Protein AF-A0A819QN48-F1 (afdb_monomer_lite)

Secondary structure (DSSP, 8-state):
--S-HHHHHHHHHHHHHGGGG---S-PPPB-SGGGSPP--HHHHTGGGTTT-TTHHHHHHHHHHTS-SSPGGG--HHHHHHHHHHH---SSGGGSHHHHHHHHHT-S-SGGGGGGHHHHHHHHHHHHHSPB--EEEEEEESS--GGGS-TT-EEEE-S-EEEES-HHHHTSTTTT-SSSSEEEEEEEESS-EE-TTTSS-TTS-EEEEPTTEEEEEEEEEE-STTEEEEEEEE---SS-SBPPP--------PPPPP---------------------S--------EEEEES---TT---HHHHHHHHHHIIIIIS----SEEEEETTTTEEEEEESSHHHHHHIIIII-EEEEEGGGTEEEE-BS---EEEEEEEE-S-SSSPPPHHHHHHHHHHHHT-SSPPEEEEEETTEEEEEEEEES-HHHHHHHTT-SEEEETTEEEEEETT-EEEEE-S--TT--HHHHHHHHHHHH-GGG--TTTEEEEEETTTTEEEEEE-GGGGGGGG--EEEETTEEEEPBSS--EEEEEE---TTS-HHHHHT-TTTTT-EEEEEE-SS-EEEEES-HHHHHHHHHH-EEEETTEEEEEEE--TTS--S--S--TTTHHHHHGGGS-S-SHHHHT-TT-GGGGSPP-HHHHHHHHHHTT--S----SHHHHHHHHHHHHHHHHHHHHHHHHHHHHHHHTEEEETTEEEEPP----EEEEE-TT-EEE--EEEETTTS---SSS-EEEEEESS-HHHHHHHHHHTT--EEEEE---TTSTTTTGGGT--SHHHHHHHHBSTHHHH-TTS-TT---EEEEE-TTS-EEEPPTT----SPPSS-EEEEEEEEEEE--GGGTTPEEEEEEEEEEEEE-PPPSSPPEETTEE-HHHHHHHHHHHHHHHHHHHHTT-SEEEE--TT-STT---HHHHHHHHHHHHTTTTTT-SEEEEE----TTS-TTT-TT-SHHHHHHHHTT-EEPPPS-PPTT---SSS-EE--SSSSEEEEPPEE---SEEPTTGGG-TTTT-HHHHHHEE-PPBPTT--SSS--S---HHHHTTSB---EEPTTGGG-GGGGT-TTHHHHEE-PPBPTTGGG-----HHHHHHSB-PPBPTTGGG-HHHHTT-HHHHHH-B-

Radius of gyration: 39.87 Å; chains: 1; bounding box: 89×96×137 Å

Foldseek 3Di:
DDDDPPPVLVLLLCQQAVLVLQPQDDAAFQDDLLPDDADALLVLCVLVCVVQVCLNVLLVVLLVPADVVHPLPDHSRQLSLLQQLQDADPPRCNRPVNLQLVQLRDSDVVSCVSNSNSCNSNVVSQVSFDFDFDKWKGKHQADCLVSADAQDKGWRQGKHKTAPDPVLCCDPSTHHDAHAMEMEIERDGGWGQSLRSYPNNPNSIIIDDGGWMWGFHDWDDPDRNYIYTYIYTDDDPDRSYDDNDDPDDPDPDDDDDDDDDDDDDDDDDDDDDDDDDDDDDDDDQDWAKKKWQAAPLPDPDQVVVQVLVCCCCCPVVVFDWPGWTADNQLRMIMTTHRDVVSLCCQVPPVQWDQSDVVVSDIIGIDRDDWFKKKKAWDDPDPPPADAQVQVQVVQCVVLVDPDGWGWHQQDPLRRRMIITTDDDPVSLVSSPVDQWDDDPNIIIGMAGNWQKKKFALADLPDDQVQVVVQLCVQLPPVQPDPSAKDKDARNFQRMIMIIGGGSSNSSVVDQFTDDPNDTTGIGSGDWLKKKWFQDDPVDDPVLVCPPPLQVNQFPDWDDDNGIIITTGNDPVSSVVLQVVQWDDDPPDIIGIHRDGSVPDPDDPPPDLQAPQQVVLPVDAQFCVVVVVPVPPCLLVDAADLPSLLVQLVVLVDPPDPDDDDVNVVSVVVSVQSLQSSLLSLLSNVLSQVVVQWHDDNHDIDGHDLWAKEKEKAAQLFFLDAKDKDFLVPPDQQLFQWEWEAEDQAQLVVVVVVQVVVVFQEAEEDQDDLADQLPSLRRRDDDNSSQCSSQWVCCCHAPPVSVPPPSYFYFYRHNVRDTHGDDPPDHPPNGHLLMKMKMWFIKGFFDGPNSRRDGDPDIDTGHIYIYFHQAAPADDDPLAGPLQNLVSLLLNLLVVLSVCLSVVGQEYAAEQNCVFRRPHRLLRSLLSNVLSSQVCISSHHYYYYHYHQDPSPPCVSPVPTNRVSNCVRRRRDIHGHDPDDDAAAQATQQGFHNDDPDGMIIGHTRGRHDAAADPCALVDLCRVPNVCCVRHPHHAAAPQCPVPLARPDPDVVSCSRHHDAADAPPQAQNDPCCVPPPSNVRRHDHAEADPCAQNDPDPDSVVSNRHHHAEADPCHPNDPCVVVPVPVCSRRHHD

Sequence (1134 aa):
MTETGHGDSAQRILRISDITKEPNEMLMPISGYEEMPIVPLEIAVEPLVSLLPAVQSYAYAAKERCKNPPPDGLTIDESASIMLYTMGWKPLDKCLYVALNANLRSQDRNKLEPWFLYLKLFLTALSQLPSQHQFLFRGVKSDLHRSYPEGRTIVWWGFSSCTVSVKVLQSELFLGTKGTRTMFTIECDSGKNIQKHSYYPKEDEMLLLAATQFTVVGCLDQGNDLHTIQLKETKPKYPLLQPISILSQWTATSPRKRQKTHQFTQISQKHYFSGRPSSRNSNGGGRFVVYIPYLPANIDSNQLLENIIRQRLELQLKLIVLDIKCDAELGIGIVYLPNDEDKNYLINIVECIVIEASKNITVSFVDELELISYIVVDGEDMENLPSGDEICRRWVHLCKMQSQPQCKPLSFQFPNIFRIVMHSLRELLTATSIKEFSINGHIATVYFRADCSFFEDLPRTTNLDRLKVAIRRLISDEHMSKESIHIQYNKECANAVVIASGRARIWALHSSIQLDGRVIMKKDSLAYRLLIRPVPKSVSISHIQHHKIFADTIIKILHTDEHVILELSDKNVYEKCINQGALRIGDHVLGIEVYTFASNPENSEIDAENWYETEMCDHKPDIMPFISNPQHHIFRSKWNAKAFLEQFRRWTSNDRKIDGKDGDKYEKLCNLKRHLLRMTVMLNTIGVVKRGSYRIGEKEVKLKPNRIKTILYDHNSKLQHGKTTSLSHATEFPYPSTSVSVIKEDCLIAYEHLVLKGSRPVLLNMAHANSPGGGYKRGDGTQEETLFRRSNYFQSLDLELDDEKPTARFYCNSNSELEPLSDHDVLYPMDEFGAIYTSGLTAFRQSEDIGYAFMEIPMYDVCAIAMAPYRDPKIENDLLSSKYSIGTRKKIENIFAIAHHQNHDTLVLSAFGCGTFRNPPKHVAAIFKSVIEQYAGYFKCIYFAIADDHNTDQTLNPIENFRPFVELLDCLVQKPERNKLVGMMIGSWQILNYTTINEITLSDIRIYRSNACRYGGKCYDLKNIQHCREYLHPPLCPYANNTVSCSQKNDDHHRIWFRHRQICSYGGECELIEYDLIHLNEFEHPEFCRDRGRCENMSKKHLKAYRHVPLCKYRRQCNDYNRELNDHCLNFRH

Structure (mmCIF, N/CA/C/O backbone):
data_AF-A0A819QN48-F1
#
_entry.id   AF-A0A819QN48-F1
#
loop_
_atom_site.group_PDB
_atom_site.id
_atom_site.type_symbol
_atom_site.label_atom_id
_atom_site.label_alt_id
_atom_site.label_comp_id
_atom_site.label_asym_id
_atom_site.label_entity_id
_atom_site.label_seq_id
_atom_site.pdbx_PDB_ins_code
_atom_site.Cartn_x
_atom_site.Cartn_y
_atom_site.Cartn_z
_atom_site.occupancy
_atom_site.B_iso_or_equiv
_atom_site.auth_seq_id
_atom_site.auth_comp_id
_atom_site.auth_asym_id
_atom_site.auth_atom_id
_atom_site.pdbx_PDB_model_num
ATOM 1 N N . MET A 1 1 ? -29.677 -35.142 6.002 1.00 32.53 1 MET A N 1
ATOM 2 C CA . MET A 1 1 ? -30.786 -35.998 5.520 1.00 32.53 1 MET A CA 1
ATOM 3 C C . MET A 1 1 ? -32.003 -35.088 5.452 1.00 32.53 1 MET A C 1
ATOM 5 O O . MET A 1 1 ? -32.230 -34.432 6.452 1.00 32.53 1 MET A O 1
ATOM 9 N N . THR A 1 2 ? -32.722 -34.893 4.346 1.00 35.59 2 THR A N 1
ATOM 10 C CA . THR A 1 2 ? -32.689 -35.485 2.987 1.00 35.59 2 THR A CA 1
ATOM 11 C C . THR A 1 2 ? -33.384 -34.505 2.030 1.00 35.59 2 THR A C 1
ATOM 13 O O . THR A 1 2 ? -34.537 -34.226 2.308 1.00 35.59 2 THR A O 1
ATOM 16 N N . GLU A 1 3 ? -32.719 -34.021 0.961 1.00 27.09 3 GLU A N 1
ATOM 17 C CA . GLU A 1 3 ? -33.303 -33.461 -0.297 1.00 27.09 3 GLU A CA 1
ATOM 18 C C . GLU A 1 3 ? -32.246 -32.678 -1.127 1.00 27.09 3 GLU A C 1
ATOM 20 O O . GLU A 1 3 ? -32.190 -31.454 -1.103 1.00 27.09 3 GLU A O 1
ATOM 25 N N . THR A 1 4 ? -31.359 -33.359 -1.872 1.00 28.64 4 THR A N 1
ATOM 26 C CA . THR A 1 4 ? -30.393 -32.682 -2.791 1.00 28.64 4 THR A CA 1
ATOM 27 C C . THR A 1 4 ? -30.043 -33.458 -4.077 1.00 28.64 4 THR A C 1
ATOM 29 O O . THR A 1 4 ? -29.253 -32.986 -4.898 1.00 28.64 4 THR A O 1
ATOM 32 N N . GLY A 1 5 ? -30.620 -34.646 -4.296 1.00 28.56 5 GLY A N 1
ATOM 33 C CA . GLY A 1 5 ? -30.037 -35.682 -5.168 1.00 28.56 5 GLY A CA 1
ATOM 34 C C . GLY A 1 5 ? -29.870 -35.366 -6.665 1.00 28.56 5 GLY A C 1
ATOM 35 O O . GLY A 1 5 ? -29.033 -35.987 -7.309 1.00 28.56 5 GLY A O 1
ATOM 36 N N . HIS A 1 6 ? -30.625 -34.421 -7.235 1.00 35.94 6 HIS A N 1
ATOM 37 C CA . HIS A 1 6 ? -30.510 -34.061 -8.662 1.00 35.94 6 HIS A CA 1
ATOM 38 C C . HIS A 1 6 ? -29.479 -32.953 -8.947 1.00 35.94 6 HIS A C 1
ATOM 40 O O . HIS A 1 6 ? -29.101 -32.750 -10.097 1.00 35.94 6 HIS A O 1
ATOM 46 N N . GLY A 1 7 ? -29.026 -32.212 -7.927 1.00 41.31 7 GLY A N 1
ATOM 47 C CA . GLY A 1 7 ? -28.072 -31.113 -8.112 1.00 41.31 7 GLY A CA 1
ATOM 48 C C . GLY A 1 7 ? -26.629 -31.586 -8.292 1.00 41.31 7 GLY A C 1
ATOM 49 O O . GLY A 1 7 ? -25.959 -31.152 -9.223 1.00 41.31 7 GLY A O 1
ATOM 50 N N . ASP A 1 8 ? -26.186 -32.485 -7.410 1.00 53.25 8 ASP A N 1
ATOM 51 C CA . ASP A 1 8 ? -24.799 -32.967 -7.282 1.00 53.25 8 ASP A CA 1
ATOM 52 C C . ASP A 1 8 ? -24.358 -33.836 -8.482 1.00 53.25 8 ASP A C 1
ATOM 54 O O . ASP A 1 8 ? -23.225 -33.743 -8.953 1.00 53.25 8 ASP A O 1
ATOM 58 N N . SER A 1 9 ? -25.274 -34.620 -9.066 1.00 56.19 9 SER A N 1
ATOM 59 C CA . SER A 1 9 ? -24.972 -35.496 -10.211 1.00 56.19 9 SER A CA 1
ATOM 60 C C . SER A 1 9 ? -24.483 -34.723 -11.443 1.00 56.19 9 SER A C 1
ATOM 62 O O . SER A 1 9 ? -23.469 -35.090 -12.036 1.00 56.19 9 SER A O 1
ATOM 64 N N . ALA A 1 10 ? -25.144 -33.618 -11.800 1.00 56.34 10 ALA A N 1
ATOM 65 C CA . ALA A 1 10 ? -24.775 -32.798 -12.956 1.00 56.34 10 ALA A CA 1
ATOM 66 C C . ALA A 1 10 ? -23.390 -32.138 -12.809 1.00 56.34 10 ALA A C 1
ATOM 68 O O . ALA A 1 10 ? -22.675 -31.977 -13.798 1.00 56.34 10 ALA A O 1
ATOM 69 N N . GLN A 1 11 ? -22.993 -31.784 -11.581 1.00 61.56 11 GLN A N 1
ATOM 70 C CA . GLN A 1 11 ? -21.693 -31.154 -11.315 1.00 61.56 11 GLN A CA 1
ATOM 71 C C . GLN A 1 11 ? -20.559 -32.169 -11.475 1.00 61.56 11 GLN A C 1
ATOM 73 O O . GLN A 1 11 ? -19.542 -31.863 -12.095 1.00 61.56 11 GLN A O 1
ATOM 78 N N . ARG A 1 12 ? -20.766 -33.402 -10.993 1.00 65.94 12 ARG A N 1
ATOM 79 C CA . ARG A 1 12 ? -19.809 -34.505 -11.151 1.00 65.94 12 ARG A CA 1
ATOM 80 C C . ARG A 1 12 ? -19.631 -34.917 -12.612 1.00 65.94 12 ARG A C 1
ATOM 82 O O . ARG A 1 12 ? -18.492 -35.039 -13.050 1.00 65.94 12 ARG A O 1
ATOM 89 N N . ILE A 1 13 ? -20.724 -35.057 -13.375 1.00 61.03 13 ILE A N 1
ATOM 90 C CA . ILE A 1 13 ? -20.686 -35.462 -14.796 1.00 61.03 13 ILE A CA 1
ATOM 91 C C . ILE A 1 13 ? -19.760 -34.548 -15.614 1.00 61.03 13 ILE A C 1
ATOM 93 O O . ILE A 1 13 ? -18.924 -35.047 -16.366 1.00 61.03 13 ILE A O 1
ATOM 97 N N . LEU A 1 14 ? -19.835 -33.225 -15.418 1.00 61.06 14 LEU A N 1
ATOM 98 C CA . LEU A 1 14 ? -18.989 -32.274 -16.149 1.00 61.06 14 LEU A CA 1
ATOM 99 C C . LEU A 1 14 ? -17.490 -32.409 -15.836 1.00 61.06 14 LEU A C 1
ATOM 101 O O . LEU A 1 14 ? -16.688 -32.180 -16.738 1.00 61.06 14 LEU A O 1
ATOM 105 N N . ARG A 1 15 ? -17.097 -32.828 -14.619 1.00 68.44 15 ARG A N 1
ATOM 106 C CA . ARG A 1 15 ? -15.680 -33.106 -14.283 1.00 68.44 15 ARG A CA 1
ATOM 107 C C . ARG A 1 15 ? -15.123 -34.331 -15.013 1.00 68.44 15 ARG A C 1
ATOM 109 O O . ARG A 1 15 ? -13.915 -34.492 -15.141 1.00 68.44 15 ARG A O 1
ATOM 116 N N . ILE A 1 16 ? -16.002 -35.222 -15.463 1.00 65.25 16 ILE A N 1
ATOM 117 C CA . ILE A 1 16 ? -15.634 -36.507 -16.059 1.00 65.25 16 ILE A CA 1
ATOM 118 C C . ILE A 1 16 ? -15.668 -36.403 -17.592 1.00 65.25 16 ILE A C 1
ATOM 120 O O . ILE A 1 16 ? -14.752 -36.889 -18.258 1.00 65.25 16 ILE A O 1
ATOM 124 N N . SER A 1 17 ? -16.652 -35.694 -18.159 1.00 64.50 17 SER A N 1
ATOM 125 C CA . SER A 1 17 ? -16.897 -35.600 -19.609 1.00 64.50 17 SER A CA 1
ATOM 126 C C . SER A 1 17 ? -16.122 -34.505 -20.364 1.00 64.50 17 SER A C 1
ATOM 128 O O . SER A 1 17 ? -16.242 -34.410 -21.588 1.00 64.50 17 SER A O 1
ATOM 130 N N . ASP A 1 18 ? -15.357 -33.647 -19.681 1.00 73.88 18 ASP A N 1
ATOM 131 C CA . ASP A 1 18 ? -14.735 -32.459 -20.297 1.00 73.88 18 ASP A CA 1
ATOM 132 C C . ASP A 1 18 ? -13.609 -32.744 -21.311 1.00 73.88 18 ASP A C 1
ATOM 134 O O . ASP A 1 18 ? -13.293 -31.870 -22.116 1.00 73.88 18 ASP A O 1
ATOM 138 N N . ILE A 1 19 ? -13.058 -33.964 -21.331 1.00 80.94 19 ILE A N 1
ATOM 139 C CA . ILE A 1 19 ? -11.981 -34.383 -22.248 1.00 80.94 19 ILE A CA 1
ATOM 140 C C . ILE A 1 19 ? -12.391 -34.325 -23.730 1.00 80.94 19 ILE A C 1
ATOM 142 O O . ILE A 1 19 ? -11.552 -34.199 -24.617 1.00 80.94 19 ILE A O 1
ATOM 146 N N . THR A 1 20 ? -13.699 -34.325 -24.001 1.00 80.25 20 THR A N 1
ATOM 147 C CA . THR A 1 20 ? -14.287 -34.045 -25.324 1.00 80.25 20 THR A CA 1
ATOM 148 C C . THR A 1 20 ? -13.895 -32.675 -25.894 1.00 80.25 20 THR A C 1
ATOM 150 O O . THR A 1 20 ? -14.041 -32.456 -27.093 1.00 80.25 20 THR A O 1
ATOM 153 N N . LYS A 1 21 ? -13.396 -31.760 -25.051 1.00 83.62 21 LYS A N 1
ATOM 154 C CA . LYS A 1 21 ? -12.971 -30.399 -25.406 1.00 83.62 21 LYS A CA 1
ATOM 155 C C . LYS A 1 21 ? -11.453 -30.238 -25.549 1.00 83.62 21 LYS A C 1
ATOM 157 O O . LYS A 1 21 ? -11.003 -29.113 -25.753 1.00 83.62 21 LYS A O 1
ATOM 162 N N . GLU A 1 22 ? -10.656 -31.300 -25.401 1.00 87.56 22 GLU A N 1
ATOM 163 C CA . GLU A 1 22 ? -9.215 -31.213 -25.677 1.00 87.56 22 GLU A CA 1
ATOM 164 C C . GLU A 1 22 ? -8.985 -30.852 -27.157 1.00 87.56 22 GLU A C 1
ATOM 166 O O . GLU A 1 22 ? -9.595 -31.472 -28.032 1.00 87.56 22 GLU A O 1
ATOM 171 N N . PRO A 1 23 ? -8.102 -29.885 -27.472 1.00 84.19 23 PRO A N 1
ATOM 172 C CA . PRO A 1 23 ? -7.919 -29.409 -28.845 1.00 84.19 23 PRO A CA 1
ATOM 173 C C . PRO A 1 23 ? -7.242 -30.443 -29.759 1.00 84.19 23 PRO A C 1
ATOM 175 O O . PRO A 1 23 ? -7.284 -30.299 -30.974 1.00 84.19 23 PRO A O 1
ATOM 178 N N . ASN A 1 24 ? -6.608 -31.483 -29.197 1.00 76.00 24 ASN A N 1
ATOM 179 C CA . ASN A 1 24 ? -5.802 -32.487 -29.916 1.00 76.00 24 ASN A CA 1
ATOM 180 C C . ASN A 1 24 ? -4.654 -31.888 -30.766 1.00 76.00 24 ASN A C 1
ATOM 182 O O . ASN A 1 24 ? -4.104 -32.544 -31.659 1.00 76.00 24 ASN A O 1
ATOM 186 N N . GLU A 1 25 ? -4.260 -30.658 -30.433 1.00 79.56 25 GLU A N 1
ATOM 187 C CA . GLU A 1 25 ? -3.197 -29.862 -31.045 1.00 79.56 25 GLU A CA 1
ATOM 188 C C . GLU A 1 25 ? -2.116 -29.497 -30.016 1.00 79.56 25 GLU A C 1
ATOM 190 O O . GLU A 1 25 ? -2.329 -29.527 -28.798 1.00 79.56 25 GLU A O 1
ATOM 195 N N . MET A 1 26 ? -0.936 -29.135 -30.520 1.00 86.38 26 MET A N 1
ATOM 196 C CA . MET A 1 26 ? 0.185 -28.677 -29.706 1.00 86.38 26 MET A CA 1
ATOM 197 C C . MET A 1 26 ? 0.063 -27.171 -29.447 1.00 86.38 26 MET A C 1
ATOM 199 O O . MET A 1 26 ? 0.298 -26.364 -30.343 1.00 86.38 26 MET A O 1
ATOM 203 N N . LEU A 1 27 ? -0.294 -26.794 -28.220 1.00 91.00 27 LEU A N 1
ATOM 204 C CA . LEU A 1 27 ? -0.311 -25.403 -27.767 1.00 91.00 27 LEU A CA 1
ATOM 205 C C . LEU A 1 27 ? 1.070 -24.958 -27.252 1.00 91.00 27 LEU A C 1
ATOM 207 O O . LEU A 1 27 ? 1.956 -25.775 -26.993 1.00 91.00 27 LEU A O 1
ATOM 211 N N . MET A 1 28 ? 1.232 -23.648 -27.047 1.00 88.06 28 MET A N 1
ATOM 212 C CA . MET A 1 28 ? 2.389 -23.091 -26.336 1.00 88.06 28 MET A CA 1
ATOM 213 C C . MET A 1 28 ? 2.463 -23.630 -24.894 1.00 88.06 28 MET A C 1
ATOM 215 O O . MET A 1 28 ? 1.405 -23.794 -24.272 1.00 88.06 28 MET A O 1
ATOM 219 N N . PRO A 1 29 ? 3.665 -23.869 -24.331 1.00 90.06 29 PRO A N 1
ATOM 220 C CA . PRO A 1 29 ? 3.827 -24.244 -22.927 1.00 90.06 29 PRO A CA 1
ATOM 221 C C . PRO A 1 29 ? 3.128 -23.282 -21.960 1.00 90.06 29 PRO A C 1
ATOM 223 O O . PRO A 1 29 ? 2.925 -22.107 -22.268 1.00 90.06 29 PRO A O 1
ATOM 226 N N . ILE A 1 30 ? 2.764 -23.790 -20.786 1.00 93.38 30 ILE A N 1
ATOM 227 C CA . ILE A 1 30 ? 2.188 -23.003 -19.696 1.00 93.38 30 ILE A CA 1
ATOM 228 C C . ILE A 1 30 ? 3.327 -22.620 -18.743 1.00 93.38 30 ILE A C 1
ATOM 230 O O . ILE A 1 30 ? 3.967 -23.495 -18.155 1.00 93.38 30 ILE A O 1
ATOM 234 N N . SER A 1 31 ? 3.566 -21.316 -18.620 1.00 89.44 31 SER A N 1
ATOM 235 C CA . SER A 1 31 ? 4.644 -20.684 -17.849 1.00 89.44 31 SER A CA 1
ATOM 236 C C . SER A 1 31 ? 4.172 -19.366 -17.225 1.00 89.44 31 SER A C 1
ATOM 238 O O . SER A 1 31 ? 3.138 -18.835 -17.631 1.00 89.44 31 SER A O 1
ATOM 240 N N . GLY A 1 32 ? 4.938 -18.826 -16.279 1.00 86.31 32 GLY A N 1
ATOM 241 C CA . GLY A 1 32 ? 4.671 -17.583 -15.542 1.00 86.31 32 GLY A CA 1
ATOM 242 C C . GLY A 1 32 ? 4.050 -17.788 -14.153 1.00 86.31 32 GLY A C 1
ATOM 243 O O . GLY A 1 32 ? 4.312 -17.005 -13.242 1.00 86.31 32 GLY A O 1
ATOM 244 N N . TYR A 1 33 ? 3.303 -18.874 -13.921 1.00 91.88 33 TYR A N 1
ATOM 245 C CA . TYR A 1 33 ? 2.781 -19.174 -12.578 1.00 91.88 33 TYR A CA 1
ATOM 246 C C . TYR A 1 33 ? 3.886 -19.651 -11.626 1.00 91.88 33 TYR A C 1
ATOM 248 O O . TYR A 1 33 ? 3.796 -19.447 -10.421 1.00 91.88 33 TYR A O 1
ATOM 256 N N . GLU A 1 34 ? 4.943 -20.281 -12.139 1.00 90.00 34 GLU A N 1
ATOM 257 C CA . GLU A 1 34 ? 6.075 -20.785 -11.363 1.00 90.00 34 GLU A CA 1
ATOM 258 C C . GLU A 1 34 ? 6.882 -19.665 -10.693 1.00 90.00 34 GLU A C 1
ATOM 260 O O . GLU A 1 34 ? 7.490 -19.905 -9.647 1.00 90.00 34 GLU A O 1
ATOM 265 N N . GLU A 1 35 ? 6.826 -18.448 -11.237 1.00 85.44 35 GLU A N 1
ATOM 266 C CA . GLU A 1 35 ? 7.474 -17.245 -10.702 1.00 85.44 35 GLU A CA 1
ATOM 267 C C . GLU A 1 35 ? 6.652 -16.577 -9.586 1.00 85.44 35 GLU A C 1
ATOM 269 O O . GLU A 1 35 ? 7.198 -15.823 -8.779 1.00 85.44 35 GLU A O 1
ATOM 274 N N . MET A 1 36 ? 5.359 -16.903 -9.473 1.00 86.94 36 MET A N 1
ATOM 275 C CA . MET A 1 36 ? 4.492 -16.353 -8.431 1.00 86.94 36 MET A CA 1
ATOM 276 C C . MET A 1 36 ? 4.903 -16.805 -7.018 1.00 86.94 36 MET A C 1
ATOM 278 O O . MET A 1 36 ? 5.404 -17.928 -6.835 1.00 86.94 36 MET A O 1
ATOM 282 N N . PRO A 1 37 ? 4.641 -15.979 -5.987 1.00 83.69 37 PRO A N 1
ATOM 283 C CA . PRO A 1 37 ? 4.763 -16.394 -4.595 1.00 83.69 37 PRO A CA 1
ATOM 284 C C . PRO A 1 37 ? 3.706 -17.448 -4.237 1.00 83.69 37 PRO A C 1
ATOM 286 O O . PRO A 1 37 ? 2.587 -17.434 -4.746 1.00 83.69 37 PRO A O 1
ATOM 289 N N . ILE A 1 38 ? 4.047 -18.345 -3.309 1.00 85.94 38 ILE A N 1
ATOM 290 C CA . ILE A 1 38 ? 3.046 -19.181 -2.633 1.00 85.94 38 ILE A CA 1
ATOM 291 C C . ILE A 1 38 ? 2.328 -18.282 -1.621 1.00 85.94 38 ILE A C 1
ATOM 293 O O . ILE A 1 38 ? 2.977 -17.659 -0.780 1.00 85.94 38 ILE A O 1
ATOM 297 N N . VAL A 1 39 ? 1.004 -18.208 -1.718 1.00 88.75 39 VAL A N 1
ATOM 298 C CA . VAL A 1 39 ? 0.133 -17.376 -0.873 1.00 88.75 39 VAL A CA 1
ATOM 299 C C . VAL A 1 39 ? -1.018 -18.222 -0.309 1.00 88.75 39 VAL A C 1
ATOM 301 O O . VAL A 1 39 ? -1.313 -19.274 -0.882 1.00 88.75 39 VAL A O 1
ATOM 304 N N . PRO A 1 40 ? -1.682 -17.799 0.786 1.00 95.19 40 PRO A N 1
ATOM 305 C CA . PRO A 1 40 ? -2.905 -18.439 1.271 1.00 95.19 40 PRO A CA 1
ATOM 306 C C . PRO A 1 40 ? -3.987 -18.522 0.189 1.00 95.19 40 PRO A C 1
ATOM 308 O O . PRO A 1 40 ? -4.045 -17.672 -0.704 1.00 95.19 40 PRO A O 1
ATOM 311 N N . LEU A 1 41 ? -4.864 -19.522 0.280 1.00 95.06 41 LEU A N 1
ATOM 312 C CA . LEU A 1 41 ? -5.872 -19.813 -0.740 1.00 95.06 41 LEU A CA 1
ATOM 313 C C . LEU A 1 41 ? -6.808 -18.623 -1.001 1.00 95.06 41 LEU A C 1
ATOM 315 O O . LEU A 1 41 ? -7.213 -18.420 -2.140 1.00 95.06 41 LEU A O 1
ATOM 319 N N . GLU A 1 42 ? -7.123 -17.825 0.020 1.00 92.12 42 GLU A N 1
ATOM 320 C CA . GLU A 1 42 ? -7.965 -16.631 -0.090 1.00 92.12 42 GLU A CA 1
ATOM 321 C C . GLU A 1 42 ? -7.362 -15.585 -1.038 1.00 92.12 42 GLU A C 1
ATOM 323 O O . GLU A 1 42 ? -8.069 -15.065 -1.899 1.00 92.12 42 GLU A O 1
ATOM 328 N N . ILE A 1 43 ? -6.049 -15.345 -0.931 1.00 86.88 43 ILE A N 1
ATOM 329 C CA . ILE A 1 43 ? -5.295 -14.460 -1.832 1.00 86.88 43 ILE A CA 1
ATOM 330 C C . ILE A 1 43 ? -5.119 -15.141 -3.196 1.00 86.88 43 ILE A C 1
ATOM 332 O O . ILE A 1 43 ? -5.231 -14.507 -4.242 1.00 86.88 43 ILE A O 1
ATOM 336 N N . ALA A 1 44 ? -4.898 -16.460 -3.209 1.00 93.31 44 ALA A N 1
ATOM 337 C CA . ALA A 1 44 ? -4.702 -17.217 -4.441 1.00 93.31 44 ALA A CA 1
ATOM 338 C C . ALA A 1 44 ? -5.919 -17.172 -5.385 1.00 93.31 44 ALA A C 1
ATOM 340 O O . ALA A 1 44 ? -5.746 -17.274 -6.600 1.00 93.31 44 ALA A O 1
ATOM 341 N N . VAL A 1 45 ? -7.133 -17.012 -4.843 1.00 95.69 45 VAL A N 1
ATOM 342 C CA . VAL A 1 45 ? -8.380 -16.891 -5.619 1.00 95.69 45 VAL A CA 1
ATOM 343 C C . VAL A 1 45 ? -8.875 -15.454 -5.800 1.00 95.69 45 VAL A C 1
ATOM 345 O O . VAL A 1 45 ? -9.868 -15.251 -6.495 1.00 95.69 45 VAL A O 1
ATOM 348 N N . GLU A 1 46 ? -8.218 -14.453 -5.216 1.00 92.06 46 GLU A N 1
ATOM 349 C CA . GLU A 1 46 ? -8.653 -13.054 -5.289 1.00 92.06 46 GLU A CA 1
ATOM 350 C C . GLU A 1 46 ? -8.727 -12.509 -6.735 1.00 92.06 46 GLU A C 1
ATOM 352 O O . GLU A 1 46 ? -9.783 -11.982 -7.103 1.00 92.06 46 GLU A O 1
ATOM 357 N N . PRO A 1 47 ? -7.738 -12.737 -7.630 1.00 95.00 47 PRO A N 1
ATOM 358 C CA . PRO A 1 47 ? -7.855 -12.314 -9.032 1.00 95.00 47 PRO A CA 1
ATOM 359 C C . PRO A 1 47 ? -8.961 -13.053 -9.803 1.00 95.00 47 PRO A C 1
ATOM 361 O O . PRO A 1 47 ? -9.395 -12.604 -10.864 1.00 95.00 47 PRO A O 1
ATOM 364 N N . LEU A 1 48 ? -9.439 -14.188 -9.279 1.00 95.00 48 LEU A N 1
ATOM 365 C CA . LEU A 1 48 ? -10.493 -14.995 -9.890 1.00 95.00 48 LEU A CA 1
ATOM 366 C C . LEU A 1 48 ? -11.901 -14.508 -9.533 1.00 95.00 48 LEU A C 1
ATOM 368 O O . LEU A 1 48 ? -12.850 -14.970 -10.162 1.00 95.00 48 LEU A O 1
ATOM 372 N N . VAL A 1 49 ? -12.074 -13.585 -8.580 1.00 92.56 49 VAL A N 1
ATOM 373 C CA . VAL A 1 49 ? -13.400 -13.125 -8.113 1.00 92.56 49 VAL A CA 1
ATOM 374 C C . VAL A 1 49 ? -14.231 -12.505 -9.240 1.00 92.56 49 VAL A C 1
ATOM 376 O O . VAL A 1 49 ? -15.428 -12.767 -9.343 1.00 92.56 49 VAL A O 1
ATOM 379 N N . SER A 1 50 ? -13.607 -11.744 -10.142 1.00 88.25 50 SER A N 1
ATOM 380 C CA . SER A 1 50 ? -14.283 -11.149 -11.307 1.00 88.25 50 SER A CA 1
ATOM 381 C C . SER A 1 50 ? -14.769 -12.200 -12.319 1.00 88.25 50 SER A C 1
ATOM 383 O O . SER A 1 50 ? -15.813 -12.034 -12.952 1.00 88.25 50 SER A O 1
ATOM 385 N N . LEU A 1 51 ? -14.037 -13.310 -12.453 1.00 88.75 51 LEU A N 1
ATOM 386 C CA . LEU A 1 51 ? -14.366 -14.425 -13.344 1.00 88.75 51 LEU A CA 1
ATOM 387 C C . LEU A 1 51 ? -15.394 -15.374 -12.711 1.00 88.75 51 LEU A C 1
ATOM 389 O O . LEU A 1 51 ? -16.292 -15.871 -13.406 1.00 88.75 51 LEU A O 1
ATOM 393 N N . LEU A 1 52 ? -15.242 -15.606 -11.403 1.00 92.50 52 LEU A N 1
ATOM 394 C CA . LEU A 1 52 ? -15.919 -16.580 -10.553 1.00 92.50 52 LEU A CA 1
ATOM 395 C C . LEU A 1 52 ? -16.414 -15.912 -9.243 1.00 92.50 52 LEU A C 1
ATOM 397 O O . LEU A 1 52 ? -15.809 -16.113 -8.189 1.00 92.50 52 LEU A O 1
ATOM 401 N N . PRO A 1 53 ? -17.543 -15.177 -9.239 1.00 86.75 53 PRO A N 1
ATOM 402 C CA . PRO A 1 53 ? -17.965 -14.374 -8.078 1.00 86.75 53 PRO A CA 1
ATOM 403 C C . PRO A 1 53 ? -18.155 -15.132 -6.754 1.00 86.75 53 PRO A C 1
ATOM 405 O O . PRO A 1 53 ? -18.110 -14.534 -5.686 1.00 86.75 53 PRO A O 1
ATOM 408 N N . ALA A 1 54 ? -18.359 -16.452 -6.801 1.00 88.38 54 ALA A N 1
ATOM 409 C CA . ALA A 1 54 ? -18.494 -17.294 -5.613 1.00 88.38 54 ALA A CA 1
ATOM 410 C C . ALA A 1 54 ? -17.155 -17.850 -5.076 1.00 88.38 54 ALA A C 1
ATOM 412 O O . ALA A 1 54 ? -17.144 -18.480 -4.024 1.00 88.38 54 ALA A O 1
ATOM 413 N N . VAL A 1 55 ? -16.025 -17.673 -5.770 1.00 94.12 55 VAL A N 1
ATOM 414 C CA . VAL A 1 55 ? -14.798 -18.445 -5.490 1.00 94.12 55 VAL A CA 1
ATOM 415 C C . VAL A 1 55 ? -14.257 -18.251 -4.070 1.00 94.12 55 VAL A C 1
ATOM 417 O O . VAL A 1 55 ? -13.824 -19.225 -3.464 1.00 94.12 55 VAL A O 1
ATOM 420 N N . GLN A 1 56 ? -14.362 -17.048 -3.495 1.00 92.38 56 GLN A N 1
ATOM 421 C CA . GLN A 1 56 ? -13.944 -16.772 -2.114 1.00 92.38 56 GLN A CA 1
ATOM 422 C C . GLN A 1 56 ? -14.765 -17.555 -1.076 1.00 92.38 56 GLN A C 1
ATOM 424 O O . GLN A 1 56 ? -14.193 -18.133 -0.152 1.00 92.38 56 GLN A O 1
ATOM 429 N N . SER A 1 57 ? -16.092 -17.648 -1.235 1.00 90.88 57 SER A N 1
ATOM 430 C CA . SER A 1 57 ? -16.935 -18.398 -0.290 1.00 90.88 57 SER A CA 1
ATOM 431 C C . SER A 1 57 ? -16.711 -19.910 -0.389 1.00 90.88 57 SER A C 1
ATOM 433 O O . SER A 1 57 ? -16.758 -20.612 0.622 1.00 90.88 57 SER A O 1
ATOM 435 N N . TYR A 1 58 ? -16.383 -20.412 -1.583 1.00 93.19 58 TYR A N 1
ATOM 436 C CA . TYR A 1 58 ? -16.003 -21.810 -1.782 1.00 93.19 58 TYR A CA 1
ATOM 437 C C . TYR A 1 58 ? -14.574 -22.107 -1.308 1.00 93.19 58 TYR A C 1
ATOM 439 O O . TYR A 1 58 ? -14.349 -23.176 -0.747 1.00 93.19 58 TYR A O 1
ATOM 447 N N . ALA A 1 59 ? -13.630 -21.170 -1.441 1.00 94.44 59 ALA A N 1
ATOM 448 C CA . ALA A 1 59 ? -12.286 -21.276 -0.868 1.00 94.44 59 ALA A CA 1
ATOM 449 C C . ALA A 1 59 ? -12.330 -21.355 0.666 1.00 94.44 59 ALA A C 1
ATOM 451 O O . ALA A 1 59 ? -11.702 -22.236 1.254 1.00 94.44 59 ALA A O 1
ATOM 452 N N . TYR A 1 60 ? -13.146 -20.510 1.305 1.00 90.31 60 TYR A N 1
ATOM 453 C CA . TYR A 1 60 ? -13.421 -20.595 2.739 1.00 90.31 60 TYR A CA 1
ATOM 454 C C . TYR A 1 60 ? -14.000 -21.970 3.120 1.00 90.31 60 TYR A C 1
ATOM 456 O O . TYR A 1 60 ? -13.437 -22.681 3.954 1.00 90.31 60 TYR A O 1
ATOM 464 N N . ALA A 1 61 ? -15.058 -22.416 2.430 1.00 90.62 61 ALA A N 1
ATOM 465 C CA . ALA A 1 61 ? -15.670 -23.724 2.671 1.00 90.62 61 ALA A CA 1
ATOM 466 C C . ALA A 1 61 ? -14.724 -24.917 2.413 1.00 90.62 61 ALA A C 1
ATOM 468 O O . ALA A 1 61 ? -14.899 -25.972 3.024 1.00 90.62 61 ALA A O 1
ATOM 469 N N . ALA A 1 62 ? -13.731 -24.773 1.529 1.00 92.44 62 ALA A N 1
ATOM 470 C CA . ALA A 1 62 ? -12.694 -25.772 1.285 1.00 92.44 62 ALA A CA 1
ATOM 471 C C . ALA A 1 62 ? -11.682 -25.854 2.444 1.00 92.44 62 ALA A C 1
ATOM 473 O O . ALA A 1 62 ? -11.293 -26.958 2.831 1.00 92.44 62 ALA A O 1
ATOM 474 N N . LYS A 1 63 ? -11.291 -24.715 3.039 1.00 92.00 63 LYS A N 1
ATOM 475 C CA . LYS A 1 63 ? -10.393 -24.678 4.210 1.00 92.00 63 LYS A CA 1
ATOM 476 C C . LYS A 1 63 ? -11.060 -25.257 5.455 1.00 92.00 63 LYS A C 1
ATOM 478 O O . LYS A 1 63 ? -10.487 -26.152 6.068 1.00 92.00 63 LYS A O 1
ATOM 483 N N . GLU A 1 64 ? -12.293 -24.851 5.758 1.00 90.88 64 GLU A N 1
ATOM 484 C CA . GLU A 1 64 ? -13.073 -25.368 6.900 1.00 90.88 64 GLU A CA 1
ATOM 485 C C . GLU A 1 64 ? -13.346 -26.8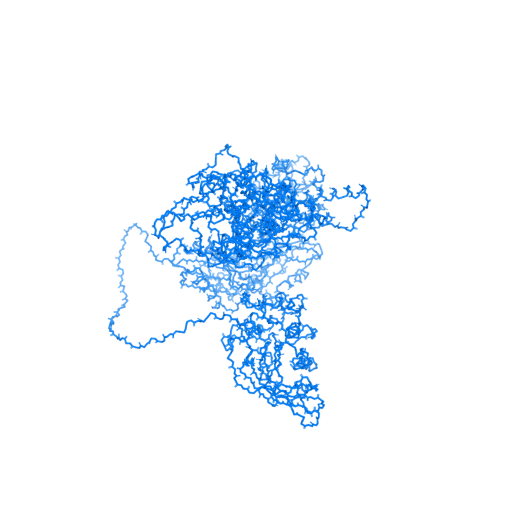84 6.822 1.00 90.88 64 GLU A C 1
ATOM 487 O O . GLU A 1 64 ? -13.548 -27.551 7.835 1.00 90.88 64 GLU A O 1
ATOM 492 N N . ARG A 1 65 ? -13.351 -27.462 5.613 1.00 86.06 65 ARG A N 1
ATOM 493 C CA . ARG A 1 65 ? -13.536 -28.908 5.395 1.00 86.06 65 ARG A CA 1
ATOM 494 C C . ARG A 1 65 ? -12.235 -29.709 5.369 1.00 86.06 65 ARG A C 1
ATOM 496 O O . ARG A 1 65 ? -12.293 -30.942 5.353 1.00 86.06 65 ARG A O 1
ATOM 503 N N . CYS A 1 66 ? -11.074 -29.057 5.360 1.00 87.19 66 CYS A N 1
ATOM 504 C CA . CYS A 1 66 ? -9.799 -29.754 5.460 1.00 87.19 66 CYS A CA 1
ATOM 505 C C . CYS A 1 66 ? -9.578 -30.291 6.877 1.00 87.19 66 CYS A C 1
ATOM 507 O O . CYS A 1 66 ? -9.962 -29.689 7.876 1.00 87.19 66 CYS A O 1
ATOM 509 N N . LYS A 1 67 ? -8.922 -31.450 6.969 1.00 78.38 67 LYS A N 1
ATOM 510 C CA . LYS A 1 67 ? -8.481 -31.990 8.260 1.00 78.38 67 LYS A CA 1
ATOM 511 C C . LYS A 1 67 ? -7.325 -31.143 8.790 1.00 78.38 67 LYS A C 1
ATOM 513 O O . LYS A 1 67 ? -6.523 -30.656 7.998 1.00 78.38 67 LYS A O 1
ATOM 518 N N . ASN A 1 68 ? -7.212 -31.021 10.110 1.00 74.56 68 ASN A N 1
ATOM 519 C CA . ASN A 1 68 ? -6.099 -30.335 10.761 1.00 74.56 68 ASN A CA 1
ATOM 520 C C . ASN A 1 68 ? -5.373 -31.295 11.734 1.00 74.56 68 ASN A C 1
ATOM 522 O O . ASN A 1 68 ? -6.008 -31.749 12.689 1.00 74.56 68 ASN A O 1
ATOM 526 N N . PRO A 1 69 ? -4.085 -31.628 11.512 1.00 77.25 69 PRO A N 1
ATOM 527 C CA . PRO A 1 69 ? -3.297 -31.306 10.319 1.00 77.25 69 PRO A CA 1
ATOM 528 C C . PRO A 1 69 ? -3.816 -32.047 9.066 1.00 77.25 69 PRO A C 1
ATOM 530 O O . PRO A 1 69 ? -4.416 -33.124 9.195 1.00 77.25 69 PRO A O 1
ATOM 533 N N . PRO A 1 70 ? -3.598 -31.512 7.851 1.00 87.44 70 PRO A N 1
ATOM 534 C CA . PRO A 1 70 ? -3.948 -32.219 6.625 1.00 87.44 70 PRO A CA 1
ATOM 535 C C . PRO A 1 70 ? -3.115 -33.498 6.425 1.00 87.44 70 PRO A C 1
ATOM 537 O O . PRO A 1 70 ? -2.002 -33.613 6.944 1.00 87.44 70 PRO A O 1
ATOM 540 N N . PRO A 1 71 ? -3.628 -34.478 5.659 1.00 84.12 71 PRO A N 1
ATOM 541 C CA . PRO A 1 71 ? -2.857 -35.652 5.262 1.00 84.12 71 PRO A CA 1
ATOM 542 C C . PRO A 1 71 ? -1.626 -35.310 4.409 1.00 84.12 71 PRO A C 1
ATOM 544 O O . PRO A 1 71 ? -1.503 -34.216 3.865 1.00 84.12 71 PRO A O 1
ATOM 547 N N . ASP A 1 72 ? -0.732 -36.291 4.271 1.00 87.31 72 ASP A N 1
ATOM 548 C CA . ASP A 1 72 ? 0.375 -36.302 3.301 1.00 87.31 72 ASP A CA 1
ATOM 549 C C . ASP A 1 72 ? 1.363 -35.117 3.385 1.00 87.31 72 ASP A C 1
ATOM 551 O O . ASP A 1 72 ? 2.144 -34.889 2.468 1.00 87.31 72 ASP A O 1
ATOM 555 N N . GLY A 1 73 ? 1.386 -34.415 4.526 1.00 84.56 73 GLY A N 1
ATOM 556 C CA . GLY A 1 73 ? 2.344 -33.348 4.835 1.00 84.56 73 GLY A CA 1
ATOM 557 C C . GLY A 1 73 ? 1.968 -31.962 4.305 1.00 84.56 73 GLY A C 1
ATOM 558 O O . GLY A 1 73 ? 2.705 -31.013 4.559 1.00 84.56 73 GLY A O 1
ATOM 559 N N . LEU A 1 74 ? 0.830 -31.833 3.615 1.00 90.44 74 LEU A N 1
ATOM 560 C CA . LEU A 1 74 ? 0.380 -30.565 3.039 1.00 90.44 74 LEU A CA 1
ATOM 561 C C . LEU A 1 74 ? -0.036 -29.549 4.110 1.00 90.44 74 LEU A C 1
ATOM 563 O O . LEU A 1 74 ? -0.605 -29.897 5.148 1.00 90.44 74 LEU A O 1
ATOM 567 N N . THR A 1 75 ? 0.158 -28.265 3.812 1.00 93.25 75 THR A N 1
ATOM 568 C CA . THR A 1 75 ? -0.485 -27.177 4.563 1.00 93.25 75 THR A CA 1
ATOM 569 C C . THR A 1 75 ? -2.002 -27.158 4.332 1.00 93.25 75 THR A C 1
ATOM 571 O O . THR A 1 75 ? -2.523 -27.767 3.391 1.00 93.25 75 THR A O 1
ATOM 574 N N . ILE A 1 76 ? -2.745 -26.453 5.198 1.00 93.31 76 ILE A N 1
ATOM 575 C CA . ILE A 1 76 ? -4.209 -26.330 5.066 1.00 93.31 76 ILE A CA 1
ATOM 576 C C . ILE A 1 76 ? -4.567 -25.665 3.733 1.00 93.31 76 ILE A C 1
ATOM 578 O O . ILE A 1 76 ? -5.454 -26.156 3.045 1.00 93.31 76 ILE A O 1
ATOM 582 N N . ASP A 1 77 ? -3.850 -24.616 3.332 1.00 95.19 77 ASP A N 1
ATOM 583 C CA . ASP A 1 77 ? -4.043 -23.920 2.056 1.00 95.19 77 ASP A CA 1
ATOM 584 C C . ASP A 1 77 ? -3.773 -24.810 0.837 1.00 95.19 77 ASP A C 1
ATOM 586 O O . ASP A 1 77 ? -4.561 -24.823 -0.108 1.00 95.19 77 ASP A O 1
ATOM 590 N N . GLU A 1 78 ? -2.713 -25.618 0.872 1.00 95.56 78 GLU A N 1
ATOM 591 C CA . GLU A 1 78 ? -2.394 -26.577 -0.191 1.00 95.56 78 GLU A CA 1
ATOM 592 C C . GLU A 1 78 ? -3.467 -27.667 -0.309 1.00 95.56 78 GLU A C 1
ATOM 594 O O . GLU A 1 78 ? -3.999 -27.897 -1.397 1.00 95.56 78 GLU A O 1
ATOM 599 N N . SER A 1 79 ? -3.860 -28.281 0.810 1.00 95.69 79 SER A N 1
ATOM 600 C CA . SER A 1 79 ? -4.952 -29.262 0.854 1.00 95.69 79 SER A CA 1
ATOM 601 C C . SER A 1 79 ? -6.287 -28.658 0.397 1.00 95.69 79 SER A C 1
ATOM 603 O O . SER A 1 79 ? -7.028 -29.284 -0.363 1.00 95.69 79 SER A O 1
ATOM 605 N N . ALA A 1 80 ? -6.593 -27.431 0.822 1.00 95.94 80 ALA A N 1
ATOM 606 C CA . ALA A 1 80 ? -7.821 -26.732 0.466 1.00 95.94 80 ALA A CA 1
ATOM 607 C C . ALA A 1 80 ? -7.834 -26.284 -0.999 1.00 95.94 80 ALA A C 1
ATOM 609 O O . ALA A 1 80 ? -8.900 -26.277 -1.608 1.00 95.94 80 ALA A O 1
ATOM 610 N N . SER A 1 81 ? -6.677 -25.983 -1.600 1.00 97.25 81 SER A N 1
ATOM 611 C CA . SER A 1 81 ? -6.583 -25.702 -3.037 1.00 97.25 81 SER A CA 1
ATOM 612 C C . SER A 1 81 ? -7.032 -26.908 -3.870 1.00 97.25 81 SER A C 1
ATOM 614 O O . SER A 1 81 ? -7.817 -26.743 -4.806 1.00 97.25 81 SER A O 1
ATOM 616 N N . ILE A 1 82 ? -6.633 -28.124 -3.466 1.00 95.69 82 ILE A N 1
ATOM 617 C CA . ILE A 1 82 ? -7.062 -29.384 -4.087 1.00 95.69 82 ILE A CA 1
ATOM 618 C C . ILE A 1 82 ? -8.548 -29.637 -3.822 1.00 95.69 82 ILE A C 1
ATOM 620 O O . ILE A 1 82 ? -9.287 -29.984 -4.745 1.00 95.69 82 ILE A O 1
ATOM 624 N N . MET A 1 83 ? -9.020 -29.408 -2.594 1.00 94.56 83 MET A N 1
ATOM 625 C CA . MET A 1 83 ? -10.439 -29.564 -2.282 1.00 94.56 83 MET A CA 1
ATOM 626 C C . MET A 1 83 ? -11.305 -28.625 -3.131 1.00 94.56 83 MET A C 1
ATOM 628 O O . MET A 1 83 ? -12.250 -29.089 -3.770 1.00 94.56 83 MET A O 1
ATOM 632 N N . LEU A 1 84 ? -10.936 -27.345 -3.230 1.00 95.12 84 LEU A N 1
ATOM 633 C CA . LEU A 1 84 ? -11.615 -26.344 -4.052 1.00 95.12 84 LEU A CA 1
ATOM 634 C C . LEU A 1 84 ? -11.639 -26.728 -5.538 1.00 95.12 84 LEU A C 1
ATOM 636 O O . LEU A 1 84 ? -12.672 -26.563 -6.184 1.00 95.12 84 LEU A O 1
ATOM 640 N N . TYR A 1 85 ? -10.547 -27.298 -6.065 1.00 94.19 85 TYR A N 1
ATOM 641 C CA . TYR A 1 85 ? -10.503 -27.822 -7.435 1.00 94.19 85 TYR A CA 1
ATOM 642 C C . TYR A 1 85 ? -11.566 -28.899 -7.686 1.00 94.19 85 TYR A C 1
ATOM 644 O O . TYR A 1 85 ? -12.144 -28.982 -8.767 1.00 94.19 85 TYR A O 1
ATOM 652 N N . THR A 1 86 ? -11.849 -29.727 -6.682 1.00 90.81 86 THR A N 1
ATOM 653 C CA . THR A 1 86 ? -12.821 -30.825 -6.799 1.00 90.81 86 THR A CA 1
ATOM 654 C C . THR A 1 86 ? -14.272 -30.427 -6.507 1.00 90.81 86 THR A C 1
ATOM 656 O O . THR A 1 86 ? -15.176 -31.204 -6.814 1.00 90.81 86 THR A O 1
ATOM 659 N N . MET A 1 87 ? -14.523 -29.234 -5.955 1.00 89.62 87 MET A N 1
ATOM 660 C CA . MET A 1 87 ? -15.868 -28.756 -5.609 1.00 89.62 87 MET A CA 1
ATOM 661 C C . MET A 1 87 ? -16.692 -28.339 -6.837 1.00 89.62 87 MET A C 1
ATOM 663 O O . MET A 1 87 ? -16.195 -27.719 -7.776 1.00 89.62 87 MET A O 1
ATOM 667 N N . GLY A 1 88 ? -17.995 -28.632 -6.796 1.00 83.81 88 GLY A N 1
ATOM 668 C CA . GLY A 1 88 ? -18.981 -28.149 -7.763 1.00 83.81 88 GLY A CA 1
ATOM 669 C C . GLY A 1 88 ? -19.947 -27.137 -7.147 1.00 83.81 88 GLY A C 1
ATOM 670 O O . GLY A 1 88 ? -20.411 -27.312 -6.023 1.00 83.81 88 GLY A O 1
ATOM 671 N N . TRP A 1 89 ? -20.310 -26.100 -7.904 1.00 88.00 89 TRP A N 1
ATOM 672 C CA . TRP A 1 89 ? -21.360 -25.139 -7.546 1.00 88.00 89 TRP A CA 1
ATOM 673 C C . TRP A 1 89 ? -22.233 -24.757 -8.746 1.00 88.00 89 TRP A C 1
ATOM 675 O O . TRP A 1 89 ? -22.220 -25.437 -9.772 1.00 88.00 89 TRP A O 1
ATOM 685 N N . LYS A 1 90 ? -23.085 -23.739 -8.598 1.00 80.00 90 LYS A N 1
ATOM 686 C CA . LYS A 1 90 ? -23.913 -23.201 -9.683 1.00 80.00 90 LYS A CA 1
ATOM 687 C C . LYS A 1 90 ? -23.657 -21.694 -9.840 1.00 80.00 90 LYS A C 1
ATOM 689 O O . LYS A 1 90 ? -23.479 -21.031 -8.820 1.00 80.00 90 LYS A O 1
ATOM 694 N N . PRO A 1 91 ? -23.685 -21.151 -11.072 1.00 83.38 91 PRO A N 1
ATOM 695 C CA . PRO A 1 91 ? -23.820 -21.869 -12.345 1.00 83.38 91 PRO A CA 1
ATOM 696 C C . PRO A 1 91 ? -22.542 -22.666 -12.697 1.00 83.38 91 PRO A C 1
ATOM 698 O O . PRO A 1 91 ? -21.454 -22.368 -12.213 1.00 83.38 91 PRO A O 1
ATOM 701 N N . LEU A 1 92 ? -22.695 -23.749 -13.467 1.00 75.00 92 LEU A N 1
ATOM 702 C CA . LEU A 1 92 ? -21.675 -24.807 -13.596 1.00 75.00 92 LEU A CA 1
ATOM 703 C C . LEU A 1 92 ? -20.463 -24.411 -14.451 1.00 75.00 92 LEU A C 1
ATOM 705 O O . LEU A 1 92 ? -19.354 -24.878 -14.213 1.00 75.00 92 LEU A O 1
ATOM 709 N N . ASP A 1 93 ? -20.665 -23.527 -15.423 1.00 78.19 93 ASP A N 1
ATOM 710 C CA . ASP A 1 93 ? -19.617 -22.874 -16.214 1.00 78.19 93 ASP A CA 1
ATOM 711 C C . ASP A 1 93 ? -18.740 -21.929 -15.371 1.00 78.19 93 ASP A C 1
ATOM 713 O O . ASP A 1 93 ? -17.635 -21.581 -15.782 1.00 78.19 93 ASP A O 1
ATOM 717 N N . LYS A 1 94 ? -19.212 -21.558 -14.172 1.00 82.94 94 LYS A N 1
ATOM 718 C CA . LYS A 1 94 ? -18.495 -20.754 -13.176 1.00 82.94 94 LYS A CA 1
ATOM 719 C C . LYS A 1 94 ? -17.919 -21.583 -12.025 1.00 82.94 94 LYS A C 1
ATOM 721 O O . LYS A 1 94 ? -17.485 -21.006 -11.032 1.00 82.94 94 LYS A O 1
ATOM 726 N N . CYS A 1 95 ? -17.881 -22.911 -12.142 1.00 87.62 95 CYS A N 1
ATOM 727 C CA . CYS A 1 95 ? -17.071 -23.758 -11.263 1.00 87.62 95 CYS A CA 1
ATOM 728 C C . CYS A 1 95 ? -15.580 -23.556 -11.554 1.00 87.62 95 CYS A C 1
ATOM 730 O O . CYS A 1 95 ? -15.182 -23.513 -12.721 1.00 87.62 95 CYS A O 1
ATOM 732 N N . LEU A 1 96 ? -14.746 -23.537 -10.510 1.00 92.94 96 LEU A N 1
ATOM 733 C CA . LEU A 1 96 ? -13.297 -23.364 -10.654 1.00 92.94 96 LEU A CA 1
ATOM 734 C C . LEU A 1 96 ? -12.663 -24.438 -11.553 1.00 92.94 96 LEU A C 1
ATOM 736 O O . LEU A 1 96 ? -11.932 -24.083 -12.472 1.00 92.94 96 LEU A O 1
ATOM 740 N N . TYR A 1 97 ? -13.028 -25.715 -11.374 1.00 89.88 97 TYR A N 1
ATOM 741 C CA . TYR A 1 97 ? -12.631 -26.815 -12.266 1.00 89.88 97 TYR A CA 1
ATOM 742 C C . TYR A 1 97 ? -12.878 -26.484 -13.748 1.00 89.88 97 TYR A C 1
ATOM 744 O O . TYR A 1 97 ? -11.984 -26.583 -14.587 1.00 89.88 97 TYR A O 1
ATOM 752 N N . VAL A 1 98 ? -14.117 -26.091 -14.068 1.00 88.94 98 VAL A N 1
ATOM 753 C CA . VAL A 1 98 ? -14.607 -25.967 -15.449 1.00 88.94 98 VAL A CA 1
ATOM 754 C C . VAL A 1 98 ? -13.950 -24.780 -16.140 1.00 88.94 98 VAL A C 1
ATOM 756 O O . VAL A 1 98 ? -13.497 -24.903 -17.278 1.00 88.94 98 VAL A O 1
ATOM 759 N N . ALA A 1 99 ? -13.863 -23.648 -15.442 1.00 92.25 99 ALA A N 1
ATOM 760 C CA . ALA A 1 99 ? -13.248 -22.439 -15.963 1.00 92.25 99 ALA A CA 1
ATOM 761 C C . ALA A 1 99 ? -11.717 -22.565 -16.077 1.00 92.25 99 ALA A C 1
ATOM 763 O O . ALA A 1 99 ? -11.160 -22.146 -17.092 1.00 92.25 99 ALA A O 1
ATOM 764 N N . LEU A 1 100 ? -11.036 -23.203 -15.113 1.00 94.88 100 LEU A N 1
ATOM 765 C CA . LEU A 1 100 ? -9.592 -23.441 -15.196 1.00 94.88 100 LEU A CA 1
ATOM 766 C C . LEU A 1 100 ? -9.252 -24.351 -16.382 1.00 94.88 100 LEU A C 1
ATOM 768 O O . LEU A 1 100 ? -8.463 -23.968 -17.243 1.00 94.88 100 LEU A O 1
ATOM 772 N N . ASN A 1 101 ? -9.900 -25.514 -16.494 1.00 94.00 101 ASN A N 1
ATOM 773 C CA . ASN A 1 101 ? -9.662 -26.437 -17.606 1.00 94.00 101 ASN A CA 1
ATOM 774 C C . ASN A 1 101 ? -10.044 -25.847 -18.975 1.00 94.00 101 ASN A C 1
ATOM 776 O O . ASN A 1 101 ? -9.416 -26.186 -19.979 1.00 94.00 101 ASN A O 1
ATOM 780 N N . ALA A 1 102 ? -11.031 -24.948 -19.046 1.00 91.94 102 ALA A N 1
ATOM 781 C CA . ALA A 1 102 ? -11.332 -24.209 -20.273 1.00 91.94 102 ALA A CA 1
ATOM 782 C C . ALA A 1 102 ? -10.204 -23.233 -20.661 1.00 91.94 102 ALA A C 1
ATOM 784 O O . ALA A 1 102 ? -9.819 -23.184 -21.829 1.00 91.94 102 ALA A O 1
ATOM 785 N N . ASN A 1 103 ? -9.633 -22.504 -19.697 1.00 93.75 103 ASN A N 1
ATOM 786 C CA . ASN A 1 103 ? -8.523 -21.581 -19.956 1.00 93.75 103 ASN A CA 1
ATOM 787 C C . ASN A 1 103 ? -7.207 -22.316 -20.266 1.00 93.75 103 ASN A C 1
ATOM 789 O O . ASN A 1 103 ? -6.467 -21.884 -21.144 1.00 93.75 103 ASN A O 1
ATOM 793 N N . LEU A 1 104 ? -6.944 -23.474 -19.651 1.00 94.25 104 LEU A N 1
ATOM 794 C CA . LEU A 1 104 ? -5.767 -24.304 -19.960 1.00 94.25 104 LEU A CA 1
ATOM 795 C C . LEU A 1 104 ? -5.771 -24.822 -21.412 1.00 94.25 104 LEU A C 1
ATOM 797 O O . LEU A 1 104 ? -4.718 -24.925 -22.045 1.00 94.25 104 LEU A O 1
ATOM 801 N N . ARG A 1 105 ? -6.960 -25.090 -21.967 1.00 93.75 105 ARG A N 1
ATOM 802 C CA . ARG A 1 105 ? -7.172 -25.510 -23.366 1.00 93.75 105 ARG A CA 1
ATOM 803 C C . ARG A 1 105 ? -7.227 -24.348 -24.368 1.00 93.75 105 ARG A C 1
ATOM 805 O O . ARG A 1 105 ? -7.275 -24.592 -25.570 1.00 93.75 105 ARG A O 1
ATOM 812 N N . SER A 1 106 ? -7.224 -23.096 -23.906 1.00 92.38 106 SER A N 1
ATOM 813 C CA . SER A 1 106 ? -7.234 -21.909 -24.770 1.00 92.38 106 SER A CA 1
ATOM 814 C C . SER A 1 106 ? -5.878 -21.715 -25.456 1.00 92.38 106 SER A C 1
ATOM 816 O O . SER A 1 106 ? -4.845 -21.695 -24.787 1.00 92.38 106 SER A O 1
ATOM 818 N N . GLN A 1 107 ? -5.879 -21.503 -26.779 1.00 89.12 107 GLN A N 1
ATOM 819 C CA . GLN A 1 107 ? -4.687 -21.060 -27.525 1.00 89.12 107 GLN A CA 1
ATOM 820 C C . GLN A 1 107 ? -4.157 -19.712 -26.997 1.00 89.12 107 GLN A C 1
ATOM 822 O O . GLN A 1 107 ? -2.948 -19.510 -26.916 1.00 89.12 107 GLN A O 1
ATOM 827 N N . ASP A 1 108 ? -5.059 -18.816 -26.588 1.00 90.50 108 ASP A N 1
ATOM 828 C CA . ASP A 1 108 ? -4.722 -17.579 -25.883 1.00 90.50 108 ASP A CA 1
ATOM 829 C C . ASP A 1 108 ? -4.338 -17.893 -24.429 1.00 90.50 108 ASP A C 1
ATOM 831 O O . ASP A 1 108 ? -5.188 -18.325 -23.640 1.00 90.50 108 ASP A O 1
ATOM 835 N N . ARG A 1 109 ? -3.053 -17.685 -24.112 1.00 90.81 109 ARG A N 1
ATOM 836 C CA . ARG A 1 109 ? -2.435 -17.944 -22.805 1.00 90.81 109 ARG A CA 1
ATOM 837 C C . ARG A 1 109 ? -2.623 -16.815 -21.795 1.00 90.81 109 ARG A C 1
ATOM 839 O O . ARG A 1 109 ? -2.543 -17.094 -20.602 1.00 90.81 109 ARG A O 1
ATOM 846 N N . ASN A 1 110 ? -2.968 -15.600 -22.223 1.00 88.44 110 ASN A N 1
ATOM 847 C CA . ASN A 1 110 ? -3.170 -14.466 -21.311 1.00 88.44 110 ASN A CA 1
ATOM 848 C C . ASN A 1 110 ? -4.367 -14.717 -20.375 1.00 88.44 110 ASN A C 1
ATOM 850 O O . ASN A 1 110 ? -4.386 -14.291 -19.227 1.00 88.44 110 ASN A O 1
ATOM 854 N N . LYS A 1 111 ? -5.336 -15.537 -20.808 1.00 91.62 111 LYS A N 1
ATOM 855 C CA . LYS A 1 111 ? -6.458 -16.001 -19.970 1.00 91.62 111 LYS A CA 1
ATOM 856 C C . LYS A 1 111 ? -6.051 -16.827 -18.746 1.00 91.62 111 LYS A C 1
ATOM 858 O O . LYS A 1 111 ? -6.900 -17.053 -17.884 1.00 91.62 111 LYS A O 1
ATOM 863 N N . LEU A 1 112 ? -4.807 -17.307 -18.670 1.00 93.69 112 LEU A N 1
ATOM 864 C CA . LEU A 1 112 ? -4.272 -18.010 -17.501 1.00 93.69 112 LEU A CA 1
ATOM 865 C C . LEU A 1 112 ? -3.635 -17.069 -16.472 1.00 93.69 112 LEU A C 1
ATOM 867 O O . LEU A 1 112 ? -3.472 -17.487 -15.333 1.00 93.69 112 LEU A O 1
ATOM 871 N N . GLU A 1 113 ? -3.344 -15.815 -16.817 1.00 92.94 113 GLU A N 1
ATOM 872 C CA . GLU A 1 113 ? -2.675 -14.858 -15.925 1.00 92.94 113 GLU A CA 1
ATOM 873 C C . GLU A 1 113 ? -3.429 -14.636 -14.592 1.00 92.94 113 GLU A C 1
ATOM 875 O O . GLU A 1 113 ? -2.807 -14.804 -13.539 1.00 92.94 113 GLU A O 1
ATOM 880 N N . PRO A 1 114 ? -4.772 -14.444 -14.555 1.00 95.69 114 PRO A N 1
ATOM 881 C CA . PRO A 1 114 ? -5.517 -14.363 -13.288 1.00 95.69 114 PRO A CA 1
ATOM 882 C C . PRO A 1 114 ? -5.457 -15.647 -12.444 1.00 95.69 114 PRO A C 1
ATOM 884 O O . PRO A 1 114 ? -5.770 -15.638 -11.257 1.00 95.69 114 PRO A O 1
ATOM 887 N N . TRP A 1 115 ? -5.075 -16.773 -13.049 1.00 96.69 115 TRP A N 1
ATOM 888 C CA . TRP A 1 115 ? -4.990 -18.075 -12.396 1.00 96.69 115 TRP A CA 1
ATOM 889 C C . TRP A 1 115 ? -3.605 -18.373 -11.840 1.00 96.69 115 TRP A C 1
ATOM 891 O O . TRP A 1 115 ? -3.455 -19.390 -11.173 1.00 96.69 115 TRP A O 1
ATOM 901 N N . PHE A 1 116 ? -2.593 -17.539 -12.091 1.00 96.88 116 PHE A N 1
ATOM 902 C CA . PHE A 1 116 ? -1.208 -17.864 -11.755 1.00 96.88 116 PHE A CA 1
ATOM 903 C C . PHE A 1 116 ? -0.968 -18.051 -10.247 1.00 96.88 116 PHE A C 1
ATOM 905 O O . PHE A 1 116 ? -0.293 -19.009 -9.872 1.00 96.88 116 PHE A O 1
ATOM 912 N N . LEU A 1 117 ? -1.574 -17.240 -9.371 1.00 93.81 117 LEU A N 1
ATOM 913 C CA . LEU A 1 117 ? -1.478 -17.441 -7.914 1.00 93.81 117 LEU A CA 1
ATOM 914 C C . LEU A 1 117 ? -2.138 -18.761 -7.466 1.00 93.81 117 LEU A C 1
ATOM 916 O O . LEU A 1 117 ? -1.550 -19.525 -6.697 1.00 93.81 117 LEU A O 1
ATOM 920 N N . TYR A 1 118 ? -3.326 -19.074 -7.994 1.00 97.62 118 TYR A N 1
ATOM 921 C CA . TYR A 1 118 ? -4.011 -20.339 -7.717 1.00 97.62 118 TYR A CA 1
ATOM 922 C C . TYR A 1 118 ? -3.239 -21.552 -8.261 1.00 97.62 118 TYR A C 1
ATOM 924 O O . TYR A 1 118 ? -3.034 -22.526 -7.539 1.00 97.62 118 TYR A O 1
ATOM 932 N N . LEU A 1 119 ? -2.755 -21.482 -9.505 1.00 96.50 119 LEU A N 1
ATOM 933 C CA . LEU A 1 119 ? -1.938 -22.516 -10.142 1.00 96.50 119 LEU A CA 1
ATOM 934 C C . LEU A 1 119 ? -0.639 -22.755 -9.376 1.00 96.50 119 LEU A C 1
ATOM 936 O O . LEU A 1 119 ? -0.271 -23.910 -9.184 1.00 96.50 119 LEU A O 1
ATOM 940 N N . LYS A 1 120 ? 0.024 -21.700 -8.886 1.00 95.81 120 LYS A N 1
ATOM 941 C CA . LYS A 1 120 ? 1.217 -21.816 -8.043 1.00 95.81 120 LYS A CA 1
ATOM 942 C C . LYS A 1 120 ? 0.937 -22.622 -6.777 1.00 95.81 120 LYS A C 1
ATOM 944 O O . LYS A 1 120 ? 1.661 -23.580 -6.510 1.00 95.81 120 LYS A O 1
ATOM 949 N N . LEU A 1 121 ? -0.102 -22.266 -6.019 1.00 95.75 121 LEU A N 1
ATOM 950 C CA . LEU A 1 121 ? -0.482 -22.970 -4.789 1.00 95.75 121 LEU A CA 1
ATOM 951 C C . LEU A 1 121 ? -0.890 -24.426 -5.077 1.00 95.75 121 LEU A C 1
ATOM 953 O O . LEU A 1 121 ? -0.360 -25.355 -4.468 1.00 95.75 121 LEU A O 1
ATOM 957 N N . PHE A 1 122 ? -1.769 -24.630 -6.058 1.00 96.81 122 PHE A N 1
ATOM 958 C CA . PHE A 1 122 ? -2.313 -25.937 -6.425 1.00 96.81 122 PHE A CA 1
ATOM 959 C C . PHE A 1 122 ? -1.247 -26.897 -6.973 1.00 96.81 122 PHE A C 1
ATOM 961 O O . PHE A 1 122 ? -1.167 -28.049 -6.547 1.00 96.81 122 PHE A O 1
ATOM 968 N N . LEU A 1 123 ? -0.367 -26.436 -7.866 1.00 95.25 123 LEU A N 1
ATOM 969 C CA . LEU A 1 123 ? 0.733 -27.259 -8.377 1.00 95.25 123 LEU A CA 1
ATOM 970 C C . LEU A 1 123 ? 1.829 -27.478 -7.328 1.00 95.25 123 LEU A C 1
ATOM 972 O O . LEU A 1 123 ? 2.442 -28.544 -7.339 1.00 95.25 123 LEU A O 1
ATOM 976 N N . THR A 1 124 ? 2.040 -26.551 -6.383 1.00 94.00 124 THR A N 1
ATOM 977 C CA . THR A 1 124 ? 2.922 -26.807 -5.230 1.00 94.00 124 THR A CA 1
ATOM 978 C C . THR A 1 124 ? 2.354 -27.937 -4.368 1.00 94.00 124 THR A C 1
ATOM 980 O O . THR A 1 124 ? 3.078 -28.895 -4.089 1.00 94.00 124 THR A O 1
ATOM 983 N N . ALA A 1 125 ? 1.055 -27.911 -4.052 1.00 94.38 125 ALA A N 1
ATOM 984 C CA . ALA A 1 125 ? 0.377 -28.987 -3.329 1.00 94.38 125 ALA A CA 1
ATOM 985 C C . ALA A 1 125 ? 0.515 -30.346 -4.048 1.00 94.38 125 ALA A C 1
ATOM 987 O O . ALA A 1 125 ? 0.946 -31.337 -3.460 1.00 94.38 125 ALA A O 1
ATOM 988 N N . LEU A 1 126 ? 0.227 -30.390 -5.355 1.00 93.88 126 LEU A N 1
ATOM 989 C CA . LEU A 1 126 ? 0.352 -31.610 -6.163 1.00 93.88 126 LEU A CA 1
ATOM 990 C C . LEU A 1 126 ? 1.803 -32.098 -6.323 1.00 93.88 126 LEU A C 1
ATOM 992 O O . LEU A 1 126 ? 2.022 -33.297 -6.508 1.00 93.88 126 LEU A O 1
ATOM 996 N N . SER A 1 127 ? 2.797 -31.207 -6.254 1.00 91.81 127 SER A N 1
ATOM 997 C CA . SER A 1 127 ? 4.219 -31.569 -6.356 1.00 91.81 127 SER A CA 1
ATOM 998 C C . SER A 1 127 ? 4.733 -32.347 -5.141 1.00 91.81 127 SER A C 1
ATOM 1000 O O . SER A 1 127 ? 5.588 -33.217 -5.306 1.00 91.81 127 SER A O 1
ATOM 1002 N N . GLN A 1 128 ? 4.169 -32.091 -3.955 1.00 90.44 128 GLN A N 1
ATOM 1003 C CA . GLN A 1 128 ? 4.508 -32.794 -2.713 1.00 90.44 128 GLN A CA 1
ATOM 1004 C C . GLN A 1 128 ? 3.888 -34.198 -2.632 1.00 90.44 128 GLN A C 1
ATOM 1006 O O . GLN A 1 128 ? 4.451 -35.086 -1.992 1.00 90.44 128 GLN A O 1
ATOM 1011 N N . LEU A 1 129 ? 2.760 -34.434 -3.312 1.00 91.75 129 LEU A N 1
ATOM 1012 C CA . LEU A 1 129 ? 2.150 -35.762 -3.382 1.00 91.75 129 LEU A CA 1
ATOM 1013 C C . LEU A 1 129 ? 3.017 -36.716 -4.230 1.00 91.75 129 LEU A C 1
ATOM 1015 O O . LEU A 1 129 ? 3.490 -36.323 -5.304 1.00 91.75 129 LEU A O 1
ATOM 1019 N N . PRO A 1 130 ? 3.214 -37.984 -3.820 1.00 89.50 130 PRO A N 1
ATOM 1020 C CA . PRO A 1 130 ? 4.033 -38.929 -4.572 1.00 89.50 130 PRO A CA 1
ATOM 1021 C C . PRO A 1 130 ? 3.408 -39.236 -5.939 1.00 89.50 130 PRO A C 1
ATOM 1023 O O . PRO A 1 130 ? 2.216 -39.531 -6.031 1.00 89.50 130 PRO A O 1
ATOM 1026 N N . SER A 1 131 ? 4.220 -39.195 -6.999 1.00 89.38 131 SER A N 1
ATOM 1027 C CA . SER A 1 131 ? 3.828 -39.723 -8.313 1.00 89.38 131 SER A CA 1
ATOM 1028 C C . SER A 1 131 ? 3.770 -41.250 -8.261 1.00 89.38 131 SER A C 1
ATOM 1030 O O . SER A 1 131 ? 4.671 -41.876 -7.698 1.00 89.38 131 SER A O 1
ATOM 1032 N N . GLN A 1 132 ? 2.730 -41.850 -8.839 1.00 83.81 132 GLN A N 1
ATOM 1033 C CA . GLN A 1 132 ? 2.514 -43.299 -8.814 1.00 83.81 132 GLN A CA 1
ATOM 1034 C C . GLN A 1 132 ? 2.436 -43.855 -10.237 1.00 83.81 132 GLN A C 1
ATOM 1036 O O . GLN A 1 132 ? 1.533 -43.485 -10.985 1.00 83.81 132 GLN A O 1
ATOM 1041 N N . HIS A 1 133 ? 3.346 -44.774 -10.580 1.00 88.69 133 HIS A N 1
ATOM 1042 C CA . HIS A 1 133 ? 3.260 -45.525 -11.831 1.00 88.69 133 HIS A CA 1
ATOM 1043 C C . HIS A 1 133 ? 2.175 -46.603 -11.721 1.00 88.69 133 HIS A C 1
ATOM 1045 O O . HIS A 1 133 ? 2.323 -47.542 -10.934 1.00 88.69 133 HIS A O 1
ATOM 1051 N N . GLN A 1 134 ? 1.087 -46.462 -12.480 1.00 89.12 134 GLN A N 1
ATOM 1052 C CA . GLN A 1 134 ? -0.026 -47.416 -12.509 1.00 89.12 134 GLN A CA 1
ATOM 1053 C C . GLN A 1 134 ? -0.954 -47.186 -13.710 1.00 89.12 134 GLN A C 1
ATOM 1055 O O . GLN A 1 134 ? -0.920 -46.140 -14.360 1.00 89.12 134 GLN A O 1
ATOM 1060 N N . PHE A 1 135 ? -1.836 -48.155 -13.970 1.00 89.62 135 PHE A N 1
ATOM 1061 C CA . PHE A 1 135 ? -2.924 -47.988 -14.929 1.00 89.62 135 PHE A CA 1
ATOM 1062 C C . PHE A 1 135 ? -4.067 -47.167 -14.323 1.00 89.62 135 PHE A C 1
ATOM 1064 O O . PHE A 1 135 ? -4.607 -47.511 -13.271 1.00 89.62 135 PHE A O 1
ATOM 1071 N N . LEU A 1 136 ? -4.447 -46.095 -15.016 1.00 91.69 136 LEU A N 1
ATOM 1072 C CA . LEU A 1 136 ? -5.595 -45.252 -14.697 1.00 91.69 136 LEU A CA 1
ATOM 1073 C C . LEU A 1 136 ? -6.702 -45.450 -15.731 1.00 91.69 136 LEU A C 1
ATOM 1075 O O . LEU A 1 136 ? -6.435 -45.664 -16.914 1.00 91.69 136 LEU A O 1
ATOM 1079 N N . PHE A 1 137 ? -7.949 -45.320 -15.292 1.00 89.25 137 PHE A N 1
ATOM 1080 C CA . PHE A 1 137 ? -9.122 -45.445 -16.146 1.00 89.25 137 PHE A CA 1
ATOM 1081 C C . PHE A 1 137 ? -9.952 -44.157 -16.136 1.00 89.25 137 PHE A C 1
ATOM 1083 O O . PHE A 1 137 ? -10.149 -43.535 -15.088 1.00 89.25 137 PHE A O 1
ATOM 1090 N N . ARG A 1 138 ? -10.482 -43.769 -17.302 1.00 88.94 138 ARG A N 1
ATOM 1091 C CA . ARG A 1 138 ? -11.409 -42.634 -17.445 1.00 88.94 138 ARG A CA 1
ATOM 1092 C C . ARG A 1 138 ? -12.506 -42.959 -18.458 1.00 88.94 138 ARG A C 1
ATOM 1094 O O . ARG A 1 138 ? -12.211 -43.343 -19.583 1.00 88.94 138 ARG A O 1
ATOM 1101 N N . GLY A 1 139 ? -13.769 -42.802 -18.066 1.00 86.25 139 GLY A N 1
ATOM 1102 C CA . GLY A 1 139 ? -14.928 -43.043 -18.932 1.00 86.25 139 GLY A CA 1
ATOM 1103 C C . GLY A 1 139 ? -15.560 -41.754 -19.451 1.00 86.25 139 GLY A C 1
ATOM 1104 O O . GLY A 1 139 ? -15.570 -40.749 -18.746 1.00 86.25 139 GLY A O 1
ATOM 1105 N N . VAL A 1 140 ? -16.101 -41.787 -20.669 1.00 86.38 140 VAL A N 1
ATOM 1106 C CA . VAL A 1 140 ? -16.774 -40.654 -21.325 1.00 86.38 140 VAL A CA 1
ATOM 1107 C C . VAL A 1 140 ? -17.994 -41.160 -22.090 1.00 86.38 140 VAL A C 1
ATOM 1109 O O . VAL A 1 140 ? -17.889 -42.139 -22.821 1.00 86.38 140 VAL A O 1
ATOM 1112 N N . LYS A 1 141 ? -19.142 -40.483 -21.989 1.00 85.38 141 LYS A N 1
ATOM 1113 C CA . LYS A 1 141 ? -20.373 -40.826 -22.731 1.00 85.38 141 LYS A CA 1
ATOM 1114 C C . LYS A 1 141 ? -20.417 -40.197 -24.136 1.00 85.38 141 LYS A C 1
ATOM 1116 O O . LYS A 1 141 ? -21.330 -39.444 -24.465 1.00 85.38 141 LYS A O 1
ATOM 1121 N N . SER A 1 142 ? -19.385 -40.467 -24.936 1.00 85.44 142 SER A N 1
ATOM 1122 C CA . SER A 1 142 ? -19.294 -40.127 -26.364 1.00 85.44 142 SER A CA 1
ATOM 1123 C C . SER A 1 142 ? -18.326 -41.071 -27.086 1.00 85.44 142 SER A C 1
ATOM 1125 O O . SER A 1 142 ? -17.444 -41.644 -26.445 1.00 85.44 142 SER A O 1
ATOM 1127 N N . ASP A 1 143 ? -18.430 -41.192 -28.412 1.00 86.44 143 ASP A N 1
ATOM 1128 C CA . ASP A 1 143 ? -17.368 -41.775 -29.249 1.00 86.44 143 ASP A CA 1
ATOM 1129 C C . ASP A 1 143 ? -16.241 -40.745 -29.442 1.00 86.44 143 ASP A C 1
ATOM 1131 O O . ASP A 1 143 ? -16.493 -39.610 -29.851 1.00 86.44 143 ASP A O 1
ATOM 1135 N N . LEU A 1 144 ? -15.007 -41.133 -29.117 1.00 88.25 144 LEU A N 1
ATOM 1136 C CA . LEU A 1 144 ? -13.789 -40.361 -29.376 1.00 88.25 144 LEU A CA 1
ATOM 1137 C C . LEU A 1 144 ? -12.762 -41.134 -30.219 1.00 88.25 144 LEU A C 1
ATOM 1139 O O . LEU A 1 144 ? -11.687 -40.601 -30.481 1.00 88.25 144 LEU A O 1
ATOM 1143 N N . HIS A 1 145 ? -13.074 -42.346 -30.691 1.00 84.31 145 HIS A N 1
ATOM 1144 C CA . HIS A 1 145 ? -12.151 -43.231 -31.412 1.00 84.31 145 HIS A CA 1
ATOM 1145 C C . HIS A 1 145 ? -11.445 -42.518 -32.578 1.00 84.31 145 HIS A C 1
ATOM 1147 O O . HIS A 1 145 ? -10.231 -42.608 -32.746 1.00 84.31 145 HIS A O 1
ATOM 1153 N N . ARG A 1 146 ? -12.196 -41.737 -33.367 1.00 83.81 146 ARG A N 1
ATOM 1154 C CA . ARG A 1 146 ? -11.667 -41.001 -34.533 1.00 83.81 146 ARG A CA 1
ATOM 1155 C C . ARG A 1 146 ? -10.706 -39.861 -34.177 1.00 83.81 146 ARG A C 1
ATOM 1157 O O . ARG A 1 146 ? -9.891 -39.487 -35.016 1.00 83.81 146 ARG A O 1
ATOM 1164 N N . SER A 1 147 ? -10.789 -39.313 -32.966 1.00 84.12 147 SER A N 1
ATOM 1165 C CA . SER A 1 147 ? -9.933 -38.204 -32.515 1.00 84.12 147 SER A CA 1
ATOM 1166 C C . SER A 1 147 ? -8.571 -38.679 -31.992 1.00 84.12 147 SER A C 1
ATOM 1168 O O . SER A 1 147 ? -7.644 -37.878 -31.885 1.00 84.12 147 SER A O 1
ATOM 1170 N N . TYR A 1 148 ? -8.436 -39.979 -31.709 1.00 89.88 148 TYR A N 1
ATOM 1171 C CA . TYR A 1 148 ? -7.260 -40.611 -31.110 1.00 89.88 148 TYR A CA 1
ATOM 1172 C C . TYR A 1 148 ? -6.737 -41.741 -32.023 1.00 89.88 148 TYR A C 1
ATOM 1174 O O . TYR A 1 148 ? -6.883 -42.916 -31.691 1.00 89.88 148 TYR A O 1
ATOM 1182 N N . PRO A 1 149 ? -6.158 -41.430 -33.198 1.00 85.88 149 PRO A N 1
ATOM 1183 C CA . PRO A 1 149 ? -5.575 -42.449 -34.067 1.00 85.88 149 PRO A CA 1
ATOM 1184 C C . PRO A 1 149 ? -4.327 -43.082 -33.434 1.00 85.88 149 PRO A C 1
ATOM 1186 O O . PRO A 1 149 ? -3.510 -42.391 -32.823 1.00 85.88 149 PRO A O 1
ATOM 1189 N N . GLU A 1 150 ? -4.172 -44.393 -33.615 1.00 89.88 150 GLU A N 1
ATOM 1190 C CA . GLU A 1 150 ? -3.051 -45.181 -33.093 1.00 89.88 150 GLU A CA 1
ATOM 1191 C C . GLU A 1 150 ? -1.685 -44.647 -33.566 1.00 89.88 150 GLU A C 1
ATOM 1193 O O . GLU A 1 150 ? -1.538 -44.153 -34.686 1.00 89.88 150 GLU A O 1
ATOM 1198 N N . GLY A 1 151 ? -0.685 -44.689 -32.683 1.00 86.00 151 GLY A N 1
ATOM 1199 C CA . GLY A 1 151 ? 0.661 -44.162 -32.920 1.00 86.00 151 GLY A CA 1
ATOM 1200 C C . GLY A 1 151 ? 0.798 -42.636 -32.821 1.00 86.00 151 GLY A C 1
ATOM 1201 O O . GLY A 1 151 ? 1.923 -42.132 -32.803 1.00 86.00 151 GLY A O 1
ATOM 1202 N N . ARG A 1 152 ? -0.299 -41.869 -32.724 1.00 90.00 152 ARG A N 1
ATOM 1203 C CA . ARG A 1 152 ? -0.237 -40.402 -32.600 1.00 90.00 152 ARG A CA 1
ATOM 1204 C C . ARG A 1 152 ? 0.166 -39.972 -31.188 1.00 90.00 152 ARG A C 1
ATOM 1206 O O . ARG A 1 152 ? -0.370 -40.462 -30.195 1.00 90.00 152 ARG A O 1
ATOM 1213 N N . THR A 1 153 ? 1.054 -38.983 -31.105 1.00 90.44 153 THR A N 1
ATOM 1214 C CA . THR A 1 153 ? 1.310 -38.232 -29.868 1.00 90.44 153 THR A CA 1
ATOM 1215 C C . THR A 1 153 ? 0.267 -37.128 -29.696 1.00 90.44 153 THR A C 1
ATOM 1217 O O . THR A 1 153 ? -0.010 -36.370 -30.628 1.00 90.44 153 THR A O 1
ATOM 1220 N N . ILE A 1 154 ? -0.295 -37.028 -28.497 1.00 92.19 154 ILE A N 1
ATOM 1221 C CA . ILE A 1 154 ? -1.316 -36.061 -28.088 1.00 92.19 154 ILE A CA 1
ATOM 1222 C C . ILE A 1 154 ? -0.913 -35.398 -26.765 1.00 92.19 154 ILE A C 1
ATOM 1224 O O . ILE A 1 154 ? -0.052 -35.903 -26.045 1.00 92.19 154 ILE A O 1
ATOM 1228 N N . VAL A 1 155 ? -1.551 -34.280 -26.427 1.00 93.06 155 VAL A N 1
ATOM 1229 C CA . VAL A 1 155 ? -1.375 -33.599 -25.137 1.00 93.06 155 VAL A CA 1
ATOM 1230 C C . VAL A 1 155 ? -2.750 -33.299 -24.556 1.00 93.06 155 VAL A C 1
ATOM 1232 O O . VAL A 1 155 ? -3.611 -32.770 -25.259 1.00 93.06 155 VAL A O 1
ATOM 1235 N N . TRP A 1 156 ? -2.956 -33.640 -23.286 1.00 93.75 156 TRP A N 1
ATOM 1236 C CA . TRP A 1 156 ? -4.127 -33.224 -22.518 1.00 93.75 156 TRP A CA 1
ATOM 1237 C C . TRP A 1 156 ? -3.775 -31.947 -21.767 1.00 93.75 156 TRP A C 1
ATOM 1239 O O . TRP A 1 156 ? -2.968 -31.963 -20.839 1.00 93.75 156 TRP A O 1
ATOM 1249 N N . TRP A 1 157 ? -4.331 -30.823 -22.212 1.00 94.44 157 TRP A N 1
ATOM 1250 C CA . TRP A 1 157 ? -3.988 -29.506 -21.687 1.00 94.44 157 TRP A CA 1
ATOM 1251 C C . TRP A 1 157 ? -4.716 -29.201 -20.377 1.00 94.44 157 TRP A C 1
ATOM 1253 O O . TRP A 1 157 ? -4.138 -28.533 -19.524 1.00 94.44 157 TRP A O 1
ATOM 1263 N N . GLY A 1 158 ? -5.928 -29.727 -20.173 1.00 92.25 158 GLY A N 1
ATOM 1264 C CA . GLY A 1 158 ? -6.628 -29.650 -18.888 1.00 92.25 158 GLY A CA 1
ATOM 1265 C C . GLY A 1 158 ? -6.148 -30.696 -17.873 1.00 92.25 158 GLY A C 1
ATOM 1266 O O . GLY A 1 158 ? -5.769 -31.812 -18.236 1.00 92.25 158 GLY A O 1
ATOM 1267 N N . PHE A 1 159 ? -6.235 -30.368 -16.582 1.00 93.25 159 PHE A N 1
ATOM 1268 C CA . PHE A 1 159 ? -6.058 -31.342 -15.501 1.00 93.25 159 PHE A CA 1
ATOM 1269 C C . PHE A 1 159 ? -7.136 -32.429 -15.598 1.00 93.25 159 PHE A C 1
ATOM 1271 O O . PHE A 1 159 ? -8.330 -32.135 -15.707 1.00 93.25 159 PHE A O 1
ATOM 1278 N N . SER A 1 160 ? -6.734 -33.696 -15.526 1.00 90.19 160 SER A N 1
ATOM 1279 C CA . SER A 1 160 ? -7.608 -34.817 -15.885 1.00 90.19 160 SER A CA 1
ATOM 1280 C C . SER A 1 160 ? -7.851 -35.767 -14.714 1.00 90.19 160 SER A C 1
ATOM 1282 O O . SER A 1 160 ? -6.952 -36.483 -14.279 1.00 90.19 160 SER A O 1
ATOM 1284 N N . SER A 1 161 ? -9.091 -35.770 -14.212 1.00 88.19 161 SER A N 1
ATOM 1285 C CA . SER A 1 161 ? -9.549 -36.672 -13.149 1.00 88.19 161 SER A CA 1
ATOM 1286 C C . SER A 1 161 ? -9.788 -38.079 -13.708 1.00 88.19 161 SER A C 1
ATOM 1288 O O . SER A 1 161 ? -10.471 -38.251 -14.722 1.00 88.19 161 SER A O 1
ATOM 1290 N N . CYS A 1 162 ? -9.179 -39.071 -13.063 1.00 88.31 162 CYS A N 1
ATOM 1291 C CA . CYS A 1 162 ? -9.204 -40.489 -13.416 1.00 88.31 162 CYS A CA 1
ATOM 1292 C C . CYS A 1 162 ? -9.412 -41.338 -12.150 1.00 88.31 162 CYS A C 1
ATOM 1294 O O . CYS A 1 162 ? -9.316 -40.843 -11.028 1.00 88.31 162 CYS A O 1
ATOM 1296 N N . THR A 1 163 ? -9.651 -42.639 -12.313 1.00 84.00 163 THR A N 1
ATOM 1297 C CA . THR A 1 163 ? -9.776 -43.586 -11.193 1.00 84.00 163 THR A CA 1
ATOM 1298 C C . THR A 1 163 ? -8.913 -44.826 -11.419 1.00 84.00 163 THR A C 1
ATOM 1300 O O . THR A 1 163 ? -8.720 -45.260 -12.553 1.00 84.00 163 THR A O 1
ATOM 1303 N N . VAL A 1 164 ? -8.414 -45.428 -10.338 1.00 83.88 164 VAL A N 1
ATOM 1304 C CA . VAL A 1 164 ? -7.807 -46.777 -10.366 1.00 83.88 164 VAL A CA 1
ATOM 1305 C C . VAL A 1 164 ? -8.861 -47.890 -10.382 1.00 83.88 164 VAL A C 1
ATOM 1307 O O . VAL A 1 164 ? -8.558 -49.049 -10.661 1.00 83.88 164 VAL A O 1
ATOM 1310 N N . SER A 1 165 ? -10.114 -47.560 -10.063 1.00 82.19 165 SER A N 1
ATOM 1311 C CA . SER A 1 165 ? -11.161 -48.532 -9.771 1.00 82.19 165 SER A CA 1
ATOM 1312 C C . SER A 1 165 ? -12.109 -48.709 -10.956 1.00 82.19 165 SER A C 1
ATOM 1314 O O . SER A 1 165 ? -13.032 -47.925 -11.167 1.00 82.19 165 SER A O 1
ATOM 1316 N N . VAL A 1 166 ? -11.955 -49.809 -11.701 1.00 78.25 166 VAL A N 1
ATOM 1317 C CA . VAL A 1 166 ? -12.877 -50.182 -12.799 1.00 78.25 166 VAL A CA 1
ATOM 1318 C C . VAL A 1 166 ? -14.336 -50.287 -12.311 1.00 78.25 166 VAL A C 1
ATOM 1320 O O . VAL A 1 166 ? -15.268 -50.019 -13.068 1.00 78.25 166 VAL A O 1
ATOM 1323 N N . LYS A 1 167 ? -14.560 -50.587 -11.022 1.00 78.38 167 LYS A N 1
ATOM 1324 C CA . LYS A 1 167 ? -15.897 -50.587 -10.400 1.00 78.38 167 LYS A CA 1
ATOM 1325 C C . LYS A 1 167 ? -16.556 -49.202 -10.390 1.00 78.38 167 LYS A C 1
ATOM 1327 O O . LYS A 1 167 ? -17.773 -49.124 -10.514 1.00 78.38 167 LYS A O 1
ATOM 1332 N N . VAL A 1 168 ? -15.784 -48.117 -10.277 1.00 77.38 168 VAL A N 1
ATOM 1333 C CA . VAL A 1 168 ? -16.317 -46.742 -10.327 1.00 77.38 168 VAL A CA 1
ATOM 1334 C C . VAL A 1 168 ? -16.866 -46.430 -11.724 1.00 77.38 168 VAL A C 1
ATOM 1336 O O . VAL A 1 168 ? -17.933 -45.828 -11.836 1.00 77.38 168 VAL A O 1
ATOM 1339 N N . LEU A 1 169 ? -16.225 -46.928 -12.790 1.00 78.06 169 LEU A N 1
ATOM 1340 C CA . LEU A 1 169 ? -16.714 -46.748 -14.163 1.00 78.06 169 LEU A CA 1
ATOM 1341 C C . LEU A 1 169 ? -18.068 -47.423 -14.429 1.00 78.06 169 LEU A C 1
ATOM 1343 O O . LEU A 1 169 ? -18.854 -46.896 -15.214 1.00 78.06 169 LEU A O 1
ATOM 1347 N N . GLN A 1 170 ? -18.376 -48.539 -13.757 1.00 77.88 170 GLN A N 1
ATOM 1348 C CA . GLN A 1 170 ? -19.657 -49.248 -13.912 1.00 77.88 170 GLN A CA 1
ATOM 1349 C C . GLN A 1 170 ? -20.873 -48.413 -13.468 1.00 77.88 170 GLN A C 1
ATOM 1351 O O . GLN A 1 170 ? -22.001 -48.721 -13.849 1.00 77.88 170 GLN A O 1
ATOM 1356 N N . SER A 1 171 ? -20.661 -47.347 -12.689 1.00 78.88 171 SER A N 1
ATOM 1357 C CA . SER A 1 171 ? -21.706 -46.383 -12.349 1.00 78.88 171 SER A CA 1
ATOM 1358 C C . SER A 1 171 ? -22.178 -45.612 -13.585 1.00 78.88 171 SER A C 1
ATOM 1360 O O . SER A 1 171 ? -21.373 -45.056 -14.333 1.00 78.88 171 SER A O 1
ATOM 1362 N N . GLU A 1 172 ? -23.498 -45.477 -13.744 1.00 75.19 172 GLU A N 1
ATOM 1363 C CA . GLU A 1 172 ? -24.122 -44.664 -14.801 1.00 75.19 172 GLU A CA 1
ATOM 1364 C C . GLU A 1 172 ? -23.770 -43.164 -14.738 1.00 75.19 172 GLU A C 1
ATOM 1366 O O . GLU A 1 172 ? -24.056 -42.429 -15.684 1.00 75.19 172 GLU A O 1
ATOM 1371 N N . LEU A 1 173 ? -23.122 -42.701 -13.664 1.00 71.81 173 LEU A N 1
ATOM 1372 C CA . LEU A 1 173 ? -22.567 -41.348 -13.568 1.00 71.81 173 LEU A CA 1
ATOM 1373 C C . LEU A 1 173 ? -21.256 -41.175 -14.365 1.00 71.81 173 LEU A C 1
ATOM 1375 O O . LEU A 1 173 ? -20.961 -40.067 -14.803 1.00 71.81 173 LEU A O 1
ATOM 1379 N N . PHE A 1 174 ? -20.480 -42.253 -14.541 1.00 74.31 174 PHE A N 1
ATOM 1380 C CA . PHE A 1 174 ? -19.150 -42.239 -15.163 1.00 74.31 174 PHE A CA 1
ATOM 1381 C C . PHE A 1 174 ? -19.210 -42.798 -16.595 1.00 74.31 174 PHE A C 1
ATOM 1383 O O . PHE A 1 174 ? -19.496 -42.053 -17.531 1.00 74.31 174 PHE A O 1
ATOM 1390 N N . LEU A 1 175 ? -18.967 -44.102 -16.781 1.00 81.12 175 LEU A N 1
ATOM 1391 C CA . LEU A 1 175 ? -19.057 -44.761 -18.089 1.00 81.12 175 LEU A CA 1
ATOM 1392 C C . LEU A 1 175 ? -20.449 -45.377 -18.290 1.00 81.12 175 LEU A C 1
ATOM 1394 O O . LEU A 1 175 ? -21.073 -45.167 -19.329 1.00 81.12 175 LEU A O 1
ATOM 1398 N N . GLY A 1 176 ? -20.954 -46.090 -17.280 1.00 82.69 176 GLY A N 1
ATOM 1399 C CA . GLY A 1 176 ? -22.217 -46.820 -17.361 1.00 82.69 176 GLY A CA 1
ATOM 1400 C C . GLY A 1 176 ? -22.175 -48.015 -18.320 1.00 82.69 176 GLY A C 1
ATOM 1401 O O . GLY A 1 176 ? -21.123 -48.447 -18.796 1.00 82.69 176 GLY A O 1
ATOM 1402 N N . THR A 1 177 ? -23.352 -48.569 -18.596 1.00 80.75 177 THR A N 1
ATOM 1403 C CA . THR A 1 177 ? -23.525 -49.843 -19.316 1.00 80.75 177 THR A CA 1
ATOM 1404 C C . THR A 1 177 ? -24.198 -49.708 -20.682 1.00 80.75 177 THR A C 1
ATOM 1406 O O . THR A 1 177 ? -24.234 -50.682 -21.432 1.00 80.75 177 THR A O 1
ATOM 1409 N N . LYS A 1 178 ? -24.731 -48.527 -21.023 1.00 78.56 178 LYS A N 1
ATOM 1410 C CA . LYS A 1 178 ? -25.552 -48.292 -22.223 1.00 78.56 178 LYS A CA 1
ATOM 1411 C C . LYS A 1 178 ? -25.201 -46.975 -22.920 1.00 78.56 178 LYS A C 1
ATOM 1413 O O . LYS A 1 178 ? -24.810 -46.013 -22.263 1.00 78.56 178 LYS A O 1
ATOM 1418 N N . GLY A 1 179 ? -25.436 -46.929 -24.233 1.00 82.50 179 GLY A N 1
ATOM 1419 C CA . GLY A 1 179 ? -25.221 -45.753 -25.081 1.00 82.50 179 GLY A CA 1
ATOM 1420 C C . GLY A 1 179 ? -23.755 -45.522 -25.454 1.00 82.50 179 GLY A C 1
ATOM 1421 O O . GLY A 1 179 ? -22.848 -46.095 -24.847 1.00 82.50 179 GLY A O 1
ATOM 1422 N N . THR A 1 180 ? -23.526 -44.686 -26.465 1.00 86.12 180 THR A N 1
ATOM 1423 C CA . THR A 1 180 ? -22.198 -44.456 -27.047 1.00 86.12 180 THR A CA 1
ATOM 1424 C C . THR A 1 180 ? -21.213 -43.877 -26.043 1.00 86.12 180 THR A C 1
ATOM 1426 O O . THR A 1 180 ? -21.450 -42.822 -25.453 1.00 86.12 180 THR A O 1
ATOM 1429 N N . ARG A 1 181 ? -20.102 -44.588 -25.835 1.00 90.75 181 ARG A N 1
ATOM 1430 C CA . ARG A 1 181 ? -19.150 -44.303 -24.763 1.00 90.75 181 ARG A CA 1
ATOM 1431 C C . ARG A 1 181 ? -17.731 -44.759 -25.098 1.00 90.75 181 ARG A C 1
ATOM 1433 O O . ARG A 1 181 ? -17.524 -45.728 -25.824 1.00 90.75 181 ARG A O 1
ATOM 1440 N N . THR A 1 182 ? -16.758 -44.061 -24.526 1.00 90.12 182 THR A N 1
ATOM 1441 C CA . THR A 1 182 ? -15.325 -44.318 -24.675 1.00 90.12 182 THR A CA 1
ATOM 1442 C C . THR A 1 182 ? -14.695 -44.527 -23.303 1.00 90.12 182 THR A C 1
ATOM 1444 O O . THR A 1 182 ? -14.908 -43.728 -22.389 1.00 90.12 182 THR A O 1
ATOM 1447 N N . MET A 1 183 ? -13.895 -45.581 -23.160 1.00 90.75 183 MET A N 1
ATOM 1448 C CA . MET A 1 183 ? -13.066 -45.854 -21.991 1.00 90.75 183 MET A CA 1
ATOM 1449 C C . MET A 1 183 ? -11.591 -45.647 -22.342 1.00 90.75 183 MET A C 1
ATOM 1451 O O . MET A 1 183 ? -11.042 -46.340 -23.194 1.00 90.75 183 MET A O 1
ATOM 1455 N N . PHE A 1 184 ? -10.936 -44.715 -21.661 1.00 92.12 184 PHE A N 1
ATOM 1456 C CA . PHE A 1 184 ? -9.486 -44.578 -21.693 1.00 92.12 184 PHE A CA 1
ATOM 1457 C C . PHE A 1 184 ? -8.853 -45.513 -20.664 1.00 92.12 184 PHE A C 1
ATOM 1459 O O . PHE A 1 184 ? -9.243 -45.496 -19.493 1.00 92.12 184 PHE A O 1
ATOM 1466 N N . THR A 1 185 ? -7.848 -46.267 -21.102 1.00 93.19 185 THR A N 1
ATOM 1467 C CA . THR A 1 185 ? -6.916 -47.016 -20.252 1.00 93.19 185 THR A CA 1
ATOM 1468 C C . THR A 1 185 ? -5.545 -46.372 -20.412 1.00 93.19 185 THR A C 1
ATOM 1470 O O . THR A 1 185 ? -5.010 -46.334 -21.517 1.00 93.19 185 THR A O 1
ATOM 1473 N N . ILE A 1 186 ? -4.995 -45.826 -19.332 1.00 94.12 186 ILE A N 1
ATOM 1474 C CA . ILE A 1 186 ? -3.835 -44.934 -19.368 1.00 94.12 186 ILE A CA 1
ATOM 1475 C C . ILE A 1 186 ? -2.709 -45.558 -18.547 1.00 94.12 186 ILE A C 1
ATOM 1477 O O . ILE A 1 186 ? -2.821 -45.655 -17.328 1.00 94.12 186 ILE A O 1
ATOM 1481 N N . GLU A 1 187 ? -1.622 -45.964 -19.196 1.00 93.75 187 GLU A N 1
ATOM 1482 C CA . GLU A 1 187 ? -0.356 -46.256 -18.521 1.00 93.75 187 GLU A CA 1
ATOM 1483 C C . GLU A 1 187 ? 0.285 -44.917 -18.129 1.00 93.75 187 GLU A C 1
ATOM 1485 O O . GLU A 1 187 ? 0.679 -44.135 -18.998 1.00 93.75 187 GLU A O 1
ATOM 1490 N N . CYS A 1 188 ? 0.319 -44.624 -16.830 1.00 91.31 188 CYS A N 1
ATOM 1491 C CA . CYS A 1 188 ? 0.706 -43.327 -16.282 1.00 91.31 188 CYS A CA 1
ATOM 1492 C C . CYS A 1 188 ? 1.918 -43.459 -15.353 1.00 91.31 188 CYS A C 1
ATOM 1494 O O . CYS A 1 188 ? 1.978 -44.400 -14.566 1.00 91.31 188 CYS A O 1
ATOM 1496 N N . ASP A 1 189 ? 2.833 -42.489 -15.420 1.00 87.56 189 ASP A N 1
ATOM 1497 C CA . ASP A 1 189 ? 4.016 -42.333 -14.562 1.00 87.56 189 ASP A CA 1
ATOM 1498 C C . ASP A 1 189 ? 3.839 -41.231 -13.497 1.00 87.56 189 ASP A C 1
ATOM 1500 O O . ASP A 1 189 ? 4.443 -41.299 -12.422 1.00 87.56 189 ASP A O 1
ATOM 1504 N N . SER A 1 190 ? 3.073 -40.172 -13.799 1.00 88.50 190 SER A N 1
ATOM 1505 C CA . SER A 1 190 ? 3.056 -38.926 -13.007 1.00 88.50 190 SER A CA 1
ATOM 1506 C C . SER A 1 190 ? 1.821 -38.704 -12.125 1.00 88.50 190 SER A C 1
ATOM 1508 O O . SER A 1 190 ? 1.773 -37.716 -11.383 1.00 88.50 190 SER A O 1
ATOM 1510 N N . GLY A 1 191 ? 0.843 -39.612 -12.165 1.00 89.31 191 GLY A N 1
ATOM 1511 C CA . GLY A 1 191 ? -0.464 -39.456 -11.526 1.00 89.31 191 GLY A CA 1
ATOM 1512 C C . GLY A 1 191 ? -0.388 -39.208 -10.016 1.00 89.31 191 GLY A C 1
ATOM 1513 O O . GLY A 1 191 ? 0.361 -39.874 -9.297 1.00 89.31 191 GLY A O 1
ATOM 1514 N N . LYS A 1 192 ? -1.202 -38.262 -9.529 1.00 93.50 192 LYS A N 1
ATOM 1515 C CA . LYS A 1 192 ? -1.264 -37.846 -8.119 1.00 93.50 192 LYS A CA 1
ATOM 1516 C C . LYS A 1 192 ? -2.528 -38.372 -7.447 1.00 93.50 192 LYS A C 1
ATOM 1518 O O . LYS A 1 192 ? -3.630 -38.099 -7.915 1.00 93.50 192 LYS A O 1
ATOM 1523 N N . ASN A 1 193 ? -2.390 -39.098 -6.338 1.00 91.75 193 ASN A N 1
ATOM 1524 C CA . ASN A 1 193 ? -3.546 -39.533 -5.550 1.00 91.75 193 ASN A CA 1
ATOM 1525 C C . ASN A 1 193 ? -4.073 -38.359 -4.717 1.00 91.75 193 ASN A C 1
ATOM 1527 O O . ASN A 1 193 ? -3.410 -37.933 -3.774 1.00 91.75 193 ASN A O 1
ATOM 1531 N N . ILE A 1 194 ? -5.260 -37.850 -5.058 1.00 92.19 194 ILE A N 1
ATOM 1532 C CA . ILE A 1 194 ? -5.889 -36.724 -4.353 1.00 92.19 194 ILE A CA 1
ATOM 1533 C C . ILE A 1 194 ? -7.062 -37.155 -3.464 1.00 92.19 194 ILE A C 1
ATOM 1535 O O . ILE A 1 194 ? -7.731 -36.304 -2.883 1.00 92.19 194 ILE A O 1
ATOM 1539 N N . GLN A 1 195 ? -7.309 -38.459 -3.297 1.00 89.56 195 GLN A N 1
ATOM 1540 C CA . GLN A 1 195 ? -8.473 -38.997 -2.582 1.00 89.56 195 GLN A CA 1
ATOM 1541 C C . GLN A 1 195 ? -8.663 -38.406 -1.176 1.00 89.56 195 GLN A C 1
ATOM 1543 O O . GLN A 1 195 ? -9.792 -38.169 -0.750 1.00 89.56 195 GLN A O 1
ATOM 1548 N N . LYS A 1 196 ? -7.567 -38.163 -0.446 1.00 89.94 196 LYS A N 1
ATOM 1549 C CA . LYS A 1 196 ? -7.606 -37.635 0.929 1.00 89.94 196 LYS A CA 1
ATOM 1550 C C . LYS A 1 196 ? -7.894 -36.129 1.015 1.00 89.94 196 LYS A C 1
ATOM 1552 O O . LYS A 1 196 ? -8.200 -35.651 2.107 1.00 89.94 196 LYS A O 1
ATOM 1557 N N . HIS A 1 197 ? -7.791 -35.421 -0.110 1.00 92.25 197 HIS A N 1
ATOM 1558 C CA . HIS A 1 197 ? -7.914 -33.965 -0.241 1.00 92.25 197 HIS A CA 1
ATOM 1559 C C . HIS A 1 197 ? -9.098 -33.549 -1.137 1.00 92.25 197 HIS A C 1
ATOM 1561 O O . HIS A 1 197 ? -9.531 -32.403 -1.088 1.00 92.25 197 HIS A O 1
ATOM 1567 N N . SER A 1 198 ? -9.652 -34.476 -1.926 1.00 88.56 198 SER A N 1
ATOM 1568 C CA . SER A 1 198 ? -10.852 -34.276 -2.743 1.00 88.56 198 SER A CA 1
ATOM 1569 C C . SER A 1 198 ? -12.115 -34.130 -1.886 1.00 88.56 198 SER A C 1
ATOM 1571 O O . SER A 1 198 ? -12.298 -34.805 -0.871 1.00 88.56 198 SER A O 1
ATOM 1573 N N . TYR A 1 199 ? -13.038 -33.294 -2.357 1.00 87.62 199 TYR A N 1
ATOM 1574 C CA . TYR A 1 199 ? -14.402 -33.152 -1.849 1.00 87.62 199 TYR A CA 1
ATOM 1575 C C . TYR A 1 199 ? -15.226 -34.447 -2.007 1.00 87.62 199 TYR A C 1
ATOM 1577 O O . TYR A 1 199 ? -16.194 -34.667 -1.274 1.00 87.62 199 TYR A O 1
ATOM 1585 N N . TYR A 1 200 ? -14.826 -35.334 -2.927 1.00 82.25 200 TYR A N 1
ATOM 1586 C CA . TYR A 1 200 ? -15.483 -36.609 -3.215 1.00 82.25 200 TYR A CA 1
ATOM 1587 C C . TYR A 1 200 ? -14.564 -37.817 -2.907 1.00 82.25 200 TYR A C 1
ATOM 1589 O O . TYR A 1 200 ? -14.218 -38.590 -3.802 1.00 82.25 200 TYR A O 1
ATOM 1597 N N . PRO A 1 201 ? -14.210 -38.078 -1.630 1.00 72.31 201 PRO A N 1
ATOM 1598 C CA . PRO A 1 201 ? -13.195 -39.075 -1.241 1.00 72.31 201 PRO A CA 1
ATOM 1599 C C . PRO A 1 201 ? -13.559 -40.545 -1.543 1.00 72.31 201 PRO A C 1
ATOM 1601 O O . PRO A 1 201 ? -12.762 -41.446 -1.292 1.00 72.31 201 PRO A O 1
ATOM 1604 N N . LYS A 1 202 ? -14.764 -40.813 -2.065 1.00 74.38 202 LYS A N 1
ATOM 1605 C CA . LYS A 1 202 ? -15.242 -42.153 -2.454 1.00 74.38 202 LYS A CA 1
ATOM 1606 C C . LYS A 1 202 ? -14.992 -42.500 -3.930 1.00 74.38 202 LYS A C 1
ATOM 1608 O O . LYS A 1 202 ? -15.417 -43.565 -4.360 1.00 74.38 202 LYS A O 1
ATOM 1613 N N . GLU A 1 203 ? -14.376 -41.609 -4.707 1.00 71.56 203 GLU A N 1
ATOM 1614 C CA . GLU A 1 203 ? -14.197 -41.783 -6.162 1.00 71.56 203 GLU A CA 1
ATOM 1615 C C . GLU A 1 203 ? -12.819 -42.378 -6.543 1.00 71.56 203 GLU A C 1
ATOM 1617 O O . GLU A 1 203 ? -12.536 -42.568 -7.725 1.00 71.56 203 GLU A O 1
ATOM 1622 N N . ASP A 1 204 ? -11.981 -42.714 -5.546 1.00 75.56 204 ASP A N 1
ATOM 1623 C CA . ASP A 1 204 ? -10.592 -43.193 -5.706 1.00 75.56 204 ASP A CA 1
ATOM 1624 C C . ASP A 1 204 ? -9.792 -42.307 -6.690 1.00 75.56 204 ASP A C 1
ATOM 1626 O O . ASP A 1 204 ? -9.149 -42.783 -7.629 1.00 75.56 204 ASP A O 1
ATOM 1630 N N . GLU A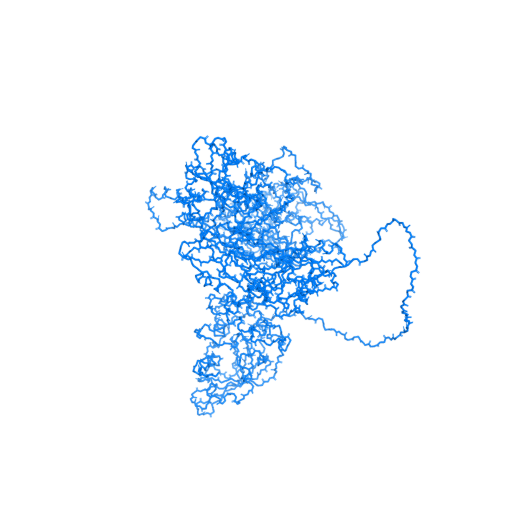 1 205 ? -9.925 -40.987 -6.499 1.00 83.75 205 GLU A N 1
ATOM 1631 C CA . GLU A 1 205 ? -9.583 -39.963 -7.489 1.00 83.75 205 GLU A CA 1
ATOM 1632 C C . GLU A 1 205 ? -8.062 -39.781 -7.652 1.00 83.75 205 GLU A C 1
ATOM 1634 O O . GLU A 1 205 ? -7.348 -39.347 -6.740 1.00 83.75 205 GLU A O 1
ATOM 1639 N N . MET A 1 206 ? -7.587 -40.086 -8.860 1.00 88.44 206 MET A N 1
ATOM 1640 C CA . MET A 1 206 ? -6.227 -39.851 -9.337 1.00 88.44 206 MET A CA 1
ATOM 1641 C C . MET A 1 206 ? -6.236 -38.684 -10.321 1.00 88.44 206 MET A C 1
ATOM 1643 O O . MET A 1 206 ? -6.945 -38.721 -11.327 1.00 88.44 206 MET A O 1
ATOM 1647 N N . LEU A 1 207 ? -5.426 -37.661 -10.061 1.00 92.50 207 LEU A N 1
ATOM 1648 C CA . LEU A 1 207 ? -5.322 -36.486 -10.916 1.00 92.50 207 LEU A CA 1
ATOM 1649 C C . LEU A 1 207 ? -4.069 -36.555 -11.797 1.00 92.50 207 LEU A C 1
ATOM 1651 O O . LEU A 1 207 ? -2.950 -36.700 -11.301 1.00 92.50 207 LEU A O 1
ATOM 1655 N N . LEU A 1 208 ? -4.272 -36.408 -13.104 1.00 92.56 208 LEU A N 1
ATOM 1656 C CA . LEU A 1 208 ? -3.226 -36.128 -14.087 1.00 92.56 208 LEU A CA 1
ATOM 1657 C C . LEU A 1 208 ? -3.016 -34.614 -14.195 1.00 92.56 208 LEU A C 1
ATOM 1659 O O . LEU A 1 208 ? -3.986 -33.847 -14.196 1.00 92.56 208 LEU A O 1
ATOM 1663 N N . LEU A 1 209 ? -1.757 -34.189 -14.310 1.00 93.81 209 LEU A N 1
ATOM 1664 C CA . LEU A 1 209 ? -1.401 -32.774 -14.426 1.00 93.81 209 LEU A CA 1
ATOM 1665 C C . LEU A 1 209 ? -1.827 -32.186 -15.782 1.00 93.81 209 LEU A C 1
ATOM 1667 O O . LEU A 1 209 ? -1.984 -32.900 -16.776 1.00 93.81 209 LEU A O 1
ATOM 1671 N N . ALA A 1 210 ? -1.989 -30.865 -15.825 1.00 93.44 210 ALA A N 1
ATOM 1672 C CA . ALA A 1 210 ? -2.164 -30.121 -17.068 1.00 93.44 210 ALA A CA 1
ATOM 1673 C C . ALA A 1 210 ? -0.967 -30.312 -18.025 1.00 93.44 210 ALA A C 1
ATOM 1675 O O . ALA A 1 210 ? 0.167 -30.513 -17.593 1.00 93.44 210 ALA A O 1
ATOM 1676 N N . ALA A 1 211 ? -1.225 -30.226 -19.330 1.00 93.44 211 ALA A N 1
ATOM 1677 C CA . ALA A 1 211 ? -0.248 -30.423 -20.407 1.00 93.44 211 ALA A CA 1
ATOM 1678 C C . ALA A 1 211 ? 0.512 -31.774 -20.381 1.00 93.44 211 ALA A C 1
ATOM 1680 O O . ALA A 1 211 ? 1.654 -31.857 -20.842 1.00 93.44 211 ALA A O 1
ATOM 1681 N N . THR A 1 212 ? -0.115 -32.846 -19.879 1.00 93.31 212 THR A N 1
ATOM 1682 C CA . THR A 1 212 ? 0.482 -34.195 -19.899 1.00 93.31 212 THR A CA 1
ATOM 1683 C C . THR A 1 212 ? 0.456 -34.768 -21.321 1.00 93.31 212 THR A C 1
ATOM 1685 O O . THR A 1 212 ? -0.572 -34.718 -22.002 1.00 93.31 212 THR A O 1
ATOM 1688 N N . GLN A 1 213 ? 1.591 -35.300 -21.782 1.00 94.06 213 GLN A N 1
ATOM 1689 C CA . GLN A 1 213 ? 1.755 -35.859 -23.126 1.00 94.06 213 GLN A CA 1
ATOM 1690 C C . GLN A 1 213 ? 1.569 -37.383 -23.121 1.00 94.06 213 GLN A C 1
ATOM 1692 O O . GLN A 1 213 ? 2.081 -38.083 -22.248 1.00 94.06 213 GLN A O 1
ATOM 1697 N N . PHE A 1 214 ? 0.853 -37.894 -24.123 1.00 94.38 214 PHE A N 1
ATOM 1698 C CA . PHE A 1 214 ? 0.594 -39.321 -24.308 1.00 94.38 214 PHE A CA 1
ATOM 1699 C C . PHE A 1 214 ? 0.858 -39.748 -25.749 1.00 94.38 214 PHE A C 1
ATOM 1701 O O . PHE A 1 214 ? 0.696 -38.963 -26.682 1.00 94.38 214 PHE A O 1
ATOM 1708 N N . THR A 1 215 ? 1.175 -41.023 -25.945 1.00 94.00 215 THR A N 1
ATOM 1709 C CA . THR A 1 215 ? 1.089 -41.698 -27.244 1.00 94.00 215 THR A CA 1
ATOM 1710 C C . THR A 1 215 ? -0.096 -42.659 -27.226 1.00 94.00 215 THR A C 1
ATOM 1712 O O . THR A 1 215 ? -0.276 -43.401 -26.258 1.00 94.00 215 THR A O 1
ATOM 1715 N N . VAL A 1 216 ? -0.913 -42.647 -28.283 1.00 94.19 216 VAL A N 1
ATOM 1716 C CA . VAL A 1 216 ? -2.004 -43.616 -28.458 1.00 94.19 216 VAL A CA 1
ATOM 1717 C C . VAL A 1 216 ? -1.401 -44.973 -28.821 1.00 94.19 216 VAL A C 1
ATOM 1719 O O . VAL A 1 216 ? -0.773 -45.110 -29.869 1.00 94.19 216 VAL A O 1
ATOM 1722 N N . VAL A 1 217 ? -1.570 -45.962 -27.945 1.00 92.31 217 VAL A N 1
ATOM 1723 C CA . VAL A 1 217 ? -0.996 -47.313 -28.082 1.00 92.31 217 VAL A CA 1
ATOM 1724 C C . VAL A 1 217 ? -1.901 -48.235 -28.893 1.00 92.31 217 VAL A C 1
ATOM 1726 O O . VAL A 1 217 ? -1.399 -49.097 -29.602 1.00 92.31 217 VAL A O 1
ATOM 1729 N N . GLY A 1 218 ? -3.218 -48.053 -28.798 1.00 86.75 218 GLY A N 1
ATOM 1730 C CA . GLY A 1 218 ? -4.181 -48.867 -29.531 1.00 86.75 218 GLY A CA 1
ATOM 1731 C C . GLY A 1 218 ? -5.619 -48.430 -29.298 1.00 86.75 218 GLY A C 1
ATOM 1732 O O . GLY A 1 218 ? -5.949 -47.892 -28.238 1.00 86.75 218 GLY A O 1
ATOM 1733 N N . CYS A 1 219 ? -6.475 -48.687 -30.282 1.00 88.38 219 CYS A N 1
ATOM 1734 C CA . CYS A 1 219 ? -7.908 -48.411 -30.215 1.00 88.38 219 CYS A CA 1
ATOM 1735 C C . CYS A 1 219 ? -8.709 -49.676 -30.550 1.00 88.38 219 CYS A C 1
ATOM 1737 O O . CYS A 1 219 ? -8.391 -50.390 -31.497 1.00 88.38 219 CYS A O 1
ATOM 1739 N N . LEU A 1 220 ? -9.744 -49.964 -29.758 1.00 87.75 220 LEU A N 1
ATOM 1740 C CA . LEU A 1 220 ? -10.553 -51.178 -29.868 1.00 87.75 220 LEU A CA 1
ATOM 1741 C C . LEU A 1 220 ? -12.041 -50.847 -29.730 1.00 87.75 220 LEU A C 1
ATOM 1743 O O . LEU A 1 220 ? -12.476 -50.384 -28.676 1.00 87.75 220 LEU A O 1
ATOM 1747 N N . ASP A 1 221 ? -12.830 -51.143 -30.759 1.00 86.62 221 ASP A N 1
ATOM 1748 C CA . ASP A 1 221 ? -14.286 -51.265 -30.633 1.00 86.62 221 ASP A CA 1
ATOM 1749 C C . ASP A 1 221 ? -14.612 -52.591 -29.919 1.00 86.62 221 ASP A C 1
ATOM 1751 O O . ASP A 1 221 ? -14.170 -53.662 -30.340 1.00 86.62 221 ASP A O 1
ATOM 1755 N N . GLN A 1 222 ? -15.339 -52.518 -28.802 1.00 84.44 222 GLN A N 1
ATOM 1756 C CA . GLN A 1 222 ? -15.776 -53.679 -28.017 1.00 84.44 222 GLN A CA 1
ATOM 1757 C C . GLN A 1 222 ? -17.241 -54.066 -28.293 1.00 84.44 222 GLN A C 1
ATOM 1759 O O . GLN A 1 222 ? -17.773 -54.977 -27.653 1.00 84.44 222 GLN A O 1
ATOM 1764 N N . GLY A 1 223 ? -17.902 -53.390 -29.236 1.00 73.31 223 GLY A N 1
ATOM 1765 C CA . GLY A 1 223 ? -19.326 -53.528 -29.512 1.00 73.31 223 GLY A CA 1
ATOM 1766 C C . GLY A 1 223 ? -20.210 -52.896 -28.431 1.00 73.31 223 GLY A C 1
ATOM 1767 O O . GLY A 1 223 ? -19.743 -52.376 -27.416 1.00 73.31 223 GLY A O 1
ATOM 1768 N N . ASN A 1 224 ? -21.530 -52.936 -28.645 1.00 82.00 224 ASN A N 1
ATOM 1769 C CA . ASN A 1 224 ? -22.528 -52.300 -27.766 1.00 82.00 224 ASN A CA 1
ATOM 1770 C C . ASN A 1 224 ? -22.212 -50.816 -27.475 1.00 82.00 224 ASN A C 1
ATOM 1772 O O . ASN A 1 224 ? -22.320 -50.363 -26.331 1.00 82.00 224 ASN A O 1
ATOM 1776 N N . ASP A 1 225 ? -21.774 -50.094 -28.510 1.00 85.75 225 ASP A N 1
ATOM 1777 C CA . ASP A 1 225 ? -21.355 -48.688 -28.508 1.00 85.75 225 ASP A CA 1
ATOM 1778 C C . ASP A 1 225 ? -20.207 -48.324 -27.535 1.00 85.75 225 ASP A C 1
ATOM 1780 O O . ASP A 1 225 ? -20.082 -47.161 -27.141 1.00 85.75 225 ASP A O 1
ATOM 1784 N N . LEU A 1 226 ? -19.373 -49.292 -27.125 1.00 89.25 226 LEU A N 1
ATOM 1785 C CA . LEU A 1 226 ? -18.207 -49.077 -26.259 1.00 89.25 226 LEU A CA 1
ATOM 1786 C C . LEU A 1 226 ? -16.892 -49.138 -27.047 1.00 89.25 226 LEU A C 1
ATOM 1788 O O . LEU A 1 226 ? -16.485 -50.199 -27.512 1.00 89.25 226 LEU A O 1
ATOM 1792 N N . HIS A 1 227 ? -16.169 -48.021 -27.078 1.00 90.31 227 HIS A N 1
ATOM 1793 C CA . HIS A 1 227 ? -14.798 -47.953 -27.585 1.00 90.31 227 HIS A CA 1
ATOM 1794 C C . HIS A 1 227 ? -13.796 -47.913 -26.425 1.00 90.31 227 HIS A C 1
ATOM 1796 O O . HIS A 1 227 ? -14.035 -47.260 -25.411 1.00 90.31 227 HIS A O 1
ATOM 1802 N N . THR A 1 228 ? -12.652 -48.577 -26.570 1.00 90.75 228 THR A N 1
ATOM 1803 C CA . THR A 1 228 ? -11.520 -48.498 -25.638 1.00 90.75 228 THR A CA 1
ATOM 1804 C C . THR A 1 228 ? -10.319 -47.867 -26.333 1.00 90.75 228 THR A C 1
ATOM 1806 O O . THR A 1 228 ? -9.938 -48.304 -27.416 1.00 90.75 228 THR A O 1
ATOM 1809 N N . ILE A 1 229 ? -9.711 -46.863 -25.703 1.00 93.06 229 ILE A N 1
ATOM 1810 C CA . ILE A 1 229 ? -8.507 -46.175 -26.187 1.00 93.06 229 ILE A CA 1
ATOM 1811 C C . ILE A 1 229 ? -7.395 -46.393 -25.163 1.00 93.06 229 ILE A C 1
ATOM 1813 O O . ILE A 1 229 ? -7.552 -46.064 -23.986 1.00 93.06 229 ILE A O 1
ATOM 1817 N N . GLN A 1 230 ? -6.268 -46.943 -25.603 1.00 94.25 230 GLN A N 1
ATOM 1818 C CA . GLN A 1 230 ? -5.086 -47.142 -24.772 1.00 94.25 230 GLN A CA 1
ATOM 1819 C C . GLN A 1 230 ? -4.097 -45.996 -24.978 1.00 94.25 230 GLN A C 1
ATOM 1821 O O . GLN A 1 230 ? -3.691 -45.708 -26.104 1.00 94.25 230 GLN A O 1
ATOM 1826 N N . LEU A 1 231 ? -3.700 -45.352 -23.884 1.00 95.25 231 LEU A N 1
ATOM 1827 C CA . LEU A 1 231 ? -2.726 -44.265 -23.857 1.00 95.25 231 LEU A CA 1
ATOM 1828 C C . LEU A 1 231 ? -1.520 -44.673 -23.013 1.00 95.25 231 LEU A C 1
ATOM 1830 O O . LEU A 1 231 ? -1.682 -45.284 -21.959 1.00 95.25 231 LEU A O 1
ATOM 1834 N N . LYS A 1 232 ? -0.322 -44.277 -23.441 1.00 94.81 232 LYS A N 1
ATOM 1835 C CA . LYS A 1 232 ? 0.900 -44.354 -22.635 1.00 94.81 232 LYS A CA 1
ATOM 1836 C C . LYS A 1 232 ? 1.459 -42.958 -22.430 1.00 94.81 232 LYS A C 1
ATOM 1838 O O . LYS A 1 232 ? 1.660 -42.240 -23.409 1.00 94.81 232 LYS A O 1
ATOM 1843 N N . GLU A 1 233 ? 1.693 -42.572 -21.182 1.00 95.38 233 GLU A N 1
ATOM 1844 C CA . GLU A 1 233 ? 2.345 -41.306 -20.849 1.00 95.38 233 GLU A CA 1
ATOM 1845 C C . GLU A 1 233 ? 3.768 -41.276 -21.425 1.00 95.38 233 GLU A C 1
ATOM 1847 O O . GLU A 1 233 ? 4.519 -42.250 -21.342 1.00 95.38 233 GLU A O 1
ATOM 1852 N N . THR A 1 234 ? 4.140 -40.160 -22.049 1.00 92.69 234 THR A N 1
ATOM 1853 C CA . THR A 1 234 ? 5.468 -39.964 -22.636 1.00 92.69 234 THR A CA 1
ATOM 1854 C C . THR A 1 234 ? 6.028 -38.605 -22.238 1.00 92.69 234 THR A C 1
ATOM 1856 O O . THR A 1 234 ? 5.317 -37.604 -22.170 1.00 92.69 234 THR A O 1
ATOM 1859 N N . LYS A 1 235 ? 7.332 -38.552 -21.943 1.00 87.69 235 LYS A N 1
ATOM 1860 C CA . LYS A 1 235 ? 7.981 -37.301 -21.533 1.00 87.69 235 LYS A CA 1
ATOM 1861 C C . LYS A 1 235 ? 8.231 -36.408 -22.756 1.00 87.69 235 LYS A C 1
ATOM 1863 O O . LYS A 1 235 ? 8.936 -36.844 -23.670 1.00 87.69 235 LYS A O 1
ATOM 1868 N N . PRO A 1 236 ? 7.722 -35.163 -22.775 1.00 88.44 236 PRO A N 1
ATOM 1869 C CA . PRO A 1 236 ? 7.979 -34.234 -23.866 1.00 88.44 236 PRO A CA 1
ATOM 1870 C C . PRO A 1 236 ? 9.448 -33.788 -23.874 1.00 88.44 236 PRO A C 1
ATOM 1872 O O . PRO A 1 236 ? 10.117 -33.766 -22.841 1.00 88.44 236 PRO A O 1
ATOM 1875 N N . LYS A 1 237 ? 9.953 -33.380 -25.048 1.00 81.06 237 LYS A N 1
ATOM 1876 C CA . LYS A 1 237 ? 11.341 -32.892 -25.217 1.00 81.06 237 LYS A CA 1
ATOM 1877 C C . LYS A 1 237 ? 11.655 -31.627 -24.405 1.00 81.06 237 LYS A C 1
ATOM 1879 O O . LYS A 1 237 ? 12.815 -31.383 -24.092 1.00 81.06 237 LYS A O 1
ATOM 1884 N N . TYR A 1 238 ? 10.628 -30.841 -24.090 1.00 80.88 238 TYR A N 1
ATOM 1885 C CA . TYR A 1 238 ? 10.686 -29.622 -23.286 1.00 80.88 238 TYR A CA 1
ATOM 1886 C C . TYR A 1 238 ? 9.479 -29.604 -22.333 1.00 80.88 238 TYR A C 1
ATOM 1888 O O . TYR A 1 238 ? 8.440 -30.162 -22.700 1.00 80.88 238 TYR A O 1
ATOM 1896 N N . PRO A 1 239 ? 9.566 -28.975 -21.145 1.00 85.56 239 PRO A N 1
ATOM 1897 C CA . PRO A 1 239 ? 8.421 -28.842 -20.247 1.00 85.56 239 PRO A CA 1
ATOM 1898 C C . PRO A 1 239 ? 7.252 -28.120 -20.932 1.00 85.56 239 PRO A C 1
ATOM 1900 O O . PRO A 1 239 ? 7.413 -27.012 -21.438 1.00 85.56 239 PRO A O 1
ATOM 1903 N N . LEU A 1 240 ? 6.074 -28.752 -20.952 1.00 90.38 240 LEU A N 1
ATOM 1904 C CA . LEU A 1 240 ? 4.828 -28.137 -21.446 1.00 90.38 240 LEU A CA 1
ATOM 1905 C C . LEU A 1 240 ? 4.042 -27.434 -20.328 1.00 90.38 240 LEU A C 1
ATOM 1907 O O . LEU A 1 240 ? 3.175 -26.608 -20.601 1.00 90.38 240 LEU A O 1
ATOM 1911 N N . LEU A 1 241 ? 4.394 -27.751 -19.085 1.00 91.50 241 LEU A N 1
ATOM 1912 C CA . LEU A 1 241 ? 3.975 -27.130 -17.838 1.00 91.50 241 LEU A CA 1
ATOM 1913 C C . LEU A 1 241 ? 5.270 -26.910 -17.038 1.00 91.50 241 LEU A C 1
ATOM 1915 O O . LEU A 1 241 ? 6.016 -27.872 -16.828 1.00 91.50 241 LEU A O 1
ATOM 1919 N N . GLN A 1 242 ? 5.606 -25.668 -16.684 1.00 87.25 242 GLN A N 1
ATOM 1920 C CA . GLN A 1 242 ? 6.919 -25.363 -16.100 1.00 87.25 242 GLN A CA 1
ATOM 1921 C C . GLN A 1 242 ? 7.105 -25.956 -14.687 1.00 87.25 242 GLN A C 1
ATOM 1923 O O . GLN A 1 242 ? 6.204 -25.897 -13.843 1.00 87.25 242 GLN A O 1
ATOM 1928 N N . PRO A 1 243 ? 8.273 -26.545 -14.378 1.00 78.00 243 PRO A N 1
ATOM 1929 C CA . PRO A 1 243 ? 8.497 -27.169 -13.084 1.00 78.00 243 PRO A CA 1
ATOM 1930 C C . PRO A 1 243 ? 8.603 -26.114 -11.977 1.00 78.00 243 PRO A C 1
ATOM 1932 O O . PRO A 1 243 ? 9.322 -25.125 -12.103 1.00 78.00 243 PRO A O 1
ATOM 1935 N N . ILE A 1 244 ? 7.932 -26.355 -10.850 1.00 79.50 244 ILE A N 1
ATOM 1936 C CA . ILE A 1 244 ? 8.087 -25.518 -9.658 1.00 79.50 244 ILE A CA 1
ATOM 1937 C C . ILE A 1 244 ? 9.402 -25.880 -8.964 1.00 79.50 244 ILE A C 1
ATOM 1939 O O . ILE A 1 244 ? 9.621 -27.026 -8.570 1.00 79.50 244 ILE A O 1
ATOM 1943 N N . SER A 1 245 ? 10.262 -24.879 -8.776 1.00 55.41 245 SER A N 1
ATOM 1944 C CA . SER A 1 245 ? 11.495 -24.990 -7.996 1.00 55.41 245 SER A CA 1
ATOM 1945 C C . SER A 1 245 ? 11.192 -25.179 -6.509 1.00 55.41 245 SER A C 1
ATOM 1947 O O . SER A 1 245 ? 11.129 -24.216 -5.745 1.00 55.41 245 SER A O 1
ATOM 1949 N N . ILE A 1 246 ? 11.028 -26.431 -6.081 1.00 50.62 246 ILE A N 1
ATOM 1950 C CA . ILE A 1 246 ? 11.052 -26.788 -4.661 1.00 50.62 246 ILE A CA 1
ATOM 1951 C C . ILE A 1 246 ? 12.489 -26.582 -4.170 1.00 50.62 246 ILE A C 1
ATOM 1953 O O . ILE A 1 246 ? 13.403 -27.283 -4.608 1.00 50.62 246 ILE A O 1
ATOM 1957 N N . LEU A 1 247 ? 12.696 -25.641 -3.244 1.00 33.59 247 LEU A N 1
ATOM 1958 C CA . LEU A 1 247 ? 13.933 -25.573 -2.467 1.00 33.59 247 LEU A CA 1
ATOM 1959 C C . LEU A 1 247 ? 14.059 -26.880 -1.682 1.00 33.59 247 LEU A C 1
ATOM 1961 O O . LEU A 1 247 ? 13.364 -27.084 -0.687 1.00 33.59 247 LEU A O 1
ATOM 1965 N N . SER A 1 248 ? 14.921 -27.781 -2.156 1.00 28.23 248 SER A N 1
ATOM 1966 C CA . SER A 1 248 ? 15.144 -29.077 -1.528 1.00 28.23 248 SER A CA 1
ATOM 1967 C C . SER A 1 248 ? 15.632 -28.865 -0.098 1.00 28.23 248 SER A C 1
ATOM 1969 O O . SER A 1 248 ? 16.777 -28.452 0.120 1.00 28.23 248 SER A O 1
ATOM 1971 N N . GLN A 1 249 ? 14.762 -29.149 0.872 1.00 29.14 249 GLN A N 1
ATOM 1972 C CA . GLN A 1 249 ? 15.137 -29.193 2.278 1.00 29.14 249 GLN A CA 1
ATOM 1973 C C . GLN A 1 249 ? 16.340 -30.126 2.424 1.00 29.14 249 GLN A C 1
ATOM 1975 O O . GLN A 1 249 ? 16.345 -31.233 1.881 1.00 29.14 249 GLN A O 1
ATOM 1980 N N . TRP A 1 250 ? 17.371 -29.666 3.133 1.00 23.44 250 TRP A N 1
ATOM 1981 C CA . TRP A 1 250 ? 18.554 -30.475 3.403 1.00 23.44 250 TRP A CA 1
ATOM 1982 C C . TRP A 1 250 ? 18.136 -31.795 4.050 1.00 23.44 250 TRP A C 1
ATOM 1984 O O . TRP A 1 250 ? 17.616 -31.815 5.166 1.00 23.44 250 TRP A O 1
ATOM 1994 N N . THR A 1 251 ? 18.399 -32.908 3.366 1.00 24.41 251 THR A N 1
ATOM 1995 C CA . THR A 1 251 ? 18.234 -34.243 3.939 1.00 24.41 251 THR A CA 1
ATOM 1996 C C . THR A 1 251 ? 19.157 -34.372 5.143 1.00 24.41 251 THR A C 1
ATOM 1998 O O . THR A 1 251 ? 20.377 -34.452 4.983 1.00 24.41 251 THR A O 1
ATOM 2001 N N . ALA A 1 252 ? 18.584 -34.392 6.347 1.00 25.02 252 ALA A N 1
ATOM 2002 C CA . ALA A 1 252 ? 19.330 -34.541 7.587 1.00 25.02 252 ALA A CA 1
ATOM 2003 C C . ALA A 1 252 ? 20.055 -35.899 7.619 1.00 25.02 252 ALA A C 1
ATOM 2005 O O . ALA A 1 252 ? 19.474 -36.939 7.935 1.00 25.02 252 ALA A O 1
ATOM 2006 N N . THR A 1 253 ? 21.347 -35.895 7.289 1.00 24.22 253 THR A N 1
ATOM 2007 C CA . THR A 1 253 ? 22.208 -37.077 7.375 1.00 24.22 253 THR A CA 1
ATOM 2008 C C . THR A 1 253 ? 22.339 -37.524 8.828 1.00 24.22 253 THR A C 1
ATOM 2010 O O . THR A 1 253 ? 22.803 -36.766 9.680 1.00 24.22 253 THR A O 1
ATOM 2013 N N . SER A 1 254 ? 21.943 -38.764 9.118 1.00 23.91 254 SER A N 1
ATOM 2014 C CA . SER A 1 254 ? 21.931 -39.311 10.478 1.00 23.91 254 SER A CA 1
ATOM 2015 C C . SER A 1 254 ? 23.341 -39.391 11.091 1.00 23.91 254 SER A C 1
ATOM 2017 O O . SER A 1 254 ? 24.205 -40.066 10.521 1.00 23.91 254 SER A O 1
ATOM 2019 N N . PRO A 1 255 ? 23.588 -38.827 12.289 1.00 26.86 255 PRO A N 1
ATOM 2020 C CA . PRO A 1 255 ? 24.844 -39.040 13.001 1.00 26.86 255 PRO A CA 1
ATOM 2021 C C . PRO A 1 255 ? 24.914 -40.468 13.564 1.00 26.86 255 PRO A C 1
ATOM 2023 O O . PRO A 1 255 ? 24.104 -40.868 14.404 1.00 26.86 255 PRO A O 1
ATOM 2026 N N . ARG A 1 256 ? 25.902 -41.260 13.129 1.00 22.47 256 ARG A N 1
ATOM 2027 C CA . ARG A 1 256 ? 26.205 -42.564 13.747 1.00 22.47 256 ARG A CA 1
ATOM 2028 C C . ARG A 1 256 ? 26.938 -42.385 15.087 1.00 22.47 256 ARG A C 1
ATOM 2030 O O . ARG A 1 256 ? 27.760 -41.495 15.259 1.00 22.47 256 ARG A O 1
ATOM 2037 N N . LYS A 1 257 ? 26.643 -43.295 16.022 1.00 23.17 257 LYS A N 1
ATOM 2038 C CA . LYS A 1 257 ? 27.157 -43.383 17.406 1.00 23.17 257 LYS A CA 1
ATOM 2039 C C . LYS A 1 257 ? 28.692 -43.321 17.538 1.00 23.17 257 LYS A C 1
ATOM 2041 O O . LYS A 1 257 ? 29.357 -44.108 16.868 1.00 23.17 257 LYS A O 1
ATOM 2046 N N . ARG A 1 258 ? 29.187 -42.580 18.549 1.00 22.45 258 ARG A N 1
ATOM 2047 C CA . ARG A 1 258 ? 30.260 -42.896 19.552 1.00 22.45 258 ARG A CA 1
ATOM 2048 C C . ARG A 1 258 ? 30.743 -41.579 20.216 1.00 22.45 258 ARG A C 1
ATOM 2050 O O . ARG A 1 258 ? 30.739 -40.567 19.539 1.00 22.45 258 ARG A O 1
ATOM 2057 N N . GLN A 1 259 ? 31.163 -41.488 21.487 1.00 22.73 259 GLN A N 1
ATOM 2058 C CA . GLN A 1 259 ? 31.120 -42.407 22.642 1.00 22.73 259 GLN A CA 1
ATOM 2059 C C . GLN A 1 259 ? 31.167 -41.582 23.964 1.00 22.73 259 GLN A C 1
ATOM 2061 O O . GLN A 1 259 ? 31.518 -40.409 23.943 1.00 22.73 259 GLN A O 1
ATOM 2066 N N . LYS A 1 260 ? 30.773 -42.182 25.099 1.00 25.08 260 LYS A N 1
ATOM 2067 C CA . LYS A 1 260 ? 30.619 -41.562 26.443 1.00 25.08 260 LYS A CA 1
ATOM 2068 C C . LYS A 1 260 ? 31.922 -41.018 27.066 1.00 25.08 260 LYS A C 1
ATOM 2070 O O . LYS A 1 260 ? 32.937 -41.670 26.870 1.00 25.08 260 LYS A O 1
ATOM 2075 N N . THR A 1 261 ? 31.795 -40.090 28.034 1.00 21.52 261 THR A N 1
ATOM 2076 C CA . THR A 1 261 ? 32.276 -40.267 29.439 1.00 21.52 261 THR A CA 1
ATOM 2077 C C . THR A 1 261 ? 31.622 -39.287 30.448 1.00 21.52 261 THR A C 1
ATOM 2079 O O . THR A 1 261 ? 31.751 -38.090 30.257 1.00 21.52 261 THR A O 1
ATOM 2082 N N . HIS A 1 262 ? 30.983 -39.834 31.506 1.00 24.95 262 HIS A N 1
ATOM 2083 C CA . HIS A 1 262 ? 30.977 -39.442 32.951 1.00 24.95 262 HIS A CA 1
ATOM 2084 C C . HIS A 1 262 ? 30.772 -37.967 33.432 1.00 24.95 262 HIS A C 1
ATOM 2086 O O . HIS A 1 262 ? 31.294 -37.053 32.820 1.00 24.95 262 HIS A O 1
ATOM 2092 N N . GLN A 1 263 ? 30.141 -37.634 34.585 1.00 22.06 263 GLN A N 1
ATOM 2093 C CA . GLN A 1 263 ? 29.215 -38.311 35.536 1.00 22.06 263 GLN A CA 1
ATOM 2094 C C . GLN A 1 263 ? 28.644 -37.274 36.569 1.00 22.06 263 GLN A C 1
ATOM 2096 O O . GLN A 1 263 ? 29.238 -36.219 36.733 1.00 22.06 263 GLN A O 1
ATOM 2101 N N . PHE A 1 264 ? 27.507 -37.592 37.225 1.00 21.47 264 PHE A N 1
ATOM 2102 C CA . PHE A 1 264 ? 26.831 -37.035 38.446 1.00 21.47 264 PHE A CA 1
ATOM 2103 C C . PHE A 1 264 ? 27.582 -36.026 39.372 1.00 21.47 264 PHE A C 1
ATOM 2105 O O . PHE A 1 264 ? 28.789 -36.141 39.526 1.00 21.47 264 PHE A O 1
ATOM 2112 N N . THR A 1 265 ? 26.922 -35.083 40.085 1.00 21.42 265 THR A N 1
ATOM 2113 C CA . THR A 1 265 ? 26.032 -35.333 41.267 1.00 21.42 265 THR A CA 1
ATOM 2114 C C . THR A 1 265 ? 24.976 -34.250 41.619 1.00 21.42 265 THR A C 1
ATOM 2116 O O . THR A 1 265 ? 25.002 -33.128 41.128 1.00 21.42 265 THR A O 1
ATOM 2119 N N . GLN A 1 266 ? 24.029 -34.628 42.499 1.00 22.97 266 GLN A N 1
ATOM 2120 C CA . GLN A 1 266 ? 22.951 -33.818 43.114 1.00 22.97 266 GLN A CA 1
ATOM 2121 C C . GLN A 1 266 ? 23.418 -32.995 44.341 1.00 22.97 266 GLN A C 1
ATOM 2123 O O . GLN A 1 266 ? 24.469 -33.309 44.889 1.00 22.97 266 GLN A O 1
ATOM 2128 N N . ILE A 1 267 ? 22.571 -32.075 44.853 1.00 22.14 267 ILE A N 1
ATOM 2129 C CA . ILE A 1 267 ? 22.265 -31.851 46.298 1.00 22.14 267 ILE A CA 1
ATOM 2130 C C . ILE A 1 267 ? 21.034 -30.918 46.461 1.00 22.14 267 ILE A C 1
ATOM 2132 O O . ILE A 1 267 ? 20.694 -30.169 45.546 1.00 22.14 267 ILE A O 1
ATOM 2136 N N . SER A 1 268 ? 20.334 -30.985 47.606 1.00 20.02 268 SER A N 1
ATOM 2137 C CA . SER A 1 268 ? 19.025 -30.348 47.860 1.00 20.02 268 SER A CA 1
ATOM 2138 C C . SER A 1 268 ? 18.899 -29.577 49.196 1.00 20.02 268 SER A C 1
ATOM 2140 O O . SER A 1 268 ? 19.233 -30.135 50.233 1.00 20.02 268 SER A O 1
ATOM 2142 N N . GLN A 1 269 ? 18.229 -28.409 49.152 1.00 23.03 269 GLN A N 1
ATOM 2143 C CA . GLN A 1 269 ? 17.328 -27.787 50.167 1.00 23.03 269 GLN A CA 1
ATOM 2144 C C . GLN A 1 269 ? 17.782 -27.334 51.596 1.00 23.03 269 GLN A C 1
ATOM 2146 O O . GLN A 1 269 ? 18.476 -28.051 52.302 1.00 23.03 269 GLN A O 1
ATOM 2151 N N . LYS A 1 270 ? 17.132 -26.225 52.052 1.00 22.78 270 LYS A N 1
ATOM 2152 C CA . LYS A 1 270 ? 16.927 -25.657 53.434 1.00 22.78 270 LYS A CA 1
ATOM 2153 C C . LYS A 1 270 ? 18.109 -24.850 54.047 1.00 22.78 270 LYS A C 1
ATOM 2155 O O . LYS A 1 270 ? 19.223 -25.339 54.062 1.00 22.78 270 LYS A O 1
ATOM 2160 N N . HIS A 1 271 ? 17.987 -23.538 54.349 1.00 23.31 271 HIS A N 1
ATOM 2161 C CA . HIS A 1 271 ? 17.333 -22.824 55.495 1.00 23.31 271 HIS A CA 1
ATOM 2162 C C . HIS A 1 271 ? 18.126 -22.912 56.836 1.00 23.31 271 HIS A C 1
ATOM 2164 O O . HIS A 1 271 ? 18.744 -23.939 57.066 1.00 23.31 271 HIS A O 1
ATOM 2170 N N . TYR A 1 272 ? 18.182 -21.930 57.767 1.00 22.95 272 TYR A N 1
ATOM 2171 C CA . TYR A 1 272 ? 17.348 -20.737 58.096 1.00 22.95 272 TYR A CA 1
ATOM 2172 C C . TYR A 1 272 ? 18.191 -19.459 58.475 1.00 22.95 272 TYR A C 1
ATOM 2174 O O . TYR A 1 272 ? 19.408 -19.523 58.578 1.00 22.95 272 TYR A O 1
ATOM 2182 N N . PHE A 1 273 ? 17.494 -18.320 58.663 1.00 22.23 273 PHE A N 1
ATOM 2183 C CA . PHE A 1 273 ? 17.772 -16.982 59.281 1.00 22.23 273 PHE A CA 1
ATOM 2184 C C . PHE A 1 273 ? 18.906 -16.849 60.351 1.00 22.23 273 PHE A C 1
ATOM 2186 O O . PHE A 1 273 ? 19.221 -17.822 61.018 1.00 22.23 273 PHE A O 1
ATOM 2193 N N . SER A 1 274 ? 19.517 -15.677 60.644 1.00 22.53 274 SER A N 1
ATOM 2194 C CA . SER A 1 274 ? 18.915 -14.349 60.952 1.00 22.53 274 SER A CA 1
ATOM 2195 C C . SER A 1 274 ? 19.903 -13.149 60.951 1.00 22.53 274 SER A C 1
ATOM 2197 O O . SER A 1 274 ? 21.074 -13.336 61.262 1.00 22.53 274 SER A O 1
ATOM 2199 N N . GLY A 1 275 ? 19.417 -11.905 60.759 1.00 21.56 275 GLY A N 1
ATOM 2200 C CA . GLY A 1 275 ? 20.168 -10.660 61.051 1.00 21.56 275 GLY A CA 1
ATOM 2201 C C . GLY A 1 275 ? 19.666 -9.400 60.309 1.00 21.56 275 GLY A C 1
ATOM 2202 O O . GLY A 1 275 ? 19.573 -9.395 59.088 1.00 21.56 275 GLY A O 1
ATOM 2203 N N . ARG A 1 276 ? 19.349 -8.320 61.038 1.00 22.30 276 ARG A N 1
ATOM 2204 C CA . ARG A 1 276 ? 18.969 -6.963 60.555 1.00 22.30 276 ARG A CA 1
ATOM 2205 C C . ARG A 1 276 ? 19.734 -5.917 61.401 1.00 22.30 276 ARG A C 1
ATOM 2207 O O . ARG A 1 276 ? 20.131 -6.292 62.503 1.00 22.30 276 ARG A O 1
ATOM 2214 N N . PRO A 1 277 ? 19.817 -4.618 61.026 1.00 35.62 277 PRO A N 1
ATOM 2215 C CA . PRO A 1 277 ? 19.505 -3.977 59.734 1.00 35.62 277 PRO A CA 1
ATOM 2216 C C . PRO A 1 277 ? 20.597 -2.990 59.230 1.00 35.62 277 PRO A C 1
ATOM 2218 O O . PRO A 1 277 ? 21.348 -2.433 60.025 1.00 35.62 277 PRO A O 1
ATOM 2221 N N . SER A 1 278 ? 20.609 -2.651 57.932 1.00 23.27 278 SER A N 1
ATOM 2222 C CA . SER A 1 278 ? 20.800 -1.259 57.444 1.00 23.27 278 SER A CA 1
ATOM 2223 C C . SER A 1 278 ? 20.737 -1.139 55.909 1.00 23.27 278 SER A C 1
ATOM 2225 O O . SER A 1 278 ? 21.205 -1.998 55.174 1.00 23.27 278 SER A O 1
ATOM 2227 N N . SER A 1 279 ? 20.105 -0.051 55.456 1.00 30.91 279 SER A N 1
ATOM 2228 C CA . SER A 1 279 ? 20.146 0.583 54.123 1.00 30.91 279 SER A CA 1
ATOM 2229 C C . SER A 1 279 ? 20.860 -0.128 52.952 1.00 30.91 279 SER A C 1
ATOM 2231 O O . SER A 1 279 ? 22.051 0.091 52.724 1.00 30.91 279 SER A O 1
ATOM 2233 N N . ARG A 1 280 ? 20.076 -0.830 52.121 1.00 25.61 280 ARG A N 1
ATOM 2234 C CA . ARG A 1 280 ? 20.065 -0.803 50.634 1.00 25.61 280 ARG A CA 1
ATOM 2235 C C . ARG A 1 280 ? 19.108 -1.900 50.160 1.00 25.61 280 ARG A C 1
ATOM 2237 O O . ARG A 1 280 ? 19.401 -3.076 50.352 1.00 25.61 280 ARG A O 1
ATOM 2244 N N . ASN A 1 281 ? 17.965 -1.534 49.573 1.00 26.78 281 ASN A N 1
ATOM 2245 C CA . ASN A 1 281 ? 17.069 -2.534 48.985 1.00 26.78 281 ASN A CA 1
ATOM 2246 C C . ASN A 1 281 ? 17.758 -3.163 47.771 1.00 26.78 281 ASN A C 1
ATOM 2248 O O . ASN A 1 281 ? 18.147 -2.468 46.836 1.00 26.78 281 ASN A O 1
ATOM 2252 N N . SER A 1 282 ? 17.946 -4.475 47.838 1.00 30.97 282 SER A N 1
ATOM 2253 C CA . SER A 1 282 ? 18.624 -5.283 46.836 1.00 30.97 282 SER A CA 1
ATOM 2254 C C . SER A 1 282 ? 17.650 -5.807 45.782 1.00 30.97 282 SER A C 1
ATOM 2256 O O . SER A 1 282 ? 16.479 -6.061 46.064 1.00 30.97 282 SER A O 1
ATOM 2258 N N . ASN A 1 283 ? 18.167 -6.021 44.571 1.00 33.16 283 ASN A N 1
ATOM 2259 C CA . ASN A 1 283 ? 17.441 -6.678 43.488 1.00 33.16 283 ASN A CA 1
ATOM 2260 C C . ASN A 1 283 ? 17.024 -8.098 43.903 1.00 33.16 283 ASN A C 1
ATOM 2262 O O . ASN A 1 283 ? 17.842 -9.019 43.916 1.00 33.16 283 ASN A O 1
ATOM 2266 N N . GLY A 1 284 ? 15.735 -8.292 44.177 1.00 34.22 284 GLY A N 1
ATOM 2267 C CA . GLY A 1 284 ? 15.094 -9.570 43.886 1.00 34.22 284 GLY A CA 1
ATOM 2268 C C . GLY A 1 284 ? 14.934 -9.696 42.370 1.00 34.22 284 GLY A C 1
ATOM 2269 O O . GLY A 1 284 ? 14.629 -8.704 41.711 1.00 34.22 284 GLY A O 1
ATOM 2270 N N . GLY A 1 285 ? 15.140 -10.891 41.811 1.00 42.88 285 GLY A N 1
ATOM 2271 C CA . GLY A 1 285 ? 14.877 -11.153 40.392 1.00 42.88 285 GLY A CA 1
ATOM 2272 C C . GLY A 1 285 ? 13.386 -11.005 40.093 1.00 42.88 285 GLY A C 1
ATOM 2273 O O . GLY A 1 285 ? 12.616 -11.941 40.310 1.00 42.88 285 GLY A O 1
ATOM 2274 N N . GLY A 1 286 ? 12.980 -9.808 39.671 1.00 48.97 286 GLY A N 1
ATOM 2275 C CA . GLY A 1 286 ? 11.590 -9.462 39.412 1.00 48.97 286 GLY A CA 1
ATOM 2276 C C . GLY A 1 286 ? 11.042 -10.217 38.207 1.00 48.97 286 GLY A C 1
ATOM 2277 O O . GLY A 1 286 ? 11.682 -10.280 37.162 1.00 48.97 286 GLY A O 1
ATOM 2278 N N . ARG A 1 287 ? 9.834 -10.769 38.344 1.00 75.75 287 ARG A N 1
ATOM 2279 C CA . ARG A 1 287 ? 9.010 -11.104 37.180 1.00 75.75 287 ARG A CA 1
ATOM 2280 C C . ARG A 1 287 ? 8.292 -9.830 36.769 1.00 75.75 287 ARG A C 1
ATOM 2282 O O . ARG A 1 287 ? 7.462 -9.338 37.530 1.00 75.75 287 ARG A O 1
ATOM 2289 N N . PHE A 1 288 ? 8.621 -9.314 35.597 1.00 90.38 288 PHE A N 1
ATOM 2290 C CA . PHE A 1 288 ? 7.953 -8.158 35.016 1.00 90.38 288 PHE A CA 1
ATOM 2291 C C . PHE A 1 288 ? 6.651 -8.627 34.366 1.00 90.38 288 PHE A C 1
ATOM 2293 O O . PHE A 1 288 ? 6.572 -9.755 33.877 1.00 90.38 288 PHE A O 1
ATOM 2300 N N . VAL A 1 289 ? 5.611 -7.802 34.432 1.00 90.25 289 VAL A N 1
ATOM 2301 C CA . VAL A 1 289 ? 4.253 -8.162 34.011 1.00 90.25 289 VAL A CA 1
ATOM 2302 C C . VAL A 1 289 ? 3.811 -7.199 32.919 1.00 90.25 289 VAL A C 1
ATOM 2304 O O . VAL A 1 289 ? 4.048 -6.000 33.025 1.00 90.25 289 VAL A O 1
ATOM 2307 N N . VAL A 1 290 ? 3.182 -7.743 31.881 1.00 92.56 290 VAL A N 1
ATOM 2308 C CA . VAL A 1 290 ? 2.514 -7.000 30.809 1.00 92.56 290 VAL A CA 1
ATOM 2309 C C . VAL A 1 290 ? 1.117 -7.585 30.641 1.00 92.56 290 VAL A C 1
ATOM 2311 O O . VAL A 1 290 ? 0.959 -8.808 30.619 1.00 92.56 290 VAL A O 1
ATOM 2314 N N . TYR A 1 291 ? 0.103 -6.735 30.512 1.00 91.25 291 TYR A N 1
ATOM 2315 C CA . TYR A 1 291 ? -1.279 -7.161 30.306 1.00 91.25 291 TYR A CA 1
ATOM 2316 C C . TYR A 1 291 ? -1.695 -7.032 28.842 1.00 91.25 291 TYR A C 1
ATOM 2318 O O . TYR A 1 291 ? -1.257 -6.135 28.125 1.00 91.25 291 TYR A O 1
ATOM 2326 N N . ILE A 1 292 ? -2.598 -7.915 28.424 1.00 90.88 292 ILE A N 1
ATOM 2327 C CA . ILE A 1 292 ? -3.285 -7.878 27.135 1.00 90.88 292 ILE A CA 1
ATOM 2328 C C . ILE A 1 292 ? -4.763 -7.573 27.419 1.00 90.88 292 ILE A C 1
ATOM 2330 O O . ILE A 1 292 ? -5.446 -8.412 28.018 1.00 90.88 292 ILE A O 1
ATOM 2334 N N . PRO A 1 293 ? -5.281 -6.391 27.034 1.00 82.81 293 PRO A N 1
ATOM 2335 C CA . PRO A 1 293 ? -6.612 -5.948 27.442 1.00 82.81 293 PRO A CA 1
ATOM 2336 C C . PRO A 1 293 ? -7.755 -6.578 26.627 1.00 82.81 293 PRO A C 1
ATOM 2338 O O . PRO A 1 293 ? -8.871 -6.706 27.142 1.00 82.81 293 PRO A O 1
ATOM 2341 N N . TYR A 1 294 ? -7.510 -6.981 25.382 1.00 80.75 294 TYR A N 1
ATOM 2342 C CA . TYR A 1 294 ? -8.547 -7.480 24.477 1.00 80.75 294 TYR A CA 1
ATOM 2343 C C . TYR A 1 294 ? -8.080 -8.763 23.785 1.00 80.75 294 TYR A C 1
ATOM 2345 O O . TYR A 1 294 ? -7.636 -8.736 22.641 1.00 80.75 294 TYR A O 1
ATOM 2353 N N . LEU A 1 295 ? -8.162 -9.898 24.487 1.00 82.69 295 LEU A N 1
ATOM 2354 C CA . LEU A 1 295 ? -8.077 -11.199 23.815 1.00 82.69 295 LEU A CA 1
ATOM 2355 C C . LEU A 1 295 ? -9.308 -11.425 22.919 1.00 82.69 295 LEU A C 1
ATOM 2357 O O . LEU A 1 295 ? -10.405 -10.980 23.271 1.00 82.69 295 LEU A O 1
ATOM 2361 N N . PRO A 1 296 ? -9.153 -12.125 21.782 1.00 71.00 296 PRO A N 1
ATOM 2362 C CA . PRO A 1 296 ? -10.237 -12.321 20.832 1.00 71.00 296 PRO A CA 1
ATOM 2363 C C . PRO A 1 296 ? -11.265 -13.341 21.342 1.00 71.00 296 PRO A C 1
ATOM 2365 O O . PRO A 1 296 ? -10.937 -14.478 21.676 1.00 71.00 296 PRO A O 1
ATOM 2368 N N . ALA A 1 297 ? -12.537 -12.940 21.353 1.00 64.00 297 ALA A N 1
ATOM 2369 C CA . ALA A 1 297 ? -13.646 -13.720 21.914 1.00 64.00 297 ALA A CA 1
ATOM 2370 C C . ALA A 1 297 ? -14.068 -14.953 21.082 1.00 64.00 297 ALA A C 1
ATOM 2372 O O . ALA A 1 297 ? -14.978 -15.673 21.481 1.00 64.00 297 ALA A O 1
ATOM 2373 N N . ASN A 1 298 ? -13.440 -15.187 19.924 1.00 64.94 298 ASN A N 1
ATOM 2374 C CA . ASN A 1 298 ? -13.725 -16.300 19.011 1.00 64.94 298 ASN A CA 1
ATOM 2375 C C . ASN A 1 298 ? -12.735 -17.477 19.133 1.00 64.94 298 ASN A C 1
ATOM 2377 O O . ASN A 1 298 ? -12.809 -18.410 18.334 1.00 64.94 298 ASN A O 1
ATOM 2381 N N . ILE A 1 299 ? -11.801 -17.443 20.093 1.00 67.25 299 ILE A N 1
ATOM 2382 C CA . ILE A 1 299 ? -10.843 -18.529 20.345 1.00 67.25 299 ILE A CA 1
ATOM 2383 C C . ILE A 1 299 ? -11.138 -19.160 21.711 1.00 67.25 299 ILE A C 1
ATOM 2385 O O . ILE A 1 299 ? -10.653 -18.707 22.744 1.00 67.25 299 ILE A O 1
ATOM 2389 N N . ASP A 1 300 ? -11.895 -20.259 21.697 1.00 62.28 300 ASP A N 1
ATOM 2390 C CA . ASP A 1 300 ? -12.411 -20.977 22.880 1.00 62.28 300 ASP A CA 1
ATOM 2391 C C . ASP A 1 300 ? -11.352 -21.754 23.697 1.00 62.28 300 ASP A C 1
ATOM 2393 O O . ASP A 1 300 ? -11.674 -22.657 24.470 1.00 62.28 300 ASP A O 1
ATOM 2397 N N . SER A 1 301 ? -10.064 -21.442 23.538 1.00 79.38 301 SER A N 1
ATOM 2398 C CA . SER A 1 301 ? -8.981 -22.116 24.256 1.00 79.38 301 SER A CA 1
ATOM 2399 C C . SER A 1 301 ? -7.911 -21.133 24.716 1.00 79.38 301 SER A C 1
ATOM 2401 O O . SER A 1 301 ? -7.080 -20.673 23.930 1.00 79.38 301 SER A O 1
ATOM 2403 N N . ASN A 1 302 ? -7.880 -20.894 26.030 1.00 82.69 302 ASN A N 1
ATOM 2404 C CA . ASN A 1 302 ? -6.830 -20.131 26.708 1.00 82.69 302 ASN A CA 1
ATOM 2405 C C . ASN A 1 302 ? -5.433 -20.665 26.354 1.00 82.69 302 ASN A C 1
ATOM 2407 O O . ASN A 1 302 ? -4.543 -19.891 26.024 1.00 82.69 302 ASN A O 1
ATOM 2411 N N . GLN A 1 303 ? -5.264 -21.991 26.327 1.00 82.12 303 GLN A N 1
ATOM 2412 C CA . GLN A 1 303 ? -3.986 -22.631 26.016 1.00 82.12 303 GLN A CA 1
ATOM 2413 C C . GLN A 1 303 ? -3.567 -22.442 24.546 1.00 82.12 303 GLN A C 1
ATOM 2415 O O . GLN A 1 303 ? -2.376 -22.346 24.247 1.00 82.12 303 GLN A O 1
ATOM 2420 N N . LEU A 1 304 ? -4.522 -22.359 23.611 1.00 79.56 304 LEU A N 1
ATOM 2421 C CA . LEU A 1 304 ? -4.225 -22.017 22.218 1.00 79.56 304 LEU A CA 1
ATOM 2422 C C . LEU A 1 304 ? -3.784 -20.551 22.093 1.00 79.56 304 LEU A C 1
ATOM 2424 O O . LEU A 1 304 ? -2.797 -20.279 21.413 1.00 79.56 304 LEU A O 1
ATOM 2428 N N . LEU A 1 305 ? -4.459 -19.627 22.788 1.00 82.19 305 LEU A N 1
ATOM 2429 C CA . LEU A 1 305 ? -4.071 -18.212 22.850 1.00 82.19 305 LEU A CA 1
ATOM 2430 C C . LEU A 1 305 ? -2.671 -18.032 23.450 1.00 82.19 305 LEU A C 1
ATOM 2432 O O . LEU A 1 305 ? -1.826 -17.388 22.831 1.00 82.19 305 LEU A O 1
ATOM 2436 N N . GLU A 1 306 ? -2.398 -18.658 24.596 1.00 89.81 306 GLU A N 1
ATOM 2437 C CA . GLU A 1 306 ? -1.083 -18.667 25.250 1.00 89.81 306 GLU A CA 1
ATOM 2438 C C . GLU A 1 306 ? 0.015 -19.148 24.296 1.00 89.81 306 GLU A C 1
ATOM 2440 O O . GLU A 1 306 ? 1.047 -18.490 24.168 1.00 89.81 306 GLU A O 1
ATOM 2445 N N . ASN A 1 307 ? -0.219 -20.252 23.578 1.00 81.69 307 ASN A N 1
ATOM 2446 C CA . ASN A 1 307 ? 0.740 -20.802 22.621 1.00 81.69 307 ASN A CA 1
ATOM 2447 C C . ASN A 1 307 ? 0.960 -19.889 21.405 1.00 81.69 307 ASN A C 1
ATOM 2449 O O . ASN A 1 307 ? 2.108 -19.691 21.009 1.00 81.69 307 ASN A O 1
ATOM 2453 N N . ILE A 1 308 ? -0.099 -19.311 20.824 1.00 81.81 308 ILE A N 1
ATOM 2454 C CA . ILE A 1 308 ? 0.021 -18.393 19.679 1.00 81.81 308 ILE A CA 1
ATOM 2455 C C . ILE A 1 308 ? 0.793 -17.135 20.091 1.00 81.81 308 ILE A C 1
ATOM 2457 O O . ILE A 1 308 ? 1.747 -16.752 19.415 1.00 81.81 308 ILE A O 1
ATOM 2461 N N . ILE A 1 309 ? 0.426 -16.510 21.213 1.00 84.19 309 ILE A N 1
ATOM 2462 C CA . ILE A 1 309 ? 1.099 -15.307 21.718 1.00 84.19 309 ILE A CA 1
ATOM 2463 C C . ILE A 1 309 ? 2.564 -15.635 22.030 1.00 84.19 309 ILE A C 1
ATOM 2465 O O . ILE A 1 309 ? 3.455 -14.936 21.549 1.00 84.19 309 ILE A O 1
ATOM 2469 N N . ARG A 1 310 ? 2.838 -16.742 22.736 1.00 89.00 310 ARG A N 1
ATOM 2470 C CA . ARG A 1 310 ? 4.205 -17.200 23.030 1.00 89.00 310 ARG A CA 1
ATOM 2471 C C . ARG A 1 310 ? 5.031 -17.379 21.763 1.00 89.00 310 ARG A C 1
ATOM 2473 O O . ARG A 1 310 ? 6.124 -16.832 21.677 1.00 89.00 310 ARG A O 1
ATOM 2480 N N . GLN A 1 311 ? 4.500 -18.083 20.765 1.00 78.44 311 GLN A N 1
ATOM 2481 C CA . GLN A 1 311 ? 5.194 -18.331 19.503 1.00 78.44 311 GLN A CA 1
ATOM 2482 C C . GLN A 1 311 ? 5.574 -17.022 18.791 1.00 78.44 311 GLN A C 1
ATOM 2484 O O . GLN A 1 311 ? 6.670 -16.915 18.242 1.00 78.44 311 GLN A O 1
ATOM 2489 N N . ARG A 1 312 ? 4.694 -16.013 18.810 1.00 77.44 312 ARG A N 1
ATOM 2490 C CA . ARG A 1 312 ? 4.962 -14.693 18.215 1.00 77.44 312 ARG A CA 1
ATOM 2491 C C . ARG A 1 312 ? 6.060 -13.942 18.971 1.00 77.44 312 ARG A C 1
ATOM 2493 O O . ARG A 1 312 ? 7.010 -13.472 18.346 1.00 77.44 312 ARG A O 1
ATOM 2500 N N . LEU A 1 313 ? 5.959 -13.880 20.299 1.00 81.44 313 LEU A N 1
ATOM 2501 C CA . LEU A 1 313 ? 6.935 -13.203 21.156 1.00 81.44 313 LEU A CA 1
ATOM 2502 C C . LEU A 1 313 ? 8.328 -13.858 21.077 1.00 81.44 313 LEU A C 1
ATOM 2504 O O . LEU A 1 313 ? 9.322 -13.164 20.872 1.00 81.44 313 LEU A O 1
ATOM 2508 N N . GLU A 1 314 ? 8.400 -15.188 21.163 1.00 80.06 314 GLU A N 1
ATOM 2509 C CA . GLU A 1 314 ? 9.665 -15.934 21.207 1.00 80.06 314 GLU A CA 1
ATOM 2510 C C . GLU A 1 314 ? 10.312 -16.124 19.825 1.00 80.06 314 GLU A C 1
ATOM 2512 O O . GLU A 1 314 ? 11.530 -16.006 19.707 1.00 80.06 314 GLU A O 1
ATOM 2517 N N . LEU A 1 315 ? 9.544 -16.399 18.757 1.00 60.03 315 LEU A N 1
ATOM 2518 C CA . LEU A 1 315 ? 10.128 -16.697 17.436 1.00 60.03 315 LEU A CA 1
ATOM 2519 C C . LEU A 1 315 ? 10.247 -15.480 16.514 1.00 60.03 315 LEU A C 1
ATOM 2521 O O . LEU A 1 315 ? 11.192 -15.421 15.727 1.00 60.03 315 LEU A O 1
ATOM 2525 N N . GLN A 1 316 ? 9.305 -14.529 16.566 1.00 62.56 316 GLN A N 1
ATOM 2526 C CA . GLN A 1 316 ? 9.329 -13.360 15.674 1.00 62.56 316 GLN A CA 1
ATOM 2527 C C . GLN A 1 316 ? 10.035 -12.168 16.322 1.00 62.56 316 GLN A C 1
ATOM 2529 O O . GLN A 1 316 ? 10.907 -11.571 15.694 1.00 62.56 316 GLN A O 1
ATOM 2534 N N . LEU A 1 317 ? 9.705 -11.863 17.581 1.00 64.75 317 LEU A N 1
ATOM 2535 C CA . LEU A 1 317 ? 10.313 -10.753 18.327 1.00 64.75 317 LEU A CA 1
ATOM 2536 C C . LEU A 1 317 ? 11.565 -11.159 19.124 1.00 64.75 317 LEU A C 1
ATOM 2538 O O . LEU A 1 317 ? 12.287 -10.288 19.595 1.00 64.75 317 LEU A O 1
ATOM 2542 N N . LYS A 1 318 ? 11.863 -12.465 19.223 1.00 74.06 318 LYS A N 1
ATOM 2543 C CA . LYS A 1 318 ? 13.042 -13.032 19.912 1.00 74.06 318 LYS A CA 1
ATOM 2544 C C . LYS A 1 318 ? 13.120 -12.704 21.412 1.00 74.06 318 LYS A C 1
ATOM 2546 O O . LYS A 1 318 ? 14.207 -12.710 21.986 1.00 74.06 318 LYS A O 1
ATOM 2551 N N . LEU A 1 319 ? 11.974 -12.447 22.040 1.00 82.12 319 LEU A N 1
ATOM 2552 C CA . LEU A 1 319 ? 11.865 -12.133 23.463 1.00 82.12 319 LEU A CA 1
ATOM 2553 C C . LEU A 1 319 ? 11.823 -13.411 24.304 1.00 82.12 319 LEU A C 1
ATOM 2555 O O . LEU A 1 319 ? 11.267 -14.426 23.886 1.00 82.12 319 LEU A O 1
ATOM 2559 N N . ILE A 1 320 ? 12.368 -13.359 25.520 1.00 86.69 320 ILE A N 1
ATOM 2560 C CA . ILE A 1 320 ? 12.310 -14.483 26.461 1.00 86.69 320 ILE A CA 1
ATOM 2561 C C . ILE A 1 320 ? 11.039 -14.347 27.303 1.00 86.69 320 ILE A C 1
ATOM 2563 O O . ILE A 1 320 ? 10.928 -13.433 28.116 1.00 86.69 320 ILE A O 1
ATOM 2567 N N . VAL A 1 321 ? 10.092 -15.277 27.159 1.00 90.12 321 VAL A N 1
ATOM 2568 C CA . VAL A 1 321 ? 8.826 -15.242 27.908 1.00 90.12 321 VAL A CA 1
ATOM 2569 C C . VAL A 1 321 ? 8.816 -16.289 29.020 1.00 90.12 321 VAL A C 1
ATOM 2571 O O . VAL A 1 321 ? 8.838 -17.493 28.770 1.00 90.12 321 VAL A O 1
ATOM 2574 N N . LEU A 1 322 ? 8.734 -15.846 30.276 1.00 91.56 322 LEU A N 1
ATOM 2575 C CA . LEU A 1 322 ? 8.735 -16.742 31.437 1.00 91.56 322 LEU A CA 1
ATOM 2576 C C . LEU A 1 322 ? 7.449 -17.569 31.534 1.00 91.56 322 LEU A C 1
ATOM 2578 O O . LEU A 1 322 ? 7.496 -18.766 31.798 1.00 91.56 322 LEU A O 1
ATOM 2582 N N . ASP A 1 323 ? 6.299 -16.925 31.352 1.00 91.62 323 ASP A N 1
ATOM 2583 C CA . ASP A 1 323 ? 4.968 -17.521 31.496 1.00 91.62 323 ASP A CA 1
ATOM 2584 C C . ASP A 1 323 ? 3.947 -16.662 30.724 1.00 91.62 323 ASP A C 1
ATOM 2586 O O . ASP A 1 323 ? 4.154 -15.457 30.572 1.00 91.62 323 ASP A O 1
ATOM 2590 N N . ILE A 1 324 ? 2.859 -17.260 30.236 1.00 91.50 324 ILE A N 1
ATOM 2591 C CA . ILE A 1 324 ? 1.712 -16.536 29.662 1.00 91.50 324 ILE A CA 1
ATOM 2592 C C . ILE A 1 324 ? 0.452 -17.167 30.230 1.00 91.50 324 ILE A C 1
ATOM 2594 O O . ILE A 1 324 ? 0.367 -18.389 30.304 1.00 91.50 324 ILE A O 1
ATOM 2598 N N . LYS A 1 325 ? -0.519 -16.340 30.616 1.00 89.19 325 LYS A N 1
ATOM 2599 C CA . LYS A 1 325 ? -1.842 -16.796 31.048 1.00 89.19 325 LYS A CA 1
ATOM 2600 C C . LYS A 1 325 ? -2.918 -16.052 30.297 1.00 89.19 325 LYS A C 1
ATOM 2602 O O . LYS A 1 325 ? -2.898 -14.825 30.274 1.00 89.19 325 LYS A O 1
ATOM 2607 N N . CYS A 1 326 ? -3.850 -16.774 29.702 1.00 88.12 326 CYS A N 1
ATOM 2608 C CA . CYS A 1 326 ? -5.008 -16.198 29.037 1.00 88.12 326 CYS A CA 1
ATOM 2609 C C . CYS A 1 326 ? -6.293 -16.616 29.746 1.00 88.12 326 CYS A C 1
ATOM 2611 O O . CYS A 1 326 ? -6.419 -17.731 30.244 1.00 88.12 326 CYS A O 1
ATOM 2613 N N . ASP A 1 327 ? -7.258 -15.708 29.761 1.00 84.12 327 ASP A N 1
ATOM 2614 C CA . ASP A 1 327 ? -8.640 -15.966 30.128 1.00 84.12 327 ASP A CA 1
ATOM 2615 C C . ASP A 1 327 ? -9.510 -15.376 29.018 1.00 84.12 327 ASP A C 1
ATOM 2617 O O . ASP A 1 327 ? -9.572 -14.156 28.875 1.00 84.12 327 ASP A O 1
ATOM 2621 N N . ALA A 1 328 ? -10.104 -16.227 28.180 1.00 77.25 328 ALA A N 1
ATOM 2622 C CA . ALA A 1 328 ? -10.911 -15.806 27.039 1.00 77.25 328 ALA A CA 1
ATOM 2623 C C . ALA A 1 328 ? -12.305 -15.287 27.442 1.00 77.25 328 ALA A C 1
ATOM 2625 O O . ALA A 1 328 ? -12.832 -14.411 26.759 1.00 77.25 328 ALA A O 1
ATOM 2626 N N . GLU A 1 329 ? -12.883 -15.753 28.559 1.00 76.44 329 GLU A N 1
ATOM 2627 C CA . GLU A 1 329 ? -14.196 -15.286 29.035 1.00 76.44 329 GLU A CA 1
ATOM 2628 C C . GLU A 1 329 ? -14.119 -13.842 29.548 1.00 76.44 329 GLU A C 1
ATOM 2630 O O . GLU A 1 329 ? -14.935 -12.996 29.182 1.00 76.44 329 GLU A O 1
ATOM 2635 N N . LEU A 1 330 ? -13.097 -13.528 30.346 1.00 80.31 330 LEU A N 1
ATOM 2636 C CA . LEU A 1 330 ? -12.795 -12.158 30.764 1.00 80.31 330 LEU A CA 1
ATOM 2637 C C . LEU A 1 330 ? -12.004 -11.386 29.693 1.00 80.31 330 LEU A C 1
ATOM 2639 O O . LEU A 1 330 ? -11.892 -10.159 29.752 1.00 80.31 330 LEU A O 1
ATOM 2643 N N . GLY A 1 331 ? -11.420 -12.092 28.727 1.00 82.06 331 GLY A N 1
ATOM 2644 C CA . GLY A 1 331 ? -10.534 -11.594 27.675 1.00 82.06 331 GLY A CA 1
ATOM 2645 C C . GLY A 1 331 ? -9.284 -10.851 28.171 1.00 82.06 331 GLY A C 1
ATOM 2646 O O . GLY A 1 331 ? -8.924 -9.847 27.549 1.00 82.06 331 GLY A O 1
ATOM 2647 N N . ILE A 1 332 ? -8.671 -11.274 29.290 1.00 87.38 332 ILE A N 1
ATOM 2648 C CA . ILE A 1 332 ? -7.340 -10.812 29.755 1.00 87.38 332 ILE A CA 1
ATOM 2649 C C . ILE A 1 332 ? -6.277 -11.804 29.290 1.00 87.38 332 ILE A C 1
ATOM 2651 O O . ILE A 1 332 ? -6.397 -12.997 29.556 1.00 87.38 332 ILE A O 1
ATOM 2655 N N . GLY A 1 333 ? -5.171 -11.305 28.738 1.00 89.31 333 GLY A N 1
ATOM 2656 C CA . GLY A 1 333 ? -3.891 -12.017 28.775 1.00 89.31 333 GLY A CA 1
ATOM 2657 C C . GLY A 1 333 ? -2.919 -11.386 29.778 1.00 89.31 333 GLY A C 1
ATOM 2658 O O . GLY A 1 333 ? -2.962 -10.181 30.015 1.00 89.31 333 GLY A O 1
ATOM 2659 N N . ILE A 1 334 ? -2.030 -12.188 30.356 1.00 91.69 334 ILE A N 1
ATOM 2660 C CA . ILE A 1 334 ? -0.862 -11.744 31.123 1.00 91.69 334 ILE A CA 1
ATOM 2661 C C . ILE A 1 334 ? 0.377 -12.391 30.515 1.00 91.69 334 ILE A C 1
ATOM 2663 O O . ILE A 1 334 ? 0.411 -13.609 30.352 1.00 91.69 334 ILE A O 1
ATOM 2667 N N . VAL A 1 335 ? 1.407 -11.592 30.252 1.00 92.88 335 VAL A N 1
ATOM 2668 C CA . VAL A 1 335 ? 2.742 -12.038 29.844 1.00 92.88 335 VAL A CA 1
ATOM 2669 C C . VAL A 1 335 ? 3.720 -11.738 30.979 1.00 92.88 335 VAL A C 1
ATOM 2671 O O . VAL A 1 335 ? 3.758 -10.621 31.497 1.00 92.88 335 VAL A O 1
ATOM 2674 N N . TYR A 1 336 ? 4.513 -12.735 31.372 1.00 93.50 336 TYR A N 1
ATOM 2675 C CA . TYR A 1 336 ? 5.562 -12.599 32.381 1.00 93.50 336 TYR A CA 1
ATOM 2676 C C . TYR A 1 336 ? 6.942 -12.585 31.716 1.00 93.50 336 TYR A C 1
ATOM 2678 O O . TYR A 1 336 ? 7.291 -13.511 30.981 1.00 93.50 336 TYR A O 1
ATOM 2686 N N . LEU A 1 337 ? 7.744 -11.564 32.014 1.00 93.12 337 LEU A N 1
ATOM 2687 C CA . LEU A 1 337 ? 9.039 -11.287 31.383 1.00 93.12 337 LEU A CA 1
ATOM 2688 C C . LEU A 1 337 ? 10.181 -11.261 32.421 1.00 93.12 337 LEU A C 1
ATOM 2690 O O . LEU A 1 337 ? 9.932 -10.999 33.605 1.00 93.12 337 LEU A O 1
ATOM 2694 N N . PRO A 1 338 ? 11.432 -11.558 32.017 1.00 90.19 338 PRO A N 1
ATOM 2695 C CA . PRO A 1 338 ? 12.576 -11.660 32.927 1.00 90.19 338 PRO A CA 1
ATOM 2696 C C . PRO A 1 338 ? 13.244 -10.323 33.271 1.00 90.19 338 PRO A C 1
ATOM 2698 O O . PRO A 1 338 ? 14.008 -10.271 34.233 1.00 90.19 338 PRO A O 1
ATOM 2701 N N . ASN A 1 339 ? 13.004 -9.265 32.496 1.00 89.38 339 ASN A N 1
ATOM 2702 C CA . ASN A 1 339 ? 13.620 -7.951 32.675 1.00 89.38 339 ASN A CA 1
ATOM 2703 C C . ASN A 1 339 ? 12.656 -6.819 32.258 1.00 89.38 339 ASN A C 1
ATOM 2705 O O . ASN A 1 339 ? 11.617 -7.067 31.643 1.00 89.38 339 ASN A O 1
ATOM 2709 N N . ASP A 1 340 ? 13.009 -5.583 32.622 1.00 88.31 340 ASP A N 1
ATOM 2710 C CA . ASP A 1 340 ? 12.206 -4.386 32.340 1.00 88.31 340 ASP A CA 1
ATOM 2711 C C . ASP A 1 340 ? 12.424 -3.839 30.914 1.00 88.31 340 ASP A C 1
ATOM 2713 O O . ASP A 1 340 ? 11.558 -3.149 30.385 1.00 88.31 340 ASP A O 1
ATOM 2717 N N . GLU A 1 341 ? 13.543 -4.157 30.250 1.00 86.44 341 GLU A N 1
ATOM 2718 C CA . GLU A 1 341 ? 13.796 -3.740 28.860 1.00 86.44 341 GLU A CA 1
ATOM 2719 C C . GLU A 1 341 ? 12.818 -4.416 27.892 1.00 86.44 341 GLU A C 1
ATOM 2721 O O . GLU A 1 341 ? 12.156 -3.722 27.126 1.00 86.44 341 GLU A O 1
ATOM 2726 N N . ASP A 1 342 ? 12.638 -5.736 27.986 1.00 86.31 342 ASP A N 1
ATOM 2727 C CA . ASP A 1 342 ? 11.678 -6.512 27.187 1.00 86.31 342 ASP A CA 1
ATOM 2728 C C . ASP A 1 342 ? 10.234 -6.047 27.439 1.00 86.31 342 ASP A C 1
ATOM 2730 O O . ASP A 1 342 ? 9.421 -5.989 26.513 1.00 86.31 342 ASP A O 1
ATOM 2734 N N . LYS A 1 343 ? 9.915 -5.672 28.688 1.00 89.19 343 LYS A N 1
ATOM 2735 C CA . LYS A 1 343 ? 8.626 -5.071 29.064 1.00 89.19 343 LYS A CA 1
ATOM 2736 C C . LYS A 1 343 ? 8.428 -3.727 28.359 1.00 89.19 343 LYS A C 1
ATOM 2738 O O . LYS A 1 343 ? 7.416 -3.528 27.687 1.00 89.19 343 LYS A O 1
ATOM 2743 N N . ASN A 1 344 ? 9.387 -2.812 28.496 1.00 82.94 344 ASN A N 1
ATOM 2744 C CA . ASN A 1 344 ? 9.312 -1.480 27.898 1.00 82.94 344 ASN A CA 1
ATOM 2745 C C . ASN A 1 344 ? 9.337 -1.536 26.362 1.00 82.94 344 ASN A C 1
ATOM 2747 O O . ASN A 1 344 ? 8.660 -0.735 25.721 1.00 82.94 344 ASN A O 1
ATOM 2751 N N . TYR A 1 345 ? 10.053 -2.497 25.776 1.00 77.88 345 TYR A N 1
ATOM 2752 C CA . TYR A 1 345 ? 10.046 -2.793 24.346 1.00 77.88 345 TYR A CA 1
ATOM 2753 C C . TYR A 1 345 ? 8.661 -3.263 23.880 1.00 77.88 345 TYR A C 1
ATOM 2755 O O . TYR A 1 345 ? 8.125 -2.723 22.911 1.00 77.88 345 TYR A O 1
ATOM 2763 N N . LEU A 1 346 ? 8.030 -4.201 24.597 1.00 79.88 346 LEU A N 1
ATOM 2764 C CA . LEU A 1 346 ? 6.687 -4.676 24.253 1.00 79.88 346 LEU A CA 1
ATOM 2765 C C . LEU A 1 346 ? 5.617 -3.585 24.341 1.00 79.88 346 LEU A C 1
ATOM 2767 O O . LEU A 1 346 ? 4.766 -3.502 23.459 1.00 79.88 346 LEU A O 1
ATOM 2771 N N . ILE A 1 347 ? 5.671 -2.743 25.372 1.00 80.31 347 ILE A N 1
ATOM 2772 C CA . ILE A 1 347 ? 4.657 -1.708 25.604 1.00 80.31 347 ILE A CA 1
ATOM 2773 C C . ILE A 1 347 ? 4.856 -0.494 24.683 1.00 80.31 347 ILE A C 1
ATOM 2775 O O . ILE A 1 347 ? 3.878 -0.004 24.132 1.00 80.31 347 ILE A O 1
ATOM 2779 N N . ASN A 1 348 ? 6.093 -0.013 24.494 1.00 70.25 348 ASN A N 1
ATOM 2780 C CA . ASN A 1 348 ? 6.349 1.288 23.848 1.00 70.25 348 ASN A CA 1
ATOM 2781 C C . ASN A 1 348 ? 6.890 1.212 22.409 1.00 70.25 348 ASN A C 1
ATOM 2783 O O . ASN A 1 348 ? 6.922 2.235 21.727 1.00 70.25 348 ASN A O 1
ATOM 2787 N N . ILE A 1 349 ? 7.384 0.050 21.961 1.00 68.50 349 ILE A N 1
ATOM 2788 C CA . ILE A 1 349 ? 7.970 -0.122 20.616 1.00 68.50 349 ILE A CA 1
ATOM 2789 C C . ILE A 1 349 ? 7.147 -1.106 19.785 1.00 68.50 349 ILE A C 1
ATOM 2791 O O . ILE A 1 349 ? 6.854 -0.825 18.627 1.00 68.50 349 ILE A O 1
ATOM 2795 N N . VAL A 1 350 ? 6.767 -2.248 20.366 1.00 73.44 350 VAL A N 1
ATOM 2796 C CA . VAL A 1 350 ? 5.911 -3.234 19.692 1.00 73.44 350 VAL A CA 1
ATOM 2797 C C . VAL A 1 350 ? 4.451 -2.779 19.714 1.00 73.44 350 VAL A C 1
ATOM 2799 O O . VAL A 1 350 ? 3.804 -2.816 18.674 1.00 73.44 350 VAL A O 1
ATOM 2802 N N . GLU A 1 351 ? 3.951 -2.332 20.876 1.00 76.19 351 GLU A N 1
ATOM 2803 C CA . GLU A 1 351 ? 2.571 -1.890 21.177 1.00 76.19 351 GLU A CA 1
ATOM 2804 C C . GLU A 1 351 ? 1.486 -2.969 20.980 1.00 76.19 351 GLU A C 1
ATOM 2806 O O . GLU A 1 351 ? 0.625 -3.159 21.843 1.00 76.19 351 GLU A O 1
ATOM 2811 N N . CYS A 1 352 ? 1.520 -3.713 19.872 1.00 80.88 352 CYS A N 1
ATOM 2812 C CA . CYS A 1 352 ? 0.645 -4.839 19.574 1.00 80.88 352 CYS A CA 1
ATOM 2813 C C . CYS A 1 352 ? 1.305 -5.872 18.642 1.00 80.88 352 CYS A C 1
ATOM 2815 O O . CYS A 1 352 ? 2.272 -5.585 17.941 1.00 80.88 352 CYS A O 1
ATOM 2817 N N . ILE A 1 353 ? 0.760 -7.089 18.606 1.00 78.06 353 ILE A N 1
ATOM 2818 C CA . ILE A 1 353 ? 1.126 -8.123 17.625 1.00 78.06 353 ILE A CA 1
ATOM 2819 C C . ILE A 1 353 ? -0.105 -8.655 16.895 1.00 78.06 353 ILE A C 1
ATOM 2821 O O . ILE A 1 353 ? -1.182 -8.795 17.474 1.00 78.06 353 ILE A O 1
ATOM 2825 N N . VAL A 1 354 ? 0.079 -9.023 15.626 1.00 74.31 354 VAL A N 1
ATOM 2826 C CA . VAL A 1 354 ? -0.910 -9.774 14.846 1.00 74.31 354 VAL A CA 1
ATOM 2827 C C . VAL A 1 354 ? -0.825 -11.250 15.236 1.00 74.31 354 VAL A C 1
ATOM 2829 O O . VAL A 1 354 ? 0.184 -11.910 14.973 1.00 74.31 354 VAL A O 1
ATOM 2832 N N . ILE A 1 355 ? -1.887 -11.785 15.838 1.00 69.31 355 ILE A N 1
ATOM 2833 C CA . ILE A 1 355 ? -1.969 -13.211 16.187 1.00 69.31 355 ILE A CA 1
ATOM 2834 C C . ILE A 1 355 ? -2.603 -14.034 15.059 1.00 69.31 355 ILE A C 1
ATOM 2836 O O . ILE A 1 355 ? -2.066 -15.090 14.715 1.00 69.31 355 ILE A O 1
ATOM 2840 N N . GLU A 1 356 ? -3.634 -13.503 14.388 1.00 64.94 356 GLU A N 1
ATOM 2841 C CA . GLU A 1 356 ? -4.258 -14.113 13.206 1.00 64.94 356 GLU A CA 1
ATOM 2842 C C . GLU A 1 356 ? -4.442 -13.079 12.077 1.00 64.94 356 GLU A C 1
ATOM 2844 O O . GLU A 1 356 ? -5.379 -12.281 12.078 1.00 64.94 356 GLU A O 1
ATOM 2849 N N . ALA A 1 357 ? -3.532 -13.101 11.096 1.00 44.03 357 ALA A N 1
ATOM 2850 C CA . ALA A 1 357 ? -3.475 -12.105 10.019 1.00 44.03 357 ALA A CA 1
ATOM 2851 C C . ALA A 1 357 ? -4.666 -12.175 9.046 1.00 44.03 357 ALA A C 1
ATOM 2853 O O . ALA A 1 357 ? -5.145 -11.141 8.595 1.00 44.03 357 ALA A O 1
ATOM 2854 N N . SER A 1 358 ? -5.192 -13.374 8.777 1.00 39.38 358 SER A N 1
ATOM 2855 C CA . SER A 1 358 ? -6.364 -13.608 7.915 1.00 39.38 358 SER A CA 1
ATOM 2856 C C . SER A 1 358 ? -7.659 -12.984 8.442 1.00 39.38 358 SER A C 1
ATOM 2858 O O . SER A 1 358 ? -8.578 -12.743 7.665 1.00 39.38 358 SER A O 1
ATOM 2860 N N . LYS A 1 359 ? -7.742 -12.725 9.753 1.00 44.41 359 LYS A N 1
ATOM 2861 C CA . LYS A 1 359 ? -8.901 -12.110 10.418 1.00 44.41 359 LYS A CA 1
ATOM 2862 C C . LYS A 1 359 ? -8.603 -10.709 10.978 1.00 44.41 359 LYS A C 1
ATOM 2864 O O . LYS A 1 359 ? -9.427 -10.164 11.705 1.00 44.41 359 LYS A O 1
ATOM 2869 N N . ASN A 1 360 ? -7.426 -10.150 10.676 1.00 51.28 360 ASN A N 1
ATOM 2870 C CA . ASN A 1 360 ? -6.900 -8.906 11.254 1.00 51.28 360 ASN A CA 1
ATOM 2871 C C . ASN A 1 360 ? -6.958 -8.858 12.801 1.00 51.28 360 ASN A C 1
ATOM 2873 O O . ASN A 1 360 ? -7.222 -7.814 13.396 1.00 51.28 360 ASN A O 1
ATOM 2877 N N . ILE A 1 361 ? -6.740 -9.998 13.469 1.00 65.44 361 ILE A N 1
ATOM 2878 C CA . ILE A 1 361 ? -6.798 -10.066 14.933 1.00 65.44 361 ILE A CA 1
ATOM 2879 C C . ILE A 1 361 ? -5.439 -9.670 15.506 1.00 65.44 361 ILE A C 1
ATOM 2881 O O . ILE A 1 361 ? -4.448 -10.405 15.387 1.00 65.44 361 ILE A O 1
ATOM 2885 N N . THR A 1 362 ? -5.424 -8.519 16.171 1.00 76.75 362 THR A N 1
ATOM 2886 C CA . THR A 1 362 ? -4.292 -7.994 16.932 1.00 76.75 362 THR A CA 1
ATOM 2887 C C . THR A 1 362 ? -4.539 -8.101 18.434 1.00 76.75 362 THR A C 1
ATOM 2889 O O . THR A 1 362 ? -5.677 -8.084 18.900 1.00 76.75 362 THR A O 1
ATOM 2892 N N . VAL A 1 363 ? -3.459 -8.206 19.207 1.00 81.62 363 VAL A N 1
ATOM 2893 C CA . VAL A 1 363 ? -3.478 -8.055 20.669 1.00 81.62 363 VAL A CA 1
ATOM 2894 C C . VAL A 1 363 ? -2.470 -6.988 21.070 1.00 81.62 363 VAL A C 1
ATOM 2896 O O . VAL A 1 363 ? -1.328 -7.022 20.614 1.00 81.62 363 VAL A O 1
ATOM 2899 N N . SER A 1 364 ? -2.901 -6.027 21.887 1.00 85.25 364 SER A N 1
ATOM 2900 C CA . SER A 1 364 ? -2.061 -4.942 22.402 1.00 85.25 364 SER A CA 1
ATOM 2901 C C . SER A 1 364 ? -1.476 -5.254 23.778 1.00 85.25 364 SER A C 1
ATOM 2903 O O . SER A 1 364 ? -1.947 -6.154 24.476 1.00 85.25 364 SER A O 1
ATOM 2905 N N . PHE A 1 365 ? -0.455 -4.492 24.162 1.00 88.56 365 PHE A N 1
ATOM 2906 C CA . PHE A 1 365 ? 0.271 -4.624 25.421 1.00 88.56 365 PHE A CA 1
ATOM 2907 C C . PHE A 1 365 ? 0.153 -3.346 26.254 1.00 88.56 365 PHE A C 1
ATOM 2909 O O . PHE A 1 365 ? 0.362 -2.250 25.743 1.00 88.56 365 PHE A O 1
ATOM 2916 N N . VAL A 1 366 ? -0.170 -3.483 27.542 1.00 86.88 366 VAL A N 1
ATOM 2917 C CA . VAL A 1 366 ? -0.278 -2.363 28.493 1.00 86.88 366 VAL A CA 1
ATOM 2918 C C . VAL A 1 366 ? 0.402 -2.702 29.823 1.00 86.88 366 VAL A C 1
ATOM 2920 O O . VAL A 1 366 ? 0.453 -3.870 30.216 1.00 86.88 366 VAL A O 1
ATOM 2923 N N . ASP A 1 367 ? 0.929 -1.686 30.513 1.00 86.69 367 ASP A N 1
ATOM 2924 C CA . ASP A 1 367 ? 1.576 -1.848 31.828 1.00 86.69 367 ASP A CA 1
ATOM 2925 C C . ASP A 1 367 ? 0.552 -2.105 32.945 1.00 86.69 367 ASP A C 1
ATOM 2927 O O . ASP A 1 367 ? 0.712 -2.995 33.775 1.00 86.69 367 ASP A O 1
ATOM 2931 N N . GLU A 1 368 ? -0.555 -1.363 32.918 1.00 83.88 368 GLU A N 1
ATOM 2932 C CA . GLU A 1 368 ? -1.624 -1.433 33.911 1.00 83.88 368 GLU A CA 1
ATOM 2933 C C . GLU A 1 368 ? -2.967 -1.748 33.248 1.00 83.88 368 GLU A C 1
ATOM 2935 O O . GLU A 1 368 ? -3.205 -1.422 32.083 1.00 83.88 368 GLU A O 1
ATOM 2940 N N . LEU A 1 369 ? -3.860 -2.396 33.998 1.00 82.12 369 LEU A N 1
ATOM 2941 C CA . LEU A 1 369 ? -5.162 -2.825 33.504 1.00 82.12 369 LEU A CA 1
ATOM 2942 C C . LEU A 1 369 ? -6.257 -2.557 34.538 1.00 82.12 369 LEU A C 1
ATOM 2944 O O . LEU A 1 369 ? -6.294 -3.203 35.585 1.00 82.12 369 LEU A O 1
ATOM 2948 N N . GLU A 1 370 ? -7.194 -1.659 34.227 1.00 80.00 370 GLU A N 1
ATOM 2949 C CA . GLU A 1 370 ? -8.363 -1.458 35.084 1.00 80.00 370 GLU A CA 1
ATOM 2950 C C . GLU A 1 370 ? -9.303 -2.675 35.035 1.00 80.00 370 GLU A C 1
ATOM 2952 O O . GLU A 1 370 ? -9.808 -3.077 33.982 1.00 80.00 370 GLU A O 1
ATOM 2957 N N . LEU A 1 371 ? -9.578 -3.253 36.205 1.00 84.88 371 LEU A N 1
ATOM 2958 C CA . LEU A 1 371 ? -10.480 -4.393 36.378 1.00 84.88 371 LEU A CA 1
ATOM 2959 C C . LEU A 1 371 ? -11.887 -3.903 36.737 1.00 84.88 371 LEU A C 1
ATOM 2961 O O . LEU A 1 371 ? -12.400 -4.126 37.836 1.00 84.88 371 LEU A O 1
ATOM 2965 N N . ILE A 1 372 ? -12.486 -3.186 35.787 1.00 87.94 372 ILE A N 1
ATOM 2966 C CA . ILE A 1 372 ? -13.853 -2.671 35.876 1.00 87.94 372 ILE A CA 1
ATOM 2967 C C . ILE A 1 372 ? -14.840 -3.820 35.663 1.00 87.94 372 ILE A C 1
ATOM 2969 O O . ILE A 1 372 ? -14.655 -4.650 34.780 1.00 87.94 372 ILE A O 1
ATOM 2973 N N . SER A 1 373 ? -15.914 -3.867 36.441 1.00 90.94 373 SER A N 1
ATOM 2974 C CA . SER A 1 373 ? -17.126 -4.634 36.137 1.00 90.94 373 SER A CA 1
ATOM 2975 C C . SER A 1 373 ? -18.354 -3.769 36.420 1.00 90.94 373 SER A C 1
ATOM 2977 O O . SER A 1 373 ? -18.242 -2.699 37.025 1.00 90.94 373 SER A O 1
ATOM 2979 N N . TYR A 1 374 ? -19.527 -4.214 35.977 1.00 93.25 374 TYR A N 1
ATOM 2980 C CA . TYR A 1 374 ? -20.772 -3.468 36.152 1.00 93.25 374 TYR A CA 1
ATOM 2981 C C . TYR A 1 374 ? -21.826 -4.324 36.843 1.00 93.25 374 TYR A C 1
ATOM 2983 O O . TYR A 1 374 ? -21.939 -5.517 36.573 1.00 93.25 374 TYR A O 1
ATOM 2991 N N . ILE A 1 375 ? -22.593 -3.710 37.738 1.00 93.25 375 ILE A N 1
ATOM 2992 C CA . ILE A 1 375 ? -23.712 -4.337 38.439 1.00 93.25 375 ILE A CA 1
ATOM 2993 C C . ILE A 1 375 ? -24.973 -3.572 38.044 1.00 93.25 375 ILE A C 1
ATOM 2995 O O . ILE A 1 375 ? -25.048 -2.362 38.247 1.00 93.25 375 ILE A O 1
ATOM 2999 N N . VAL A 1 376 ? -25.947 -4.268 37.465 1.00 93.75 376 VAL A N 1
ATOM 3000 C CA . VAL A 1 376 ? -27.250 -3.705 37.087 1.00 93.75 376 VAL A CA 1
ATOM 3001 C C . VAL A 1 376 ? -28.281 -4.201 38.084 1.00 93.75 376 VAL A C 1
ATOM 3003 O O . VAL A 1 376 ? -28.445 -5.408 38.248 1.00 93.75 376 VAL A O 1
ATOM 3006 N N . VAL A 1 377 ? -28.958 -3.276 38.756 1.00 91.75 377 VAL A N 1
ATOM 3007 C CA . VAL A 1 377 ? -30.052 -3.586 39.678 1.00 91.75 377 VAL A CA 1
ATOM 3008 C C . VAL A 1 377 ? -31.372 -3.534 38.905 1.00 91.75 377 VAL A C 1
ATOM 3010 O O . VAL A 1 377 ? -31.727 -2.490 38.354 1.00 91.75 377 VAL A O 1
ATOM 3013 N N . ASP A 1 378 ? -32.079 -4.663 38.856 1.00 81.50 378 ASP A N 1
ATOM 3014 C CA . ASP A 1 378 ? -33.426 -4.777 38.293 1.00 81.50 378 ASP A CA 1
ATOM 3015 C C . ASP A 1 378 ? -34.456 -4.308 39.349 1.00 81.50 378 ASP A C 1
ATOM 3017 O O . ASP A 1 378 ? -34.453 -4.771 40.496 1.00 81.50 378 ASP A O 1
ATOM 3021 N N . GLY A 1 379 ? -35.353 -3.387 38.979 1.00 65.81 379 GLY A N 1
ATOM 3022 C CA . GLY A 1 379 ? -36.404 -2.872 39.863 1.00 65.81 379 GLY A CA 1
ATOM 3023 C C . GLY A 1 379 ? -37.404 -1.959 39.149 1.00 65.81 379 GLY A C 1
ATOM 3024 O O . GLY A 1 379 ? -37.027 -1.206 38.256 1.00 65.81 379 GLY A O 1
ATOM 3025 N N . GLU A 1 380 ? -38.678 -2.036 39.545 1.00 56.72 380 GLU A N 1
ATOM 3026 C CA . GLU A 1 380 ? -39.738 -1.118 39.085 1.00 56.72 380 GLU A CA 1
ATOM 3027 C C . GLU A 1 380 ? -39.759 0.191 39.898 1.00 56.72 380 GLU A C 1
ATOM 3029 O O . GLU A 1 380 ? -40.120 1.241 39.371 1.00 56.72 380 GLU A O 1
ATOM 3034 N N . ASP A 1 381 ? -39.326 0.135 41.161 1.00 65.50 381 ASP A N 1
ATOM 3035 C CA . ASP A 1 381 ? -39.114 1.295 42.029 1.00 65.50 381 ASP A CA 1
ATOM 3036 C C . ASP A 1 381 ? -37.668 1.798 41.880 1.00 65.50 381 ASP A C 1
ATOM 3038 O O . ASP A 1 381 ? -36.715 1.170 42.350 1.00 65.50 381 ASP A O 1
ATOM 3042 N N . MET A 1 382 ? -37.516 2.929 41.188 1.00 69.19 382 MET A N 1
ATOM 3043 C CA . MET A 1 382 ? -36.235 3.610 40.970 1.00 69.19 382 MET A CA 1
ATOM 3044 C C . MET A 1 382 ? -35.893 4.622 42.079 1.00 69.19 382 MET A C 1
ATOM 3046 O O . MET A 1 382 ? -34.788 5.164 42.071 1.00 69.19 382 MET A O 1
ATOM 3050 N N . GLU A 1 383 ? -36.805 4.885 43.022 1.00 67.00 383 GLU A N 1
ATOM 3051 C CA . GLU A 1 383 ? -36.596 5.830 44.128 1.00 67.00 383 GLU A CA 1
ATOM 3052 C C . GLU A 1 383 ? -35.888 5.160 45.322 1.00 67.00 383 GLU A C 1
ATOM 3054 O O . GLU A 1 383 ? -35.112 5.814 46.018 1.00 67.00 383 GLU A O 1
ATOM 3059 N N . ASN A 1 384 ? -36.068 3.845 45.515 1.00 78.75 384 ASN A N 1
ATOM 3060 C CA . ASN A 1 384 ? -35.468 3.057 46.608 1.00 78.75 384 ASN A CA 1
ATOM 3061 C C . ASN A 1 384 ? -34.234 2.211 46.211 1.00 78.75 384 ASN A C 1
ATOM 3063 O O . ASN A 1 384 ? -33.988 1.141 46.774 1.00 78.75 384 ASN A O 1
ATOM 3067 N N . LEU A 1 385 ? -33.420 2.674 45.256 1.00 85.38 385 LEU A N 1
ATOM 3068 C CA . LEU A 1 385 ? -32.211 1.951 44.835 1.00 85.38 385 LEU A CA 1
ATOM 3069 C C . LEU A 1 385 ? -31.160 1.831 45.967 1.00 85.38 385 LEU A C 1
ATOM 3071 O O . LEU A 1 385 ? -30.909 2.803 46.684 1.00 85.38 385 LEU A O 1
ATOM 3075 N N . PRO A 1 386 ? -30.479 0.673 46.112 1.00 87.75 386 PRO A N 1
ATOM 3076 C CA . PRO A 1 386 ? -29.434 0.488 47.118 1.00 87.75 386 PRO A CA 1
ATOM 3077 C C . PRO A 1 386 ? -28.214 1.376 46.841 1.00 87.75 386 PRO A C 1
ATOM 3079 O O . PRO A 1 386 ? -27.797 1.564 45.698 1.00 87.75 386 PRO A O 1
ATOM 3082 N N . SER A 1 387 ? -27.579 1.875 47.898 1.00 87.56 387 SER A N 1
ATOM 3083 C CA . SER A 1 387 ? -26.362 2.680 47.783 1.00 87.56 387 SER A CA 1
ATOM 3084 C C . SER A 1 387 ? -25.147 1.851 47.336 1.00 87.56 387 SER A C 1
ATOM 3086 O O . SER A 1 387 ? -25.039 0.650 47.607 1.00 87.56 387 SER A O 1
ATOM 3088 N N . GLY A 1 388 ? -24.161 2.511 46.715 1.00 85.38 388 GLY A N 1
ATOM 3089 C CA . GLY A 1 388 ? -22.898 1.869 46.316 1.00 85.38 388 GLY A CA 1
ATOM 3090 C C . GLY A 1 388 ? -22.167 1.189 47.485 1.00 85.38 388 GLY A C 1
ATOM 3091 O O . GLY A 1 388 ? -21.583 0.119 47.310 1.00 85.38 388 GLY A O 1
ATOM 3092 N N . ASP A 1 389 ? -22.277 1.741 48.698 1.00 86.75 389 ASP A N 1
ATOM 3093 C CA . ASP A 1 389 ? -21.698 1.165 49.918 1.00 86.75 389 ASP A CA 1
ATOM 3094 C C . ASP A 1 389 ? -22.429 -0.091 50.410 1.00 86.75 389 ASP A C 1
ATOM 3096 O O . ASP A 1 389 ? -21.806 -0.971 51.010 1.00 86.75 389 ASP A O 1
ATOM 3100 N N . GLU A 1 390 ? -23.743 -0.200 50.200 1.00 89.56 390 GLU A N 1
ATOM 3101 C CA . GLU A 1 390 ? -24.501 -1.424 50.494 1.00 89.56 390 GLU A CA 1
ATOM 3102 C C . GLU A 1 390 ? -24.159 -2.527 49.492 1.00 89.56 390 GLU A C 1
ATOM 3104 O O . GLU A 1 390 ? -23.888 -3.659 49.901 1.00 89.56 390 GLU A O 1
ATOM 3109 N N . ILE A 1 391 ? -24.069 -2.180 48.202 1.00 89.62 391 ILE A N 1
ATOM 3110 C CA . ILE A 1 391 ? -23.605 -3.090 47.148 1.00 89.62 391 ILE A CA 1
ATOM 3111 C C . ILE A 1 391 ? -22.189 -3.583 47.465 1.00 89.62 391 ILE A C 1
ATOM 3113 O O . ILE A 1 391 ? -21.966 -4.792 47.477 1.00 89.62 391 ILE A O 1
ATOM 3117 N N . CYS A 1 392 ? -21.250 -2.696 47.820 1.00 88.50 392 CYS A N 1
ATOM 3118 C CA . CYS A 1 392 ? -19.901 -3.091 48.239 1.00 88.50 392 CYS A CA 1
ATOM 3119 C C . CYS A 1 392 ? -19.901 -4.040 49.439 1.00 88.50 392 CYS A C 1
ATOM 3121 O O . CYS A 1 392 ? -19.249 -5.084 49.392 1.00 88.50 392 CYS A O 1
ATOM 3123 N N . ARG A 1 393 ? -20.635 -3.717 50.513 1.00 87.25 393 ARG A N 1
ATOM 3124 C CA . ARG A 1 393 ? -20.711 -4.575 51.709 1.00 87.25 393 ARG A CA 1
ATOM 3125 C C . ARG A 1 393 ? -21.274 -5.957 51.378 1.00 87.25 393 ARG A C 1
ATOM 3127 O O . ARG A 1 393 ? -20.728 -6.966 51.830 1.00 87.25 393 ARG A O 1
ATOM 3134 N N . ARG A 1 394 ? -22.324 -6.020 50.552 1.00 89.31 394 ARG A N 1
ATOM 3135 C CA . ARG A 1 394 ? -22.918 -7.280 50.086 1.00 89.31 394 ARG A CA 1
ATOM 3136 C C . ARG A 1 394 ? -21.940 -8.075 49.219 1.00 89.31 394 ARG A C 1
ATOM 3138 O O . ARG A 1 394 ? -21.781 -9.274 49.439 1.00 89.31 394 ARG A O 1
ATOM 3145 N N . TRP A 1 395 ? -21.245 -7.405 48.304 1.00 87.44 395 TRP A N 1
ATOM 3146 C CA . TRP A 1 395 ? -20.264 -7.990 47.392 1.00 87.44 395 TRP A CA 1
ATOM 3147 C C . TRP A 1 395 ? -19.065 -8.610 48.115 1.00 87.44 395 TRP A C 1
ATOM 3149 O O . TRP A 1 395 ? -18.728 -9.768 47.869 1.00 87.44 395 TRP A O 1
ATOM 3159 N N . VAL A 1 396 ? -18.461 -7.873 49.056 1.00 87.19 396 VAL A N 1
ATOM 3160 C CA . VAL A 1 396 ? -17.329 -8.344 49.876 1.00 87.19 396 VAL A CA 1
ATOM 3161 C C . VAL A 1 396 ? -17.707 -9.594 50.665 1.00 87.19 396 VAL A C 1
ATOM 3163 O O . VAL A 1 396 ? -16.943 -10.559 50.689 1.00 87.19 396 VAL A O 1
ATOM 3166 N N . HIS A 1 397 ? -18.902 -9.602 51.265 1.00 85.94 397 HIS A N 1
ATOM 3167 C CA . HIS A 1 397 ? -19.416 -10.744 52.016 1.00 85.94 397 HIS A CA 1
ATOM 3168 C C . HIS A 1 397 ? -19.641 -11.978 51.127 1.00 85.94 397 HIS A C 1
ATOM 3170 O O . HIS A 1 397 ? -19.209 -13.074 51.483 1.00 85.94 397 HIS A O 1
ATOM 3176 N N . LEU A 1 398 ? -20.280 -11.803 49.965 1.00 86.19 398 LEU A N 1
ATOM 3177 C CA . LEU A 1 398 ? -20.557 -12.886 49.015 1.00 86.19 398 LEU A CA 1
ATOM 3178 C C . LEU A 1 398 ? -19.269 -13.486 48.430 1.00 86.19 398 LEU A C 1
ATOM 3180 O O . LEU A 1 398 ? -19.091 -14.703 48.440 1.00 86.19 398 LEU A O 1
ATOM 3184 N N . CYS A 1 399 ? -18.349 -12.634 47.976 1.00 82.56 399 CYS A N 1
ATOM 3185 C CA . CYS A 1 399 ? -17.120 -13.054 47.303 1.00 82.56 399 CYS A CA 1
ATOM 3186 C C . CYS A 1 399 ? -15.965 -13.390 48.272 1.00 82.56 399 CYS A C 1
ATOM 3188 O O . CYS A 1 399 ? -14.895 -13.797 47.824 1.00 82.56 399 CYS A O 1
ATOM 3190 N N . LYS A 1 400 ? -16.161 -13.227 49.593 1.00 81.25 400 LYS A N 1
ATOM 3191 C CA . LYS A 1 400 ? -15.151 -13.429 50.657 1.00 81.25 400 LYS A CA 1
ATOM 3192 C C . LYS A 1 400 ? -13.868 -12.607 50.445 1.00 81.25 400 LYS A C 1
ATOM 3194 O O . LYS A 1 400 ? -12.757 -13.105 50.632 1.00 81.25 400 LYS A O 1
ATOM 3199 N N . MET A 1 401 ? -14.030 -11.349 50.040 1.00 79.19 401 MET A N 1
ATOM 3200 C CA . MET A 1 401 ? -12.913 -10.459 49.705 1.00 79.19 401 MET A CA 1
ATOM 3201 C C . MET A 1 401 ? -12.199 -9.924 50.948 1.00 79.19 401 MET A C 1
ATOM 3203 O O . MET A 1 401 ? -12.815 -9.702 51.987 1.00 79.19 401 MET A O 1
ATOM 3207 N N . GLN A 1 402 ? -10.886 -9.703 50.829 1.00 71.69 402 GLN A N 1
ATOM 3208 C CA . GLN A 1 402 ? -10.070 -9.081 51.883 1.00 71.69 402 GLN A CA 1
ATOM 3209 C C . GLN A 1 402 ? -10.102 -7.548 51.826 1.00 71.69 402 GLN A C 1
ATOM 3211 O O . GLN A 1 402 ? -9.843 -6.890 52.830 1.00 71.69 402 GLN A O 1
ATOM 3216 N N . SER A 1 403 ? -10.406 -6.991 50.654 1.00 76.25 403 SER A N 1
ATOM 3217 C CA . SER A 1 403 ? -10.471 -5.560 50.379 1.00 76.25 403 SER A CA 1
ATOM 3218 C C . SER A 1 403 ? -11.911 -5.150 50.042 1.00 76.25 403 SER A C 1
ATOM 3220 O O . SER A 1 403 ? -12.702 -5.961 49.552 1.00 76.25 403 SER A O 1
ATOM 3222 N N . GLN A 1 404 ? -12.266 -3.888 50.301 1.00 77.69 404 GLN A N 1
ATOM 3223 C CA . GLN A 1 404 ? -13.521 -3.318 49.814 1.00 77.69 404 GLN A CA 1
ATOM 3224 C C . GLN A 1 404 ? -13.268 -2.688 48.430 1.00 77.69 404 GLN A C 1
ATOM 3226 O O . GLN A 1 404 ? -12.403 -1.811 48.314 1.00 77.69 404 GLN A O 1
ATOM 3231 N N . PRO A 1 405 ? -13.968 -3.123 47.367 1.00 81.38 405 PRO A N 1
ATOM 3232 C CA . PRO A 1 405 ? -13.852 -2.502 46.053 1.00 81.38 405 PRO A CA 1
ATOM 3233 C C . PRO A 1 405 ? -14.482 -1.106 46.059 1.00 81.38 405 PRO A C 1
ATOM 3235 O O . PRO A 1 405 ? -15.238 -0.749 46.966 1.00 81.38 405 PRO A O 1
ATOM 3238 N N . GLN A 1 406 ? -14.198 -0.313 45.029 1.00 83.19 406 GLN A N 1
ATOM 3239 C CA . GLN A 1 406 ? -14.899 0.954 44.818 1.00 83.19 406 GLN A CA 1
ATOM 3240 C C . GLN A 1 406 ? -16.146 0.699 43.970 1.00 83.19 406 GLN A C 1
ATOM 3242 O O . GLN A 1 406 ? -16.014 0.244 42.837 1.00 83.19 406 GLN A O 1
ATOM 3247 N N . CYS A 1 407 ? -17.336 1.007 44.492 1.00 87.62 407 CYS A N 1
ATOM 3248 C CA . CYS A 1 407 ? -18.603 0.915 43.764 1.00 87.62 407 CYS A CA 1
ATOM 3249 C C . CYS A 1 407 ? -19.303 2.277 43.762 1.00 87.62 407 CYS A C 1
ATOM 3251 O O . CYS A 1 407 ? -19.491 2.880 44.819 1.00 87.62 407 CYS A O 1
ATOM 3253 N N . LYS A 1 408 ? -19.673 2.776 42.579 1.00 87.81 408 LYS A N 1
ATOM 3254 C CA . LYS A 1 408 ? -20.399 4.046 42.406 1.00 87.81 408 LYS A CA 1
ATOM 3255 C C . LYS A 1 408 ? -21.458 3.914 41.306 1.00 87.81 408 LYS A C 1
ATOM 3257 O O . LYS A 1 408 ? -21.210 3.176 40.350 1.00 87.81 408 LYS A O 1
ATOM 3262 N N . PRO A 1 409 ? -22.585 4.648 41.379 1.00 86.50 409 PRO A N 1
ATOM 3263 C CA . PRO A 1 409 ? -23.501 4.784 40.249 1.00 86.50 409 PRO A CA 1
ATOM 3264 C C . PRO A 1 409 ? -22.763 5.266 38.992 1.00 86.50 409 PRO A C 1
ATOM 3266 O O . PRO A 1 409 ? -21.873 6.121 39.061 1.00 86.50 409 PRO A O 1
ATOM 3269 N N . LEU A 1 410 ? -23.127 4.713 37.838 1.00 86.56 410 LEU A N 1
ATOM 3270 C CA . LEU A 1 410 ? -22.490 4.995 36.555 1.00 86.56 410 LEU A CA 1
ATOM 3271 C C . LEU A 1 410 ? -22.706 6.455 36.136 1.00 86.56 410 LEU A C 1
ATOM 3273 O O . LEU A 1 410 ? -21.753 7.188 35.854 1.00 86.56 410 LEU A O 1
ATOM 3277 N N . SER A 1 411 ? -23.966 6.883 36.138 1.00 81.06 411 SER A N 1
ATOM 3278 C CA . SER A 1 411 ? -24.419 8.223 35.767 1.00 81.06 411 SER A CA 1
ATOM 3279 C C . SER A 1 411 ? -25.760 8.510 36.436 1.00 81.06 411 SER A C 1
ATOM 3281 O O . SER A 1 411 ? -26.554 7.591 36.626 1.00 81.06 411 SER A O 1
ATOM 3283 N N . PHE A 1 412 ? -26.056 9.783 36.702 1.00 76.00 412 PHE A N 1
ATOM 3284 C CA . PHE A 1 412 ? -27.389 10.231 37.119 1.00 76.00 412 PHE A CA 1
ATOM 3285 C C . PHE A 1 412 ? -28.495 9.809 36.128 1.00 76.00 412 PHE A C 1
ATOM 3287 O O . PHE A 1 412 ? -29.622 9.557 36.532 1.00 76.00 412 PHE A O 1
ATOM 3294 N N . GLN A 1 413 ? -28.173 9.659 34.836 1.00 79.19 413 GLN A N 1
ATOM 3295 C CA . GLN A 1 413 ? -29.126 9.197 33.813 1.00 79.19 413 GLN A CA 1
ATOM 3296 C C . GLN A 1 413 ? -29.426 7.684 33.873 1.00 79.19 413 GLN A C 1
ATOM 3298 O O . GLN A 1 413 ? -30.395 7.234 33.259 1.00 79.19 413 GLN A O 1
ATOM 3303 N N . PHE A 1 414 ? -28.594 6.910 34.583 1.00 87.44 414 PHE A N 1
ATOM 3304 C CA . PHE A 1 414 ? -28.675 5.450 34.725 1.00 87.44 414 PHE A CA 1
ATOM 3305 C C . PHE A 1 414 ? -28.315 5.030 36.171 1.00 87.44 414 PHE A C 1
ATOM 3307 O O . PHE A 1 414 ? -27.307 4.348 36.384 1.00 87.44 414 PHE A O 1
ATOM 3314 N N . PRO A 1 415 ? -29.089 5.465 37.188 1.00 85.81 415 PRO A N 1
ATOM 3315 C CA . PRO A 1 415 ? -28.703 5.347 38.598 1.00 85.81 415 PRO A CA 1
ATOM 3316 C C . PRO A 1 415 ? -28.753 3.905 39.129 1.00 85.81 415 PRO A C 1
ATOM 3318 O O . PRO A 1 415 ? -28.085 3.591 40.108 1.00 85.81 415 PRO A O 1
ATOM 3321 N N . ASN A 1 416 ? -29.496 3.017 38.462 1.00 90.88 416 ASN A N 1
ATOM 3322 C CA . ASN A 1 416 ? -29.590 1.584 38.761 1.00 90.88 416 ASN A CA 1
ATOM 3323 C C . ASN A 1 416 ? -28.374 0.767 38.278 1.00 90.88 416 ASN A C 1
ATOM 3325 O O . ASN A 1 416 ? -28.307 -0.441 38.513 1.00 90.88 416 ASN A O 1
ATOM 3329 N N . ILE A 1 417 ? -27.428 1.403 37.581 1.00 93.00 417 ILE A N 1
ATOM 3330 C CA . ILE A 1 417 ? -26.210 0.778 37.068 1.00 93.00 417 ILE A CA 1
ATOM 3331 C C . ILE A 1 417 ? -25.021 1.265 37.888 1.00 93.00 417 ILE A C 1
ATOM 3333 O O . ILE A 1 417 ? -24.770 2.465 37.987 1.00 93.00 417 ILE A O 1
ATOM 3337 N N . PHE A 1 418 ? -24.234 0.334 38.414 1.00 92.56 418 PHE A N 1
ATOM 3338 C CA . PHE A 1 418 ? -23.094 0.616 39.274 1.00 92.56 418 PHE A CA 1
ATOM 3339 C C . PHE A 1 418 ? -21.793 0.121 38.641 1.00 92.56 418 PHE A C 1
ATOM 3341 O O . PHE A 1 418 ? -21.686 -1.038 38.244 1.00 92.56 418 PHE A O 1
ATOM 3348 N N . ARG A 1 419 ? -20.782 0.992 38.579 1.00 92.00 419 ARG A N 1
ATOM 3349 C CA . ARG A 1 419 ? -19.408 0.636 38.202 1.00 92.00 419 ARG A CA 1
ATOM 3350 C C . ARG A 1 419 ? -18.679 0.147 39.449 1.00 92.00 419 ARG A C 1
ATOM 3352 O O . ARG A 1 419 ? -18.537 0.919 40.399 1.00 92.00 419 ARG A O 1
ATOM 3359 N N . ILE A 1 420 ? -18.185 -1.090 39.425 1.00 90.25 420 ILE A N 1
ATOM 3360 C CA . ILE A 1 420 ? -17.363 -1.678 40.488 1.00 90.25 420 ILE A CA 1
ATOM 3361 C C . ILE A 1 420 ? -15.928 -1.900 39.986 1.00 90.25 420 ILE A C 1
ATOM 3363 O O . ILE A 1 420 ? -15.717 -2.467 38.916 1.00 90.25 420 ILE A O 1
ATOM 3367 N N . VAL A 1 421 ? -14.933 -1.428 40.739 1.00 87.44 421 VAL A N 1
ATOM 3368 C CA . VAL A 1 421 ? -13.502 -1.581 40.415 1.00 87.44 421 VAL A CA 1
ATOM 3369 C C . VAL A 1 421 ? -12.863 -2.548 41.402 1.00 87.44 421 VAL A C 1
ATOM 3371 O O . VAL A 1 421 ? -12.949 -2.339 42.615 1.00 87.44 421 VAL A O 1
ATOM 3374 N N . MET A 1 422 ? -12.234 -3.603 40.881 1.00 83.69 422 MET A N 1
ATOM 3375 C CA . MET A 1 422 ? -11.557 -4.637 41.670 1.00 83.69 422 MET A CA 1
ATOM 3376 C C . MET A 1 422 ? -10.046 -4.386 41.731 1.00 83.69 422 MET A C 1
ATOM 3378 O O . MET A 1 422 ? -9.466 -3.883 40.770 1.00 83.69 422 MET A O 1
ATOM 3382 N N . HIS A 1 423 ? -9.397 -4.745 42.844 1.00 81.50 423 HIS A N 1
ATOM 3383 C CA . HIS A 1 423 ? -7.992 -4.389 43.095 1.00 81.50 423 HIS A CA 1
ATOM 3384 C C . HIS A 1 423 ? -7.000 -5.429 42.561 1.00 81.50 423 HIS A C 1
ATOM 3386 O O . HIS A 1 423 ? -5.817 -5.133 42.416 1.00 81.50 423 HIS A O 1
ATOM 3392 N N . SER A 1 424 ? -7.444 -6.653 42.250 1.00 80.12 424 SER A N 1
ATOM 3393 C CA . SER A 1 424 ? -6.599 -7.636 41.559 1.00 80.12 424 SER A CA 1
ATOM 3394 C C . SER A 1 424 ? -7.376 -8.640 40.706 1.00 80.12 424 SER A C 1
ATOM 3396 O O . SER A 1 424 ? -8.536 -8.960 40.973 1.00 80.12 424 SER A O 1
ATOM 3398 N N . LEU A 1 425 ? -6.697 -9.228 39.712 1.00 77.81 425 LEU A N 1
ATOM 3399 C CA . LEU A 1 425 ? -7.285 -10.259 38.847 1.00 77.81 425 LEU A CA 1
ATOM 3400 C C . LEU A 1 425 ? -7.715 -11.503 39.641 1.00 77.81 425 LEU A C 1
ATOM 3402 O O . LEU A 1 425 ? -8.682 -12.164 39.278 1.00 77.81 425 LEU A O 1
ATOM 3406 N N . ARG A 1 426 ? -7.040 -11.807 40.757 1.00 77.88 426 ARG A N 1
ATOM 3407 C CA . ARG A 1 426 ? -7.419 -12.916 41.641 1.00 77.88 426 ARG A CA 1
ATOM 3408 C C . ARG A 1 426 ? -8.775 -12.679 42.312 1.00 77.88 426 ARG A C 1
ATOM 3410 O O . ARG A 1 426 ? -9.538 -13.630 42.475 1.00 77.88 426 ARG A O 1
ATOM 3417 N N . GLU A 1 427 ? -9.065 -11.439 42.701 1.00 79.94 427 GLU A N 1
ATOM 3418 C CA . GLU A 1 427 ? -10.376 -11.069 43.241 1.00 79.94 427 GLU A CA 1
ATOM 3419 C C . GLU A 1 427 ? -11.451 -11.218 42.153 1.00 79.94 427 GLU A C 1
ATOM 3421 O O . GLU A 1 427 ? -12.462 -11.880 42.384 1.00 79.94 427 GLU A O 1
ATOM 3426 N N . LEU A 1 428 ? -11.192 -10.715 40.938 1.00 84.19 428 LEU A N 1
ATOM 3427 C CA . LEU A 1 428 ? -12.103 -10.861 39.795 1.00 84.19 428 LEU A CA 1
ATOM 3428 C C . LEU A 1 428 ? -12.414 -12.338 39.490 1.00 84.19 428 LEU A C 1
ATOM 3430 O O . LEU A 1 428 ? -13.579 -12.725 39.489 1.00 84.19 428 LEU A O 1
ATOM 3434 N N . LEU A 1 429 ? -11.387 -13.181 39.339 1.00 81.38 429 LEU A N 1
ATOM 3435 C CA . LEU A 1 429 ? -11.517 -14.624 39.069 1.00 81.38 429 LEU A CA 1
ATOM 3436 C C . LEU A 1 429 ? -12.213 -15.419 40.186 1.00 81.38 429 LEU A C 1
ATOM 3438 O O . LEU A 1 429 ? -12.755 -16.489 39.930 1.00 81.38 429 LEU A O 1
ATOM 3442 N N . THR A 1 430 ? -12.191 -14.936 41.431 1.00 81.12 430 THR A N 1
ATOM 3443 C CA . THR A 1 430 ? -12.944 -15.568 42.531 1.00 81.12 430 THR A CA 1
ATOM 3444 C C . THR A 1 430 ? -14.427 -15.180 42.464 1.00 81.12 430 THR A C 1
ATOM 3446 O O . THR A 1 430 ? -15.304 -15.988 42.776 1.00 81.12 430 THR A O 1
ATOM 3449 N N . ALA A 1 431 ? -14.713 -13.950 42.027 1.00 83.38 431 ALA A N 1
ATOM 3450 C CA . ALA A 1 431 ? -16.059 -13.400 41.960 1.00 83.38 431 ALA A CA 1
ATOM 3451 C C . ALA A 1 431 ? -16.882 -13.873 40.747 1.00 83.38 431 ALA A C 1
ATOM 3453 O O . ALA A 1 431 ? -18.104 -13.896 40.859 1.00 83.38 431 ALA A O 1
ATOM 3454 N N . THR A 1 432 ? -16.265 -14.307 39.636 1.00 81.62 432 THR A N 1
ATOM 3455 C CA . THR A 1 432 ? -16.964 -14.752 38.398 1.00 81.62 432 THR A CA 1
ATOM 3456 C C . THR A 1 432 ? -18.027 -15.837 38.607 1.00 81.62 432 THR A C 1
ATOM 3458 O O . THR A 1 432 ? -18.947 -15.973 37.800 1.00 81.62 432 THR A O 1
ATOM 3461 N N . SER A 1 433 ? -17.940 -16.590 39.706 1.00 81.44 433 SER A N 1
ATOM 3462 C CA . SER A 1 433 ? -18.953 -17.567 40.125 1.00 81.44 433 SER A CA 1
ATOM 3463 C C . SER A 1 433 ? -20.313 -16.953 40.514 1.00 81.44 433 SER A C 1
ATOM 3465 O O . SER A 1 433 ? -21.313 -17.669 40.541 1.00 81.44 433 SER A O 1
ATOM 3467 N N . ILE A 1 434 ? -20.378 -15.644 40.790 1.00 86.38 434 ILE A N 1
ATOM 3468 C CA . ILE A 1 434 ? -21.568 -14.936 41.288 1.00 86.38 434 ILE A CA 1
ATOM 3469 C C . ILE A 1 434 ? -22.137 -14.031 40.189 1.00 86.38 434 ILE A C 1
ATOM 3471 O O . ILE A 1 434 ? -21.843 -12.839 40.127 1.00 86.38 434 ILE A O 1
ATOM 3475 N N . LYS A 1 435 ? -22.958 -14.611 39.304 1.00 85.94 435 LYS A N 1
ATOM 3476 C CA . LYS A 1 435 ? -23.581 -13.893 38.173 1.00 85.94 435 LYS A CA 1
ATOM 3477 C C . LYS A 1 435 ? -24.756 -12.997 38.578 1.00 85.94 435 LYS A C 1
ATOM 3479 O O . LYS A 1 435 ? -24.952 -11.948 37.975 1.00 85.94 435 LYS A O 1
ATOM 3484 N N . GLU A 1 436 ? -25.508 -13.386 39.604 1.00 90.56 436 GLU A N 1
ATOM 3485 C CA . GLU A 1 436 ? -26.618 -12.607 40.164 1.00 90.56 436 GLU A CA 1
ATOM 3486 C C . GLU A 1 436 ? -26.628 -12.720 41.699 1.00 90.56 436 GLU A C 1
ATOM 3488 O O . GLU A 1 436 ? -26.200 -13.732 42.262 1.00 90.56 436 GLU A O 1
ATOM 3493 N N . PHE A 1 437 ? -27.132 -11.697 42.395 1.00 91.81 437 PHE A N 1
ATOM 3494 C CA . PHE A 1 437 ? -27.401 -11.749 43.836 1.00 91.81 437 PHE A CA 1
ATOM 3495 C C . PHE A 1 437 ? -28.569 -10.839 44.236 1.00 91.81 437 PHE A C 1
ATOM 3497 O O . PHE A 1 437 ? -28.869 -9.866 43.554 1.00 91.81 437 PHE A O 1
ATOM 3504 N N . SER A 1 438 ? -29.211 -11.119 45.376 1.00 88.62 438 SER A N 1
ATOM 3505 C CA . SER A 1 438 ? -30.253 -10.237 45.924 1.00 88.62 438 SER A CA 1
ATOM 3506 C C . SER A 1 438 ? -29.718 -9.271 46.989 1.00 88.62 438 SER A C 1
ATOM 3508 O O . SER A 1 438 ? -28.884 -9.642 47.836 1.00 88.62 438 SER A O 1
ATOM 3510 N N . ILE A 1 439 ? -30.223 -8.036 46.931 1.00 89.00 439 ILE A N 1
ATOM 3511 C CA . ILE A 1 439 ? -29.953 -6.919 47.841 1.00 89.00 439 ILE A CA 1
ATOM 3512 C C . ILE A 1 439 ? -31.211 -6.043 47.957 1.00 89.00 439 ILE A C 1
ATOM 3514 O O . ILE A 1 439 ? -31.822 -5.712 46.950 1.00 89.00 439 ILE A O 1
ATOM 3518 N N . ASN A 1 440 ? -31.621 -5.701 49.183 1.00 85.06 440 ASN A N 1
ATOM 3519 C CA . ASN A 1 440 ? -32.780 -4.844 49.493 1.00 85.06 440 ASN A CA 1
ATOM 3520 C C . ASN A 1 440 ? -34.095 -5.204 48.748 1.00 85.06 440 ASN A C 1
ATOM 3522 O O . ASN A 1 440 ? -34.911 -4.336 48.478 1.00 85.06 440 ASN A O 1
ATOM 3526 N N . GLY A 1 441 ? -34.312 -6.485 48.416 1.00 81.12 441 GLY A N 1
ATOM 3527 C CA . GLY A 1 441 ? -35.484 -6.959 47.657 1.00 81.12 441 GLY A CA 1
ATOM 3528 C C . GLY A 1 441 ? -35.317 -6.953 46.131 1.00 81.12 441 GLY A C 1
ATOM 3529 O O . GLY A 1 441 ? -36.086 -7.612 45.437 1.00 81.12 441 GLY A O 1
ATOM 3530 N N . HIS A 1 442 ? -34.276 -6.304 45.613 1.00 87.44 442 HIS A N 1
ATOM 3531 C CA . HIS A 1 442 ? -33.929 -6.281 44.195 1.00 87.44 442 HIS A CA 1
ATOM 3532 C C . HIS A 1 442 ? -33.057 -7.479 43.786 1.00 87.44 442 HIS A C 1
ATOM 3534 O O . HIS A 1 442 ? -32.441 -8.149 44.628 1.00 87.44 442 HIS A O 1
ATOM 3540 N N . ILE A 1 443 ? -32.971 -7.711 42.472 1.00 89.06 443 ILE A N 1
ATOM 3541 C CA . ILE A 1 443 ? -32.024 -8.636 41.837 1.00 89.06 443 ILE A CA 1
ATOM 3542 C C . ILE A 1 443 ? -30.922 -7.801 41.180 1.00 89.06 443 ILE A C 1
ATOM 3544 O O . ILE A 1 443 ? -31.201 -6.911 40.382 1.00 89.06 443 ILE A O 1
ATOM 3548 N N . ALA A 1 444 ? -29.668 -8.080 41.522 1.00 91.62 444 ALA A N 1
ATOM 3549 C CA . ALA A 1 444 ? -28.495 -7.429 40.959 1.00 91.62 444 ALA A CA 1
ATOM 3550 C C . ALA A 1 444 ? -27.753 -8.406 40.033 1.00 91.62 444 ALA A C 1
ATOM 3552 O O . ALA A 1 444 ? -27.248 -9.430 40.494 1.00 91.62 444 ALA A O 1
ATOM 3553 N N . THR A 1 445 ? -27.683 -8.079 38.741 1.00 92.69 445 THR A N 1
ATOM 3554 C CA . THR A 1 445 ? -26.992 -8.855 37.696 1.00 92.69 445 THR A CA 1
ATOM 3555 C C . THR A 1 445 ? -25.578 -8.317 37.487 1.00 92.69 445 THR A C 1
ATOM 3557 O O . THR A 1 445 ? -25.386 -7.100 37.426 1.00 92.69 445 THR A O 1
ATOM 3560 N N . VAL A 1 446 ? -24.581 -9.198 37.368 1.00 91.38 446 VAL A N 1
ATOM 3561 C CA . VAL A 1 446 ? -23.159 -8.829 37.299 1.00 91.38 446 VAL A CA 1
ATOM 3562 C C . VAL A 1 446 ? -22.568 -9.083 35.916 1.00 91.38 446 VAL A C 1
ATOM 3564 O O . VAL A 1 446 ? -22.496 -10.212 35.438 1.00 91.38 446 VAL A O 1
ATOM 3567 N N . TYR A 1 447 ? -22.039 -8.020 35.320 1.00 91.62 447 TYR A N 1
ATOM 3568 C CA . TYR A 1 447 ? -21.370 -8.017 34.028 1.00 91.62 447 TYR A CA 1
ATOM 3569 C C . TYR A 1 447 ? -19.862 -7.869 34.254 1.00 91.62 447 TYR A C 1
ATOM 3571 O O . TYR A 1 447 ? -19.314 -6.761 34.322 1.00 91.62 447 TYR A O 1
ATOM 3579 N N . PHE A 1 448 ? -19.192 -9.011 34.421 1.00 89.06 448 PHE A N 1
ATOM 3580 C CA . PHE A 1 448 ? -17.745 -9.073 34.620 1.00 89.06 448 PHE A CA 1
ATOM 3581 C C . PHE A 1 448 ? -16.998 -8.553 33.392 1.00 89.06 448 PHE A C 1
ATOM 3583 O O . PHE A 1 448 ? -17.246 -8.998 32.271 1.00 89.06 448 PHE A O 1
ATOM 3590 N N . ARG A 1 449 ? -16.078 -7.610 33.622 1.00 88.00 449 ARG A N 1
ATOM 3591 C CA . ARG A 1 449 ? -15.210 -7.002 32.602 1.00 88.00 449 ARG A CA 1
ATOM 3592 C C . ARG A 1 449 ? -15.929 -6.581 31.318 1.00 88.00 449 ARG A C 1
ATOM 3594 O O . ARG A 1 449 ? -15.469 -6.833 30.203 1.00 88.00 449 ARG A O 1
ATOM 3601 N N . ALA A 1 450 ? -17.079 -5.946 31.493 1.00 87.38 450 ALA A N 1
ATOM 3602 C CA . ALA A 1 450 ? -17.901 -5.514 30.380 1.00 87.38 450 ALA A CA 1
ATOM 3603 C C . ALA A 1 450 ? -17.360 -4.254 29.690 1.00 87.38 450 ALA A C 1
ATOM 3605 O O . ALA A 1 450 ? -16.851 -3.347 30.349 1.00 87.38 450 ALA A O 1
ATOM 3606 N N . ASP A 1 451 ? -17.532 -4.198 28.369 1.00 86.56 451 ASP A N 1
ATOM 3607 C CA . ASP A 1 451 ? -17.526 -2.942 27.618 1.00 86.56 451 ASP A CA 1
ATOM 3608 C C . ASP A 1 451 ? -18.771 -2.140 28.020 1.00 86.56 451 ASP A C 1
ATOM 3610 O O . ASP A 1 451 ? -19.861 -2.709 28.093 1.00 86.56 451 ASP A O 1
ATOM 3614 N N . CYS A 1 452 ? -18.624 -0.847 28.299 1.00 90.56 452 CYS A N 1
ATOM 3615 C CA . CYS A 1 452 ? -19.730 0.035 28.660 1.00 90.56 452 CYS A CA 1
ATOM 3616 C C . CYS A 1 452 ? -19.744 1.206 27.690 1.00 90.56 452 CYS A C 1
ATOM 3618 O O . CYS A 1 452 ? -18.842 2.037 27.709 1.00 90.56 452 CYS A O 1
ATOM 3620 N N . SER A 1 453 ? -20.776 1.272 26.858 1.00 91.94 453 SER A N 1
ATOM 3621 C CA . SER A 1 453 ? -20.889 2.277 25.809 1.00 91.94 453 SER A CA 1
ATOM 3622 C C . SER A 1 453 ? -22.196 3.045 25.894 1.00 91.94 453 SER A C 1
ATOM 3624 O O . SER A 1 453 ? -23.214 2.519 26.340 1.00 91.94 453 SER A O 1
ATOM 3626 N N . PHE A 1 454 ? -22.184 4.268 25.386 1.00 89.50 454 PHE A N 1
ATOM 3627 C CA . PHE A 1 454 ? -23.318 5.174 25.371 1.00 89.50 454 PHE A CA 1
ATOM 3628 C C . PHE A 1 454 ? -23.704 5.564 23.944 1.00 89.50 454 PHE A C 1
ATOM 3630 O O . PHE A 1 454 ? -22.881 5.572 23.029 1.00 89.50 454 PHE A O 1
ATOM 3637 N N . PHE A 1 455 ? -24.967 5.933 23.770 1.00 86.19 455 PHE A N 1
ATOM 3638 C CA . PHE A 1 455 ? -25.461 6.645 22.598 1.00 86.19 455 PHE A CA 1
ATOM 3639 C C . PHE A 1 455 ? -26.183 7.895 23.068 1.00 86.19 455 PHE A C 1
ATOM 3641 O O . PHE A 1 455 ? -26.944 7.835 24.034 1.00 86.19 455 PHE A O 1
ATOM 3648 N N . GLU A 1 456 ? -25.952 9.004 22.376 1.00 82.31 456 GLU A N 1
ATOM 3649 C CA . GLU A 1 456 ? -26.541 10.300 22.700 1.00 82.31 456 GLU A CA 1
ATOM 3650 C C . GLU A 1 456 ? -27.346 10.855 21.530 1.00 82.31 456 GLU A C 1
ATOM 3652 O O . GLU A 1 456 ? -27.135 10.450 20.385 1.00 82.31 456 GLU A O 1
ATOM 3657 N N . ASP A 1 457 ? -28.241 11.799 21.833 1.00 72.88 457 ASP A N 1
ATOM 3658 C CA . ASP A 1 457 ? -29.033 12.538 20.843 1.00 72.88 457 ASP A CA 1
ATOM 3659 C C . ASP A 1 457 ? -29.840 11.597 19.909 1.00 72.88 457 ASP A C 1
ATOM 3661 O O . ASP A 1 457 ? -29.974 11.829 18.702 1.00 72.88 457 ASP A O 1
ATOM 3665 N N . LEU A 1 458 ? -30.371 10.493 20.462 1.00 77.88 458 LEU A N 1
ATOM 3666 C CA . LEU A 1 458 ? -31.102 9.481 19.695 1.00 77.88 458 LEU A CA 1
ATOM 3667 C C . LEU A 1 458 ? -32.391 10.065 19.076 1.00 77.88 458 LEU A C 1
ATOM 3669 O O . LEU A 1 458 ? -33.073 10.883 19.703 1.00 77.88 458 LEU A O 1
ATOM 3673 N N . PRO A 1 459 ? -32.786 9.628 17.862 1.00 72.25 459 PRO A N 1
ATOM 3674 C CA . PRO A 1 459 ? -34.022 10.070 17.225 1.00 72.25 459 PRO A CA 1
ATOM 3675 C C . PRO A 1 459 ? -35.253 9.937 18.133 1.00 72.25 459 PRO A C 1
ATOM 3677 O O . PRO A 1 459 ? -35.440 8.934 18.817 1.00 72.25 459 PRO A O 1
ATOM 3680 N N . ARG A 1 460 ? -36.182 10.902 18.067 1.00 69.25 460 ARG A N 1
ATOM 3681 C CA . ARG A 1 460 ? -37.446 10.874 18.843 1.00 69.25 460 ARG A CA 1
ATOM 3682 C C . ARG A 1 460 ? -38.329 9.642 18.545 1.00 69.25 460 ARG A C 1
ATOM 3684 O O . ARG A 1 460 ? -39.232 9.326 19.312 1.00 69.25 460 ARG A O 1
ATOM 3691 N N . THR A 1 461 ? -38.056 8.951 17.439 1.00 73.50 461 THR A N 1
ATOM 3692 C CA . THR A 1 461 ? -38.640 7.680 16.972 1.00 73.50 461 THR A CA 1
ATOM 3693 C C . THR A 1 461 ? -37.969 6.425 17.556 1.00 73.50 461 THR A C 1
ATOM 3695 O O . THR A 1 461 ? -38.367 5.300 17.231 1.00 73.50 461 THR A O 1
ATOM 3698 N N . THR A 1 462 ? -36.934 6.568 18.385 1.00 80.38 462 THR A N 1
ATOM 3699 C CA . THR A 1 462 ? -36.213 5.456 19.013 1.00 80.38 462 THR A CA 1
ATOM 3700 C C . THR A 1 462 ? -36.962 4.909 20.231 1.00 80.38 462 THR A C 1
ATOM 3702 O O . THR A 1 462 ? -37.534 5.643 21.037 1.00 80.38 462 THR A O 1
ATOM 3705 N N . ASN A 1 463 ? -36.940 3.584 20.373 1.00 86.56 463 ASN A N 1
ATOM 3706 C CA . ASN A 1 463 ? -37.384 2.863 21.560 1.00 86.56 463 ASN A CA 1
ATOM 3707 C C . ASN A 1 463 ? -36.420 1.696 21.846 1.00 86.56 463 ASN A C 1
ATOM 3709 O O . ASN A 1 463 ? -35.527 1.404 21.041 1.00 86.56 463 ASN A O 1
ATOM 3713 N N . LEU A 1 464 ? -36.604 1.029 22.988 1.00 87.75 464 LEU A N 1
ATOM 3714 C CA . LEU A 1 464 ? -35.707 -0.032 23.444 1.00 87.75 464 LEU A CA 1
ATOM 3715 C C . LEU A 1 464 ? -35.633 -1.224 22.473 1.00 87.75 464 LEU A C 1
ATOM 3717 O O . LEU A 1 464 ? -34.549 -1.762 22.257 1.00 87.75 464 LEU A O 1
ATOM 3721 N N . ASP A 1 465 ? -36.742 -1.614 21.845 1.00 87.31 465 ASP A N 1
ATOM 3722 C CA . ASP A 1 465 ? -36.760 -2.744 20.908 1.00 87.31 465 ASP A CA 1
ATOM 3723 C C . ASP A 1 465 ? -36.017 -2.426 19.608 1.00 87.31 465 ASP A C 1
ATOM 3725 O O . ASP A 1 465 ? -35.296 -3.271 19.081 1.00 87.31 465 ASP A O 1
ATOM 3729 N N . ARG A 1 466 ? -36.114 -1.185 19.117 1.00 87.06 466 ARG A N 1
ATOM 3730 C CA . ARG A 1 466 ? -35.368 -0.722 17.935 1.00 87.06 466 ARG A CA 1
ATOM 3731 C C . ARG A 1 466 ? -33.863 -0.667 18.210 1.00 87.06 466 ARG A C 1
ATOM 3733 O O . ARG A 1 466 ? -33.091 -1.098 17.357 1.00 87.06 466 ARG A O 1
ATOM 3740 N N . LEU A 1 467 ? -33.455 -0.230 19.406 1.00 88.62 467 LEU A N 1
ATOM 3741 C CA . LEU A 1 467 ? -32.062 -0.313 19.869 1.00 88.62 467 LEU A CA 1
ATOM 3742 C C . LEU A 1 467 ? -31.583 -1.769 19.947 1.00 88.62 467 LEU A C 1
ATOM 3744 O O . LEU A 1 467 ? -30.552 -2.099 19.366 1.00 88.62 467 LEU A O 1
ATOM 3748 N N . LYS A 1 468 ? -32.360 -2.661 20.578 1.00 88.69 468 LYS A N 1
ATOM 3749 C CA . LYS A 1 468 ? -32.060 -4.102 20.636 1.00 88.69 468 LYS A CA 1
ATOM 3750 C C . LYS A 1 468 ? -31.904 -4.709 19.239 1.00 88.69 468 LYS A C 1
ATOM 3752 O O . LYS A 1 468 ? -30.941 -5.426 19.005 1.00 88.69 468 LYS A O 1
ATOM 3757 N N . VAL A 1 469 ? -32.787 -4.396 18.286 1.00 86.44 469 VAL A N 1
ATOM 3758 C CA . VAL A 1 469 ? -32.678 -4.876 16.893 1.00 86.44 469 VAL A CA 1
ATOM 3759 C C . VAL A 1 469 ? -31.438 -4.322 16.183 1.00 86.44 469 VAL A C 1
ATOM 3761 O O . VAL A 1 469 ? -30.777 -5.071 15.464 1.00 86.44 469 VAL A O 1
ATOM 3764 N N . ALA A 1 470 ? -31.095 -3.045 16.379 1.00 87.25 470 ALA A N 1
ATOM 3765 C CA . ALA A 1 470 ? -29.889 -2.455 15.795 1.00 87.25 470 ALA A CA 1
ATOM 3766 C C . ALA A 1 470 ? -28.605 -3.109 16.340 1.00 87.25 470 ALA A C 1
ATOM 3768 O O . ALA A 1 470 ? -27.697 -3.401 15.567 1.00 87.25 470 ALA A O 1
ATOM 3769 N N . ILE A 1 471 ? -28.563 -3.404 17.643 1.00 88.31 471 ILE A N 1
ATOM 3770 C CA . ILE A 1 471 ? -27.419 -4.036 18.316 1.00 88.31 471 ILE A CA 1
ATOM 3771 C C . ILE A 1 471 ? -27.314 -5.531 17.961 1.00 88.31 471 ILE A C 1
ATOM 3773 O O . ILE A 1 471 ? -26.231 -5.989 17.598 1.00 88.31 471 ILE A O 1
ATOM 3777 N N . ARG A 1 472 ? -28.433 -6.279 17.938 1.00 85.56 472 ARG A N 1
ATOM 3778 C CA . ARG A 1 472 ? -28.495 -7.697 17.507 1.00 85.56 472 ARG A CA 1
ATOM 3779 C C . ARG A 1 472 ? -27.837 -7.946 16.153 1.00 85.56 472 ARG A C 1
ATOM 3781 O O . ARG A 1 472 ? -27.149 -8.947 15.979 1.00 85.56 472 ARG A O 1
ATOM 3788 N N . ARG A 1 473 ? -28.037 -7.030 15.198 1.00 82.62 473 ARG A N 1
ATOM 3789 C CA . ARG A 1 473 ? -27.466 -7.113 13.841 1.00 82.62 473 ARG A CA 1
ATOM 3790 C C . ARG A 1 473 ? -25.938 -7.058 13.807 1.00 82.62 473 ARG A C 1
ATOM 3792 O O . ARG A 1 473 ? -25.368 -7.448 12.796 1.00 82.62 473 ARG A O 1
ATOM 3799 N N . LEU A 1 474 ? -25.300 -6.553 14.862 1.00 82.88 474 LEU A N 1
ATOM 3800 C CA . LEU A 1 474 ? -23.849 -6.395 14.946 1.00 82.88 474 LEU A CA 1
ATOM 3801 C C . LEU A 1 474 ? -23.197 -7.568 15.691 1.00 82.88 474 LEU A C 1
ATOM 3803 O O . LEU A 1 474 ? -22.218 -8.124 15.208 1.00 82.88 474 LEU A O 1
ATOM 3807 N N . ILE A 1 475 ? -23.772 -7.996 16.822 1.00 79.75 475 ILE A N 1
ATOM 3808 C CA . ILE A 1 475 ? -23.149 -8.997 17.716 1.00 79.75 475 ILE A CA 1
ATOM 3809 C C . ILE A 1 475 ? -23.648 -10.443 17.535 1.00 79.75 475 ILE A C 1
ATOM 3811 O O . ILE A 1 475 ? -23.059 -11.361 18.105 1.00 79.75 475 ILE A O 1
ATOM 3815 N N . SER A 1 476 ? -24.674 -10.654 16.701 1.00 72.44 476 SER A N 1
ATOM 3816 C CA . SER A 1 476 ? -25.411 -11.919 16.504 1.00 72.44 476 SER A CA 1
ATOM 3817 C C . SER A 1 476 ? -26.242 -12.374 17.716 1.00 72.44 476 SER A C 1
ATOM 3819 O O . SER A 1 476 ? -25.892 -12.139 18.871 1.00 72.44 476 SER A O 1
ATOM 3821 N N . ASP A 1 477 ? -27.377 -13.033 17.454 1.00 70.81 477 ASP A N 1
ATOM 3822 C CA . ASP A 1 477 ? -28.374 -13.358 18.494 1.00 70.81 477 ASP A CA 1
ATOM 3823 C C . ASP A 1 477 ? -27.873 -14.432 19.485 1.00 70.81 477 ASP A C 1
ATOM 3825 O O . ASP A 1 477 ? -28.248 -14.413 20.655 1.00 70.81 477 ASP A O 1
ATOM 3829 N N . GLU A 1 478 ? -26.941 -15.299 19.064 1.00 68.00 478 GLU A N 1
ATOM 3830 C CA . GLU A 1 478 ? -26.277 -16.302 19.920 1.00 68.00 478 GLU A CA 1
ATOM 3831 C C . GLU A 1 478 ? -25.509 -15.688 21.109 1.00 68.00 478 GLU A C 1
ATOM 3833 O O . GLU A 1 478 ? -25.276 -16.365 22.109 1.00 68.00 478 GLU A O 1
ATOM 3838 N N . HIS A 1 479 ? -25.144 -14.403 21.030 1.00 71.62 479 HIS A N 1
ATOM 3839 C CA . HIS A 1 479 ? -24.418 -13.681 22.080 1.00 71.62 479 HIS A CA 1
ATOM 3840 C C . HIS A 1 479 ? -25.307 -12.741 22.916 1.00 71.62 479 HIS A C 1
ATOM 3842 O O . HIS A 1 479 ? -24.813 -12.083 23.830 1.00 71.62 479 HIS A O 1
ATOM 3848 N N . MET A 1 480 ? -26.617 -12.676 22.646 1.00 75.81 480 MET A N 1
ATOM 3849 C CA . MET A 1 480 ? -27.566 -11.774 23.322 1.00 75.81 480 MET A CA 1
ATOM 3850 C C . MET A 1 480 ? -28.242 -12.384 24.565 1.00 75.81 480 MET A C 1
ATOM 3852 O O . MET A 1 480 ? -29.429 -12.159 24.811 1.00 75.81 480 MET A O 1
ATOM 3856 N N . SER A 1 481 ? -27.497 -13.146 25.372 1.00 79.31 481 SER A N 1
ATOM 3857 C CA . SER A 1 481 ? -28.006 -13.665 26.652 1.00 79.31 481 SER A CA 1
ATOM 3858 C C . SER A 1 481 ? -28.152 -12.543 27.697 1.00 79.31 481 SER A C 1
ATOM 3860 O O . SER A 1 481 ? -27.401 -11.562 27.659 1.00 79.31 481 SER A O 1
ATOM 3862 N N . LYS A 1 482 ? -29.091 -12.681 28.652 1.00 75.88 482 LYS A N 1
ATOM 3863 C CA . LYS A 1 482 ? -29.336 -11.665 29.703 1.00 75.88 482 LYS A CA 1
ATOM 3864 C C . LYS A 1 482 ? -28.073 -11.410 30.539 1.00 75.88 482 LYS A C 1
ATOM 3866 O O . LYS A 1 482 ? -27.825 -10.298 30.968 1.00 75.88 482 LYS A O 1
ATOM 3871 N N . GLU A 1 483 ? -27.253 -12.436 30.722 1.00 74.12 483 GLU A N 1
ATOM 3872 C CA . GLU A 1 483 ? -26.011 -12.420 31.500 1.00 74.12 483 GLU A CA 1
ATOM 3873 C C . GLU A 1 483 ? -24.816 -11.848 30.712 1.00 74.12 483 GLU A C 1
ATOM 3875 O O . GLU A 1 483 ? -23.770 -11.558 31.296 1.00 74.12 483 GLU A O 1
ATOM 3880 N N . SER A 1 484 ? -24.956 -11.718 29.386 1.00 83.50 484 SER A N 1
ATOM 3881 C CA . SER A 1 484 ? -23.896 -11.269 28.475 1.00 83.50 484 SER A CA 1
ATOM 3882 C C . SER A 1 484 ? -24.064 -9.811 28.051 1.00 83.50 484 SER A C 1
ATOM 3884 O O . SER A 1 484 ? -23.071 -9.147 27.762 1.00 83.50 484 SER A O 1
ATOM 3886 N N . ILE A 1 485 ? -25.293 -9.284 27.983 1.00 90.94 485 ILE A N 1
ATOM 3887 C CA . ILE A 1 485 ? -25.512 -7.906 27.529 1.00 90.94 485 ILE A CA 1
ATOM 3888 C C . ILE A 1 485 ? -26.772 -7.240 28.104 1.00 90.94 485 ILE A C 1
ATOM 3890 O O . ILE A 1 485 ? -27.893 -7.712 27.920 1.00 90.94 485 ILE A O 1
ATOM 3894 N N . HIS A 1 486 ? -26.578 -6.068 28.716 1.00 92.88 486 HIS A N 1
ATOM 3895 C CA . HIS A 1 486 ? -27.641 -5.149 29.134 1.00 92.88 486 HIS A CA 1
ATOM 3896 C C . HIS A 1 486 ? -27.773 -3.992 28.145 1.00 92.88 486 HIS A C 1
ATOM 3898 O O . HIS A 1 486 ? -26.772 -3.434 27.693 1.00 92.88 486 HIS A O 1
ATOM 3904 N N . ILE A 1 487 ? -29.007 -3.590 27.843 1.00 92.94 487 ILE A N 1
ATOM 3905 C CA . ILE A 1 487 ? -29.310 -2.406 27.028 1.00 92.94 487 ILE A CA 1
ATOM 3906 C C . ILE A 1 487 ? -30.419 -1.635 27.737 1.00 92.94 487 ILE A C 1
ATOM 3908 O O . ILE A 1 487 ? -31.506 -2.176 27.949 1.00 92.94 487 ILE A O 1
ATOM 3912 N N . GLN A 1 488 ? -30.169 -0.366 28.052 1.00 91.94 488 GLN A N 1
ATOM 3913 C CA . GLN A 1 488 ? -31.127 0.512 28.721 1.00 91.94 488 GLN A CA 1
ATOM 3914 C C . GLN A 1 488 ? -31.225 1.847 27.980 1.00 91.94 488 GLN A C 1
ATOM 3916 O O . GLN A 1 488 ? -30.218 2.436 27.594 1.00 91.94 488 GLN A O 1
ATOM 3921 N N . TYR A 1 489 ? -32.453 2.316 27.763 1.00 91.12 489 TYR A N 1
ATOM 3922 C CA . TYR A 1 489 ? -32.753 3.556 27.048 1.00 91.12 489 TYR A CA 1
ATOM 3923 C C . TYR A 1 489 ? -33.444 4.540 27.990 1.00 91.12 489 TYR A C 1
ATOM 3925 O O . TYR A 1 489 ? -34.527 4.251 28.497 1.00 91.12 489 TYR A O 1
ATOM 3933 N N . ASN A 1 490 ? -32.827 5.700 28.206 1.00 85.69 490 ASN A N 1
ATOM 3934 C CA . ASN A 1 490 ? -33.426 6.820 28.913 1.00 85.69 490 ASN A CA 1
ATOM 3935 C C . ASN A 1 490 ? -34.137 7.725 27.890 1.00 85.69 490 ASN A C 1
ATOM 3937 O O . ASN A 1 490 ? -33.506 8.436 27.104 1.00 85.69 490 ASN A O 1
ATOM 3941 N N . LYS A 1 491 ? -35.473 7.679 27.905 1.00 80.12 491 LYS A N 1
ATOM 3942 C CA . LYS A 1 491 ? -36.335 8.402 26.959 1.00 80.12 491 LYS A CA 1
ATOM 3943 C C . LYS A 1 491 ? -36.329 9.922 27.170 1.00 80.12 491 LYS A C 1
ATOM 3945 O O . LYS A 1 491 ? -36.572 10.648 26.213 1.00 80.12 491 LYS A O 1
ATOM 3950 N N . GLU A 1 492 ? -36.067 10.399 28.385 1.00 74.44 492 GLU A N 1
ATOM 3951 C CA . GLU A 1 492 ? -36.098 11.831 28.721 1.00 74.44 492 GLU A CA 1
ATOM 3952 C C . GLU A 1 492 ? -34.889 12.558 28.130 1.00 74.44 492 GLU A C 1
ATOM 3954 O O . GLU A 1 492 ? -35.030 13.590 27.478 1.00 74.44 492 GLU A O 1
ATOM 3959 N N . CYS A 1 493 ? -33.703 11.966 28.288 1.00 71.94 493 CYS A N 1
ATOM 3960 C CA . CYS A 1 493 ? -32.465 12.498 27.719 1.00 71.94 493 CYS A CA 1
ATOM 3961 C C . CYS A 1 493 ? -32.251 12.102 26.247 1.00 71.94 493 CYS A C 1
ATOM 3963 O O . CYS A 1 493 ? -31.385 12.675 25.596 1.00 71.94 493 CYS A O 1
ATOM 3965 N N . ALA A 1 494 ? -33.039 11.152 25.722 1.00 79.12 494 ALA A N 1
ATOM 3966 C CA . ALA A 1 494 ? -32.823 10.480 24.435 1.00 79.12 494 ALA A CA 1
ATOM 3967 C C . ALA A 1 494 ? -31.442 9.798 24.331 1.00 79.12 494 ALA A C 1
ATOM 3969 O O . ALA A 1 494 ? -30.820 9.768 23.271 1.00 79.12 494 ALA A O 1
ATOM 3970 N N . ASN A 1 495 ? -30.982 9.209 25.438 1.00 86.62 495 ASN A N 1
ATOM 3971 C CA . ASN A 1 495 ? -29.677 8.558 25.544 1.00 86.62 495 ASN A CA 1
ATOM 3972 C C . ASN A 1 495 ? -29.843 7.066 25.858 1.00 86.62 495 ASN A C 1
ATOM 3974 O O . ASN A 1 495 ? -30.787 6.664 26.539 1.00 86.62 495 ASN A O 1
ATOM 3978 N N . ALA A 1 496 ? -28.919 6.226 25.399 1.00 90.38 496 ALA A N 1
ATOM 3979 C CA . ALA A 1 496 ? -28.886 4.802 25.732 1.00 90.38 496 ALA A CA 1
ATOM 3980 C C . ALA A 1 496 ? -27.527 4.393 26.301 1.00 90.38 496 ALA A C 1
ATOM 3982 O O . ALA A 1 496 ? -26.512 5.023 26.011 1.00 90.38 496 ALA A O 1
ATOM 3983 N N . VAL A 1 497 ? -27.519 3.311 27.073 1.00 93.62 497 VAL A N 1
ATOM 3984 C CA . VAL A 1 497 ? -26.315 2.626 27.549 1.00 93.62 497 VAL A CA 1
ATOM 3985 C C . VAL A 1 497 ? -26.378 1.150 27.165 1.00 93.62 497 VAL A C 1
ATOM 3987 O O . VAL A 1 497 ? -27.443 0.525 27.201 1.00 93.62 497 VAL A O 1
ATOM 3990 N N . VAL A 1 498 ? -25.227 0.607 26.783 1.00 93.81 498 VAL A N 1
ATOM 3991 C CA . VAL A 1 498 ? -25.002 -0.798 26.447 1.00 93.81 498 VAL A CA 1
ATOM 3992 C C . VAL A 1 498 ? -23.856 -1.306 27.309 1.00 93.81 498 VAL A C 1
ATOM 3994 O O . VAL A 1 498 ? -22.785 -0.705 27.318 1.00 93.81 498 VAL A O 1
ATOM 3997 N N . ILE A 1 499 ? -24.075 -2.406 28.023 1.00 93.06 499 ILE A N 1
ATOM 3998 C CA . ILE A 1 499 ? -23.052 -3.092 28.819 1.00 93.06 499 ILE A CA 1
ATOM 3999 C C . ILE A 1 499 ? -22.904 -4.488 28.239 1.00 93.06 499 ILE A C 1
ATOM 4001 O O . ILE A 1 499 ? -23.870 -5.240 28.269 1.00 93.06 499 ILE A O 1
ATOM 4005 N N . ALA A 1 500 ? -21.729 -4.841 27.723 1.00 90.19 500 ALA A N 1
ATOM 4006 C CA . ALA A 1 500 ? -21.486 -6.117 27.055 1.00 90.19 500 ALA A CA 1
ATOM 4007 C C . ALA A 1 500 ? -20.304 -6.866 27.695 1.00 90.19 500 ALA A C 1
ATOM 4009 O O . ALA A 1 500 ? -19.162 -6.419 27.611 1.00 90.19 500 ALA A O 1
ATOM 4010 N N . SER A 1 501 ? -20.573 -8.001 28.340 1.00 88.00 501 SER A N 1
ATOM 4011 C CA . SER A 1 501 ? -19.611 -8.896 29.002 1.00 88.00 501 SER A CA 1
ATOM 4012 C C . SER A 1 501 ? -19.372 -10.177 28.188 1.00 88.00 501 SER A C 1
ATOM 4014 O O . SER A 1 501 ? -20.048 -10.451 27.194 1.00 88.00 501 SER A O 1
ATOM 4016 N N . GLY A 1 502 ? -18.375 -10.975 28.589 1.00 81.12 502 GLY A N 1
ATOM 4017 C CA . GLY A 1 502 ? -18.100 -12.277 27.971 1.00 81.12 502 GLY A CA 1
ATOM 4018 C C . GLY A 1 502 ? -17.928 -12.198 26.450 1.00 81.12 502 GLY A C 1
ATOM 4019 O O . GLY A 1 502 ? -17.248 -11.311 25.931 1.00 81.12 502 GLY A O 1
ATOM 4020 N N . ARG A 1 503 ? -18.602 -13.096 25.718 1.00 75.50 503 ARG A N 1
ATOM 4021 C CA . ARG A 1 503 ? -18.591 -13.120 24.242 1.00 75.50 503 ARG A CA 1
ATOM 4022 C C . ARG A 1 503 ? -19.267 -11.905 23.596 1.00 75.50 503 ARG A C 1
ATOM 4024 O O . ARG A 1 503 ? -18.872 -11.510 22.501 1.00 75.50 503 ARG A O 1
ATOM 4031 N N . ALA A 1 504 ? -20.214 -11.254 24.276 1.00 83.56 504 ALA A N 1
ATOM 4032 C CA . ALA A 1 504 ? -20.841 -10.038 23.760 1.00 83.56 504 ALA A CA 1
ATOM 4033 C C . ALA A 1 504 ? -19.858 -8.855 23.677 1.00 83.56 504 ALA A C 1
ATOM 4035 O O . ALA A 1 504 ? -20.139 -7.904 22.953 1.00 83.56 504 ALA A O 1
ATOM 4036 N N . ARG A 1 505 ? -18.670 -8.930 24.308 1.00 79.94 505 ARG A N 1
ATOM 4037 C CA . ARG A 1 505 ? -17.575 -7.946 24.151 1.00 79.94 505 ARG A CA 1
ATOM 4038 C C . ARG A 1 505 ? -17.092 -7.761 22.710 1.00 79.94 505 ARG A C 1
ATOM 4040 O O . ARG A 1 505 ? -16.379 -6.797 22.459 1.00 79.94 505 ARG A O 1
ATOM 4047 N N . ILE A 1 506 ? -17.509 -8.591 21.747 1.00 76.19 506 ILE A N 1
ATOM 4048 C CA . ILE A 1 506 ? -17.371 -8.274 20.313 1.00 76.19 506 ILE A CA 1
ATOM 4049 C C . ILE A 1 506 ? -18.010 -6.912 19.954 1.00 76.19 506 ILE A C 1
ATOM 4051 O O . ILE A 1 506 ? -17.528 -6.215 19.067 1.00 76.19 506 ILE A O 1
ATOM 4055 N N . TRP A 1 507 ? -19.002 -6.467 20.737 1.00 84.00 507 TRP A N 1
ATOM 4056 C CA . TRP A 1 507 ? -19.536 -5.101 20.777 1.00 84.00 507 TRP A CA 1
ATOM 4057 C C . TRP A 1 507 ? -18.463 -3.997 20.848 1.00 84.00 507 TRP A C 1
ATOM 4059 O O . TRP A 1 507 ? -18.629 -2.929 20.249 1.00 84.00 507 TRP A O 1
ATOM 4069 N N . ALA A 1 508 ? -17.336 -4.255 21.522 1.00 74.94 508 ALA A N 1
ATOM 4070 C CA . ALA A 1 508 ? -16.218 -3.321 21.626 1.00 74.94 508 ALA A CA 1
ATOM 4071 C C . ALA A 1 508 ? -15.663 -2.919 20.247 1.00 74.94 508 ALA A C 1
ATOM 4073 O O . ALA A 1 508 ? -15.268 -1.770 20.066 1.00 74.94 508 ALA A O 1
ATOM 4074 N N . LEU A 1 509 ? -15.702 -3.832 19.267 1.00 73.88 509 LEU A N 1
ATOM 4075 C CA . LEU A 1 509 ? -15.181 -3.634 17.909 1.00 73.88 509 LEU A CA 1
ATOM 4076 C C . LEU A 1 509 ? -16.081 -2.754 17.023 1.00 73.88 509 LEU A C 1
ATOM 4078 O O . LEU A 1 509 ? -15.642 -2.296 15.970 1.00 73.88 509 LEU A O 1
ATOM 4082 N N . HIS A 1 510 ? -17.334 -2.513 17.418 1.00 80.06 510 HIS A N 1
ATOM 4083 C CA . HIS A 1 510 ? -18.264 -1.686 16.652 1.00 80.06 510 HIS A CA 1
ATOM 4084 C C . HIS A 1 510 ? -18.225 -0.228 17.123 1.00 80.06 510 HIS A C 1
ATOM 4086 O O . HIS A 1 510 ? -18.351 0.064 18.309 1.00 80.06 510 HIS A O 1
ATOM 4092 N N . SER A 1 511 ? -18.096 0.701 16.174 1.00 76.62 511 SER A N 1
ATOM 4093 C CA . SER A 1 511 ? -17.995 2.145 16.434 1.00 76.62 511 SER A CA 1
ATOM 4094 C C . SER A 1 511 ? -19.320 2.906 16.307 1.00 76.62 511 SER A C 1
ATOM 4096 O O . SER A 1 511 ? -19.385 4.084 16.651 1.00 76.62 511 SER A O 1
ATOM 4098 N N . SER A 1 512 ? -20.379 2.279 15.785 1.00 84.12 512 SER A N 1
ATOM 4099 C CA . SER A 1 512 ? -21.670 2.933 15.540 1.00 84.12 512 SER A CA 1
ATOM 4100 C C . SER A 1 512 ? -22.824 1.939 15.373 1.00 84.12 512 SER A C 1
ATOM 4102 O O . SER A 1 512 ? -22.608 0.751 15.134 1.00 84.12 512 SER A O 1
ATOM 4104 N N . ILE A 1 513 ? -24.055 2.448 15.461 1.00 83.56 513 ILE A N 1
ATOM 4105 C CA . ILE A 1 513 ? -25.296 1.747 15.102 1.00 83.56 513 ILE A CA 1
ATOM 4106 C C . ILE A 1 513 ? -26.025 2.482 13.975 1.00 83.56 513 ILE A C 1
ATOM 4108 O O . ILE A 1 513 ? -25.926 3.702 13.850 1.00 83.56 513 ILE A O 1
ATOM 4112 N N . GLN A 1 514 ? -26.806 1.751 13.176 1.00 78.94 514 GLN A N 1
ATOM 4113 C CA . GLN A 1 514 ? -27.749 2.352 12.230 1.00 78.94 514 GLN A CA 1
ATOM 4114 C C . GLN A 1 514 ? -29.163 2.384 12.818 1.00 78.94 514 GLN A C 1
ATOM 4116 O O . GLN A 1 514 ? -29.741 1.338 13.120 1.00 78.94 514 GLN A O 1
ATOM 4121 N N . LEU A 1 515 ? -29.738 3.583 12.928 1.00 78.88 515 LEU A N 1
ATOM 4122 C CA . LEU A 1 515 ? -31.121 3.823 13.346 1.00 78.88 515 LEU A CA 1
ATOM 4123 C C . LEU A 1 515 ? -31.758 4.867 12.424 1.00 78.88 515 LEU A C 1
ATOM 4125 O O . LEU A 1 515 ? -31.195 5.933 12.207 1.00 78.88 515 LEU A O 1
ATOM 4129 N N . ASP A 1 516 ? -32.933 4.557 11.869 1.00 70.00 516 ASP A N 1
ATOM 4130 C CA . ASP A 1 516 ? -33.702 5.451 10.981 1.00 70.00 516 ASP A CA 1
ATOM 4131 C C . ASP A 1 516 ? -32.890 6.066 9.824 1.00 70.00 516 ASP A C 1
ATOM 4133 O O . ASP A 1 516 ? -33.034 7.236 9.480 1.00 70.00 516 ASP A O 1
ATOM 4137 N N . GLY A 1 517 ? -32.001 5.264 9.225 1.00 62.22 517 GLY A N 1
ATOM 4138 C CA . GLY A 1 517 ? -31.123 5.689 8.128 1.00 62.22 517 GLY A CA 1
ATOM 4139 C C . GLY A 1 517 ? -29.931 6.555 8.557 1.00 62.22 517 GLY A C 1
ATOM 4140 O O . GLY A 1 517 ? -29.087 6.872 7.723 1.00 62.22 517 GLY A O 1
ATOM 4141 N N . ARG A 1 518 ? -29.821 6.903 9.844 1.00 65.12 518 ARG A N 1
ATOM 4142 C CA . ARG A 1 518 ? -28.693 7.640 10.423 1.00 65.12 518 ARG A CA 1
ATOM 4143 C C . ARG A 1 518 ? -27.674 6.675 11.023 1.00 65.12 518 ARG A C 1
ATOM 4145 O O . ARG A 1 518 ? -28.043 5.663 11.619 1.00 65.12 518 ARG A O 1
ATOM 4152 N N . VAL A 1 519 ? -26.394 7.015 10.892 1.00 69.88 519 VAL A N 1
ATOM 4153 C CA . VAL A 1 519 ? -25.296 6.359 11.615 1.00 69.88 519 VAL A CA 1
ATOM 4154 C C . VAL A 1 519 ? -25.078 7.131 12.912 1.00 69.88 519 VAL A C 1
ATOM 4156 O O . VAL A 1 519 ? -24.803 8.327 12.871 1.00 69.88 519 VAL A O 1
ATOM 4159 N N . ILE A 1 520 ? -25.228 6.462 14.053 1.00 75.06 520 ILE A N 1
ATOM 4160 C CA . ILE A 1 520 ? -25.084 7.057 15.386 1.00 75.06 520 ILE A CA 1
ATOM 4161 C C . ILE A 1 520 ? -23.846 6.451 16.042 1.00 75.06 520 ILE A C 1
ATOM 4163 O O . ILE A 1 520 ? -23.749 5.230 16.177 1.00 75.06 520 ILE A O 1
ATOM 4167 N N . MET A 1 521 ? -22.887 7.300 16.407 1.00 71.31 521 MET A N 1
ATOM 4168 C CA . MET A 1 521 ? -21.594 6.880 16.953 1.00 71.31 521 MET A CA 1
ATOM 4169 C C . MET A 1 521 ? -21.719 6.362 18.390 1.00 71.31 521 MET A C 1
ATOM 4171 O O . MET A 1 521 ? -22.523 6.869 19.173 1.00 71.31 521 MET A O 1
ATOM 4175 N N . LYS A 1 522 ? -20.918 5.343 18.711 1.00 83.19 522 LYS A N 1
ATOM 4176 C CA . LYS A 1 522 ? -20.819 4.706 20.027 1.00 83.19 522 LYS A CA 1
ATOM 4177 C C . LYS A 1 522 ? -19.817 5.463 20.903 1.00 83.19 522 LYS A C 1
ATOM 4179 O O . LYS A 1 522 ? -18.653 5.532 20.534 1.00 83.19 522 LYS A O 1
ATOM 4184 N N . LYS A 1 523 ? -20.244 5.963 22.061 1.00 77.19 523 LYS A N 1
ATOM 4185 C CA . LYS A 1 523 ? -19.423 6.750 22.998 1.00 77.19 523 LYS A CA 1
ATOM 4186 C C . LYS A 1 523 ? -18.903 5.927 24.171 1.00 77.19 523 LYS A C 1
ATOM 4188 O O . LYS A 1 523 ? -19.631 5.087 24.692 1.00 77.19 523 LYS A O 1
ATOM 4193 N N . ASP A 1 524 ? -17.703 6.240 24.651 1.00 71.81 524 ASP A N 1
ATOM 4194 C CA . ASP A 1 524 ? -17.126 5.630 25.865 1.00 71.81 524 ASP A CA 1
ATOM 4195 C C . ASP A 1 524 ? -17.631 6.304 27.160 1.00 71.81 524 ASP A C 1
ATOM 4197 O O . ASP A 1 524 ? -17.616 5.716 28.243 1.00 71.81 524 ASP A O 1
ATOM 4201 N N . SER A 1 525 ? -18.121 7.544 27.063 1.00 77.31 525 SER A N 1
ATOM 4202 C CA . SER A 1 525 ? -18.718 8.305 28.164 1.00 77.31 525 SER A CA 1
ATOM 4203 C C . SER A 1 525 ? -19.817 9.249 27.666 1.00 77.31 525 SER A C 1
ATOM 4205 O O . SER A 1 525 ? -19.825 9.661 26.506 1.00 77.31 525 SER A O 1
ATOM 4207 N N . LEU A 1 526 ? -20.755 9.601 28.550 1.00 78.62 526 LEU A N 1
ATOM 4208 C CA . LEU A 1 526 ? -21.724 10.668 28.283 1.00 78.62 526 LEU A CA 1
ATOM 4209 C C . LEU A 1 526 ? -21.032 12.037 28.329 1.00 78.62 526 LEU A C 1
ATOM 4211 O O . LEU A 1 526 ? -20.203 12.287 29.207 1.00 78.62 526 LEU A O 1
ATOM 4215 N N . ALA A 1 527 ? -21.417 12.935 27.428 1.00 72.00 527 ALA A N 1
ATOM 4216 C CA . ALA A 1 527 ? -20.992 14.323 27.431 1.00 72.00 527 ALA A CA 1
ATOM 4217 C C . ALA A 1 527 ? -21.695 15.090 28.562 1.00 72.00 527 ALA A C 1
ATOM 4219 O O . ALA A 1 527 ? -22.921 15.076 28.696 1.00 72.00 527 ALA A O 1
ATOM 4220 N N . TYR A 1 528 ? -20.921 15.812 29.370 1.00 79.25 528 TYR A N 1
ATOM 4221 C CA . TYR A 1 528 ? -21.430 16.563 30.517 1.00 79.25 528 TYR A CA 1
ATOM 4222 C C . TYR A 1 528 ? -22.040 17.903 30.083 1.00 79.25 528 TYR A C 1
ATOM 4224 O O . TYR A 1 528 ? -21.454 18.968 30.284 1.00 79.25 528 TYR A O 1
ATOM 4232 N N . ARG A 1 529 ? -23.209 17.841 29.435 1.00 80.00 529 ARG A N 1
ATOM 4233 C CA . ARG A 1 529 ? -23.895 18.996 28.843 1.00 80.00 529 ARG A CA 1
ATOM 4234 C C . ARG A 1 529 ? -24.937 19.604 29.784 1.00 80.00 529 ARG A C 1
ATOM 4236 O O . ARG A 1 529 ? -25.953 18.979 30.089 1.00 80.00 529 ARG A O 1
ATOM 4243 N N . LEU A 1 530 ? -24.705 20.843 30.203 1.00 80.62 530 LEU A N 1
ATOM 4244 C CA . LEU A 1 530 ? -25.660 21.661 30.952 1.00 80.62 530 LEU A CA 1
ATOM 4245 C C . LEU A 1 530 ? -26.433 22.570 29.999 1.00 80.62 530 LEU A C 1
ATOM 4247 O O . LEU A 1 530 ? -25.832 23.191 29.123 1.00 80.62 530 LEU A O 1
ATOM 4251 N N . LEU A 1 531 ? -27.736 22.710 30.227 1.00 81.81 531 LEU A N 1
ATOM 4252 C CA . LEU A 1 531 ? -28.555 23.769 29.649 1.00 81.81 531 LEU A CA 1
ATOM 4253 C C . LEU A 1 531 ? -28.728 24.882 30.686 1.00 81.81 531 LEU A C 1
ATOM 4255 O O . LEU A 1 531 ? -29.238 24.645 31.778 1.00 81.81 531 LEU A O 1
ATOM 4259 N N . ILE A 1 532 ? -28.313 26.097 30.342 1.00 85.44 532 ILE A N 1
ATOM 4260 C CA . ILE A 1 532 ? -28.494 27.301 31.151 1.00 85.44 532 ILE A CA 1
ATOM 4261 C C . ILE A 1 532 ? -29.566 28.166 30.495 1.00 85.44 532 ILE A C 1
ATOM 4263 O O . ILE A 1 532 ? -29.388 28.612 29.359 1.00 85.44 532 ILE A O 1
ATOM 4267 N N . ARG A 1 533 ? -30.675 28.412 31.201 1.00 83.00 533 ARG A N 1
ATOM 4268 C CA . ARG A 1 533 ? -31.796 29.218 30.689 1.00 83.00 533 ARG A CA 1
ATOM 4269 C C . ARG A 1 533 ? -32.647 29.855 31.802 1.00 83.00 533 ARG A C 1
ATOM 4271 O O . ARG A 1 533 ? -32.737 29.287 32.888 1.00 83.00 533 ARG A O 1
ATOM 4278 N N . PRO A 1 534 ? -33.328 30.984 31.541 1.00 80.56 534 PRO A N 1
ATOM 4279 C CA . PRO A 1 534 ? -33.104 31.887 30.411 1.00 80.56 534 PRO A CA 1
ATOM 4280 C C . PRO A 1 534 ? -31.794 32.666 30.606 1.00 80.56 534 PRO A C 1
ATOM 4282 O O . PRO A 1 534 ? -31.423 32.958 31.740 1.00 80.56 534 PRO A O 1
ATOM 4285 N N . VAL A 1 535 ? -31.104 33.026 29.523 1.00 82.50 535 VAL A N 1
ATOM 4286 C CA . VAL A 1 535 ? -29.914 33.896 29.553 1.00 82.50 535 VAL A CA 1
ATOM 4287 C C . VAL A 1 535 ? -30.305 35.301 29.078 1.00 82.50 535 VAL A C 1
ATOM 4289 O O . VAL A 1 535 ? -30.572 35.489 27.894 1.00 82.50 535 VAL A O 1
ATOM 4292 N N . PRO A 1 536 ? -30.381 36.309 29.971 1.00 79.44 536 PRO A N 1
ATOM 4293 C CA . PRO A 1 536 ? -30.744 37.669 29.580 1.00 79.44 536 PRO A CA 1
ATOM 4294 C C . PRO A 1 536 ? -29.657 38.330 28.726 1.00 79.44 536 PRO A C 1
ATOM 4296 O O . PRO A 1 536 ? -28.473 38.187 29.021 1.00 79.44 536 PRO A O 1
ATOM 4299 N N . LYS A 1 537 ? -30.049 39.179 27.765 1.00 76.12 537 LYS A N 1
ATOM 4300 C CA . LYS A 1 537 ? -29.121 39.950 26.902 1.00 76.12 537 LYS A CA 1
ATOM 4301 C C . LYS A 1 537 ? -28.137 40.862 27.663 1.00 76.12 537 LYS A C 1
ATOM 4303 O O . LYS A 1 537 ? -27.154 41.313 27.085 1.00 76.12 537 LYS A O 1
ATOM 4308 N N . SER A 1 538 ? -28.391 41.144 28.943 1.00 76.25 538 SER A N 1
ATOM 4309 C CA . SER A 1 538 ? -27.489 41.863 29.857 1.00 76.25 538 SER A CA 1
ATOM 4310 C C . SER A 1 538 ? -26.325 41.012 30.387 1.00 76.25 538 SER A C 1
ATOM 4312 O O . SER A 1 538 ? -25.334 41.568 30.861 1.00 76.25 538 SER A O 1
ATOM 4314 N N . VAL A 1 539 ? -26.418 39.680 30.328 1.00 78.06 539 VAL A N 1
ATOM 4315 C CA . VAL A 1 539 ? -25.397 38.746 30.820 1.00 78.06 539 VAL A CA 1
ATOM 4316 C C . VAL A 1 539 ? -24.499 38.330 29.660 1.00 78.06 539 VAL A C 1
ATOM 4318 O O . VAL A 1 539 ? -24.903 37.568 28.789 1.00 78.06 539 VAL A O 1
ATOM 4321 N N . SER A 1 540 ? -23.251 38.804 29.644 1.00 79.94 540 SER A N 1
ATOM 4322 C CA . SER A 1 540 ? -22.299 38.370 28.616 1.00 79.94 540 SER A CA 1
ATOM 4323 C C . SER A 1 540 ? -21.813 36.935 28.856 1.00 79.94 540 SER A C 1
ATOM 4325 O O . SER A 1 540 ? -21.566 36.527 29.993 1.00 79.94 540 SER A O 1
ATOM 4327 N N . ILE A 1 541 ? -21.589 36.194 27.765 1.00 78.69 541 ILE A N 1
ATOM 4328 C CA . ILE A 1 541 ? -21.084 34.807 27.776 1.00 78.69 541 ILE A CA 1
ATOM 4329 C C . ILE A 1 541 ? -19.804 34.679 28.614 1.00 78.69 541 ILE A C 1
ATOM 4331 O O . ILE A 1 541 ? -19.642 33.711 29.350 1.00 78.69 541 ILE A O 1
ATOM 4335 N N . SER A 1 542 ? -18.928 35.688 28.573 1.00 77.88 542 SER A N 1
ATOM 4336 C CA . SER A 1 542 ? -17.686 35.715 29.357 1.00 77.88 542 SER A CA 1
ATOM 4337 C C . SER A 1 542 ? -17.925 35.627 30.875 1.00 77.88 542 SER A C 1
ATOM 4339 O O . SER A 1 542 ? -17.151 34.973 31.570 1.00 77.88 542 SER A O 1
ATOM 4341 N N . HIS A 1 543 ? -19.014 36.201 31.406 1.00 81.44 543 HIS A N 1
ATOM 4342 C CA . HIS A 1 543 ? -19.350 36.059 32.830 1.00 81.44 543 HIS A CA 1
ATOM 4343 C C . HIS A 1 543 ? -19.831 34.648 33.190 1.00 81.44 543 HIS A C 1
ATOM 4345 O O . HIS A 1 543 ? -19.600 34.205 34.313 1.00 81.44 543 HIS A O 1
ATOM 4351 N N . ILE A 1 544 ? -20.480 33.942 32.256 1.00 82.69 544 ILE A N 1
ATOM 4352 C CA . ILE A 1 544 ? -20.846 32.528 32.426 1.00 82.69 544 ILE A CA 1
ATOM 4353 C C . ILE A 1 544 ? -19.574 31.675 32.364 1.00 82.69 544 ILE A C 1
ATOM 4355 O O . ILE A 1 544 ? -19.333 30.881 33.268 1.00 82.69 544 ILE A O 1
ATOM 4359 N N . GLN A 1 545 ? -18.730 31.891 31.351 1.00 80.25 545 GLN A N 1
ATOM 4360 C CA . GLN A 1 545 ? -17.502 31.130 31.116 1.00 80.25 545 GLN A CA 1
ATOM 4361 C C . GLN A 1 545 ? -16.538 31.173 32.311 1.00 80.25 545 GLN A C 1
ATOM 4363 O O . GLN A 1 545 ? -16.059 30.134 32.753 1.00 80.25 545 GLN A O 1
ATOM 4368 N N . HIS A 1 546 ? -16.295 32.361 32.869 1.00 81.19 546 HIS A N 1
ATOM 4369 C CA . HIS A 1 546 ? -15.381 32.553 34.001 1.00 81.19 546 HIS A CA 1
ATOM 4370 C C . HIS A 1 546 ? -16.074 32.416 35.371 1.00 81.19 546 HIS A C 1
ATOM 4372 O O . HIS A 1 546 ? -15.517 32.815 36.399 1.00 81.19 546 HIS A O 1
ATOM 4378 N N . HIS A 1 547 ? -17.304 31.886 35.432 1.00 85.25 547 HIS A N 1
ATOM 4379 C CA . HIS A 1 547 ? -17.984 31.713 36.711 1.00 85.25 547 HIS A CA 1
ATOM 4380 C C . HIS A 1 547 ? -17.287 30.639 37.561 1.00 85.25 547 HIS A C 1
ATOM 4382 O O . HIS A 1 547 ? -17.055 29.515 37.115 1.00 85.25 547 HIS A O 1
ATOM 4388 N N . LYS A 1 548 ? -17.031 30.956 38.839 1.00 84.44 548 LYS A N 1
ATOM 4389 C CA . LYS A 1 548 ? -16.264 30.125 39.794 1.00 84.44 548 LYS A CA 1
ATOM 4390 C C . LYS A 1 548 ? -16.753 28.681 39.952 1.00 84.44 548 LYS A C 1
ATOM 4392 O O . LYS A 1 548 ? -16.004 27.846 40.445 1.00 84.44 548 LYS A O 1
ATOM 4397 N N . ILE A 1 549 ? -18.007 28.399 39.596 1.00 84.44 549 ILE A N 1
ATOM 4398 C CA . ILE A 1 549 ? -18.560 27.039 39.632 1.00 84.44 549 ILE A CA 1
ATOM 4399 C C . ILE A 1 549 ? -17.900 26.124 38.593 1.00 84.44 549 ILE A C 1
ATOM 4401 O O . ILE A 1 549 ? -17.738 24.946 38.880 1.00 84.44 549 ILE A O 1
ATOM 4405 N N . PHE A 1 550 ? -17.502 26.664 37.434 1.00 84.56 550 PHE A N 1
ATOM 4406 C CA . PHE A 1 550 ? -16.996 25.876 36.313 1.00 84.56 550 PHE A CA 1
ATOM 4407 C C . PHE A 1 550 ? -15.480 25.685 36.339 1.00 84.56 550 PHE A C 1
ATOM 4409 O O . PHE A 1 550 ? -15.019 24.705 35.774 1.00 84.56 550 PHE A O 1
ATOM 4416 N N . ALA A 1 551 ? -14.719 26.569 36.997 1.00 71.25 551 ALA A N 1
ATOM 4417 C CA . ALA A 1 551 ? -13.282 26.397 37.268 1.00 71.25 551 ALA A CA 1
ATOM 4418 C C . ALA A 1 551 ? -12.463 25.880 36.058 1.00 71.25 551 ALA A C 1
ATOM 4420 O O . ALA A 1 551 ? -11.769 24.872 36.155 1.00 71.25 551 ALA A O 1
ATOM 4421 N N . ASP A 1 552 ? -12.612 26.543 34.906 1.00 72.38 552 ASP A N 1
ATOM 4422 C CA . ASP A 1 552 ? -11.957 26.220 33.625 1.00 72.38 552 ASP A CA 1
ATOM 4423 C C . ASP A 1 552 ? -12.272 24.827 33.031 1.00 72.38 552 ASP A C 1
ATOM 4425 O O . ASP A 1 552 ? -11.652 24.399 32.061 1.00 72.38 552 ASP A O 1
ATOM 4429 N N . THR A 1 553 ? -13.301 24.134 33.533 1.00 79.69 553 THR A N 1
ATOM 4430 C CA . THR A 1 553 ? -13.744 22.825 33.010 1.00 79.69 553 THR A CA 1
ATOM 4431 C C . THR A 1 553 ? -14.627 22.909 31.759 1.00 79.69 553 THR A C 1
ATOM 4433 O O . THR A 1 553 ? -15.094 21.884 31.275 1.00 79.69 553 THR A O 1
ATOM 4436 N N . ILE A 1 554 ? -14.882 24.095 31.202 1.00 78.12 554 ILE A N 1
ATOM 4437 C CA . ILE A 1 554 ? -15.741 24.246 30.018 1.00 78.12 554 ILE A CA 1
ATOM 4438 C C . ILE A 1 554 ? -14.955 23.894 28.747 1.00 78.12 554 ILE A C 1
ATOM 4440 O O . ILE A 1 554 ? -14.039 24.613 28.356 1.00 78.12 554 ILE A O 1
ATOM 4444 N N . ILE A 1 555 ? -15.363 22.821 28.067 1.00 71.00 555 ILE A N 1
ATOM 4445 C CA . ILE A 1 555 ? -14.827 22.386 26.768 1.00 71.00 555 ILE A CA 1
ATOM 4446 C C . ILE A 1 555 ? -15.453 23.195 25.625 1.00 71.00 555 ILE A C 1
ATOM 4448 O O . ILE A 1 555 ? -14.760 23.642 24.710 1.00 71.00 555 ILE A O 1
ATOM 4452 N N . LYS A 1 556 ? -16.783 23.344 25.644 1.00 67.06 556 LYS A N 1
ATOM 4453 C CA . LYS A 1 556 ? -17.569 23.925 24.545 1.00 67.06 556 LYS A CA 1
ATOM 4454 C C . LYS A 1 556 ? -18.679 24.801 25.112 1.00 67.06 556 LYS A C 1
ATOM 4456 O O . LYS A 1 556 ? -19.319 24.442 26.098 1.00 67.06 556 LYS A O 1
ATOM 4461 N N . ILE A 1 557 ? -18.925 25.927 24.449 1.00 72.12 557 ILE A N 1
ATOM 4462 C CA . ILE A 1 557 ? -20.072 26.803 24.693 1.00 72.12 557 ILE A CA 1
ATOM 4463 C C . ILE A 1 557 ? -20.842 26.913 23.382 1.00 72.12 557 ILE A C 1
ATOM 4465 O O . ILE A 1 557 ? -20.263 27.281 22.360 1.00 72.12 557 ILE A O 1
ATOM 4469 N N . LEU A 1 558 ? -22.138 26.612 23.414 1.00 64.25 558 LEU A N 1
ATOM 4470 C CA . LEU A 1 558 ? -23.094 27.031 22.391 1.00 64.25 558 LEU A CA 1
ATOM 4471 C C . LEU A 1 558 ? -23.994 28.102 23.015 1.00 64.25 558 LEU A C 1
ATOM 4473 O O . LEU A 1 558 ? -24.492 27.907 24.121 1.00 64.25 558 LEU A O 1
ATOM 4477 N N . HIS A 1 559 ? -24.197 29.224 22.333 1.00 66.50 559 HIS A N 1
ATOM 4478 C CA . HIS A 1 559 ? -25.060 30.310 22.797 1.00 66.50 559 HIS A CA 1
ATOM 4479 C C . HIS A 1 559 ? -26.078 30.641 21.710 1.00 66.50 559 HIS A C 1
ATOM 4481 O O . HIS A 1 559 ? -25.695 30.935 20.577 1.00 66.50 559 HIS A O 1
ATOM 4487 N N . THR A 1 560 ? -27.353 30.634 22.078 1.00 63.69 560 THR A N 1
ATOM 4488 C CA . THR A 1 560 ? -28.475 31.149 21.285 1.00 63.69 560 THR A CA 1
ATOM 4489 C C . THR A 1 560 ? -29.066 32.369 22.002 1.00 63.69 560 THR A C 1
ATOM 4491 O O . THR A 1 560 ? -28.650 32.700 23.111 1.00 63.69 560 THR A O 1
ATOM 4494 N N . ASP A 1 561 ? -30.036 33.055 21.397 1.00 58.38 561 ASP A N 1
ATOM 4495 C CA . ASP A 1 561 ? -30.562 34.330 21.914 1.00 58.38 561 ASP A CA 1
ATOM 4496 C C . ASP A 1 561 ? -31.211 34.267 23.315 1.00 58.38 561 ASP A C 1
ATOM 4498 O O . ASP A 1 561 ? -31.366 35.315 23.946 1.00 58.38 561 ASP A O 1
ATOM 4502 N N . GLU A 1 562 ? -31.579 33.076 23.809 1.00 69.06 562 GLU A N 1
ATOM 4503 C CA . GLU A 1 562 ? -32.235 32.895 25.118 1.00 69.06 562 GLU A CA 1
ATOM 4504 C C . GLU A 1 562 ? -31.623 31.798 26.011 1.00 69.06 562 GLU A C 1
ATOM 4506 O O . GLU A 1 562 ? -32.007 31.683 27.181 1.00 69.06 562 GLU A O 1
ATOM 4511 N N . HIS A 1 563 ? -30.691 30.976 25.514 1.00 76.38 563 HIS A N 1
ATOM 4512 C CA . HIS A 1 563 ? -30.103 29.882 26.293 1.00 76.38 563 HIS A CA 1
ATOM 4513 C C . HIS A 1 563 ? -28.646 29.575 25.918 1.00 76.38 563 HIS A C 1
ATOM 4515 O O . HIS A 1 563 ? -28.180 29.831 24.808 1.00 76.38 563 HIS A O 1
ATOM 4521 N N . VAL A 1 564 ? -27.918 28.986 26.867 1.00 77.88 564 VAL A N 1
ATOM 4522 C CA . VAL A 1 564 ? -26.524 28.556 26.699 1.00 77.88 564 VAL A CA 1
ATOM 4523 C C . VAL A 1 564 ? -26.404 27.070 26.995 1.00 77.88 564 VAL A C 1
ATOM 4525 O O . VAL A 1 564 ? -26.881 26.601 28.023 1.00 77.88 564 VAL A O 1
ATOM 4528 N N . ILE A 1 565 ? -25.722 26.335 26.122 1.00 76.56 565 ILE A N 1
ATOM 4529 C CA . ILE A 1 565 ? -25.328 24.946 26.356 1.00 76.56 565 ILE A CA 1
ATOM 4530 C C . ILE A 1 565 ? -23.835 24.941 26.689 1.00 76.56 565 ILE A C 1
ATOM 4532 O O . ILE A 1 565 ? -23.019 25.399 25.886 1.00 76.56 565 ILE A O 1
ATOM 4536 N N . LEU A 1 566 ? -23.476 24.423 27.864 1.00 78.25 566 LEU A N 1
ATOM 4537 C CA . LEU A 1 566 ? -22.085 24.214 28.274 1.00 78.25 566 LEU A CA 1
ATOM 4538 C C . LEU A 1 566 ? -21.753 22.726 28.224 1.00 78.25 566 LEU A C 1
ATOM 4540 O O . LEU A 1 566 ? -22.461 21.933 28.835 1.00 78.25 566 LEU A O 1
ATOM 4544 N N . GLU A 1 567 ? -20.662 22.349 27.565 1.00 79.44 567 GLU A N 1
ATOM 4545 C CA . GLU A 1 567 ? -20.074 21.009 27.666 1.00 79.44 567 GLU A CA 1
ATOM 4546 C C . GLU A 1 567 ? -18.879 21.067 28.622 1.00 79.44 567 GLU A C 1
ATOM 4548 O O . GLU A 1 567 ? -17.961 21.862 28.408 1.00 79.44 567 GLU A O 1
ATOM 4553 N N . LEU A 1 568 ? -18.904 20.260 29.684 1.00 79.44 568 LEU A N 1
ATOM 4554 C CA . LEU A 1 568 ? -17.885 20.244 30.735 1.00 79.44 568 LEU A CA 1
ATOM 4555 C C . LEU A 1 568 ? -16.935 19.041 30.611 1.00 79.44 568 LEU A C 1
ATOM 4557 O O . LEU A 1 568 ? -17.318 17.979 30.125 1.00 79.44 568 LEU A O 1
ATOM 4561 N N . SER A 1 569 ? -15.703 19.191 31.100 1.00 72.06 569 SER A N 1
ATOM 4562 C CA . SER A 1 569 ? -14.694 18.128 31.194 1.00 72.06 569 SER A CA 1
ATOM 4563 C C . SER A 1 569 ? -14.742 17.351 32.510 1.00 72.06 569 SER A C 1
ATOM 4565 O O . SER A 1 569 ? -14.359 16.182 32.537 1.00 72.06 569 SER A O 1
ATOM 4567 N N . ASP A 1 570 ? -15.231 17.964 33.592 1.00 76.56 570 ASP A N 1
ATOM 4568 C CA . ASP A 1 570 ? -15.270 17.356 34.924 1.00 76.56 570 ASP A CA 1
ATOM 4569 C C . ASP A 1 570 ? -16.691 16.917 35.315 1.00 76.56 570 ASP A C 1
ATOM 4571 O O . ASP A 1 570 ? -17.603 17.732 35.499 1.00 76.56 570 ASP A O 1
ATOM 4575 N N . LYS A 1 571 ? -16.847 15.603 35.516 1.00 77.44 571 LYS A N 1
ATOM 4576 C CA . LYS A 1 571 ? -18.075 14.965 36.010 1.00 77.44 571 LYS A CA 1
ATOM 4577 C C . LYS A 1 571 ? -18.549 15.555 37.342 1.00 77.44 571 LYS A C 1
ATOM 4579 O O . LYS A 1 571 ? -19.744 15.761 37.522 1.00 77.44 571 LYS A O 1
ATOM 4584 N N . ASN A 1 572 ? -17.636 15.835 38.272 1.00 78.38 572 ASN A N 1
ATOM 4585 C CA . ASN A 1 572 ? -17.976 16.325 39.609 1.00 78.38 572 ASN A CA 1
ATOM 4586 C C . ASN A 1 572 ? -18.517 17.759 39.548 1.00 78.38 572 ASN A C 1
ATOM 4588 O O . ASN A 1 572 ? -19.435 18.110 40.289 1.00 78.38 572 ASN A O 1
ATOM 4592 N N . VAL A 1 573 ? -17.972 18.587 38.648 1.00 83.06 573 VAL A N 1
ATOM 4593 C CA . VAL A 1 573 ? -18.480 19.943 38.398 1.00 83.06 573 VAL A CA 1
ATOM 4594 C C . VAL A 1 573 ? -19.867 19.877 37.769 1.00 83.06 573 VAL A C 1
ATOM 4596 O O . VAL A 1 573 ? -20.769 20.573 38.233 1.00 83.06 573 VAL A O 1
ATOM 4599 N N . TYR A 1 574 ? -20.072 18.999 36.785 1.00 83.25 574 TYR A N 1
ATOM 4600 C CA . TYR A 1 574 ? -21.385 18.754 36.188 1.00 83.25 574 TYR A CA 1
ATOM 4601 C C . TYR A 1 574 ? -22.429 18.302 37.221 1.00 83.25 574 TYR A C 1
ATOM 4603 O O . TYR A 1 574 ? -23.471 18.943 37.354 1.00 83.25 574 TYR A O 1
ATOM 4611 N N . GLU A 1 575 ? -22.140 17.261 38.008 1.00 77.44 575 GLU A N 1
ATOM 4612 C CA . GLU A 1 575 ? -23.050 16.752 39.045 1.00 77.44 575 GLU A CA 1
ATOM 4613 C C . GLU A 1 575 ? -23.359 17.823 40.100 1.00 77.44 575 GLU A C 1
ATOM 4615 O O . GLU A 1 575 ? -24.508 17.979 40.512 1.00 77.44 575 GLU A O 1
ATOM 4620 N N . LYS A 1 576 ? -22.366 18.632 40.489 1.00 82.12 576 LYS A N 1
ATOM 4621 C CA . LYS A 1 576 ? -22.565 19.780 41.382 1.00 82.12 576 LYS A CA 1
ATOM 4622 C C . LYS A 1 576 ? -23.476 20.848 40.768 1.00 82.12 576 LYS A C 1
ATOM 4624 O O . LYS A 1 576 ? -24.322 21.381 41.479 1.00 82.12 576 LYS A O 1
ATOM 4629 N N . CYS A 1 577 ? -23.326 21.156 39.480 1.00 84.69 577 CYS A N 1
ATOM 4630 C CA . CYS A 1 577 ? -24.176 22.122 38.781 1.00 84.69 577 CYS A CA 1
ATOM 4631 C C . CYS A 1 577 ? -25.631 21.638 38.691 1.00 84.69 577 CYS A C 1
ATOM 4633 O O . CYS A 1 577 ? -26.537 22.411 38.994 1.00 84.69 577 CYS A O 1
ATOM 4635 N N . ILE A 1 578 ? -25.852 20.362 38.351 1.00 82.12 578 ILE A N 1
ATOM 4636 C CA . ILE A 1 578 ? -27.188 19.745 38.320 1.00 82.12 578 ILE A CA 1
ATOM 4637 C C . ILE A 1 578 ? -27.831 19.745 39.712 1.00 82.12 578 ILE A C 1
ATOM 4639 O O . ILE A 1 578 ? -28.956 20.213 39.859 1.00 82.12 578 ILE A O 1
ATOM 4643 N N . ASN A 1 579 ? -27.105 19.317 40.750 1.00 78.75 579 ASN A N 1
ATOM 4644 C CA . ASN A 1 579 ? -27.606 19.322 42.130 1.00 78.75 579 ASN A CA 1
ATOM 4645 C C . ASN A 1 579 ? -27.892 20.736 42.668 1.00 78.75 579 ASN A C 1
ATOM 4647 O O . ASN A 1 579 ? -28.706 20.897 43.574 1.00 78.75 579 ASN A O 1
ATOM 4651 N N . GLN A 1 580 ? -27.218 21.763 42.140 1.00 85.25 580 GLN A N 1
ATOM 4652 C CA . GLN A 1 580 ? -27.454 23.157 42.514 1.00 85.25 580 GLN A CA 1
ATOM 4653 C C . GLN A 1 580 ? -28.658 23.771 41.774 1.00 85.25 580 GLN A C 1
ATOM 4655 O O . GLN A 1 580 ? -29.272 24.700 42.298 1.00 85.25 580 GLN A O 1
ATOM 4660 N N . GLY A 1 581 ? -28.990 23.293 40.568 1.00 82.88 581 GLY A N 1
ATOM 4661 C CA . GLY A 1 581 ? -30.180 23.669 39.787 1.00 82.88 581 GLY A CA 1
ATOM 4662 C C . GLY A 1 581 ? -30.250 25.123 39.289 1.00 82.88 581 GLY A C 1
ATOM 4663 O O . GLY A 1 581 ? -31.095 25.446 38.456 1.00 82.88 581 GLY A O 1
ATOM 4664 N N . ALA A 1 582 ? -29.380 26.020 39.765 1.00 87.00 582 ALA A N 1
ATOM 4665 C CA . ALA A 1 582 ? -29.347 27.422 39.359 1.00 87.00 582 ALA A CA 1
ATOM 4666 C C . ALA A 1 582 ? -27.961 28.076 39.515 1.00 87.00 582 ALA A C 1
ATOM 4668 O O . ALA A 1 582 ? -27.200 27.810 40.453 1.00 87.00 582 ALA A O 1
ATOM 4669 N N . LEU A 1 583 ? -27.673 29.008 38.606 1.00 87.62 583 LEU A N 1
ATOM 4670 C CA . LEU A 1 583 ? -26.485 29.851 38.545 1.00 87.62 583 LEU A CA 1
ATOM 4671 C C . LEU A 1 583 ? -26.868 31.307 38.833 1.00 87.62 583 LEU A C 1
ATOM 4673 O O . LEU A 1 583 ? -27.820 31.815 38.247 1.00 87.62 583 LEU A O 1
ATOM 4677 N N . ARG A 1 584 ? -26.119 32.015 39.686 1.00 85.25 584 ARG A N 1
ATOM 4678 C CA . ARG A 1 584 ? -26.348 33.447 39.941 1.00 85.25 584 ARG A CA 1
ATOM 4679 C C . ARG A 1 584 ? -25.216 34.290 39.364 1.00 85.25 584 ARG A C 1
ATOM 4681 O O . ARG A 1 584 ? -24.069 34.116 39.760 1.00 85.25 584 ARG A O 1
ATOM 4688 N N . ILE A 1 585 ? -25.549 35.232 38.484 1.00 83.38 585 ILE A N 1
ATOM 4689 C CA . ILE A 1 585 ? -24.604 36.194 37.901 1.00 83.38 585 ILE A CA 1
ATOM 4690 C C . ILE A 1 585 ? -25.164 37.602 38.120 1.00 83.38 585 ILE A C 1
ATOM 4692 O O . ILE A 1 585 ? -26.151 37.999 37.503 1.00 83.38 585 ILE A O 1
ATOM 4696 N N . GLY A 1 586 ? -24.548 38.344 39.046 1.00 81.62 586 GLY A N 1
ATOM 4697 C CA . GLY A 1 586 ? -25.088 39.613 39.536 1.00 81.62 586 GLY A CA 1
ATOM 4698 C C . GLY A 1 586 ? -26.473 39.424 40.168 1.00 81.62 586 GLY A C 1
ATOM 4699 O O . GLY A 1 586 ? -26.653 38.600 41.074 1.00 81.62 586 GLY A O 1
ATOM 4700 N N . ASP A 1 587 ? -27.451 40.165 39.653 1.00 82.19 587 ASP A N 1
ATOM 4701 C CA . ASP A 1 587 ? -28.855 40.093 40.073 1.00 82.19 587 ASP A CA 1
ATOM 4702 C C . ASP A 1 587 ? -29.689 39.079 39.273 1.00 82.19 587 ASP A C 1
ATOM 4704 O O . ASP A 1 587 ? -30.856 38.851 39.589 1.00 82.19 587 ASP A O 1
ATOM 4708 N N . HIS A 1 588 ? -29.103 38.424 38.266 1.00 82.81 588 HIS A N 1
ATOM 4709 C CA . HIS A 1 588 ? -29.785 37.410 37.466 1.00 82.81 588 HIS A CA 1
ATOM 4710 C C . HIS A 1 588 ? -29.583 36.005 38.046 1.00 82.81 588 HIS A C 1
ATOM 4712 O O . HIS A 1 588 ? -28.464 35.608 38.386 1.00 82.81 588 HIS A O 1
ATOM 4718 N N . VAL A 1 589 ? -30.673 35.237 38.111 1.00 87.69 589 VAL A N 1
ATOM 4719 C CA . VAL A 1 589 ? -30.671 33.799 38.409 1.00 87.69 589 VAL A CA 1
ATOM 4720 C C . VAL A 1 589 ? -31.027 33.058 37.125 1.00 87.69 589 VAL A C 1
ATOM 4722 O O . VAL A 1 589 ? -32.090 33.281 36.552 1.00 87.69 589 VAL A O 1
ATOM 4725 N N . LEU A 1 590 ? -30.115 32.207 36.675 1.00 88.25 590 LEU A N 1
ATOM 4726 C CA . LEU A 1 590 ? -30.213 31.391 35.471 1.00 88.25 590 LEU A CA 1
ATOM 4727 C C . LEU A 1 590 ? -30.474 29.951 35.933 1.00 88.25 590 LEU A C 1
ATOM 4729 O O . LEU A 1 590 ? -29.732 29.450 36.778 1.00 88.25 590 LEU A O 1
ATOM 4733 N N . GLY A 1 591 ? -31.500 29.276 35.422 1.00 85.81 591 GLY A N 1
ATOM 4734 C CA . GLY A 1 591 ? -31.714 27.856 35.709 1.00 85.81 591 GLY A CA 1
ATOM 4735 C C . GLY A 1 591 ? -30.600 27.006 35.098 1.00 85.81 591 GLY A C 1
ATOM 4736 O O . GLY A 1 591 ? -30.131 27.315 34.004 1.00 85.81 591 GLY A O 1
ATOM 4737 N N . ILE A 1 592 ? -30.173 25.960 35.807 1.00 86.62 592 ILE A N 1
ATOM 4738 C CA . ILE A 1 592 ? -29.280 24.913 35.299 1.00 86.62 592 ILE A CA 1
ATOM 4739 C C . ILE A 1 592 ? -30.100 23.630 35.188 1.00 86.62 592 ILE A C 1
ATOM 4741 O O . ILE A 1 592 ? -30.597 23.116 36.186 1.00 86.62 592 ILE A O 1
ATOM 4745 N N . GLU A 1 593 ? -30.192 23.090 33.982 1.00 81.19 593 GLU A N 1
ATOM 4746 C CA . GLU A 1 593 ? -30.904 21.851 33.684 1.00 81.19 593 GLU A CA 1
ATOM 4747 C C . GLU A 1 593 ? -29.985 20.860 32.956 1.00 81.19 593 GLU A C 1
ATOM 4749 O O . GLU A 1 593 ? -28.964 21.233 32.368 1.00 81.19 593 GLU A O 1
ATOM 4754 N N . VAL A 1 594 ? -30.357 19.578 32.972 1.00 71.31 594 VAL A N 1
ATOM 4755 C CA . VAL A 1 594 ? -29.737 18.570 32.101 1.00 71.31 594 VAL A CA 1
ATOM 4756 C C . VAL A 1 594 ? -30.081 18.920 30.654 1.00 71.31 594 VAL A C 1
ATOM 4758 O O . VAL A 1 594 ? -31.257 19.065 30.317 1.00 71.31 594 VAL A O 1
ATOM 4761 N N . TYR A 1 595 ? -29.078 19.034 29.781 1.00 71.06 595 TYR A N 1
ATOM 4762 C CA . TYR A 1 595 ? -29.346 19.177 28.353 1.00 71.06 595 TYR A CA 1
ATOM 4763 C C . TYR A 1 595 ? -30.021 17.906 27.820 1.00 71.06 595 TYR A C 1
ATOM 4765 O O . TYR A 1 595 ? -29.484 16.805 27.944 1.00 71.06 595 TYR A O 1
ATOM 4773 N N . THR A 1 596 ? -31.180 18.064 27.181 1.00 58.00 596 THR A N 1
ATOM 4774 C CA . THR A 1 596 ? -31.890 16.973 26.497 1.00 58.00 596 THR A CA 1
ATOM 4775 C C . THR A 1 596 ? -32.140 17.340 25.039 1.00 58.00 596 THR A C 1
ATOM 4777 O O . THR A 1 596 ? -32.395 18.503 24.721 1.00 58.00 596 THR A O 1
ATOM 4780 N N . PHE A 1 597 ? -32.174 16.357 24.135 1.00 51.81 597 PHE A N 1
ATOM 4781 C CA . PHE A 1 597 ? -32.505 16.592 22.717 1.00 51.81 597 PHE A CA 1
ATOM 4782 C C . PHE A 1 597 ? -33.939 17.149 22.507 1.00 51.81 597 PHE A C 1
ATOM 4784 O O . PHE A 1 597 ? -34.307 17.648 21.440 1.00 51.81 597 PHE A O 1
ATOM 4791 N N . ALA A 1 598 ? -34.791 17.084 23.535 1.00 49.00 598 ALA A N 1
ATOM 4792 C CA . ALA A 1 598 ? -36.101 17.731 23.544 1.00 49.00 598 ALA A CA 1
ATOM 4793 C C . ALA A 1 598 ? -36.032 19.264 23.738 1.00 49.00 598 ALA A C 1
ATOM 4795 O O . ALA A 1 598 ? -36.965 19.956 23.335 1.00 49.00 598 ALA A O 1
ATOM 4796 N N . SER A 1 599 ? -34.948 19.780 24.332 1.00 48.12 599 SER A N 1
ATOM 4797 C CA . SER A 1 599 ? -34.829 21.153 24.857 1.00 48.12 599 SER A CA 1
ATOM 4798 C C . SER A 1 599 ? -34.255 22.208 23.899 1.00 48.12 599 SER A C 1
ATOM 4800 O O . SER A 1 599 ? -34.341 23.394 24.209 1.00 48.12 599 SER A O 1
ATOM 4802 N N . ASN A 1 600 ? -33.730 21.814 22.733 1.00 43.50 600 ASN A N 1
ATOM 4803 C CA . ASN A 1 600 ? -33.267 22.746 21.699 1.00 43.50 600 ASN A CA 1
ATOM 4804 C C . ASN A 1 600 ? -34.170 22.676 20.444 1.00 43.50 600 ASN A C 1
ATOM 4806 O O . ASN A 1 600 ? -34.181 21.640 19.773 1.00 43.50 600 ASN A O 1
ATOM 4810 N N . PRO A 1 601 ? -34.924 23.742 20.105 1.00 39.62 601 PRO A N 1
ATOM 4811 C CA . PRO A 1 601 ? -35.710 23.806 18.871 1.00 39.62 601 PRO A CA 1
ATOM 4812 C C . PRO A 1 601 ? -34.886 24.080 17.600 1.00 39.62 601 PRO A C 1
ATOM 4814 O O . PRO A 1 601 ? -35.397 23.853 16.504 1.00 39.62 601 PRO A O 1
ATOM 4817 N N . GLU A 1 602 ? -33.644 24.567 17.717 1.00 41.94 602 GLU A N 1
ATOM 4818 C CA . GLU A 1 602 ? -32.869 25.121 16.599 1.00 41.94 602 GLU A CA 1
ATOM 4819 C C . GLU A 1 602 ? -31.513 24.410 16.418 1.00 41.94 602 GLU A C 1
ATOM 4821 O O . GLU A 1 602 ? -30.537 24.619 17.146 1.00 41.94 602 GLU A O 1
ATOM 4826 N N . ASN A 1 603 ? -31.453 23.547 15.397 1.00 43.47 603 ASN A N 1
ATOM 4827 C CA . ASN A 1 603 ? -30.242 22.841 14.968 1.00 43.47 603 ASN A CA 1
ATOM 4828 C C . ASN A 1 603 ? -29.113 23.823 14.609 1.00 43.47 603 ASN A C 1
ATOM 4830 O O . ASN A 1 603 ? -29.191 24.503 13.587 1.00 43.47 603 ASN A O 1
ATOM 4834 N N . SER A 1 604 ? -28.025 23.826 15.383 1.00 37.59 604 SER A N 1
ATOM 4835 C CA . SER A 1 604 ? -26.785 24.535 15.025 1.00 37.59 604 SER A CA 1
ATOM 4836 C C . SER A 1 604 ? -25.505 23.841 15.520 1.00 37.59 604 SER A C 1
ATOM 4838 O O . SER A 1 604 ? -24.542 24.481 15.941 1.00 37.59 604 SER A O 1
ATOM 4840 N N . GLU A 1 605 ? -25.419 22.515 15.359 1.00 37.91 605 GLU A N 1
ATOM 4841 C CA . GLU A 1 605 ? -24.135 21.992 14.872 1.00 37.91 605 GLU A CA 1
ATOM 4842 C C . GLU A 1 605 ? -24.051 22.363 13.386 1.00 37.91 605 GLU A C 1
ATOM 4844 O O . GLU A 1 605 ? -24.969 22.050 12.630 1.00 37.91 605 GLU A O 1
ATOM 4849 N N . ILE A 1 606 ? -22.999 23.092 12.990 1.00 37.22 606 ILE A N 1
ATOM 4850 C CA . ILE A 1 606 ? -22.816 23.570 11.609 1.00 37.22 606 ILE A CA 1
ATOM 4851 C C . ILE A 1 606 ? -22.908 22.377 10.655 1.00 37.22 606 ILE A C 1
ATOM 4853 O O . ILE A 1 606 ? -22.165 21.405 10.804 1.00 37.22 606 ILE A O 1
ATOM 4857 N N . ASP A 1 607 ? -23.838 22.473 9.704 1.00 40.25 607 ASP A N 1
ATOM 4858 C CA . ASP A 1 607 ? -24.327 21.349 8.912 1.00 40.25 607 ASP A CA 1
ATOM 4859 C C . ASP A 1 607 ? -23.190 20.622 8.168 1.00 40.25 607 ASP A C 1
ATOM 4861 O O . ASP A 1 607 ? -22.542 21.156 7.257 1.00 40.25 607 ASP A O 1
ATOM 4865 N N . ALA A 1 608 ? -22.932 19.383 8.592 1.00 45.62 608 ALA A N 1
ATOM 4866 C CA . ALA A 1 608 ? -21.761 18.599 8.208 1.00 45.62 608 ALA A CA 1
ATOM 4867 C C . ALA A 1 608 ? -21.820 18.045 6.770 1.00 45.62 608 ALA A C 1
ATOM 4869 O O . ALA A 1 608 ? -20.896 17.333 6.355 1.00 45.62 608 ALA A O 1
ATOM 4870 N N . GLU A 1 609 ? -22.882 18.356 6.016 1.00 46.75 609 GLU A N 1
ATOM 4871 C CA . GLU A 1 609 ? -23.107 17.850 4.659 1.00 46.75 609 GLU A CA 1
ATOM 4872 C C . GLU A 1 609 ? -22.659 18.809 3.532 1.00 46.75 609 GLU A C 1
ATOM 4874 O O . GLU A 1 609 ? -22.347 18.328 2.442 1.00 46.75 609 GLU A O 1
ATOM 4879 N N . ASN A 1 610 ? -22.536 20.133 3.752 1.00 46.84 610 ASN A N 1
ATOM 4880 C CA . ASN A 1 610 ? -22.248 21.086 2.650 1.00 46.84 610 ASN A CA 1
ATOM 4881 C C . ASN A 1 610 ? -21.142 22.149 2.868 1.00 46.84 610 ASN A C 1
ATOM 4883 O O . ASN A 1 610 ? -20.711 22.754 1.887 1.00 46.84 610 ASN A O 1
ATOM 4887 N N . TRP A 1 611 ? -20.629 22.365 4.087 1.00 54.66 611 TRP A N 1
ATOM 4888 C CA . TRP A 1 611 ? -19.844 23.575 4.424 1.00 54.66 611 TRP A CA 1
ATOM 4889 C C . TRP A 1 611 ? -18.610 23.884 3.544 1.00 54.66 611 TRP A C 1
ATOM 4891 O O . TRP A 1 611 ? -18.380 25.037 3.181 1.00 54.66 611 TRP A O 1
ATOM 4901 N N . TYR A 1 612 ? -17.795 22.878 3.201 1.00 64.19 612 TYR A N 1
ATOM 4902 C CA . TYR A 1 612 ? -16.489 23.106 2.561 1.00 64.19 612 TYR A CA 1
ATOM 4903 C C . TYR A 1 612 ? -16.559 23.696 1.147 1.00 64.19 612 TYR A C 1
ATOM 4905 O O . TYR A 1 612 ? -15.635 24.401 0.749 1.00 64.19 612 TYR A O 1
ATOM 4913 N N . GLU A 1 613 ? -17.618 23.423 0.381 1.00 64.75 613 GLU A N 1
ATOM 4914 C CA . GLU A 1 613 ? -17.758 24.005 -0.955 1.00 64.75 613 GLU A CA 1
ATOM 4915 C C . GLU A 1 613 ? -18.205 25.470 -0.882 1.00 64.75 613 GLU A C 1
ATOM 4917 O O . GLU A 1 613 ? -17.666 26.306 -1.608 1.00 64.75 613 GLU A O 1
ATOM 4922 N N . THR A 1 614 ? -19.187 25.781 -0.030 1.00 66.00 614 THR A N 1
ATOM 4923 C CA . THR A 1 614 ? -19.771 27.125 0.077 1.00 66.00 614 THR A CA 1
ATOM 4924 C C . THR A 1 614 ? -18.792 28.122 0.674 1.00 66.00 614 THR A C 1
ATOM 4926 O O . THR A 1 614 ? -18.597 29.180 0.089 1.00 66.00 614 THR A O 1
ATOM 4929 N N . GLU A 1 615 ? -18.119 27.756 1.767 1.00 70.44 615 GLU A N 1
ATOM 4930 C CA . GLU A 1 615 ? -17.138 28.613 2.447 1.00 70.44 615 GLU A CA 1
ATOM 4931 C C . GLU A 1 615 ? -16.018 29.061 1.499 1.00 70.44 615 GLU A C 1
ATOM 4933 O O . GLU A 1 615 ? -15.621 30.220 1.482 1.00 70.44 615 GLU A O 1
ATOM 4938 N N . MET A 1 616 ? -15.527 28.155 0.650 1.00 78.44 616 MET A N 1
ATOM 4939 C CA . MET A 1 616 ? -14.410 28.457 -0.245 1.00 78.44 616 MET A CA 1
ATOM 4940 C C . MET A 1 616 ? -14.819 29.258 -1.491 1.00 78.44 616 MET A C 1
ATOM 4942 O O . MET A 1 616 ? -13.939 29.683 -2.234 1.00 78.44 616 MET A O 1
ATOM 4946 N N . CYS A 1 617 ? -16.115 29.475 -1.754 1.00 72.75 617 CYS A N 1
ATOM 4947 C CA . CYS A 1 617 ? -16.570 30.175 -2.965 1.00 72.75 617 CYS A CA 1
ATOM 4948 C C . CYS A 1 617 ? -16.101 31.634 -3.038 1.00 72.75 617 CYS A C 1
ATOM 4950 O O . CYS A 1 617 ? -15.846 32.128 -4.137 1.00 72.75 617 CYS A O 1
ATOM 4952 N N . ASP A 1 618 ? -15.954 32.292 -1.888 1.00 77.94 618 ASP A N 1
ATOM 4953 C CA . ASP A 1 618 ? -15.578 33.706 -1.798 1.00 77.94 618 ASP A CA 1
ATOM 4954 C C . ASP A 1 618 ? -14.051 33.922 -1.794 1.00 77.94 618 ASP A C 1
ATOM 4956 O O . ASP A 1 618 ? -13.564 35.057 -1.806 1.00 77.94 618 ASP A O 1
ATOM 4960 N N . HIS A 1 619 ? -13.270 32.836 -1.833 1.00 81.75 619 HIS A N 1
ATOM 4961 C CA . HIS A 1 619 ? -11.812 32.868 -1.779 1.00 81.75 619 HIS A CA 1
ATOM 4962 C C . HIS A 1 619 ? -11.165 32.535 -3.128 1.00 81.75 619 HIS A C 1
ATOM 4964 O O . HIS A 1 619 ? -11.610 31.679 -3.893 1.00 81.75 619 HIS A O 1
ATOM 4970 N N . LYS A 1 620 ? -10.043 33.203 -3.418 1.00 85.25 620 LYS A N 1
ATOM 4971 C CA . LYS A 1 620 ? -9.160 32.806 -4.524 1.00 85.25 620 LYS A CA 1
ATOM 4972 C C . LYS A 1 620 ? -8.376 31.543 -4.138 1.00 85.25 620 LYS A C 1
ATOM 4974 O O . LYS A 1 620 ? -8.137 31.353 -2.946 1.00 85.25 620 LYS A O 1
ATOM 4979 N N . PRO A 1 621 ? -7.918 30.725 -5.108 1.00 86.62 621 PRO A N 1
ATOM 4980 C CA . PRO A 1 621 ? -7.117 29.542 -4.807 1.00 86.62 621 PRO A CA 1
ATOM 4981 C C . PRO A 1 621 ? -5.719 29.851 -4.241 1.00 86.62 621 PRO A C 1
ATOM 4983 O O . PRO A 1 621 ? -4.731 29.858 -4.971 1.00 86.62 621 PRO A O 1
ATOM 4986 N N . ASP A 1 622 ? -5.650 30.128 -2.941 1.00 89.44 622 ASP A N 1
ATOM 4987 C CA . ASP A 1 622 ? -4.440 30.278 -2.131 1.00 89.44 622 ASP A CA 1
ATOM 4988 C C . ASP A 1 622 ? -4.765 30.007 -0.646 1.00 89.44 622 ASP A C 1
ATOM 4990 O O . ASP A 1 622 ? -5.725 30.562 -0.107 1.00 89.44 622 ASP A O 1
ATOM 4994 N N . ILE A 1 623 ? -4.000 29.141 0.028 1.00 89.44 623 ILE A N 1
ATOM 4995 C CA . ILE A 1 623 ? -4.170 28.859 1.463 1.00 89.44 623 ILE A CA 1
ATOM 4996 C C . ILE A 1 623 ? -3.580 29.947 2.370 1.00 89.44 623 ILE A C 1
ATOM 4998 O O . ILE A 1 623 ? -3.980 30.034 3.532 1.00 89.44 623 ILE A O 1
ATOM 5002 N N . MET A 1 624 ? -2.648 30.775 1.881 1.00 89.75 624 MET A N 1
ATOM 5003 C CA . MET A 1 624 ? -1.884 31.710 2.721 1.00 89.75 624 MET A CA 1
ATOM 5004 C C . MET A 1 624 ? -2.746 32.694 3.540 1.00 89.75 624 MET A C 1
ATOM 5006 O O . MET A 1 624 ? -2.424 32.893 4.716 1.00 89.75 624 MET A O 1
ATOM 5010 N N . PRO A 1 625 ? -3.874 33.244 3.033 1.00 86.69 625 PRO A N 1
ATOM 5011 C CA . PRO A 1 625 ? -4.771 34.073 3.842 1.00 86.69 625 PRO A CA 1
ATOM 5012 C C . PRO A 1 625 ? -5.302 33.351 5.089 1.00 86.69 625 PRO A C 1
ATOM 5014 O O . PRO A 1 625 ? -5.355 33.941 6.166 1.00 86.69 625 PRO A O 1
ATOM 5017 N N . PHE A 1 626 ? -5.617 32.058 4.986 1.00 86.00 626 PHE A N 1
ATOM 5018 C CA . PHE A 1 626 ? -6.056 31.259 6.131 1.00 86.00 626 PHE A CA 1
ATOM 5019 C C . PHE A 1 626 ? -4.896 30.962 7.085 1.00 86.00 626 PHE A C 1
ATOM 5021 O O . PHE A 1 626 ? -5.067 31.072 8.293 1.00 86.00 626 PHE A O 1
ATOM 5028 N N . ILE A 1 627 ? -3.702 30.641 6.570 1.00 84.75 627 ILE A N 1
ATOM 5029 C CA . ILE A 1 627 ? -2.507 30.416 7.404 1.00 84.75 627 ILE A CA 1
ATOM 5030 C C . ILE A 1 627 ? -2.180 31.654 8.253 1.00 84.75 627 ILE A C 1
ATOM 5032 O O . ILE A 1 627 ? -1.890 31.515 9.440 1.00 84.75 627 ILE A O 1
ATOM 5036 N N . SER A 1 628 ? -2.314 32.859 7.685 1.00 82.06 628 SER A N 1
ATOM 5037 C CA . SER A 1 628 ? -2.139 34.122 8.421 1.00 82.06 628 SER A CA 1
ATOM 5038 C C . SER A 1 628 ? -3.207 34.399 9.493 1.00 82.06 628 SER A C 1
ATOM 5040 O O . SER A 1 628 ? -3.029 35.298 10.312 1.00 82.06 628 SER A O 1
ATOM 5042 N N . ASN A 1 629 ? -4.288 33.610 9.543 1.00 79.62 629 ASN A N 1
ATOM 5043 C CA . ASN A 1 629 ? -5.323 33.672 10.572 1.00 79.62 629 ASN A CA 1
ATOM 5044 C C . ASN A 1 629 ? -5.533 32.292 11.237 1.00 79.62 629 ASN A C 1
ATOM 5046 O O . ASN A 1 629 ? -6.515 31.602 10.946 1.00 79.62 629 ASN A O 1
ATOM 5050 N N . PRO A 1 630 ? -4.672 31.887 12.193 1.00 67.50 630 PRO A N 1
ATOM 5051 C CA . PRO A 1 630 ? -4.786 30.593 12.875 1.00 67.50 630 PRO A CA 1
ATOM 5052 C C . PRO A 1 630 ? -6.098 30.383 13.649 1.00 67.50 630 PRO A C 1
ATOM 5054 O O . PRO A 1 630 ? -6.418 29.256 14.024 1.00 67.50 630 PRO A O 1
ATOM 5057 N N . GLN A 1 631 ? -6.865 31.449 13.913 1.00 69.44 631 GLN A N 1
ATOM 5058 C CA . GLN A 1 631 ? -8.163 31.358 14.585 1.00 69.44 631 GLN A CA 1
ATOM 5059 C C . GLN A 1 631 ? -9.332 31.058 13.634 1.00 69.44 631 GLN A C 1
ATOM 5061 O O . GLN A 1 631 ? -10.436 30.813 14.125 1.00 69.44 631 GLN A O 1
ATOM 5066 N N . HIS A 1 632 ? -9.109 31.033 12.312 1.00 74.81 632 HIS A N 1
ATOM 5067 C CA . HIS A 1 632 ? -10.146 30.749 11.319 1.00 74.81 632 HIS A CA 1
ATOM 5068 C C . HIS A 1 632 ? -10.853 29.414 11.607 1.00 74.81 632 HIS A C 1
ATOM 5070 O O . HIS A 1 632 ? -10.207 28.386 11.841 1.00 74.81 632 HIS A O 1
ATOM 5076 N N . HIS A 1 633 ? -12.191 29.399 11.573 1.00 66.56 633 HIS A N 1
ATOM 5077 C CA . HIS A 1 633 ? -12.995 28.232 11.969 1.00 66.56 633 HIS A CA 1
ATOM 5078 C C . HIS A 1 633 ? -12.711 26.992 11.119 1.00 66.56 633 HIS A C 1
ATOM 5080 O O . HIS A 1 633 ? -12.834 25.882 11.629 1.00 66.56 633 HIS A O 1
ATOM 5086 N N . ILE A 1 634 ? -12.248 27.166 9.876 1.00 70.94 634 ILE A N 1
ATOM 5087 C CA . ILE A 1 634 ? -11.863 26.070 8.969 1.00 70.94 634 ILE A CA 1
ATOM 5088 C C . ILE A 1 634 ? -10.842 25.096 9.582 1.00 70.94 634 ILE A C 1
ATOM 5090 O O . ILE A 1 634 ? -10.915 23.893 9.335 1.00 70.94 634 ILE A O 1
ATOM 5094 N N . PHE A 1 635 ? -9.930 25.571 10.443 1.00 72.44 635 PHE A N 1
ATOM 5095 C CA . PHE A 1 635 ? -8.969 24.698 11.129 1.00 72.44 635 PHE A CA 1
ATOM 5096 C C . PHE A 1 635 ? -9.615 23.854 12.235 1.00 72.44 635 PHE A C 1
ATOM 5098 O O . PHE A 1 635 ? -9.057 22.826 12.618 1.00 72.44 635 PHE A O 1
ATOM 5105 N N . ARG A 1 636 ? -10.784 24.264 12.745 1.00 65.50 636 ARG A N 1
ATOM 5106 C CA . ARG A 1 636 ? -11.562 23.575 13.792 1.00 65.50 636 ARG A CA 1
ATOM 5107 C C . ARG A 1 636 ? -12.577 22.578 13.213 1.00 65.50 636 ARG A C 1
ATOM 5109 O O . ARG A 1 636 ? -13.118 21.764 13.958 1.00 65.50 636 ARG A O 1
ATOM 5116 N N . SER A 1 637 ? -12.828 22.616 11.904 1.00 65.12 637 SER A N 1
ATOM 5117 C CA . SER A 1 637 ? -13.781 21.737 11.221 1.00 65.12 637 SER A CA 1
ATOM 5118 C C . SER A 1 637 ? -13.305 20.276 11.177 1.00 65.12 637 SER A C 1
ATOM 5120 O O . SER A 1 637 ? -12.143 19.978 10.882 1.00 65.12 637 SER A O 1
ATOM 5122 N N . LYS A 1 638 ? -14.219 19.332 11.444 1.00 70.62 638 LYS A N 1
ATOM 5123 C CA . LYS A 1 638 ? -13.964 17.887 11.298 1.00 70.62 638 LYS A CA 1
ATOM 5124 C C . LYS A 1 638 ? -13.874 17.517 9.812 1.00 70.62 638 LYS A C 1
ATOM 5126 O O . LYS A 1 638 ? -14.649 18.019 8.996 1.00 70.62 638 LYS A O 1
ATOM 5131 N N . TRP A 1 639 ? -12.945 16.632 9.450 1.00 83.19 639 TRP A N 1
ATOM 5132 C CA . TRP A 1 639 ? -12.853 16.123 8.078 1.00 83.19 639 TRP A CA 1
ATOM 5133 C C . TRP A 1 639 ? -14.014 15.170 7.774 1.00 83.19 639 TRP A C 1
ATOM 5135 O O . TRP A 1 639 ? -14.291 14.271 8.567 1.00 83.19 639 TRP A O 1
ATOM 5145 N N . ASN A 1 640 ? -14.661 15.336 6.618 1.00 82.31 640 ASN A N 1
ATOM 5146 C CA . ASN A 1 640 ? -15.709 14.439 6.130 1.00 82.31 640 ASN A CA 1
ATOM 5147 C C . ASN A 1 640 ? -15.358 13.975 4.708 1.00 82.31 640 ASN A C 1
ATOM 5149 O O . ASN A 1 640 ? -15.679 14.640 3.723 1.00 82.31 640 ASN A O 1
ATOM 5153 N N . ALA A 1 641 ? -14.694 12.819 4.611 1.00 86.19 641 ALA A N 1
ATOM 5154 C CA . ALA A 1 641 ? -14.254 12.246 3.338 1.00 86.19 641 ALA A CA 1
ATOM 5155 C C . ALA A 1 641 ? -15.425 11.941 2.384 1.00 86.19 641 ALA A C 1
ATOM 5157 O O . ALA A 1 641 ? -15.294 12.113 1.174 1.00 86.19 641 ALA A O 1
ATOM 5158 N N . LYS A 1 642 ? -16.592 11.549 2.918 1.00 83.31 642 LYS A N 1
ATOM 5159 C CA . LYS A 1 642 ? -17.792 11.274 2.116 1.00 83.31 642 LYS A CA 1
ATOM 5160 C C . LYS A 1 642 ? -18.333 12.556 1.472 1.00 83.31 642 LYS A C 1
ATOM 5162 O O . LYS A 1 642 ? -18.545 12.572 0.263 1.00 83.31 642 LYS A O 1
ATOM 5167 N N . ALA A 1 643 ? -18.485 13.633 2.247 1.00 80.62 643 ALA A N 1
ATOM 5168 C CA . ALA A 1 643 ? -18.933 14.924 1.718 1.00 80.62 643 ALA A CA 1
ATOM 5169 C C . ALA A 1 643 ? -17.935 15.505 0.701 1.00 80.62 643 ALA A C 1
ATOM 5171 O O . ALA A 1 643 ? -18.352 15.987 -0.351 1.00 80.62 643 ALA A O 1
ATOM 5172 N N . PHE A 1 644 ? -16.623 15.384 0.960 1.00 87.06 644 PHE A N 1
ATOM 5173 C CA . PHE A 1 644 ? -15.595 15.742 -0.023 1.00 87.06 644 PHE A CA 1
ATOM 5174 C C . PHE A 1 644 ? -15.788 14.971 -1.335 1.00 87.06 644 PHE A C 1
ATOM 5176 O O . PHE A 1 644 ? -15.815 15.593 -2.390 1.00 87.06 644 PHE A O 1
ATOM 5183 N N . LEU A 1 645 ? -15.974 13.644 -1.298 1.00 87.31 645 LEU A N 1
ATOM 5184 C CA . LEU A 1 645 ? -16.171 12.842 -2.512 1.00 87.31 645 LEU A CA 1
ATOM 5185 C C . LEU A 1 645 ? -17.432 13.224 -3.281 1.00 87.31 645 LEU A C 1
ATOM 5187 O O . LEU A 1 645 ? -17.400 13.296 -4.507 1.00 87.31 645 LEU A O 1
ATOM 5191 N N . GLU A 1 646 ? -18.540 13.465 -2.585 1.00 85.06 646 GLU A N 1
ATOM 5192 C CA . GLU A 1 646 ? -19.790 13.883 -3.217 1.00 85.06 646 GLU A CA 1
ATOM 5193 C C . GLU A 1 646 ? -19.636 15.243 -3.909 1.00 85.06 646 GLU A C 1
ATOM 5195 O O . GLU A 1 646 ? -20.031 15.384 -5.067 1.00 85.06 646 GLU A O 1
ATOM 5200 N N . GLN A 1 647 ? -18.993 16.215 -3.256 1.00 84.94 647 GLN A N 1
ATOM 5201 C CA . GLN A 1 647 ? -18.706 17.532 -3.833 1.00 84.94 647 GLN A CA 1
ATOM 5202 C C . GLN A 1 647 ? -17.693 17.438 -4.987 1.00 84.94 647 GLN A C 1
ATOM 5204 O O . GLN A 1 647 ? -17.924 17.981 -6.064 1.00 84.94 647 GLN A O 1
ATOM 5209 N N . PHE A 1 648 ? -16.605 16.686 -4.822 1.00 87.69 648 PHE A N 1
ATOM 5210 C CA . PHE A 1 648 ? -15.551 16.545 -5.829 1.00 87.69 648 PHE A CA 1
ATOM 5211 C C . PHE A 1 648 ? -16.044 15.832 -7.098 1.00 87.69 648 PHE A C 1
ATOM 5213 O O . PHE A 1 648 ? -15.714 16.243 -8.213 1.00 87.69 648 PHE A O 1
ATOM 5220 N N . ARG A 1 649 ? -16.910 14.816 -6.958 1.00 86.06 649 ARG A N 1
ATOM 5221 C CA . ARG A 1 649 ? -17.542 14.122 -8.095 1.00 86.06 649 ARG A CA 1
ATOM 5222 C C . ARG A 1 649 ? -18.478 15.039 -8.888 1.00 86.06 649 ARG A C 1
ATOM 5224 O O . ARG A 1 649 ? -18.426 14.995 -10.114 1.00 86.06 649 ARG A O 1
ATOM 5231 N N . ARG A 1 650 ? -19.250 15.929 -8.237 1.00 84.06 650 ARG A N 1
ATOM 5232 C CA . ARG A 1 650 ? -20.094 16.937 -8.931 1.00 84.06 650 ARG A CA 1
ATOM 5233 C C . ARG A 1 650 ? -19.289 17.789 -9.923 1.00 84.06 650 ARG A C 1
ATOM 5235 O O . ARG A 1 650 ? -19.812 18.128 -10.979 1.00 84.06 650 ARG A O 1
ATOM 5242 N N . TRP A 1 651 ? -18.028 18.086 -9.603 1.00 83.12 651 TRP A N 1
ATOM 5243 C CA . TRP A 1 651 ? -17.117 18.906 -10.415 1.00 83.12 651 TRP A CA 1
ATOM 5244 C C . TRP A 1 651 ? -16.127 18.089 -11.270 1.00 83.12 651 TRP A C 1
ATOM 5246 O O . TRP A 1 651 ? -15.156 18.641 -11.789 1.00 83.12 651 TRP A O 1
ATOM 5256 N N . THR A 1 652 ? -16.361 16.779 -11.424 1.00 75.31 652 THR A N 1
ATOM 5257 C CA . THR A 1 652 ? -15.516 15.861 -12.218 1.00 75.31 652 THR A CA 1
ATOM 5258 C C . THR A 1 652 ? -16.282 15.154 -13.352 1.00 75.31 652 THR A C 1
ATOM 5260 O O . THR A 1 652 ? -15.662 14.573 -14.239 1.00 75.31 652 THR A O 1
ATOM 5263 N N . SER A 1 653 ? -17.618 15.214 -13.374 1.00 57.19 653 SER A N 1
ATOM 5264 C CA . SER A 1 653 ? -18.452 14.490 -14.349 1.00 57.19 653 SER A CA 1
ATOM 5265 C C . SER A 1 653 ? -18.441 15.077 -15.772 1.00 57.19 653 SER A C 1
ATOM 5267 O O . SER A 1 653 ? -18.747 16.248 -15.978 1.00 57.19 653 SER A O 1
ATOM 5269 N N . ASN A 1 654 ? -18.215 14.215 -16.771 1.00 53.06 654 ASN A N 1
ATOM 5270 C CA . ASN A 1 654 ? -18.157 14.559 -18.204 1.00 53.06 654 ASN A CA 1
ATOM 5271 C C . ASN A 1 654 ? -19.526 14.706 -18.912 1.00 53.06 654 ASN A C 1
ATOM 5273 O O . ASN A 1 654 ? -19.563 15.050 -20.094 1.00 53.06 654 ASN A O 1
ATOM 5277 N N . ASP A 1 655 ? -20.652 14.461 -18.232 1.00 46.88 655 ASP A N 1
ATOM 5278 C CA . ASP A 1 655 ? -21.988 14.332 -18.855 1.00 46.88 655 ASP A CA 1
ATOM 5279 C C . ASP A 1 655 ? -22.595 15.642 -19.402 1.00 46.88 655 ASP A C 1
ATOM 5281 O O . ASP A 1 655 ? -23.708 15.649 -19.929 1.00 46.88 655 ASP A O 1
ATOM 5285 N N . ARG A 1 656 ? -21.888 16.773 -19.286 1.00 51.75 656 ARG A N 1
ATOM 5286 C CA . ARG A 1 656 ? -22.325 18.091 -19.779 1.00 51.75 656 ARG A CA 1
ATOM 5287 C C . ARG A 1 656 ? -21.297 18.721 -20.717 1.00 51.75 656 ARG A C 1
ATOM 5289 O O . ARG A 1 656 ? -20.807 19.819 -20.464 1.00 51.75 656 ARG A O 1
ATOM 5296 N N . LYS A 1 657 ? -20.999 18.053 -21.836 1.00 48.72 657 LYS A N 1
ATOM 5297 C CA . LYS A 1 657 ? -20.315 18.708 -22.961 1.00 48.72 657 LYS A CA 1
ATOM 5298 C C . LYS A 1 657 ? -21.229 19.779 -23.563 1.00 48.72 657 LYS A C 1
ATOM 5300 O O . LYS A 1 657 ? -22.179 19.468 -24.273 1.00 48.72 657 LYS A O 1
ATOM 5305 N N . ILE A 1 658 ? -20.945 21.035 -23.228 1.00 58.22 658 ILE A N 1
ATOM 5306 C CA . ILE A 1 658 ? -21.548 22.225 -23.832 1.00 58.22 658 ILE A CA 1
ATOM 5307 C C . ILE A 1 658 ? -20.541 22.750 -24.855 1.00 58.22 658 ILE A C 1
ATOM 5309 O O . ILE A 1 658 ? -19.457 23.186 -24.473 1.00 58.22 658 ILE A O 1
ATOM 5313 N N . ASP A 1 659 ? -20.880 22.707 -26.141 1.00 53.97 659 ASP A N 1
ATOM 5314 C CA . ASP A 1 659 ? -19.972 23.163 -27.195 1.00 53.97 659 ASP A CA 1
ATOM 5315 C C . ASP A 1 659 ? -19.855 24.700 -27.239 1.00 53.97 659 ASP A C 1
ATOM 5317 O O . ASP A 1 659 ? -20.827 25.438 -27.062 1.00 53.97 659 ASP A O 1
ATOM 5321 N N . GLY A 1 660 ? -18.649 25.200 -27.527 1.00 65.81 660 GLY A N 1
ATOM 5322 C CA . GLY A 1 660 ? -18.366 26.627 -27.714 1.00 65.81 660 GLY A CA 1
ATOM 5323 C C . GLY A 1 660 ? -17.934 27.382 -26.448 1.00 65.81 660 GLY A C 1
ATOM 5324 O O . GLY A 1 660 ? -17.504 26.800 -25.454 1.00 65.81 660 GLY A O 1
ATOM 5325 N N . LYS A 1 661 ? -18.020 28.723 -26.490 1.00 58.91 661 LYS A N 1
ATOM 5326 C CA . LYS A 1 661 ? -17.439 29.630 -25.470 1.00 58.91 661 LYS A CA 1
ATOM 5327 C C . LYS A 1 661 ? -17.978 29.442 -24.047 1.00 58.91 661 LYS A C 1
ATOM 5329 O O . LYS A 1 661 ? -17.334 29.899 -23.103 1.00 58.91 661 LYS A O 1
ATOM 5334 N N . ASP A 1 662 ? -19.149 28.836 -23.886 1.00 62.66 662 ASP A N 1
ATOM 5335 C CA . ASP A 1 662 ? -19.730 28.580 -22.567 1.00 62.66 662 ASP A CA 1
ATOM 5336 C C . ASP A 1 662 ? -19.244 27.248 -21.964 1.00 62.66 662 ASP A C 1
ATOM 5338 O O . ASP A 1 662 ? -19.139 27.154 -20.741 1.00 62.66 662 ASP A O 1
ATOM 5342 N N . GLY A 1 663 ? -18.796 26.294 -22.792 1.00 67.50 663 GLY A N 1
ATOM 5343 C CA . GLY A 1 663 ? -18.038 25.117 -22.351 1.00 67.50 663 GLY A CA 1
ATOM 5344 C C . GLY A 1 663 ? -16.707 25.496 -21.697 1.00 67.50 663 GLY A C 1
ATOM 5345 O O . GLY A 1 663 ? -16.439 25.093 -20.568 1.00 67.50 663 GLY A O 1
ATOM 5346 N N . ASP A 1 664 ? -15.926 26.377 -22.334 1.00 70.06 664 ASP A N 1
ATOM 5347 C CA . ASP A 1 664 ? -14.661 26.900 -21.782 1.00 70.06 664 ASP A CA 1
ATOM 5348 C C . ASP A 1 664 ? -14.830 27.571 -20.408 1.00 70.06 664 ASP A C 1
ATOM 5350 O O . ASP A 1 664 ? -13.939 27.509 -19.557 1.00 70.06 664 ASP A O 1
ATOM 5354 N N . LYS A 1 665 ? -15.956 28.264 -20.184 1.00 74.19 665 LYS A N 1
ATOM 5355 C CA . LYS A 1 665 ? -16.272 28.879 -18.884 1.00 74.19 665 LYS A CA 1
ATOM 5356 C C . LYS A 1 665 ? -16.642 27.820 -17.850 1.00 74.19 665 LYS A C 1
ATOM 5358 O O . LYS A 1 665 ? -16.211 27.926 -16.704 1.00 74.19 665 LYS A O 1
ATOM 5363 N N . TYR A 1 666 ? -17.425 26.819 -18.250 1.00 77.12 666 TYR A N 1
ATOM 5364 C CA . TYR A 1 666 ? -17.847 25.727 -17.379 1.00 77.12 666 TYR A CA 1
ATOM 5365 C C . TYR A 1 666 ? -16.660 24.860 -16.935 1.00 77.12 666 TYR A C 1
ATOM 5367 O O . TYR A 1 666 ? -16.524 24.590 -15.745 1.00 77.12 666 TYR A O 1
ATOM 5375 N N . GLU A 1 667 ? -15.737 24.524 -17.838 1.00 78.06 667 GLU A N 1
ATOM 5376 C CA . GLU A 1 667 ? -14.523 23.768 -17.498 1.00 78.06 667 GLU A CA 1
ATOM 5377 C C . GLU A 1 667 ? -13.606 24.566 -16.555 1.00 78.06 667 GLU A C 1
ATOM 5379 O O . GLU A 1 667 ? -13.088 24.031 -15.572 1.00 78.06 667 GLU A O 1
ATOM 5384 N N . LYS A 1 668 ? -13.456 25.882 -16.767 1.00 81.88 668 LYS A N 1
ATOM 5385 C CA . LYS A 1 668 ? -12.727 26.758 -15.829 1.00 81.88 668 LYS A CA 1
ATOM 5386 C C . LYS A 1 668 ? -13.374 26.797 -14.443 1.00 81.88 668 LYS A C 1
ATOM 5388 O O . LYS A 1 668 ? -12.652 26.789 -13.448 1.00 81.88 668 LYS A O 1
ATOM 5393 N N . LEU A 1 669 ? -14.707 26.798 -14.367 1.00 84.50 669 LEU A N 1
ATOM 5394 C CA . LEU A 1 669 ? -15.441 26.722 -13.101 1.00 84.50 669 LEU A CA 1
ATOM 5395 C C . LEU A 1 669 ? -15.242 25.364 -12.406 1.00 84.50 669 LEU A C 1
ATOM 5397 O O . LEU A 1 669 ? -14.975 25.341 -11.207 1.00 84.50 669 LEU A O 1
ATOM 5401 N N . CYS A 1 670 ? -15.308 24.251 -13.143 1.00 84.75 670 CYS A N 1
ATOM 5402 C CA . CYS A 1 670 ? -15.076 22.911 -12.595 1.00 84.75 670 CYS A CA 1
ATOM 5403 C C . CYS A 1 670 ? -13.653 22.775 -12.034 1.00 84.75 670 CYS A C 1
ATOM 5405 O O . CYS A 1 670 ? -13.473 22.325 -10.902 1.00 84.75 670 CYS A O 1
ATOM 5407 N N . ASN A 1 671 ? -12.642 23.254 -12.767 1.00 84.31 671 ASN A N 1
ATOM 5408 C CA . ASN A 1 671 ? -11.263 23.300 -12.278 1.00 84.31 671 ASN A CA 1
ATOM 5409 C C . ASN A 1 671 ? -11.122 24.165 -11.020 1.00 84.31 671 ASN A C 1
ATOM 5411 O O . ASN A 1 671 ? -10.597 23.683 -10.019 1.00 84.31 671 ASN A O 1
ATOM 5415 N N . LEU A 1 672 ? -11.662 25.389 -11.020 1.00 87.81 672 LEU A N 1
ATOM 5416 C CA . LEU A 1 672 ? -11.660 26.261 -9.842 1.00 87.81 672 LEU A CA 1
ATOM 5417 C C . LEU A 1 672 ? -12.267 25.562 -8.611 1.00 87.81 672 LEU A C 1
ATOM 5419 O O . LEU A 1 672 ? -11.678 25.584 -7.533 1.00 87.81 672 LEU A O 1
ATOM 5423 N N . LYS A 1 673 ? -13.406 24.883 -8.776 1.00 87.94 673 LYS A N 1
ATOM 5424 C CA . LYS A 1 673 ? -14.078 24.143 -7.700 1.00 87.94 673 LYS A CA 1
ATOM 5425 C C . LYS A 1 673 ? -13.251 22.960 -7.186 1.00 87.94 673 LYS A C 1
ATOM 5427 O O . LYS A 1 673 ? -13.113 22.812 -5.973 1.00 87.94 673 LYS A O 1
ATOM 5432 N N . ARG A 1 674 ? -12.629 22.166 -8.070 1.00 89.44 674 ARG A N 1
ATOM 5433 C CA . ARG A 1 674 ? -11.706 21.078 -7.676 1.00 89.44 674 ARG A CA 1
ATOM 5434 C C . ARG A 1 674 ? -10.497 21.598 -6.890 1.00 89.44 674 ARG A C 1
ATOM 5436 O O . ARG A 1 674 ? -10.110 20.984 -5.897 1.00 89.44 674 ARG A O 1
ATOM 5443 N N . HIS A 1 675 ? -9.932 22.736 -7.295 1.00 90.94 675 HIS A N 1
ATOM 5444 C CA . HIS A 1 675 ? -8.815 23.381 -6.598 1.00 90.94 675 HIS A CA 1
ATOM 5445 C C . HIS A 1 675 ? -9.219 23.841 -5.189 1.00 90.94 675 HIS A C 1
ATOM 5447 O O . HIS A 1 675 ? -8.559 23.485 -4.213 1.00 90.94 675 HIS A O 1
ATOM 5453 N N . LEU A 1 676 ? -10.348 24.545 -5.060 1.00 90.06 676 LEU A N 1
ATOM 5454 C CA . LEU A 1 676 ? -10.867 24.999 -3.765 1.00 90.06 676 LEU A CA 1
ATOM 5455 C C . LEU A 1 676 ? -11.138 23.829 -2.804 1.00 90.06 676 LEU A C 1
ATOM 5457 O O . LEU A 1 676 ? -10.755 23.896 -1.637 1.00 90.06 676 LEU A O 1
ATOM 5461 N N . LEU A 1 677 ? -11.697 22.716 -3.294 1.00 89.75 677 LEU A N 1
ATOM 5462 C CA . LEU A 1 677 ? -11.881 21.500 -2.492 1.00 89.75 677 LEU A CA 1
ATOM 5463 C C . LEU A 1 677 ? -10.545 20.873 -2.056 1.00 89.75 677 LEU A C 1
ATOM 5465 O O . LEU A 1 677 ? -10.403 20.475 -0.903 1.00 89.75 677 LEU A O 1
ATOM 5469 N N . ARG A 1 678 ? -9.526 20.816 -2.924 1.00 93.12 678 ARG A N 1
ATOM 5470 C CA . ARG A 1 678 ? -8.187 20.312 -2.550 1.00 93.12 678 ARG A CA 1
ATOM 5471 C C . ARG A 1 678 ? -7.466 21.212 -1.543 1.00 93.12 678 ARG A C 1
ATOM 5473 O O . ARG A 1 678 ? -6.666 20.714 -0.751 1.00 93.12 678 ARG A O 1
ATOM 5480 N N . MET A 1 679 ? -7.756 22.512 -1.521 1.00 92.25 679 MET A N 1
ATOM 5481 C CA . MET A 1 679 ? -7.233 23.416 -0.493 1.00 92.25 679 MET A CA 1
ATOM 5482 C C . MET A 1 679 ? -7.813 23.131 0.894 1.00 92.25 679 MET A C 1
ATOM 5484 O O . MET A 1 679 ? -7.068 23.211 1.869 1.00 92.25 679 MET A O 1
ATOM 5488 N N . THR A 1 680 ? -9.094 22.753 1.014 1.00 89.75 680 THR A N 1
ATOM 5489 C CA . THR A 1 680 ? -9.664 22.401 2.331 1.00 89.75 680 THR A CA 1
ATOM 5490 C C . THR A 1 680 ? -9.003 21.152 2.910 1.00 89.75 680 THR A C 1
ATOM 5492 O O . THR A 1 680 ? -8.733 21.123 4.112 1.00 89.75 680 THR A O 1
ATOM 5495 N N . VAL A 1 681 ? -8.631 20.180 2.061 1.00 92.81 681 VAL A N 1
ATOM 5496 C CA . VAL A 1 681 ? -7.788 19.034 2.452 1.00 92.81 681 VAL A CA 1
ATOM 5497 C C . VAL A 1 681 ? -6.490 19.538 3.082 1.00 92.81 681 VAL A C 1
ATOM 5499 O O . VAL A 1 681 ? -6.168 19.145 4.201 1.00 92.81 681 VAL A O 1
ATOM 5502 N N . MET A 1 682 ? -5.765 20.437 2.402 1.00 93.44 682 MET A N 1
ATOM 5503 C CA . MET A 1 682 ? -4.472 20.932 2.884 1.00 93.44 682 MET A CA 1
ATOM 5504 C C . MET A 1 682 ? -4.596 21.733 4.184 1.00 93.44 682 MET A C 1
ATOM 5506 O O . MET A 1 682 ? -3.849 21.485 5.128 1.00 93.44 682 MET A O 1
ATOM 5510 N N . LEU A 1 683 ? -5.560 22.654 4.272 1.00 90.62 683 LEU 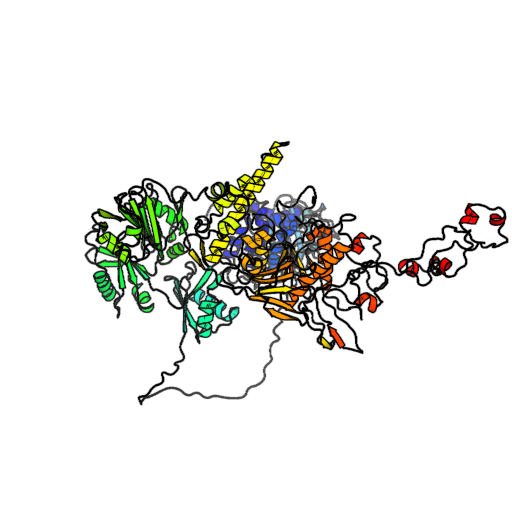A N 1
ATOM 5511 C CA . LEU A 1 683 ? -5.820 23.432 5.488 1.00 90.62 683 LEU A CA 1
ATOM 5512 C C . LEU A 1 683 ? -6.148 22.517 6.675 1.00 90.62 683 LEU A C 1
ATOM 5514 O O . LEU A 1 683 ? -5.639 22.714 7.779 1.00 90.62 683 LEU A O 1
ATOM 5518 N N . ASN A 1 684 ? -6.937 21.466 6.439 1.00 89.75 684 ASN A N 1
ATOM 5519 C CA . ASN A 1 684 ? -7.249 20.472 7.455 1.00 89.75 684 ASN A CA 1
ATOM 5520 C C . ASN A 1 684 ? -6.020 19.618 7.830 1.00 89.75 684 ASN A C 1
ATOM 5522 O O . ASN A 1 684 ? -5.819 19.344 9.011 1.00 89.75 684 ASN A O 1
ATOM 5526 N N . THR A 1 685 ? -5.169 19.244 6.865 1.00 92.06 685 THR A N 1
ATOM 5527 C CA . THR A 1 685 ? -3.882 18.547 7.083 1.00 92.06 685 THR A CA 1
ATOM 5528 C C . THR A 1 685 ? -2.935 19.374 7.954 1.00 92.06 685 THR A C 1
ATOM 5530 O O . THR A 1 685 ? -2.437 18.863 8.954 1.00 92.06 685 THR A O 1
ATOM 5533 N N . ILE A 1 686 ? -2.754 20.663 7.651 1.00 89.44 686 ILE A N 1
ATOM 5534 C CA . ILE A 1 686 ? -1.944 21.585 8.463 1.00 89.44 686 ILE A CA 1
ATOM 5535 C C . ILE A 1 686 ? -2.535 21.707 9.874 1.00 89.44 686 ILE A C 1
ATOM 5537 O O . ILE A 1 686 ? -1.808 21.582 10.856 1.00 89.44 686 ILE A O 1
ATOM 5541 N N . GLY A 1 687 ? -3.858 21.869 9.995 1.00 85.50 687 GLY A N 1
ATOM 5542 C CA . GLY A 1 687 ? -4.538 21.916 11.293 1.00 85.50 687 GLY A CA 1
ATOM 5543 C C . GLY A 1 687 ? -4.365 20.640 12.129 1.00 85.50 687 GLY A C 1
ATOM 5544 O O . GLY A 1 687 ? -4.250 20.723 13.348 1.00 85.50 687 GLY A O 1
ATOM 5545 N N . VAL A 1 688 ? -4.313 19.463 11.496 1.00 87.38 688 VAL A N 1
ATOM 5546 C CA . VAL A 1 688 ? -4.028 18.180 12.162 1.00 87.38 688 VAL A CA 1
ATOM 5547 C C . VAL A 1 688 ? -2.582 18.102 12.645 1.00 87.38 688 VAL A C 1
ATOM 5549 O O . VAL A 1 688 ? -2.361 17.757 13.803 1.00 87.38 688 VAL A O 1
ATOM 5552 N N . VAL A 1 689 ? -1.610 18.470 11.804 1.00 88.19 689 VAL A N 1
ATOM 5553 C CA . VAL A 1 689 ? -0.188 18.475 12.190 1.00 88.19 689 VAL A CA 1
ATOM 5554 C C . VAL A 1 689 ? 0.052 19.442 13.352 1.00 88.19 689 VAL A C 1
ATOM 5556 O O . VAL A 1 689 ? 0.650 19.040 14.344 1.00 88.19 689 VAL A O 1
ATOM 5559 N N . LYS A 1 690 ? -0.508 20.661 13.303 1.00 83.44 690 LYS A N 1
ATOM 5560 C CA . LYS A 1 690 ? -0.405 21.647 14.399 1.00 83.44 690 LYS A CA 1
ATOM 5561 C C . LYS A 1 690 ? -1.066 21.196 15.708 1.00 83.44 690 LYS A C 1
ATOM 5563 O O . LYS A 1 690 ? -0.642 21.626 16.773 1.00 83.44 690 LYS A O 1
ATOM 5568 N N . ARG A 1 691 ? -2.093 20.338 15.657 1.00 83.25 691 ARG A N 1
ATOM 5569 C CA . ARG A 1 691 ? -2.698 19.727 16.858 1.00 83.25 691 ARG A CA 1
ATOM 5570 C C . ARG A 1 691 ? -1.928 18.522 17.395 1.00 83.25 691 ARG A C 1
ATOM 5572 O O . ARG A 1 691 ? -2.159 18.133 18.534 1.00 83.25 691 ARG A O 1
ATOM 5579 N N . GLY A 1 692 ? -1.104 17.874 16.572 1.00 85.81 692 GLY A N 1
ATOM 5580 C CA . GLY A 1 692 ? -0.506 16.577 16.893 1.00 85.81 692 GLY A CA 1
ATOM 5581 C C . GLY A 1 692 ? -1.508 15.414 16.966 1.00 85.81 692 GLY A C 1
ATOM 5582 O O . GLY A 1 692 ? -1.133 14.321 17.383 1.00 85.81 692 GLY A O 1
ATOM 5583 N N . SER A 1 693 ? -2.775 15.599 16.572 1.00 85.25 693 SER A N 1
ATOM 5584 C CA . SER A 1 693 ? -3.773 14.522 16.541 1.00 85.25 693 SER A CA 1
ATOM 5585 C C . SER A 1 693 ? -4.933 14.777 15.570 1.00 85.25 693 SER A C 1
ATOM 5587 O O . SER A 1 693 ? -5.234 15.907 15.157 1.00 85.25 693 SER A O 1
ATOM 5589 N N . TYR A 1 694 ? -5.612 13.688 15.213 1.00 84.75 694 TYR A N 1
ATOM 5590 C CA . TYR A 1 694 ? -6.900 13.684 14.522 1.00 84.75 694 TYR A CA 1
ATOM 5591 C C . TYR A 1 694 ? -7.829 12.627 15.128 1.00 84.75 694 TYR A C 1
ATOM 5593 O O . TYR A 1 694 ? -7.429 11.840 15.983 1.00 84.75 694 TYR A O 1
ATOM 5601 N N . ARG A 1 695 ? -9.099 12.612 14.708 1.00 75.94 695 ARG A N 1
ATOM 5602 C CA . ARG A 1 695 ? -10.103 11.661 15.204 1.00 75.94 695 ARG A CA 1
ATOM 5603 C C . ARG A 1 695 ? -10.730 10.876 14.060 1.00 75.94 695 ARG A C 1
ATOM 5605 O O . ARG A 1 695 ? -11.083 11.462 13.037 1.00 75.94 695 ARG A O 1
ATOM 5612 N N . ILE A 1 696 ? -10.907 9.575 14.269 1.00 73.38 696 ILE A N 1
ATOM 5613 C CA . ILE A 1 696 ? -11.699 8.685 13.412 1.00 73.38 696 ILE A CA 1
ATOM 5614 C C . ILE A 1 696 ? -12.872 8.204 14.257 1.00 73.38 696 ILE A C 1
ATOM 5616 O O . ILE A 1 696 ? -12.719 7.384 15.161 1.00 73.38 696 ILE A O 1
ATOM 5620 N N . GLY A 1 697 ? -14.039 8.804 14.016 1.00 66.62 697 GLY A N 1
ATOM 5621 C CA . GLY A 1 697 ? -15.176 8.689 14.920 1.00 66.62 697 GLY A CA 1
ATOM 5622 C C . GLY A 1 697 ? -14.823 9.196 16.321 1.00 66.62 697 GLY A C 1
ATOM 5623 O O . GLY A 1 697 ? -14.639 10.396 16.541 1.00 66.62 697 GLY A O 1
ATOM 5624 N N . GLU A 1 698 ? -14.718 8.255 17.252 1.00 48.69 698 GLU A N 1
ATOM 5625 C CA . GLU A 1 698 ? -14.495 8.480 18.685 1.00 48.69 698 GLU A CA 1
ATOM 5626 C C . GLU A 1 698 ? -13.020 8.272 19.084 1.00 48.69 698 GLU A C 1
ATOM 5628 O O . GLU A 1 698 ? -12.536 8.863 20.051 1.00 48.69 698 GLU A O 1
ATOM 5633 N N . LYS A 1 699 ? -12.274 7.503 18.281 1.00 60.56 699 LYS A N 1
ATOM 5634 C CA . LYS A 1 699 ? -10.855 7.199 18.477 1.00 60.56 699 LYS A CA 1
ATOM 5635 C C . LYS A 1 699 ? -10.012 8.424 18.127 1.00 60.56 699 LYS A C 1
ATOM 5637 O O . LYS A 1 699 ? -10.020 8.881 16.982 1.00 60.56 699 LYS A O 1
ATOM 5642 N N . GLU A 1 700 ? -9.271 8.951 19.099 1.00 82.56 700 GLU A N 1
ATOM 5643 C CA . GLU A 1 700 ? -8.181 9.890 18.826 1.00 82.56 700 GLU A CA 1
ATOM 5644 C C . GLU A 1 700 ? -6.945 9.114 18.357 1.00 82.56 700 GLU A C 1
ATOM 5646 O O . GLU A 1 700 ? -6.491 8.186 19.024 1.00 82.56 700 GLU A O 1
ATOM 5651 N N . VAL A 1 701 ? -6.389 9.515 17.217 1.00 81.94 701 VAL A N 1
ATOM 5652 C CA . VAL A 1 701 ? -5.092 9.052 16.728 1.00 81.94 701 VAL A CA 1
ATOM 5653 C C . VAL A 1 701 ? -4.099 10.187 16.944 1.00 81.94 701 VAL A C 1
ATOM 5655 O O . VAL A 1 701 ? -4.184 11.239 16.304 1.00 81.94 701 VAL A O 1
ATOM 5658 N N . LYS A 1 702 ? -3.167 9.984 17.877 1.00 85.88 702 LYS A N 1
ATOM 5659 C CA . LYS A 1 702 ? -2.070 10.919 18.140 1.00 85.88 702 LYS A CA 1
ATOM 5660 C C . LYS A 1 702 ? -0.944 10.672 17.142 1.00 85.88 702 LYS A C 1
ATOM 5662 O O . LYS A 1 702 ? -0.511 9.536 16.959 1.00 85.88 702 LYS A O 1
ATOM 5667 N N . LEU A 1 703 ? -0.476 11.740 16.507 1.00 83.81 703 LEU A N 1
ATOM 5668 C CA . LEU A 1 703 ? 0.696 11.725 15.645 1.00 83.81 703 LEU A CA 1
ATOM 5669 C C . LEU A 1 703 ? 1.950 11.749 16.521 1.00 83.81 703 LEU A C 1
ATOM 5671 O O . LEU A 1 703 ? 2.139 12.665 17.321 1.00 83.81 703 LEU A O 1
ATOM 5675 N N . LYS A 1 704 ? 2.826 10.754 16.361 1.00 76.38 704 LYS A N 1
ATOM 5676 C CA . LYS A 1 704 ? 4.143 10.763 17.014 1.00 76.38 704 LYS A CA 1
ATOM 5677 C C . LYS A 1 704 ? 4.992 11.917 16.439 1.00 76.38 704 LYS A C 1
ATOM 5679 O O . LYS A 1 704 ? 5.072 12.037 15.213 1.00 76.38 704 LYS A O 1
ATOM 5684 N N . PRO A 1 705 ? 5.623 12.767 17.277 1.00 62.03 705 PRO A N 1
ATOM 5685 C CA . PRO A 1 705 ? 6.488 13.849 16.813 1.00 62.03 705 PRO A CA 1
ATOM 5686 C C . PRO A 1 705 ? 7.819 13.282 16.301 1.00 62.03 705 PRO A C 1
ATOM 5688 O O . PRO A 1 705 ? 8.797 13.152 17.039 1.00 62.03 705 PRO A O 1
ATOM 5691 N N . ASN A 1 706 ? 7.846 12.923 15.020 1.00 63.06 706 ASN A N 1
ATOM 5692 C CA . ASN A 1 706 ? 9.043 12.430 14.352 1.00 63.06 706 ASN A CA 1
ATOM 5693 C C . ASN A 1 706 ? 10.043 13.562 14.073 1.00 63.06 706 ASN A C 1
ATOM 5695 O O . ASN A 1 706 ? 9.679 14.634 13.587 1.00 63.06 706 ASN A O 1
ATOM 5699 N N . ARG A 1 707 ? 11.335 13.293 14.301 1.00 74.62 707 ARG A N 1
ATOM 5700 C CA . ARG A 1 707 ? 12.426 14.176 13.862 1.00 74.62 707 ARG A CA 1
ATOM 5701 C C . ARG A 1 707 ? 12.655 13.997 12.366 1.00 74.62 707 ARG A C 1
ATOM 5703 O O . ARG A 1 707 ? 13.460 13.161 11.956 1.00 74.62 707 ARG A O 1
ATOM 5710 N N . ILE A 1 708 ? 11.957 14.792 11.560 1.00 88.81 708 ILE A N 1
ATOM 5711 C CA . ILE A 1 708 ? 12.177 14.838 10.113 1.00 88.81 708 ILE A CA 1
ATOM 5712 C C . ILE A 1 708 ? 13.641 15.215 9.857 1.00 88.81 708 ILE A C 1
ATOM 5714 O O . ILE A 1 708 ? 14.126 16.234 10.352 1.00 88.81 708 ILE A O 1
ATOM 5718 N N . LYS A 1 709 ? 14.345 14.410 9.061 1.00 91.62 709 LYS A N 1
ATOM 5719 C CA . LYS A 1 709 ? 15.694 14.719 8.581 1.00 91.62 709 LYS A CA 1
ATOM 5720 C C . LYS A 1 709 ? 15.617 15.075 7.105 1.00 91.62 709 LYS A C 1
ATOM 5722 O O . LYS A 1 709 ? 15.163 14.265 6.304 1.00 91.62 709 LYS A O 1
ATOM 5727 N N . THR A 1 710 ? 16.087 16.266 6.756 1.00 93.38 710 THR A N 1
ATOM 5728 C CA . THR A 1 710 ? 16.157 16.760 5.372 1.00 93.38 710 THR A CA 1
ATOM 5729 C C . THR A 1 710 ? 17.623 16.936 4.987 1.00 93.38 710 THR A C 1
ATOM 5731 O O . THR A 1 710 ? 18.383 17.508 5.765 1.00 93.38 710 THR A O 1
ATOM 5734 N N . ILE A 1 711 ? 18.035 16.446 3.819 1.00 93.50 711 ILE A N 1
ATOM 5735 C CA . ILE A 1 711 ? 19.401 16.568 3.297 1.00 93.50 711 ILE A CA 1
ATOM 5736 C C . ILE A 1 711 ? 19.346 17.153 1.886 1.00 93.50 711 ILE A C 1
ATOM 5738 O O . ILE A 1 711 ? 18.795 16.530 0.977 1.00 93.50 711 ILE A O 1
ATOM 5742 N N . LEU A 1 712 ? 19.941 18.330 1.704 1.00 93.44 712 LEU A N 1
ATOM 5743 C CA . LEU A 1 712 ? 20.174 18.941 0.403 1.00 93.44 712 LEU A CA 1
ATOM 5744 C C . LEU A 1 712 ? 21.427 18.337 -0.245 1.00 93.44 712 LEU A C 1
ATOM 5746 O O . LEU A 1 712 ? 22.501 18.303 0.362 1.00 93.44 712 LEU A O 1
ATOM 5750 N N . TYR A 1 713 ? 21.272 17.905 -1.493 1.00 90.88 713 TYR A N 1
ATOM 5751 C CA . TYR A 1 713 ? 22.343 17.495 -2.390 1.00 90.88 713 TYR A CA 1
ATOM 5752 C C . TYR A 1 713 ? 22.418 18.475 -3.562 1.00 90.88 713 TYR A C 1
ATOM 5754 O O . TYR A 1 713 ? 21.439 18.631 -4.291 1.00 90.88 713 TYR A O 1
ATOM 5762 N N . ASP A 1 714 ? 23.568 19.111 -3.765 1.00 87.00 714 ASP A N 1
ATOM 5763 C CA . ASP A 1 714 ? 23.853 19.997 -4.898 1.00 87.00 714 ASP A CA 1
ATOM 5764 C C . ASP A 1 714 ? 24.934 19.380 -5.809 1.00 87.00 714 ASP A C 1
ATOM 5766 O O . ASP A 1 714 ? 25.367 18.248 -5.603 1.00 87.00 714 ASP A O 1
ATOM 5770 N N . HIS A 1 715 ? 25.406 20.116 -6.816 1.00 77.12 715 HIS A N 1
ATOM 5771 C CA . HIS A 1 715 ? 26.461 19.658 -7.725 1.00 77.12 715 HIS A CA 1
ATOM 5772 C C . HIS A 1 715 ? 27.878 19.559 -7.113 1.00 77.12 715 HIS A C 1
ATOM 5774 O O . HIS A 1 715 ? 28.802 19.123 -7.805 1.00 77.12 715 HIS A O 1
ATOM 5780 N N . ASN A 1 716 ? 28.081 20.001 -5.870 1.00 76.50 716 ASN A N 1
ATOM 5781 C CA . ASN A 1 716 ? 29.332 19.887 -5.120 1.00 76.50 716 ASN A CA 1
ATOM 5782 C C . ASN A 1 716 ? 29.303 18.707 -4.138 1.00 76.50 716 ASN A C 1
ATOM 5784 O O . ASN A 1 716 ? 30.371 18.188 -3.796 1.00 76.50 716 ASN A O 1
ATOM 5788 N N . SER A 1 717 ? 28.112 18.258 -3.727 1.00 80.88 717 SER A N 1
ATOM 5789 C CA . SER A 1 717 ? 27.917 17.123 -2.829 1.00 80.88 717 SER A CA 1
ATOM 5790 C C . SER A 1 717 ? 28.637 15.856 -3.296 1.00 80.88 717 SER A C 1
ATOM 5792 O O . SER A 1 717 ? 28.456 15.356 -4.416 1.00 80.88 717 SER A O 1
ATOM 5794 N N . LYS A 1 718 ? 29.420 15.284 -2.381 1.00 77.00 718 LYS A N 1
ATOM 5795 C CA . LYS A 1 718 ? 30.030 13.961 -2.521 1.00 77.00 718 LYS A CA 1
ATOM 5796 C C . LYS A 1 718 ? 29.208 12.957 -1.722 1.00 77.00 718 LYS A C 1
ATOM 5798 O O . LYS A 1 718 ? 28.898 13.196 -0.568 1.00 77.00 718 LYS A O 1
ATOM 5803 N N . LEU A 1 719 ? 28.832 11.844 -2.341 1.00 72.69 719 LEU A N 1
ATOM 5804 C CA . LEU A 1 719 ? 28.047 10.782 -1.706 1.00 72.69 719 LEU A CA 1
ATOM 5805 C C . LEU A 1 719 ? 28.939 9.707 -1.086 1.00 72.69 719 LEU A C 1
ATOM 5807 O O . LEU A 1 719 ? 28.564 9.083 -0.105 1.00 72.69 719 LEU A O 1
ATOM 5811 N N . GLN A 1 720 ? 30.118 9.459 -1.656 1.00 66.38 720 GLN A N 1
ATOM 5812 C CA . GLN A 1 720 ? 31.059 8.498 -1.091 1.00 66.38 720 GLN A CA 1
ATOM 5813 C C . GLN A 1 720 ? 32.489 8.891 -1.436 1.00 66.38 720 GLN A C 1
ATOM 5815 O O . GLN A 1 720 ? 32.785 9.246 -2.578 1.00 66.38 720 GLN A O 1
ATOM 5820 N N . HIS A 1 721 ? 33.384 8.777 -0.457 1.00 63.50 721 HIS A N 1
ATOM 5821 C CA . HIS A 1 721 ? 34.815 8.901 -0.688 1.00 63.50 721 HIS A CA 1
ATOM 5822 C C . HIS A 1 721 ? 35.383 7.703 -1.448 1.00 63.50 721 HIS A C 1
ATOM 5824 O O . HIS A 1 721 ? 35.092 6.547 -1.131 1.00 63.50 721 HIS A O 1
ATOM 5830 N N . GLY A 1 722 ? 36.242 7.998 -2.423 1.00 60.62 722 GLY A N 1
ATOM 5831 C CA . GLY A 1 722 ? 36.982 6.986 -3.156 1.00 60.62 722 GLY A CA 1
ATOM 5832 C C . GLY A 1 722 ? 37.895 6.169 -2.240 1.00 60.62 722 GLY A C 1
ATOM 5833 O O . GLY A 1 722 ? 38.556 6.710 -1.352 1.00 60.62 722 GLY A O 1
ATOM 5834 N N . LYS A 1 723 ? 37.932 4.852 -2.453 1.00 59.59 723 LYS A N 1
ATOM 5835 C CA . LYS A 1 723 ? 38.697 3.902 -1.639 1.00 59.59 723 LYS A CA 1
ATOM 5836 C C . LYS A 1 723 ? 39.309 2.816 -2.519 1.00 59.59 723 LYS A C 1
ATOM 5838 O O . LYS A 1 723 ? 38.601 2.142 -3.268 1.00 59.59 723 LYS A O 1
ATOM 5843 N N . THR A 1 724 ? 40.613 2.598 -2.373 1.00 57.09 724 THR A N 1
ATOM 5844 C CA . THR A 1 724 ? 41.307 1.444 -2.958 1.00 57.09 724 THR A CA 1
ATOM 5845 C C . THR A 1 724 ? 41.038 0.197 -2.116 1.00 57.09 724 THR A C 1
ATOM 5847 O O . THR A 1 724 ? 41.169 0.222 -0.892 1.00 57.09 724 THR A O 1
ATOM 5850 N N . THR A 1 725 ? 40.604 -0.885 -2.759 1.00 52.78 725 THR A N 1
ATOM 5851 C CA . THR A 1 725 ? 40.275 -2.174 -2.131 1.00 52.78 725 THR A CA 1
ATOM 5852 C C . THR A 1 725 ? 40.726 -3.316 -3.049 1.00 52.78 725 THR A C 1
ATOM 5854 O O . THR A 1 725 ? 40.684 -3.196 -4.273 1.00 52.78 725 THR A O 1
ATOM 5857 N N . SER A 1 726 ? 41.167 -4.441 -2.479 1.00 48.59 726 SER A N 1
ATOM 5858 C CA . SER A 1 726 ? 41.523 -5.630 -3.267 1.00 48.59 726 SER A CA 1
ATOM 5859 C C . SER A 1 726 ? 40.313 -6.171 -4.037 1.00 48.59 726 SER A C 1
ATOM 5861 O O . SER A 1 726 ? 39.207 -6.224 -3.496 1.00 48.59 726 SER A O 1
ATOM 5863 N N . LEU A 1 727 ? 40.547 -6.662 -5.260 1.00 49.34 727 LEU A N 1
ATOM 5864 C CA . LEU A 1 727 ? 39.545 -7.317 -6.120 1.00 49.34 727 LEU A CA 1
ATOM 5865 C C . LEU A 1 727 ? 38.733 -8.406 -5.390 1.00 49.34 727 LEU A C 1
ATOM 5867 O O . LEU A 1 727 ? 37.563 -8.606 -5.687 1.00 49.34 727 LEU A O 1
ATOM 5871 N N . SER A 1 728 ? 39.346 -9.060 -4.400 1.00 46.59 728 SER A N 1
ATOM 5872 C CA . SER A 1 728 ? 38.745 -10.102 -3.555 1.00 46.59 728 SER A CA 1
ATOM 5873 C C . SER A 1 728 ? 37.608 -9.637 -2.630 1.00 46.59 728 SER A C 1
ATOM 5875 O O . SER A 1 728 ? 36.825 -10.472 -2.197 1.00 46.59 728 SER A O 1
ATOM 5877 N N . HIS A 1 729 ? 37.522 -8.341 -2.314 1.00 41.22 729 HIS A N 1
ATOM 5878 C CA . HIS A 1 729 ? 36.552 -7.776 -1.359 1.00 41.22 729 HIS A CA 1
ATOM 5879 C C . HIS A 1 729 ? 35.659 -6.680 -1.974 1.00 41.22 729 HIS A C 1
ATOM 5881 O O . HIS A 1 729 ? 34.807 -6.122 -1.288 1.00 41.22 729 HIS A O 1
ATOM 5887 N N . ALA A 1 730 ? 35.871 -6.322 -3.244 1.00 46.25 730 ALA A N 1
ATOM 5888 C CA . ALA A 1 730 ? 35.326 -5.102 -3.851 1.00 46.25 730 ALA A CA 1
ATOM 5889 C C . ALA A 1 730 ? 34.152 -5.327 -4.829 1.00 46.25 730 ALA A C 1
ATOM 5891 O O . ALA A 1 730 ? 33.684 -4.368 -5.440 1.00 46.25 730 ALA A O 1
ATOM 5892 N N . THR A 1 731 ? 33.701 -6.572 -5.026 1.00 49.25 731 THR A N 1
ATOM 5893 C CA . THR A 1 731 ? 32.785 -6.943 -6.129 1.00 49.25 731 THR A CA 1
ATOM 5894 C C . THR A 1 731 ? 31.534 -7.722 -5.710 1.00 49.25 731 THR A C 1
ATOM 5896 O O . THR A 1 731 ? 30.840 -8.265 -6.572 1.00 49.25 731 THR A O 1
ATOM 5899 N N . GLU A 1 732 ? 31.220 -7.797 -4.416 1.00 57.22 732 GLU A N 1
ATOM 5900 C CA . GLU A 1 732 ? 29.944 -8.360 -3.961 1.00 57.22 732 GLU A CA 1
ATOM 5901 C C . GLU A 1 732 ? 28.854 -7.284 -4.005 1.00 57.22 732 GLU A C 1
ATOM 5903 O O . GLU A 1 732 ? 28.797 -6.378 -3.176 1.00 57.22 732 GLU A O 1
ATOM 5908 N N . PHE A 1 733 ? 27.996 -7.376 -5.022 1.00 69.81 733 PHE A N 1
ATOM 5909 C CA . PHE A 1 733 ? 26.771 -6.586 -5.105 1.00 69.81 733 PHE A CA 1
ATOM 5910 C C . PHE A 1 733 ? 25.832 -6.989 -3.953 1.00 69.81 733 PHE A C 1
ATOM 5912 O O . PHE A 1 733 ? 25.686 -8.193 -3.720 1.00 69.81 733 PHE A O 1
ATOM 5919 N N . PRO A 1 734 ? 25.161 -6.038 -3.270 1.00 76.75 734 PRO A N 1
ATOM 5920 C CA . PRO A 1 734 ? 24.240 -6.342 -2.169 1.00 76.75 734 PRO A CA 1
ATOM 5921 C C . PRO A 1 734 ? 23.154 -7.372 -2.519 1.00 76.75 734 PRO A C 1
ATOM 5923 O O . PRO A 1 734 ? 22.705 -8.121 -1.650 1.00 76.75 734 PRO A O 1
ATOM 5926 N N . TYR A 1 735 ? 22.751 -7.431 -3.793 1.00 84.06 735 TYR A N 1
ATOM 5927 C CA . TYR A 1 735 ? 21.753 -8.357 -4.317 1.00 84.06 735 TYR A CA 1
ATOM 5928 C C . TYR A 1 735 ? 22.259 -9.071 -5.585 1.00 84.06 735 TYR A C 1
ATOM 5930 O O . TYR A 1 735 ? 22.965 -8.476 -6.403 1.00 84.06 735 TYR A O 1
ATOM 5938 N N . PRO A 1 736 ? 21.874 -10.344 -5.816 1.00 80.69 736 PRO A N 1
ATOM 5939 C CA . PRO A 1 736 ? 22.294 -11.108 -6.998 1.00 80.69 736 PRO A CA 1
ATOM 5940 C C . PRO A 1 736 ? 21.656 -10.610 -8.307 1.00 80.69 736 PRO A C 1
ATOM 5942 O O . PRO A 1 736 ? 22.112 -10.964 -9.395 1.00 80.69 736 PRO A O 1
ATOM 5945 N N . SER A 1 737 ? 20.585 -9.825 -8.200 1.00 84.06 737 SER A N 1
ATOM 5946 C CA . SER A 1 737 ? 19.846 -9.183 -9.285 1.00 84.06 737 SER A CA 1
ATOM 5947 C C . SER A 1 737 ? 18.935 -8.100 -8.709 1.00 84.06 737 SER A C 1
ATOM 5949 O O . SER A 1 737 ? 18.574 -8.168 -7.535 1.00 84.06 737 SER A O 1
ATOM 5951 N N . THR A 1 738 ? 18.504 -7.170 -9.554 1.00 90.19 738 THR A N 1
ATOM 5952 C CA . THR A 1 738 ? 17.427 -6.215 -9.268 1.00 90.19 738 THR A CA 1
ATOM 5953 C C . THR A 1 738 ? 16.199 -6.606 -10.082 1.00 90.19 738 THR A C 1
ATOM 5955 O O . THR A 1 738 ? 16.304 -6.733 -11.302 1.00 90.19 738 THR A O 1
ATOM 5958 N N . SER A 1 739 ? 15.053 -6.808 -9.431 1.00 94.12 739 SER A N 1
ATOM 5959 C CA . SER A 1 739 ? 13.768 -6.980 -10.119 1.00 94.12 739 SER A CA 1
ATOM 5960 C C . SER A 1 739 ? 13.045 -5.645 -10.274 1.00 94.12 739 SER A C 1
ATOM 5962 O O . SER A 1 739 ? 13.091 -4.793 -9.386 1.00 94.12 739 SER A O 1
ATOM 5964 N N . VAL A 1 740 ? 12.360 -5.466 -11.399 1.00 95.69 740 VAL A N 1
ATOM 5965 C CA . VAL A 1 740 ? 11.546 -4.289 -11.696 1.00 95.69 740 VAL A CA 1
ATOM 5966 C C . VAL A 1 740 ? 10.097 -4.714 -11.901 1.00 95.69 740 VAL A C 1
ATOM 5968 O O . VAL A 1 740 ? 9.829 -5.762 -12.491 1.00 95.69 740 VAL A O 1
ATOM 5971 N N . SER A 1 741 ? 9.167 -3.896 -11.419 1.00 93.62 741 SER A N 1
ATOM 5972 C CA . SER A 1 741 ? 7.734 -4.061 -11.664 1.00 93.62 741 SER A CA 1
ATOM 5973 C C . SER A 1 741 ? 7.080 -2.713 -11.953 1.00 93.62 741 SER A C 1
ATOM 5975 O O . SER A 1 741 ? 7.464 -1.696 -11.371 1.00 93.62 741 SER A O 1
ATOM 5977 N N . VAL A 1 742 ? 6.084 -2.690 -12.835 1.00 93.00 742 VAL A N 1
ATOM 5978 C CA . VAL A 1 742 ? 5.306 -1.489 -13.173 1.00 93.00 742 VAL A CA 1
ATOM 5979 C C . VAL A 1 742 ? 3.854 -1.728 -12.771 1.00 93.00 742 VAL A C 1
ATOM 5981 O O . VAL A 1 742 ? 3.207 -2.636 -13.275 1.00 93.00 742 VAL A O 1
ATOM 5984 N N . ILE A 1 743 ? 3.335 -0.923 -11.843 1.00 90.81 743 ILE A N 1
ATOM 5985 C CA . ILE A 1 743 ? 2.024 -1.138 -11.216 1.00 90.81 743 ILE A CA 1
ATOM 5986 C C . ILE A 1 743 ? 1.125 0.091 -11.375 1.00 90.81 743 ILE A C 1
ATOM 5988 O O . ILE A 1 743 ? 1.567 1.230 -11.201 1.00 90.81 743 ILE A O 1
ATOM 5992 N N . LYS A 1 744 ? -0.153 -0.142 -11.702 1.00 89.00 744 LYS A N 1
ATOM 5993 C CA . LYS A 1 744 ? -1.170 0.911 -11.866 1.00 89.00 744 LYS A CA 1
ATOM 5994 C C . LYS A 1 744 ? -1.780 1.283 -10.509 1.00 89.00 744 LYS A C 1
ATOM 5996 O O . LYS A 1 744 ? -2.971 1.112 -10.278 1.00 89.00 744 LYS A O 1
ATOM 6001 N N . GLU A 1 745 ? -0.918 1.718 -9.592 1.00 85.31 745 GLU A N 1
ATOM 6002 C CA . GLU A 1 745 ? -1.217 1.974 -8.177 1.00 85.31 745 GLU A CA 1
ATOM 6003 C C . GLU A 1 745 ? -0.659 3.342 -7.736 1.00 85.31 745 GLU A C 1
ATOM 6005 O O . GLU A 1 745 ? 0.285 3.873 -8.327 1.00 85.31 745 GLU A O 1
ATOM 6010 N N . ASP A 1 746 ? -1.250 3.924 -6.690 1.00 90.00 746 ASP A N 1
ATOM 6011 C CA . ASP A 1 746 ? -0.741 5.128 -6.029 1.00 90.00 746 ASP A CA 1
ATOM 6012 C C . ASP A 1 746 ? 0.594 4.854 -5.311 1.00 90.00 746 ASP A C 1
ATOM 6014 O O . ASP A 1 746 ? 0.788 3.821 -4.671 1.00 90.00 746 ASP A O 1
ATOM 6018 N N . CYS A 1 747 ? 1.526 5.807 -5.380 1.00 92.06 747 CYS A N 1
ATOM 6019 C CA . CYS A 1 747 ? 2.881 5.601 -4.865 1.00 92.06 747 CYS A CA 1
ATOM 6020 C C . CYS A 1 747 ? 2.969 5.417 -3.337 1.00 92.06 747 CYS A C 1
ATOM 6022 O O . CYS A 1 747 ? 3.854 4.694 -2.885 1.00 92.06 747 CYS A O 1
ATOM 6024 N N . LEU A 1 748 ? 2.062 5.999 -2.538 1.00 92.62 748 LEU A N 1
ATOM 6025 C CA . LEU A 1 748 ? 2.034 5.775 -1.085 1.00 92.62 748 LEU A CA 1
ATOM 6026 C C . LEU A 1 748 ? 1.430 4.411 -0.736 1.00 92.62 748 LEU A C 1
ATOM 6028 O O . LEU A 1 748 ? 1.939 3.760 0.172 1.00 92.62 748 LEU A O 1
ATOM 6032 N N . ILE A 1 749 ? 0.417 3.950 -1.478 1.00 91.12 749 ILE A N 1
ATOM 6033 C CA . ILE A 1 749 ? -0.140 2.593 -1.320 1.00 91.12 749 ILE A CA 1
ATOM 6034 C C . ILE A 1 749 ? 0.936 1.545 -1.657 1.00 91.12 749 ILE A C 1
ATOM 6036 O O . ILE A 1 749 ? 1.225 0.659 -0.853 1.00 91.12 749 ILE A O 1
ATOM 6040 N N . ALA A 1 750 ? 1.633 1.717 -2.785 1.00 91.19 750 ALA A N 1
ATOM 6041 C CA . ALA A 1 750 ? 2.762 0.867 -3.160 1.00 91.19 750 ALA A CA 1
ATOM 6042 C C . ALA A 1 750 ? 3.873 0.858 -2.091 1.00 91.19 750 ALA A C 1
ATOM 6044 O O . ALA A 1 750 ? 4.446 -0.190 -1.787 1.00 91.19 750 ALA A O 1
ATOM 6045 N N . TYR A 1 751 ? 4.171 2.013 -1.485 1.00 93.31 751 TYR A N 1
ATOM 6046 C CA . TYR A 1 751 ? 5.135 2.123 -0.388 1.00 93.31 751 TYR A CA 1
ATOM 6047 C C . TYR A 1 751 ? 4.683 1.349 0.857 1.00 93.31 751 TYR A C 1
ATOM 6049 O O . TYR A 1 751 ? 5.472 0.583 1.410 1.00 93.31 751 TYR A O 1
ATOM 6057 N N . GLU A 1 752 ? 3.421 1.497 1.271 1.00 88.50 752 GLU A N 1
ATOM 6058 C CA . GLU A 1 752 ? 2.822 0.770 2.398 1.00 88.50 752 GLU A CA 1
ATOM 6059 C C . GLU A 1 752 ? 2.931 -0.748 2.195 1.00 88.50 752 GLU A C 1
ATOM 6061 O O . GLU A 1 752 ? 3.497 -1.456 3.032 1.00 88.50 752 GLU A O 1
ATOM 6066 N N . HIS A 1 753 ? 2.515 -1.237 1.023 1.00 86.56 753 HIS A N 1
ATOM 6067 C CA . HIS A 1 753 ? 2.633 -2.640 0.627 1.00 86.56 753 HIS A CA 1
ATOM 6068 C C . HIS A 1 753 ? 4.075 -3.176 0.692 1.00 86.56 753 HIS A C 1
ATOM 6070 O O . HIS A 1 753 ? 4.283 -4.359 0.976 1.00 86.56 753 HIS A O 1
ATOM 6076 N N . LEU A 1 754 ? 5.084 -2.340 0.429 1.00 83.44 754 LEU A N 1
ATOM 6077 C CA . LEU A 1 754 ? 6.497 -2.729 0.456 1.00 83.44 754 LEU A CA 1
ATOM 6078 C C . LEU A 1 754 ? 7.098 -2.704 1.865 1.00 83.44 754 LEU A C 1
ATOM 6080 O O . LEU A 1 754 ? 7.872 -3.608 2.198 1.00 83.44 754 LEU A O 1
ATOM 6084 N N . VAL A 1 755 ? 6.704 -1.743 2.705 1.00 82.25 755 VAL A N 1
ATOM 6085 C CA . VAL A 1 755 ? 7.053 -1.713 4.136 1.00 82.25 755 VAL A CA 1
ATOM 6086 C C . VAL A 1 755 ? 6.466 -2.933 4.852 1.00 82.25 755 VAL A C 1
ATOM 6088 O O . VAL A 1 755 ? 7.192 -3.633 5.556 1.00 82.25 755 VAL A O 1
ATOM 6091 N N . LEU A 1 756 ? 5.197 -3.275 4.595 1.00 77.56 756 LEU A N 1
ATOM 6092 C CA . LEU A 1 756 ? 4.544 -4.472 5.149 1.00 77.56 756 LEU A CA 1
ATOM 6093 C C . LEU A 1 756 ? 5.219 -5.789 4.714 1.00 77.56 756 LEU A C 1
ATOM 6095 O O . LEU A 1 756 ? 5.180 -6.779 5.443 1.00 77.56 756 LEU A O 1
ATOM 6099 N N . LYS A 1 757 ? 5.895 -5.802 3.556 1.00 77.19 757 LYS A N 1
ATOM 6100 C CA . LYS A 1 757 ? 6.730 -6.921 3.072 1.00 77.19 757 LYS A CA 1
ATOM 6101 C C . LYS A 1 757 ? 8.166 -6.907 3.631 1.00 77.19 757 LYS A C 1
ATOM 6103 O O . LYS A 1 757 ? 8.990 -7.716 3.202 1.00 77.19 757 LYS A O 1
ATOM 6108 N N . GLY A 1 758 ? 8.490 -5.997 4.552 1.00 77.81 758 GLY A N 1
ATOM 6109 C CA . GLY A 1 758 ? 9.808 -5.874 5.183 1.00 77.81 758 GLY A CA 1
ATOM 6110 C C . GLY A 1 758 ? 10.898 -5.278 4.284 1.00 77.81 758 GLY A C 1
ATOM 6111 O O . GLY A 1 758 ? 12.077 -5.552 4.501 1.00 77.81 758 GLY A O 1
ATOM 6112 N N . SER A 1 759 ? 10.528 -4.512 3.254 1.00 84.19 759 SER A N 1
ATOM 6113 C CA . SER A 1 759 ? 11.487 -3.732 2.452 1.00 84.19 759 SER A CA 1
ATOM 6114 C C . SER A 1 759 ? 11.738 -2.359 3.083 1.00 84.19 759 SER A C 1
ATOM 6116 O O . SER A 1 759 ? 10.953 -1.902 3.912 1.00 84.19 759 SER A O 1
ATOM 6118 N N . ARG A 1 760 ? 12.797 -1.662 2.653 1.00 91.44 760 ARG A N 1
ATOM 6119 C CA . ARG A 1 760 ? 13.095 -0.272 3.050 1.00 91.44 760 ARG A CA 1
ATOM 6120 C C . ARG A 1 760 ? 12.961 0.666 1.841 1.00 91.44 760 ARG A C 1
ATOM 6122 O O . ARG A 1 760 ? 13.983 1.112 1.306 1.00 91.44 760 ARG A O 1
ATOM 6129 N N . PRO A 1 761 ? 11.729 0.919 1.359 1.00 96.38 761 PRO A N 1
ATOM 6130 C CA . PRO A 1 761 ? 11.492 1.727 0.169 1.00 96.38 761 PRO A CA 1
ATOM 6131 C C . PRO A 1 761 ? 11.858 3.208 0.351 1.00 96.38 761 PRO A C 1
ATOM 6133 O O . PRO A 1 761 ? 11.927 3.717 1.468 1.00 96.38 761 PRO A O 1
ATOM 6136 N N . VAL A 1 762 ? 12.053 3.905 -0.770 1.00 98.12 762 VAL A N 1
ATOM 6137 C CA . VAL A 1 762 ? 12.095 5.374 -0.862 1.00 98.12 762 VAL A CA 1
ATOM 6138 C C . VAL A 1 762 ? 11.240 5.847 -2.034 1.00 98.12 762 VAL A C 1
ATOM 6140 O O . VAL A 1 762 ? 11.293 5.264 -3.119 1.00 98.12 762 VAL A O 1
ATOM 6143 N N . LEU A 1 763 ? 10.440 6.890 -1.812 1.00 97.62 763 LEU A N 1
ATOM 6144 C CA . LEU A 1 763 ? 9.572 7.504 -2.819 1.00 97.62 763 LEU A CA 1
ATOM 6145 C C . LEU A 1 763 ? 10.337 8.488 -3.700 1.00 97.62 763 LEU A C 1
ATOM 6147 O O . LEU A 1 763 ? 11.107 9.305 -3.204 1.00 97.62 763 LEU A O 1
ATOM 6151 N N . LEU A 1 764 ? 10.041 8.503 -4.994 1.00 98.12 764 LEU A N 1
ATOM 6152 C CA . LEU A 1 764 ? 10.341 9.643 -5.853 1.00 98.12 764 LEU A CA 1
ATOM 6153 C C . LEU A 1 764 ? 9.227 10.691 -5.733 1.00 98.12 764 LEU A C 1
ATOM 6155 O O . LEU A 1 764 ? 8.108 10.440 -6.174 1.00 98.12 764 LEU A O 1
ATOM 6159 N N . ASN A 1 765 ? 9.547 11.875 -5.210 1.00 97.44 765 ASN A N 1
ATOM 6160 C CA . ASN A 1 765 ? 8.736 13.076 -5.400 1.00 97.44 765 ASN A CA 1
ATOM 6161 C C . ASN A 1 765 ? 9.180 13.773 -6.701 1.00 97.44 765 ASN A C 1
ATOM 6163 O O . ASN A 1 765 ? 10.328 14.216 -6.816 1.00 97.44 765 ASN A O 1
ATOM 6167 N N . MET A 1 766 ? 8.280 13.858 -7.686 1.00 94.31 766 MET A N 1
ATOM 6168 C CA . MET A 1 766 ? 8.514 14.496 -8.991 1.00 94.31 766 MET A CA 1
ATOM 6169 C C . MET A 1 766 ? 8.451 16.031 -8.897 1.00 94.31 766 MET A C 1
ATOM 6171 O O . MET A 1 766 ? 7.594 16.671 -9.505 1.00 94.31 766 MET A O 1
ATOM 6175 N N . ALA A 1 767 ? 9.368 16.602 -8.118 1.00 94.19 767 ALA A N 1
ATOM 6176 C CA . ALA A 1 767 ? 9.266 17.948 -7.567 1.00 94.19 767 ALA A CA 1
ATOM 6177 C C . ALA A 1 767 ? 9.230 19.091 -8.600 1.00 94.19 767 ALA A C 1
ATOM 6179 O O . ALA A 1 767 ? 9.849 19.038 -9.667 1.00 94.19 767 ALA A O 1
ATOM 6180 N N . HIS A 1 768 ? 8.573 20.194 -8.251 1.00 94.31 768 HIS A N 1
ATOM 6181 C CA . HIS A 1 768 ? 8.637 21.437 -9.009 1.00 94.31 768 HIS A CA 1
ATOM 6182 C C . HIS A 1 768 ? 9.920 22.224 -8.685 1.00 94.31 768 HIS A C 1
ATOM 6184 O O . HIS A 1 768 ? 10.085 22.748 -7.588 1.00 94.31 768 HIS A O 1
ATOM 6190 N N . ALA A 1 769 ? 10.807 22.393 -9.675 1.00 93.06 769 ALA A N 1
ATOM 6191 C CA . ALA A 1 769 ? 12.159 22.957 -9.507 1.00 93.06 769 ALA A CA 1
ATOM 6192 C C . ALA A 1 769 ? 12.260 24.279 -8.716 1.00 93.06 769 ALA A C 1
ATOM 6194 O O . ALA A 1 769 ? 13.285 24.539 -8.093 1.00 93.06 769 ALA A O 1
ATOM 6195 N N . ASN A 1 770 ? 11.219 25.118 -8.743 1.00 93.00 770 ASN A N 1
ATOM 6196 C CA . ASN A 1 770 ? 11.233 26.465 -8.164 1.00 93.00 770 ASN A CA 1
ATOM 6197 C C . ASN A 1 770 ? 10.293 26.642 -6.961 1.00 93.00 770 ASN A C 1
ATOM 6199 O O . ASN A 1 770 ? 10.154 27.764 -6.477 1.00 93.00 770 ASN A O 1
ATOM 6203 N N . SER A 1 771 ? 9.549 25.613 -6.539 1.00 91.94 771 SER A N 1
ATOM 6204 C CA . SER A 1 771 ? 8.514 25.781 -5.505 1.00 91.94 771 SER A CA 1
ATOM 6205 C C . SER A 1 771 ? 8.296 24.479 -4.735 1.00 91.94 771 SER A C 1
ATOM 6207 O O . SER A 1 771 ? 7.940 23.488 -5.372 1.00 91.94 771 SER A O 1
ATOM 6209 N N . PRO A 1 772 ? 8.464 24.462 -3.400 1.00 92.62 772 PRO A N 1
ATOM 6210 C CA . PRO A 1 772 ? 8.246 23.259 -2.607 1.00 92.62 772 PRO A CA 1
ATOM 6211 C C . PRO A 1 772 ? 6.789 22.815 -2.711 1.00 92.62 772 PRO A C 1
ATOM 6213 O O . PRO A 1 772 ? 5.876 23.617 -2.518 1.00 92.62 772 PRO A O 1
ATOM 6216 N N . GLY A 1 773 ? 6.558 21.539 -3.021 1.00 91.00 773 GLY A N 1
ATOM 6217 C CA . GLY A 1 773 ? 5.200 21.013 -3.109 1.00 91.00 773 GLY A CA 1
ATOM 6218 C C . GLY A 1 773 ? 4.420 21.488 -4.337 1.00 91.00 773 GLY A C 1
ATOM 6219 O O . GLY A 1 773 ? 3.197 21.369 -4.348 1.00 91.00 773 GLY A O 1
ATOM 6220 N N . GLY A 1 774 ? 5.080 22.089 -5.332 1.00 91.50 774 GLY A N 1
ATOM 6221 C CA . GLY A 1 774 ? 4.441 22.575 -6.552 1.00 91.50 774 GLY A CA 1
ATOM 6222 C C . GLY A 1 774 ? 3.336 23.598 -6.286 1.00 91.50 774 GLY A C 1
ATOM 6223 O O . GLY A 1 774 ? 3.583 24.725 -5.850 1.00 91.50 774 GLY A O 1
ATOM 6224 N N . GLY A 1 775 ? 2.102 23.230 -6.615 1.00 91.44 775 GLY A N 1
ATOM 6225 C CA . GLY A 1 775 ? 0.913 24.062 -6.473 1.00 91.44 775 GLY A CA 1
ATOM 6226 C C . GLY A 1 775 ? -0.009 23.706 -5.312 1.00 91.44 775 GLY A C 1
ATOM 6227 O O . GLY A 1 775 ? -1.180 24.089 -5.336 1.00 91.44 775 GLY A O 1
ATOM 6228 N N . TYR A 1 776 ? 0.474 22.993 -4.290 1.00 93.12 776 TYR A N 1
ATOM 6229 C CA . TYR A 1 776 ? -0.380 22.480 -3.212 1.00 93.12 776 TYR A CA 1
ATOM 6230 C C . TYR A 1 776 ? -1.144 23.596 -2.472 1.00 93.12 776 TYR A C 1
ATOM 6232 O O . TYR A 1 776 ? -2.318 23.416 -2.139 1.00 93.12 776 TYR A O 1
ATOM 6240 N N . LYS A 1 777 ? -0.524 24.782 -2.320 1.00 93.00 777 LYS A N 1
ATOM 6241 C CA . LYS A 1 777 ? -1.132 26.008 -1.764 1.00 93.00 777 LYS A CA 1
ATOM 6242 C C . LYS A 1 777 ? -2.367 26.490 -2.545 1.00 93.00 777 LYS A C 1
ATOM 6244 O O . LYS A 1 777 ? -3.191 27.197 -1.980 1.00 93.00 777 LYS A O 1
ATOM 6249 N N . ARG A 1 778 ? -2.515 26.105 -3.819 1.00 91.69 778 ARG A N 1
ATOM 6250 C CA . ARG A 1 778 ? -3.601 26.516 -4.733 1.00 91.69 778 ARG A CA 1
ATOM 6251 C C . ARG A 1 778 ? -4.556 25.379 -5.113 1.00 91.69 778 ARG A C 1
ATOM 6253 O O . ARG A 1 778 ? -5.425 25.573 -5.958 1.00 91.69 778 ARG A O 1
ATOM 6260 N N . GLY A 1 779 ? -4.385 24.191 -4.528 1.00 89.06 779 GLY A N 1
ATOM 6261 C CA . GLY A 1 779 ? -5.206 23.018 -4.841 1.00 89.06 779 GLY A CA 1
ATOM 6262 C C . GLY A 1 779 ? -4.834 22.280 -6.133 1.00 89.06 779 GLY A C 1
ATOM 6263 O O . GLY A 1 779 ? -5.649 21.500 -6.630 1.00 89.06 779 GLY A O 1
ATOM 6264 N N . ASP A 1 780 ? -3.625 22.486 -6.667 1.00 89.19 780 ASP A N 1
ATOM 6265 C CA . ASP A 1 780 ? -3.155 21.788 -7.872 1.00 89.19 780 ASP A CA 1
ATOM 6266 C C . ASP A 1 780 ? -3.052 20.261 -7.605 1.00 89.19 780 ASP A C 1
ATOM 6268 O O . ASP A 1 780 ? -2.928 19.803 -6.462 1.00 89.19 780 ASP A O 1
ATOM 6272 N N . GLY A 1 781 ? -3.217 19.443 -8.646 1.00 85.38 781 GLY A N 1
ATOM 6273 C CA . GLY A 1 781 ? -3.663 18.049 -8.517 1.00 85.38 781 GLY A CA 1
ATOM 6274 C C . GLY A 1 781 ? -2.671 16.946 -8.871 1.00 85.38 781 GLY A C 1
ATOM 6275 O O . GLY A 1 781 ? -3.145 15.876 -9.235 1.00 85.38 781 GLY A O 1
ATOM 6276 N N . THR A 1 782 ? -1.356 17.179 -8.856 1.00 87.50 782 THR A N 1
ATOM 6277 C CA . THR A 1 782 ? -0.376 16.177 -9.314 1.00 87.50 782 THR A CA 1
ATOM 6278 C C . THR A 1 782 ? 0.141 15.306 -8.157 1.00 87.50 782 THR A C 1
ATOM 6280 O O . THR A 1 782 ? -0.349 15.380 -7.022 1.00 87.50 782 THR A O 1
ATOM 6283 N N . GLN A 1 783 ? 1.119 14.439 -8.445 1.00 91.19 783 GLN A N 1
ATOM 6284 C CA . GLN A 1 783 ? 1.744 13.550 -7.463 1.00 91.19 783 GLN A CA 1
ATOM 6285 C C . GLN A 1 783 ? 2.333 14.331 -6.276 1.00 91.19 783 GLN A C 1
ATOM 6287 O O . GLN A 1 783 ? 2.058 13.984 -5.127 1.00 91.19 783 GLN A O 1
ATOM 6292 N N . GLU A 1 784 ? 3.096 15.399 -6.537 1.00 94.06 784 GLU A N 1
ATOM 6293 C CA . GLU A 1 784 ? 3.778 16.166 -5.488 1.00 94.06 784 GLU A CA 1
ATOM 6294 C C . GLU A 1 784 ? 2.773 16.809 -4.516 1.00 94.06 784 GLU A C 1
ATOM 6296 O O . GLU A 1 784 ? 2.866 16.614 -3.301 1.00 94.06 784 GLU A O 1
ATOM 6301 N N . GLU A 1 785 ? 1.753 17.508 -5.026 1.00 94.69 785 GLU A N 1
ATOM 6302 C CA . GLU A 1 785 ? 0.745 18.138 -4.168 1.00 94.69 785 GLU A CA 1
ATOM 6303 C C . GLU A 1 785 ? -0.058 17.107 -3.361 1.00 94.69 785 GLU A C 1
ATOM 6305 O O . GLU A 1 785 ? -0.530 17.391 -2.258 1.00 94.69 785 GLU A O 1
ATOM 6310 N N . THR A 1 786 ? -0.219 15.899 -3.903 1.00 93.44 786 THR A N 1
ATOM 6311 C CA . THR A 1 786 ? -0.932 14.800 -3.246 1.00 93.44 786 THR A CA 1
ATOM 6312 C C . THR A 1 786 ? -0.112 14.201 -2.103 1.00 93.44 786 THR A C 1
ATOM 6314 O O . THR A 1 786 ? -0.676 13.936 -1.040 1.00 93.44 786 THR A O 1
ATOM 6317 N N . LEU A 1 787 ? 1.216 14.087 -2.250 1.00 95.56 787 LEU A N 1
ATOM 6318 C CA . LEU A 1 787 ? 2.115 13.754 -1.137 1.00 95.56 787 LEU A CA 1
ATOM 6319 C C . LEU A 1 787 ? 2.009 14.801 -0.014 1.00 95.56 787 LEU A C 1
ATOM 6321 O O . LEU A 1 787 ? 1.873 14.431 1.154 1.00 95.56 787 LEU A O 1
ATOM 6325 N N . PHE A 1 788 ? 1.988 16.095 -0.356 1.00 95.44 788 PHE A N 1
ATOM 6326 C CA . PHE A 1 788 ? 1.842 17.194 0.611 1.00 95.44 788 PHE A CA 1
ATOM 6327 C C . PHE A 1 788 ? 0.488 17.174 1.333 1.00 95.44 788 PHE A C 1
ATOM 6329 O O . PHE A 1 788 ? 0.443 17.343 2.549 1.00 95.44 788 PHE A O 1
ATOM 6336 N N . ARG A 1 789 ? -0.619 16.911 0.625 1.00 95.75 789 ARG A N 1
ATOM 6337 C CA . ARG A 1 789 ? -1.955 16.798 1.241 1.00 95.75 789 ARG A CA 1
ATOM 6338 C C . ARG A 1 789 ? -2.094 15.606 2.188 1.00 95.75 789 ARG A C 1
ATOM 6340 O O . ARG A 1 789 ? -2.892 15.688 3.124 1.00 95.75 789 ARG A O 1
ATOM 6347 N N . ARG A 1 790 ? -1.369 14.507 1.943 1.00 96.56 790 ARG A N 1
ATOM 6348 C CA . ARG A 1 790 ? -1.515 13.228 2.668 1.00 96.56 790 ARG A CA 1
ATOM 6349 C C . ARG A 1 790 ? -0.553 13.026 3.841 1.00 96.56 790 ARG A C 1
ATOM 6351 O O . ARG A 1 790 ? -0.698 12.049 4.579 1.00 96.56 790 ARG A O 1
ATOM 6358 N N . SER A 1 791 ? 0.411 13.923 4.018 1.00 95.12 791 SER A N 1
ATOM 6359 C CA . SER A 1 791 ? 1.495 13.784 4.993 1.00 95.12 791 SER A CA 1
ATOM 6360 C C . SER A 1 791 ? 1.905 15.129 5.597 1.00 95.12 791 SER A C 1
ATOM 6362 O O . SER A 1 791 ? 1.342 16.174 5.278 1.00 95.12 791 SER A O 1
ATOM 6364 N N . ASN A 1 792 ? 2.918 15.118 6.459 1.00 93.25 792 ASN A N 1
ATOM 6365 C CA . ASN A 1 792 ? 3.557 16.327 6.977 1.00 93.25 792 ASN A CA 1
ATOM 6366 C C . ASN A 1 792 ? 4.733 16.844 6.115 1.00 93.25 792 ASN A C 1
ATOM 6368 O O . ASN A 1 792 ? 5.541 17.632 6.601 1.00 93.25 792 ASN A O 1
ATOM 6372 N N . TYR A 1 793 ? 4.845 16.440 4.840 1.00 94.25 793 TYR A N 1
ATOM 6373 C CA . TYR A 1 793 ? 6.009 16.746 3.985 1.00 94.25 793 TYR A CA 1
ATOM 6374 C C . TYR A 1 793 ? 6.299 18.252 3.812 1.00 94.25 793 TYR A C 1
ATOM 6376 O O . TYR A 1 793 ? 7.457 18.643 3.642 1.00 94.25 793 TYR A O 1
ATOM 6384 N N . PHE A 1 794 ? 5.287 19.114 3.965 1.00 92.19 794 PHE A N 1
ATOM 6385 C CA . PHE A 1 794 ? 5.477 20.568 3.983 1.00 92.19 794 PHE A CA 1
ATOM 6386 C C . PHE A 1 794 ? 6.478 21.029 5.062 1.00 92.19 794 PHE A C 1
ATOM 6388 O O . PHE A 1 794 ? 7.279 21.910 4.777 1.00 92.19 794 PHE A O 1
ATOM 6395 N N . GLN A 1 795 ? 6.543 20.369 6.230 1.00 90.06 795 GLN A N 1
ATOM 6396 C CA . GLN A 1 795 ? 7.517 20.674 7.295 1.00 90.06 795 GLN A CA 1
ATOM 6397 C C . GLN A 1 795 ? 8.980 20.405 6.883 1.00 90.06 795 GLN A C 1
ATOM 6399 O O . GLN A 1 795 ? 9.910 20.920 7.498 1.00 90.06 795 GLN A O 1
ATOM 6404 N N . SER A 1 796 ? 9.227 19.591 5.850 1.00 90.81 796 SER A N 1
ATOM 6405 C CA . SER A 1 796 ? 10.581 19.370 5.323 1.00 90.81 796 SER A CA 1
ATOM 6406 C C . SER A 1 796 ? 10.978 20.454 4.325 1.00 90.81 796 SER A C 1
ATOM 6408 O O . SER A 1 796 ? 12.045 21.057 4.470 1.00 90.81 796 SER A O 1
ATOM 6410 N N . LEU A 1 797 ? 10.120 20.671 3.321 1.00 91.56 797 LEU A N 1
ATOM 6411 C CA . LEU A 1 797 ? 10.465 21.369 2.082 1.00 91.56 797 LEU A CA 1
ATOM 6412 C C . LEU A 1 797 ? 9.984 22.824 2.022 1.00 91.56 797 LEU A C 1
ATOM 6414 O O . LEU A 1 797 ? 10.634 23.629 1.359 1.00 91.56 797 LEU A O 1
ATOM 6418 N N . ASP A 1 798 ? 8.871 23.170 2.675 1.00 89.81 798 ASP A N 1
ATOM 6419 C CA . ASP A 1 798 ? 8.309 24.523 2.647 1.00 89.81 798 ASP A CA 1
ATOM 6420 C C . ASP A 1 798 ? 8.674 25.291 3.920 1.00 89.81 798 ASP A C 1
ATOM 6422 O O . ASP A 1 798 ? 8.019 25.190 4.958 1.00 89.81 798 ASP A O 1
ATOM 6426 N N . LEU A 1 799 ? 9.753 26.068 3.816 1.00 83.25 799 LEU A N 1
ATOM 6427 C CA . LEU A 1 799 ? 10.302 26.858 4.918 1.00 83.25 799 LEU A CA 1
ATOM 6428 C C . LEU A 1 799 ? 9.343 27.959 5.411 1.00 83.25 799 LEU A C 1
ATOM 6430 O O . LEU A 1 799 ? 9.521 28.441 6.524 1.00 83.25 799 LEU A O 1
ATOM 6434 N N . GLU A 1 800 ? 8.325 28.348 4.629 1.00 81.88 800 GLU A N 1
ATOM 6435 C CA . GLU A 1 800 ? 7.330 29.349 5.048 1.00 81.88 800 GLU A CA 1
ATOM 6436 C C . GLU A 1 800 ? 6.291 28.780 6.029 1.00 81.88 800 GLU A C 1
ATOM 6438 O O . GLU A 1 800 ? 5.613 29.552 6.705 1.00 81.88 800 GLU A O 1
ATOM 6443 N N . LEU A 1 801 ? 6.134 27.449 6.092 1.00 79.31 801 LEU A N 1
ATOM 6444 C CA . LEU A 1 801 ? 5.133 26.760 6.922 1.00 79.31 801 LEU A CA 1
ATOM 6445 C C . LEU A 1 801 ? 5.746 25.890 8.041 1.00 79.31 801 LEU A C 1
ATOM 6447 O O . LEU A 1 801 ? 5.027 25.116 8.681 1.00 79.31 801 LEU A O 1
ATOM 6451 N N . ASP A 1 802 ? 7.056 25.994 8.276 1.00 72.00 802 ASP A N 1
ATOM 6452 C CA . ASP A 1 802 ? 7.788 25.249 9.311 1.00 72.00 802 ASP A CA 1
ATOM 6453 C C . ASP A 1 802 ? 7.704 25.928 10.690 1.00 72.00 802 ASP A C 1
ATOM 6455 O O . ASP A 1 802 ? 8.692 26.431 11.229 1.00 72.00 802 ASP A O 1
ATOM 6459 N N . ASP A 1 803 ? 6.502 25.945 11.269 1.00 60.75 803 ASP A N 1
ATOM 6460 C CA . ASP A 1 803 ? 6.304 26.422 12.639 1.00 60.75 803 ASP A CA 1
ATOM 6461 C C . ASP A 1 803 ? 7.023 25.497 13.653 1.00 60.75 803 ASP A C 1
ATOM 6463 O O . ASP A 1 803 ? 6.751 24.298 13.730 1.00 60.75 803 ASP A O 1
ATOM 6467 N N . GLU A 1 804 ? 7.915 26.090 14.457 1.00 55.09 804 GLU A N 1
ATOM 6468 C CA . GLU A 1 804 ? 8.635 25.499 15.608 1.00 55.09 804 GLU A CA 1
ATOM 6469 C C . GLU A 1 804 ? 9.707 24.410 15.340 1.00 55.09 804 GLU A C 1
ATOM 6471 O O . GLU A 1 804 ? 9.897 23.507 16.154 1.00 55.09 804 GLU A O 1
ATOM 6476 N N . LYS A 1 805 ? 10.487 24.530 14.249 1.00 57.31 805 LYS A N 1
ATOM 6477 C CA . LYS A 1 805 ? 11.794 23.848 14.011 1.00 57.31 805 LYS A CA 1
ATOM 6478 C C . LYS A 1 805 ? 11.944 22.385 14.548 1.00 57.31 805 LYS A C 1
ATOM 6480 O O . LYS A 1 805 ? 12.948 22.089 15.206 1.00 57.31 805 LYS A O 1
ATOM 6485 N N . PRO A 1 806 ? 11.051 21.415 14.241 1.00 54.81 806 PRO A N 1
ATOM 6486 C CA . PRO A 1 806 ? 11.272 20.002 14.588 1.00 54.81 806 PRO A CA 1
ATOM 6487 C C . PRO A 1 806 ? 12.193 19.280 13.581 1.00 54.81 806 PRO A C 1
ATOM 6489 O O . PRO A 1 806 ? 12.661 18.166 13.837 1.00 54.81 806 PRO A O 1
ATOM 6492 N N . THR A 1 807 ? 12.441 19.906 12.426 1.00 70.19 807 THR A N 1
ATOM 6493 C CA . THR A 1 807 ? 13.152 19.338 11.277 1.00 70.19 807 THR A CA 1
ATOM 6494 C C . THR A 1 807 ? 14.657 19.601 11.354 1.00 70.19 807 THR A C 1
ATOM 6496 O O . THR A 1 807 ? 15.108 20.745 11.296 1.00 70.19 807 THR A O 1
ATOM 6499 N N . ALA A 1 808 ? 15.463 18.539 11.384 1.00 84.38 808 ALA A N 1
ATOM 6500 C CA . ALA A 1 808 ? 16.913 18.636 11.252 1.00 84.38 808 ALA A CA 1
ATOM 6501 C C . ALA A 1 808 ? 17.297 18.730 9.763 1.00 84.38 808 ALA A C 1
ATOM 6503 O O . ALA A 1 808 ? 17.148 17.761 9.010 1.00 84.38 808 ALA A O 1
ATOM 6504 N N . ARG A 1 809 ? 17.770 19.903 9.329 1.00 88.19 809 ARG A N 1
ATOM 6505 C CA . ARG A 1 809 ? 18.150 20.183 7.936 1.00 88.19 809 ARG A CA 1
ATOM 6506 C C . ARG A 1 809 ? 19.669 20.189 7.769 1.00 88.19 809 ARG A C 1
ATOM 6508 O O . ARG A 1 809 ? 20.370 20.847 8.532 1.00 88.19 809 ARG A O 1
ATOM 6515 N N . PHE A 1 810 ? 20.158 19.477 6.759 1.00 90.56 810 PHE A N 1
ATOM 6516 C CA . PHE A 1 810 ? 21.578 19.335 6.450 1.00 90.56 810 PHE A CA 1
ATOM 6517 C C . PHE A 1 810 ? 21.870 19.596 4.974 1.00 90.56 810 PHE A C 1
ATOM 6519 O O . PHE A 1 810 ? 21.043 19.315 4.110 1.00 90.56 810 PHE A O 1
ATOM 6526 N N . TYR A 1 811 ? 23.080 20.050 4.687 1.00 90.38 811 TYR A N 1
ATOM 6527 C CA . TYR A 1 811 ? 23.691 20.069 3.369 1.00 90.38 811 TYR A CA 1
ATOM 6528 C C . TYR A 1 811 ? 24.790 19.003 3.324 1.00 90.38 811 TYR A C 1
ATOM 6530 O O . TYR A 1 811 ? 25.546 18.838 4.282 1.00 90.38 811 TYR A O 1
ATOM 6538 N N . CYS A 1 812 ? 24.862 18.244 2.230 1.00 88.94 812 CYS A N 1
ATOM 6539 C CA . CYS A 1 812 ? 25.943 17.288 2.024 1.00 88.94 812 CYS A CA 1
ATOM 6540 C C . CYS A 1 812 ? 27.111 17.967 1.300 1.00 88.94 812 CYS A C 1
ATOM 6542 O O . CYS A 1 812 ? 26.996 18.314 0.125 1.00 88.94 812 CYS A O 1
ATOM 6544 N N . ASN A 1 813 ? 28.235 18.153 1.990 1.00 83.88 813 ASN A N 1
ATOM 6545 C CA . ASN A 1 813 ? 29.374 18.892 1.452 1.00 83.88 813 ASN A CA 1
ATOM 6546 C C . ASN A 1 813 ? 30.215 18.055 0.453 1.00 83.88 813 ASN A C 1
ATOM 6548 O O . ASN A 1 813 ? 29.948 16.881 0.162 1.00 83.88 813 ASN A O 1
ATOM 6552 N N . SER A 1 814 ? 31.284 18.650 -0.082 1.00 80.25 814 SER A N 1
ATOM 6553 C CA . SER A 1 814 ? 32.196 17.987 -1.031 1.00 80.25 814 SER A CA 1
ATOM 6554 C C . SER A 1 814 ? 33.148 16.954 -0.396 1.00 80.25 814 SER A C 1
ATOM 6556 O O . SER A 1 814 ? 33.901 16.287 -1.116 1.00 80.25 814 SER A O 1
ATOM 6558 N N . ASN A 1 815 ? 33.073 16.757 0.923 1.00 76.69 815 ASN A N 1
ATOM 6559 C CA . ASN A 1 815 ? 33.745 15.708 1.695 1.00 76.69 815 ASN A CA 1
ATOM 6560 C C . ASN A 1 815 ? 32.783 14.585 2.135 1.00 76.69 815 ASN A C 1
ATOM 6562 O O . ASN A 1 815 ? 33.193 13.659 2.827 1.00 76.69 815 ASN A O 1
ATOM 6566 N N . SER A 1 816 ? 31.524 14.584 1.685 1.00 74.62 816 SER A N 1
ATOM 6567 C CA . SER A 1 816 ? 30.488 13.622 2.118 1.00 74.62 816 SER A CA 1
ATOM 6568 C C . SER A 1 816 ? 30.046 13.778 3.582 1.00 74.62 816 SER A C 1
ATOM 6570 O O . SER A 1 816 ? 29.412 12.887 4.147 1.00 74.62 816 SER A O 1
ATOM 6572 N N . GLU A 1 817 ? 30.341 14.920 4.200 1.00 83.00 817 GLU A N 1
ATOM 6573 C CA . GLU A 1 817 ? 29.911 15.253 5.557 1.00 83.00 817 GLU A CA 1
ATOM 6574 C C . GLU A 1 817 ? 28.547 15.961 5.514 1.00 83.00 817 GLU A C 1
ATOM 6576 O O . GLU A 1 817 ? 28.171 16.566 4.506 1.00 83.00 817 GLU A O 1
ATOM 6581 N N . LEU A 1 818 ? 27.781 15.856 6.605 1.00 88.56 818 LEU A N 1
ATOM 6582 C CA . LEU A 1 818 ? 26.483 16.517 6.755 1.00 88.56 818 LEU A CA 1
ATOM 6583 C C . LEU A 1 818 ? 26.636 17.749 7.647 1.00 88.56 818 LEU A C 1
ATOM 6585 O O . LEU A 1 818 ? 26.690 17.634 8.872 1.00 88.56 818 LEU A O 1
ATOM 6589 N N . GLU A 1 819 ? 26.678 18.921 7.028 1.00 88.56 819 GLU A N 1
ATOM 6590 C CA . GLU A 1 819 ? 26.710 20.211 7.717 1.00 88.56 819 GLU A CA 1
ATOM 6591 C C . GLU A 1 819 ? 25.272 20.693 7.965 1.00 88.56 819 GLU A C 1
ATOM 6593 O O . GLU A 1 819 ? 24.428 20.518 7.084 1.00 88.56 819 GLU A O 1
ATOM 6598 N N . PRO A 1 820 ? 24.927 21.268 9.132 1.00 88.12 820 PRO A N 1
ATOM 6599 C CA . PRO A 1 820 ? 23.618 21.887 9.331 1.00 88.12 820 PRO A CA 1
ATOM 6600 C C . PRO A 1 820 ? 23.386 23.015 8.317 1.00 88.12 820 PRO A C 1
ATOM 6602 O O . PRO A 1 820 ? 24.257 23.864 8.140 1.00 88.12 820 PRO A O 1
ATOM 6605 N N . LEU A 1 821 ? 22.210 23.045 7.684 1.00 83.06 821 LEU A N 1
ATOM 6606 C CA . LEU A 1 821 ? 21.812 24.169 6.828 1.00 83.06 821 LEU A CA 1
ATOM 6607 C C . LEU A 1 821 ? 21.661 25.435 7.686 1.00 83.06 821 LEU A C 1
ATOM 6609 O O . LEU A 1 821 ? 21.032 25.397 8.748 1.00 83.06 821 LEU A O 1
ATOM 6613 N N . SER A 1 822 ? 22.245 26.543 7.234 1.00 72.56 822 SER A N 1
ATOM 6614 C CA . SER A 1 822 ? 22.145 27.841 7.902 1.00 72.56 822 SER A CA 1
ATOM 6615 C C . SER A 1 822 ? 20.784 28.495 7.646 1.00 72.56 822 SER A C 1
ATOM 6617 O O . SER A 1 822 ? 20.107 28.183 6.668 1.00 72.56 822 SER A O 1
ATOM 6619 N N . ASP A 1 823 ? 20.396 29.470 8.477 1.00 65.31 823 ASP A N 1
ATOM 6620 C CA . ASP A 1 823 ? 19.166 30.256 8.263 1.00 65.31 823 ASP A CA 1
ATOM 6621 C C . ASP A 1 823 ? 19.221 31.134 6.976 1.00 65.31 823 ASP A C 1
ATOM 6623 O O . ASP A 1 823 ? 18.245 31.808 6.647 1.00 65.31 823 ASP A O 1
ATOM 6627 N N . HIS A 1 824 ? 20.344 31.144 6.240 1.00 62.53 824 HIS A N 1
ATOM 6628 C CA . HIS A 1 824 ? 20.497 31.806 4.937 1.00 62.53 824 HIS A CA 1
ATOM 6629 C C . HIS A 1 824 ? 20.429 30.849 3.736 1.00 62.53 824 HIS A C 1
ATOM 6631 O O . HIS A 1 824 ? 20.320 31.320 2.601 1.00 62.53 824 HIS A O 1
ATOM 6637 N N . ASP A 1 825 ? 20.491 29.533 3.953 1.00 68.31 825 ASP A N 1
ATOM 6638 C CA . ASP A 1 825 ? 20.461 28.557 2.867 1.00 68.31 825 ASP A CA 1
ATOM 6639 C C . ASP A 1 825 ? 19.025 28.281 2.408 1.00 68.31 825 ASP A C 1
ATOM 6641 O O . ASP A 1 825 ? 18.125 28.009 3.206 1.00 68.31 825 ASP A O 1
ATOM 6645 N N . VAL A 1 826 ? 18.810 28.306 1.093 1.00 78.94 826 VAL A N 1
ATOM 6646 C CA . VAL A 1 826 ? 17.498 28.062 0.483 1.00 78.94 826 VAL A CA 1
ATOM 6647 C C . VAL A 1 826 ? 17.433 26.673 -0.150 1.00 78.94 826 VAL A C 1
ATOM 6649 O O . VAL A 1 826 ? 18.319 26.268 -0.896 1.00 78.94 826 VAL A O 1
ATOM 6652 N N . LEU A 1 827 ? 16.348 25.939 0.119 1.00 87.06 827 LEU A N 1
ATOM 6653 C CA . LEU A 1 827 ? 16.076 24.642 -0.520 1.00 87.06 827 LEU A CA 1
ATOM 6654 C C . LEU A 1 827 ? 15.597 24.786 -1.977 1.00 87.06 827 LEU A C 1
ATOM 6656 O O . LEU A 1 827 ? 15.727 23.850 -2.764 1.00 87.06 827 LEU A O 1
ATOM 6660 N N . TYR A 1 828 ? 15.027 25.944 -2.325 1.00 90.94 828 TYR A N 1
ATOM 6661 C CA . TYR A 1 828 ? 14.480 26.255 -3.645 1.00 90.94 828 TYR A CA 1
ATOM 6662 C C . TYR A 1 828 ? 14.927 27.658 -4.101 1.00 90.94 828 TYR A C 1
ATOM 6664 O O . TYR A 1 828 ? 15.013 28.557 -3.263 1.00 90.94 828 TYR A O 1
ATOM 6672 N N . PRO A 1 829 ? 15.157 27.889 -5.410 1.00 91.44 829 PRO A N 1
ATOM 6673 C CA . PRO A 1 829 ? 15.069 26.917 -6.501 1.00 91.44 829 PRO A CA 1
ATOM 6674 C C . PRO A 1 829 ? 16.170 25.849 -6.423 1.00 91.44 829 PRO A C 1
ATOM 6676 O O . PRO A 1 829 ? 17.289 26.124 -6.001 1.00 91.44 829 PRO A O 1
ATOM 6679 N N . MET A 1 830 ? 15.836 24.623 -6.823 1.00 90.56 830 MET A N 1
ATOM 6680 C CA . MET A 1 830 ? 16.759 23.487 -6.799 1.00 90.56 830 MET A CA 1
ATOM 6681 C C . MET A 1 830 ? 17.878 23.666 -7.836 1.00 90.56 830 MET A C 1
ATOM 6683 O O . MET A 1 830 ? 17.633 24.136 -8.950 1.00 90.56 830 MET A O 1
ATOM 6687 N N . ASP A 1 831 ? 19.093 23.215 -7.509 1.00 89.44 831 ASP A N 1
ATOM 6688 C CA . ASP A 1 831 ? 20.184 23.081 -8.484 1.00 89.44 831 ASP A CA 1
ATOM 6689 C C . ASP A 1 831 ? 19.776 22.162 -9.658 1.00 89.44 831 ASP A C 1
ATOM 6691 O O . ASP A 1 831 ? 19.016 21.209 -9.473 1.00 89.44 831 ASP A O 1
ATOM 6695 N N . GLU A 1 832 ? 20.291 22.412 -10.873 1.00 85.12 832 GLU A N 1
ATOM 6696 C CA . GLU A 1 832 ? 19.886 21.672 -12.082 1.00 85.12 832 GLU A CA 1
ATOM 6697 C C . GLU A 1 832 ? 20.037 20.148 -11.929 1.00 85.12 832 GLU A C 1
ATOM 6699 O O . GLU A 1 832 ? 19.218 19.406 -12.478 1.00 85.12 832 GLU A O 1
ATOM 6704 N N . PHE A 1 833 ? 21.025 19.666 -11.170 1.00 87.56 833 PHE A N 1
ATOM 6705 C CA . PHE A 1 833 ? 21.218 18.236 -10.900 1.00 87.56 833 PHE A CA 1
ATOM 6706 C C . PHE A 1 833 ? 21.075 17.867 -9.417 1.00 87.56 833 PHE A C 1
ATOM 6708 O O . PHE A 1 833 ? 21.217 16.689 -9.076 1.00 87.56 833 PHE A O 1
ATOM 6715 N N . GLY A 1 834 ? 20.766 18.842 -8.562 1.00 87.94 834 GLY A N 1
ATOM 6716 C CA . GLY A 1 834 ? 20.536 18.645 -7.138 1.00 87.94 834 GLY A CA 1
ATOM 6717 C C . GLY A 1 834 ? 19.233 17.913 -6.813 1.00 87.94 834 GLY A C 1
ATOM 6718 O O . GLY A 1 834 ? 18.327 17.784 -7.639 1.00 87.94 834 GLY A O 1
ATOM 6719 N N . ALA A 1 835 ? 19.152 17.427 -5.579 1.00 94.38 835 ALA A N 1
ATOM 6720 C CA . ALA A 1 835 ? 18.008 16.711 -5.031 1.00 94.38 835 ALA A CA 1
ATOM 6721 C C . ALA A 1 835 ? 17.859 17.021 -3.539 1.00 94.38 835 ALA A C 1
ATOM 6723 O O . ALA A 1 835 ? 18.830 17.385 -2.877 1.00 94.38 835 ALA A O 1
ATOM 6724 N N . ILE A 1 836 ? 16.670 16.800 -2.986 1.00 96.44 836 ILE A N 1
ATOM 6725 C CA . ILE A 1 836 ? 16.454 16.871 -1.538 1.00 96.44 836 ILE A CA 1
ATOM 6726 C C . ILE A 1 836 ? 15.974 15.503 -1.063 1.00 96.44 836 ILE A C 1
ATOM 6728 O O . ILE A 1 836 ? 14.937 15.015 -1.507 1.00 96.44 836 ILE A O 1
ATOM 6732 N N . TYR A 1 837 ? 16.739 14.873 -0.176 1.00 97.44 837 TYR A N 1
ATOM 6733 C CA . TYR A 1 837 ? 16.333 13.650 0.509 1.00 97.44 837 TYR A CA 1
ATOM 6734 C C . TYR A 1 837 ? 15.648 13.997 1.827 1.00 97.44 837 TYR A C 1
ATOM 6736 O O . TYR A 1 837 ? 16.148 14.823 2.591 1.00 97.44 837 TYR A O 1
ATOM 6744 N N . THR A 1 838 ? 14.548 13.318 2.125 1.00 96.19 838 THR A N 1
ATOM 6745 C CA . THR A 1 838 ? 13.789 13.496 3.357 1.00 96.19 838 THR A CA 1
ATOM 6746 C C . THR A 1 838 ? 13.456 12.139 3.962 1.00 96.19 838 THR A C 1
ATOM 6748 O O . THR A 1 838 ? 12.986 11.246 3.262 1.00 96.19 838 THR A O 1
ATOM 6751 N N . SER A 1 839 ? 13.645 11.997 5.271 1.00 94.12 839 SER A N 1
ATOM 6752 C CA . SER A 1 839 ? 13.263 10.814 6.049 1.00 94.12 839 SER A CA 1
ATOM 6753 C C . SER A 1 839 ? 12.551 11.209 7.339 1.00 94.12 839 SER A C 1
ATOM 6755 O O . SER A 1 839 ? 12.753 12.315 7.845 1.00 94.12 839 SER A O 1
ATOM 6757 N N . GLY A 1 840 ? 11.754 10.298 7.900 1.00 89.25 840 GLY A N 1
ATOM 6758 C CA . GLY A 1 840 ? 10.972 10.564 9.113 1.00 89.25 840 GLY A CA 1
ATOM 6759 C C . GLY A 1 840 ? 9.600 11.194 8.844 1.00 89.25 840 GLY A C 1
ATOM 6760 O O . GLY A 1 840 ? 8.977 11.685 9.783 1.00 89.25 840 GLY A O 1
ATOM 6761 N N . LEU A 1 841 ? 9.129 11.208 7.591 1.00 92.75 841 LEU A N 1
ATOM 6762 C CA . LEU A 1 841 ? 7.803 11.729 7.250 1.00 92.75 841 LEU A CA 1
ATOM 6763 C C . LEU A 1 841 ? 6.697 10.829 7.807 1.00 92.75 841 LEU A C 1
ATOM 6765 O O . LEU A 1 841 ? 6.848 9.610 7.879 1.00 92.75 841 LEU A O 1
ATOM 6769 N N . THR A 1 842 ? 5.561 11.439 8.126 1.00 93.56 842 THR A N 1
ATOM 6770 C CA . THR A 1 842 ? 4.355 10.741 8.569 1.00 93.56 842 THR A CA 1
ATOM 6771 C C . THR A 1 842 ? 3.250 10.954 7.543 1.00 93.56 842 THR A C 1
ATOM 6773 O O . THR A 1 842 ? 2.762 12.076 7.382 1.00 93.56 842 THR A O 1
ATOM 6776 N N . ALA A 1 843 ? 2.838 9.889 6.855 1.00 95.06 843 ALA A N 1
ATOM 6777 C CA . ALA A 1 843 ? 1.637 9.885 6.023 1.00 95.06 843 ALA A CA 1
ATOM 6778 C C . ALA A 1 843 ? 0.453 9.359 6.846 1.00 95.06 843 ALA A C 1
ATOM 6780 O O . ALA A 1 843 ? 0.543 8.326 7.501 1.00 95.06 843 ALA A O 1
ATOM 6781 N N . PHE A 1 844 ? -0.649 10.107 6.859 1.00 94.94 844 PHE A N 1
ATOM 6782 C CA . PHE A 1 844 ? -1.799 9.841 7.736 1.00 94.94 844 PHE A CA 1
ATOM 6783 C C . PHE A 1 844 ? -3.149 10.003 7.028 1.00 94.94 844 PHE A C 1
ATOM 6785 O O . PHE A 1 844 ? -4.207 9.971 7.666 1.00 94.94 844 PHE A O 1
ATOM 6792 N N . ARG A 1 845 ? -3.131 10.164 5.700 1.00 95.25 845 ARG A N 1
ATOM 6793 C CA . ARG A 1 845 ? -4.332 10.139 4.866 1.00 95.25 845 ARG A CA 1
ATOM 6794 C C . ARG A 1 845 ? -4.225 9.166 3.707 1.00 95.25 845 ARG A C 1
ATOM 6796 O O . ARG A 1 845 ? -3.197 9.038 3.039 1.00 95.25 845 ARG A O 1
ATOM 6803 N N . GLN A 1 846 ? -5.380 8.603 3.409 1.00 93.81 846 GLN A N 1
ATOM 6804 C CA . GLN A 1 846 ? -5.674 7.866 2.200 1.00 93.81 846 GLN A CA 1
ATOM 6805 C C . GLN A 1 846 ? -5.707 8.762 0.948 1.00 93.81 846 GLN A C 1
ATOM 6807 O O . GLN A 1 846 ? -5.539 9.983 1.027 1.00 93.81 846 GLN A O 1
ATOM 6812 N N . SER A 1 847 ? -5.880 8.137 -0.214 1.00 90.94 847 SER A N 1
ATOM 6813 C CA . SER A 1 847 ? -5.899 8.758 -1.541 1.00 90.94 847 SER A CA 1
ATOM 6814 C C . SER A 1 847 ? -7.148 9.621 -1.819 1.00 90.94 847 SER A C 1
ATOM 6816 O O . SER A 1 847 ? -8.116 9.647 -1.052 1.00 90.94 847 SER A O 1
ATOM 6818 N N . GLU A 1 848 ? -7.107 10.390 -2.915 1.00 90.69 848 GLU A N 1
ATOM 6819 C CA . GLU A 1 848 ? -8.155 11.354 -3.300 1.00 90.69 848 GLU A CA 1
ATOM 6820 C C . GLU A 1 848 ? -9.488 10.683 -3.676 1.00 90.69 848 GLU A C 1
ATOM 6822 O O . GLU A 1 848 ? -10.555 11.199 -3.348 1.00 90.69 848 GLU A O 1
ATOM 6827 N N . ASP A 1 849 ? -9.434 9.509 -4.305 1.00 87.19 849 ASP A N 1
ATOM 6828 C CA . ASP A 1 849 ? -10.579 8.718 -4.776 1.00 87.19 849 ASP A CA 1
ATOM 6829 C C . ASP A 1 849 ? -11.434 8.127 -3.638 1.00 87.19 849 ASP A C 1
ATOM 6831 O O . ASP A 1 849 ? -12.639 7.908 -3.823 1.00 87.19 849 ASP A O 1
ATOM 6835 N N . ILE A 1 850 ? -10.840 7.975 -2.445 1.00 88.56 850 ILE A N 1
ATOM 6836 C CA . ILE A 1 850 ? -11.533 7.692 -1.177 1.00 88.56 850 ILE A CA 1
ATOM 6837 C C . ILE A 1 850 ? -11.568 8.900 -0.220 1.00 88.56 850 ILE A C 1
ATOM 6839 O O . ILE A 1 850 ? -11.832 8.776 0.976 1.00 88.56 850 ILE A O 1
ATOM 6843 N N . GLY A 1 851 ? -11.376 10.103 -0.766 1.00 90.00 851 GLY A N 1
ATOM 6844 C CA . GLY A 1 851 ? -11.730 11.371 -0.134 1.00 90.00 851 GLY A CA 1
ATOM 6845 C C . GLY A 1 851 ? -10.755 11.865 0.922 1.00 90.00 851 GLY A C 1
ATOM 6846 O O . GLY A 1 851 ? -11.170 12.533 1.873 1.00 90.00 851 GLY A O 1
ATOM 6847 N N . TYR A 1 852 ? -9.471 11.515 0.797 1.00 93.62 852 TYR A N 1
ATOM 6848 C CA . TYR A 1 852 ? -8.431 11.890 1.758 1.00 93.62 852 TYR A CA 1
ATOM 6849 C C . TYR A 1 852 ? -8.787 11.494 3.204 1.00 93.62 852 TYR A C 1
ATOM 6851 O O . TYR A 1 852 ? -8.475 12.212 4.165 1.00 93.62 852 TYR A O 1
ATOM 6859 N N . ALA A 1 853 ? -9.491 10.365 3.356 1.00 92.94 853 ALA A N 1
ATOM 6860 C CA . ALA A 1 853 ? -9.872 9.803 4.644 1.00 92.94 853 ALA A CA 1
ATOM 6861 C C . ALA A 1 853 ? -8.641 9.610 5.539 1.00 92.94 853 ALA A C 1
ATOM 6863 O O . ALA A 1 853 ? -7.555 9.282 5.060 1.00 92.94 853 ALA A O 1
ATOM 6864 N N . PHE A 1 854 ? -8.796 9.824 6.843 1.00 93.50 854 PHE A N 1
ATOM 6865 C CA . PHE A 1 854 ? -7.708 9.574 7.781 1.00 93.50 854 PHE A CA 1
ATOM 6866 C C . PHE A 1 854 ? -7.406 8.075 7.884 1.00 93.50 854 PHE A C 1
ATOM 6868 O O . PHE A 1 854 ? -8.317 7.250 7.869 1.00 93.50 854 PHE A O 1
ATOM 6875 N N . MET A 1 855 ? -6.127 7.735 8.015 1.00 91.19 855 MET A N 1
ATOM 6876 C CA . MET A 1 855 ? -5.675 6.365 8.264 1.00 91.19 855 MET A CA 1
ATOM 6877 C C . MET A 1 855 ? -5.883 6.003 9.740 1.00 91.19 855 MET A C 1
ATOM 6879 O O . MET A 1 855 ? -5.619 6.821 10.618 1.00 91.19 855 MET A O 1
ATOM 6883 N N . GLU A 1 856 ? -6.326 4.786 10.057 1.00 86.00 856 GLU A N 1
ATOM 6884 C CA . GLU A 1 856 ? -6.399 4.343 11.462 1.00 86.00 856 GLU A CA 1
ATOM 6885 C C . GLU A 1 856 ? -5.027 4.109 12.097 1.00 86.00 856 GLU A C 1
ATOM 6887 O O . GLU A 1 856 ? -4.884 4.218 13.316 1.00 86.00 856 GLU A O 1
ATOM 6892 N N . ILE A 1 857 ? -4.039 3.803 11.259 1.00 86.81 857 ILE A N 1
ATOM 6893 C CA . ILE A 1 857 ? -2.639 3.598 11.606 1.00 86.81 857 ILE A CA 1
ATOM 6894 C C . ILE A 1 857 ? -1.840 4.494 10.647 1.00 86.81 857 ILE A C 1
ATOM 6896 O O . ILE A 1 857 ? -1.813 4.203 9.453 1.00 86.81 857 ILE A O 1
ATOM 6900 N N . PRO A 1 858 ? -1.249 5.612 11.108 1.00 89.88 858 PRO A N 1
ATOM 6901 C CA . PRO A 1 858 ? -0.354 6.412 10.280 1.00 89.88 858 PRO A CA 1
ATOM 6902 C C . PRO A 1 858 ? 0.866 5.606 9.832 1.00 89.88 858 PRO A C 1
ATOM 6904 O O . PRO A 1 858 ? 1.441 4.845 10.613 1.00 89.88 858 PRO A O 1
ATOM 6907 N N . MET A 1 859 ? 1.320 5.849 8.607 1.00 90.19 859 MET A N 1
ATOM 6908 C CA . MET A 1 859 ? 2.618 5.388 8.130 1.00 90.19 859 MET A CA 1
ATOM 6909 C C . MET A 1 859 ? 3.696 6.347 8.640 1.00 90.19 859 MET A C 1
ATOM 6911 O O . MET A 1 859 ? 3.789 7.488 8.182 1.00 90.19 859 MET A O 1
ATOM 6915 N N . TYR A 1 860 ? 4.503 5.885 9.590 1.00 89.06 860 TYR A N 1
ATOM 6916 C CA . TYR A 1 860 ? 5.659 6.611 10.117 1.00 89.06 860 TYR A CA 1
ATOM 6917 C C . TYR A 1 860 ? 6.932 6.308 9.311 1.00 89.06 860 TYR A C 1
ATOM 6919 O O . TYR A 1 860 ? 6.990 5.335 8.559 1.00 89.06 860 TYR A O 1
ATOM 6927 N N . ASP A 1 861 ? 7.953 7.152 9.476 1.00 87.06 861 ASP A N 1
ATOM 6928 C CA . ASP A 1 861 ? 9.285 7.017 8.867 1.00 87.06 861 ASP A CA 1
ATOM 6929 C C . ASP A 1 861 ? 9.306 6.859 7.335 1.00 87.06 861 ASP A C 1
ATOM 6931 O O . ASP A 1 861 ? 10.221 6.273 6.747 1.00 87.06 861 ASP A O 1
ATOM 6935 N N . VAL A 1 862 ? 8.327 7.462 6.657 1.00 94.12 862 VAL A N 1
ATOM 6936 C CA . VAL A 1 862 ? 8.296 7.532 5.195 1.00 94.12 862 VAL A CA 1
ATOM 6937 C C . VAL A 1 862 ? 9.504 8.337 4.694 1.00 94.12 862 VAL A C 1
ATOM 6939 O O . VAL A 1 862 ? 9.831 9.410 5.217 1.00 94.12 862 VAL A O 1
ATOM 6942 N N . CYS A 1 863 ? 10.187 7.798 3.685 1.00 96.56 863 CYS A N 1
ATOM 6943 C CA . CYS A 1 863 ? 11.369 8.387 3.065 1.00 96.56 863 CYS A CA 1
ATOM 6944 C C . CYS A 1 863 ? 11.082 8.765 1.607 1.00 96.56 863 CYS A C 1
ATOM 6946 O O . CYS A 1 863 ? 10.460 7.999 0.867 1.00 96.56 863 CYS A O 1
ATOM 6948 N N . ALA A 1 864 ? 11.562 9.932 1.180 1.00 98.12 864 ALA A N 1
ATOM 6949 C CA . ALA A 1 864 ? 11.340 10.474 -0.156 1.00 98.12 864 ALA A CA 1
ATOM 6950 C C . ALA A 1 864 ? 12.570 11.225 -0.698 1.00 98.12 864 ALA A C 1
ATOM 6952 O O . ALA A 1 864 ? 13.323 11.844 0.051 1.00 98.12 864 ALA A O 1
ATOM 6953 N N . ILE A 1 865 ? 12.748 11.203 -2.018 1.00 98.38 865 ILE A N 1
ATOM 6954 C CA . ILE A 1 865 ? 13.718 12.004 -2.769 1.00 98.38 865 ILE A CA 1
ATOM 6955 C C . ILE A 1 865 ? 12.930 12.948 -3.675 1.00 98.38 865 ILE A C 1
ATOM 6957 O O . ILE A 1 865 ? 12.283 12.508 -4.624 1.00 98.38 865 ILE A O 1
ATOM 6961 N N . ALA A 1 866 ? 13.008 14.246 -3.397 1.00 98.00 866 ALA A N 1
ATOM 6962 C CA . ALA A 1 866 ? 12.561 15.294 -4.299 1.00 98.00 866 ALA A CA 1
ATOM 6963 C C . ALA A 1 866 ? 13.628 15.529 -5.375 1.00 98.00 866 ALA A C 1
ATOM 6965 O O . ALA A 1 866 ? 14.776 15.860 -5.069 1.00 98.00 866 ALA A O 1
ATOM 6966 N N . MET A 1 867 ? 13.244 15.352 -6.638 1.00 96.31 867 MET A N 1
ATOM 6967 C CA . MET A 1 867 ? 14.084 15.603 -7.809 1.00 96.31 867 MET A CA 1
ATOM 6968 C C . MET A 1 867 ? 13.218 16.209 -8.911 1.00 96.31 867 MET A C 1
ATOM 6970 O O . MET A 1 867 ? 12.201 15.628 -9.285 1.00 96.31 867 MET A O 1
ATOM 6974 N N . ALA A 1 868 ? 13.627 17.352 -9.459 1.00 95.88 868 ALA A N 1
ATOM 6975 C CA . ALA A 1 868 ? 12.808 18.063 -10.432 1.00 95.88 868 ALA A CA 1
ATOM 6976 C C . ALA A 1 868 ? 12.999 17.554 -11.876 1.00 95.88 868 ALA A C 1
ATOM 6978 O O . ALA A 1 868 ? 14.138 17.555 -12.357 1.00 95.88 868 ALA A O 1
ATOM 6979 N N . PRO A 1 869 ? 11.938 17.169 -12.613 1.00 95.19 869 PRO A N 1
ATOM 6980 C CA . PRO A 1 869 ? 12.017 16.903 -14.051 1.00 95.19 869 PRO A CA 1
ATOM 6981 C C . PRO A 1 869 ? 12.286 18.181 -14.863 1.00 95.19 869 PRO A C 1
ATOM 6983 O O . PRO A 1 869 ? 12.117 19.297 -14.371 1.00 95.19 869 PRO A O 1
ATOM 6986 N N . TYR A 1 870 ? 12.651 18.045 -16.142 1.00 94.44 870 TYR A N 1
ATOM 6987 C CA . TYR A 1 870 ? 12.605 19.192 -17.056 1.00 94.44 870 TYR A CA 1
ATOM 6988 C C . TYR A 1 870 ? 11.162 19.491 -17.460 1.00 94.44 870 TYR A C 1
ATOM 6990 O O . TYR A 1 870 ? 10.429 18.583 -17.840 1.00 94.44 870 TYR A O 1
ATOM 6998 N N . ARG A 1 871 ? 10.780 20.768 -17.428 1.00 92.19 871 ARG A N 1
ATOM 6999 C CA . ARG A 1 871 ? 9.478 21.262 -17.881 1.00 92.19 871 ARG A CA 1
ATOM 7000 C C . ARG A 1 871 ? 9.534 21.693 -19.346 1.00 92.19 871 ARG A C 1
ATOM 7002 O O . ARG A 1 871 ? 10.447 22.427 -19.714 1.00 92.19 871 ARG A O 1
ATOM 7009 N N . ASP A 1 872 ? 8.558 21.242 -20.135 1.00 91.44 872 ASP A N 1
ATOM 7010 C CA . ASP A 1 872 ? 8.402 21.545 -21.566 1.00 91.44 872 ASP A CA 1
ATOM 7011 C C . ASP A 1 872 ? 9.732 21.401 -22.363 1.00 91.44 872 ASP A C 1
ATOM 7013 O O . ASP A 1 872 ? 10.166 22.337 -23.043 1.00 91.44 872 ASP A O 1
ATOM 7017 N N . PRO A 1 873 ? 10.449 20.259 -22.250 1.00 92.12 873 PRO A N 1
ATOM 7018 C CA . PRO A 1 873 ? 11.760 20.078 -22.872 1.00 92.12 873 PRO A CA 1
ATOM 7019 C C . PRO A 1 873 ? 11.674 20.042 -24.405 1.00 92.12 873 PRO A C 1
ATOM 7021 O O . PRO A 1 873 ? 10.676 19.622 -24.986 1.00 92.12 873 PRO A O 1
ATOM 7024 N N . LYS A 1 874 ? 12.766 20.405 -25.095 1.00 89.44 874 LYS A N 1
ATOM 7025 C CA . LYS A 1 874 ? 12.823 20.300 -26.563 1.00 89.44 874 LYS A CA 1
ATOM 7026 C C . LYS A 1 874 ? 12.776 18.829 -26.996 1.00 89.44 874 LYS A C 1
ATOM 7028 O O . LYS A 1 874 ? 13.707 18.076 -26.695 1.00 89.44 874 LYS A O 1
ATOM 7033 N N . ILE A 1 875 ? 11.748 18.474 -27.763 1.00 87.12 875 ILE A N 1
ATOM 7034 C CA . ILE A 1 875 ? 11.549 17.160 -28.389 1.00 87.12 875 ILE A CA 1
ATOM 7035 C C . ILE A 1 875 ? 12.000 17.210 -29.860 1.00 87.12 875 ILE A C 1
ATOM 7037 O O . ILE A 1 875 ? 11.842 18.221 -30.542 1.00 87.12 875 ILE A O 1
ATOM 7041 N N . GLU A 1 876 ? 12.592 16.118 -30.338 1.00 80.31 876 GLU A N 1
ATOM 7042 C CA . GLU A 1 876 ? 13.029 15.889 -31.722 1.00 80.31 876 GLU A CA 1
ATOM 7043 C C . GLU A 1 876 ? 12.677 14.432 -32.069 1.00 80.31 876 GLU A C 1
ATOM 7045 O O . GLU A 1 876 ? 13.126 13.536 -31.357 1.00 80.31 876 GLU A O 1
ATOM 7050 N N . ASN A 1 877 ? 11.886 14.167 -33.116 1.00 79.19 877 ASN A N 1
ATOM 7051 C CA . ASN A 1 877 ? 11.383 12.822 -33.467 1.00 79.19 877 ASN A CA 1
ATOM 7052 C C . ASN A 1 877 ? 10.820 12.051 -32.247 1.00 79.19 877 ASN A C 1
ATOM 7054 O O . ASN A 1 877 ? 11.353 11.008 -31.883 1.00 79.19 877 ASN A O 1
ATOM 7058 N N . ASP A 1 878 ? 9.821 12.615 -31.559 1.00 77.38 878 ASP A N 1
ATOM 7059 C CA . ASP A 1 878 ? 9.118 12.030 -30.393 1.00 77.38 878 ASP A CA 1
ATOM 7060 C C . ASP A 1 878 ? 9.982 11.643 -29.170 1.00 77.38 878 ASP A C 1
ATOM 7062 O O . ASP A 1 878 ? 9.503 11.041 -28.208 1.00 77.38 878 ASP A O 1
ATOM 7066 N N . LEU A 1 879 ? 11.255 12.040 -29.161 1.00 79.44 879 LEU A N 1
ATOM 7067 C CA . LEU A 1 879 ? 12.223 11.785 -28.095 1.00 79.44 879 LEU A CA 1
ATOM 7068 C C . LEU A 1 879 ? 12.841 13.112 -27.611 1.00 79.44 879 LEU A C 1
ATOM 7070 O O . LEU A 1 879 ? 12.923 14.088 -28.361 1.00 79.44 879 LEU A O 1
ATOM 7074 N N . LEU A 1 880 ? 13.345 13.163 -26.375 1.00 82.06 880 LEU A N 1
ATOM 7075 C CA . LEU A 1 880 ? 14.072 14.325 -25.843 1.00 82.06 880 LEU A CA 1
ATOM 7076 C C . LEU A 1 880 ? 15.293 14.647 -26.721 1.00 82.06 880 LEU A C 1
ATOM 7078 O O . LEU A 1 880 ? 16.012 13.739 -27.147 1.00 82.06 880 LEU A O 1
ATOM 7082 N N . SER A 1 881 ? 15.587 15.924 -26.979 1.00 79.44 881 SER A N 1
ATOM 7083 C CA . SER A 1 881 ? 16.837 16.296 -27.666 1.00 79.44 881 SER A CA 1
ATOM 7084 C C . SER A 1 881 ? 18.063 15.873 -26.846 1.00 79.44 881 SER A C 1
ATOM 7086 O O . SER A 1 881 ? 17.969 15.623 -25.638 1.00 79.44 881 SER A O 1
ATOM 7088 N N . SER A 1 882 ? 19.239 15.790 -27.474 1.00 69.56 882 SER A N 1
ATOM 7089 C CA . SER A 1 882 ? 20.455 15.258 -26.833 1.00 69.56 882 SER A CA 1
ATOM 7090 C C . SER A 1 882 ? 20.803 15.933 -25.497 1.00 69.56 882 SER A C 1
ATOM 7092 O O . SER A 1 882 ? 21.215 15.248 -24.562 1.00 69.56 882 SER A O 1
ATOM 7094 N N . LYS A 1 883 ? 20.586 17.255 -25.366 1.00 76.56 883 LYS A N 1
ATOM 7095 C CA . LYS A 1 883 ? 20.817 17.987 -24.105 1.00 76.56 883 LYS A CA 1
ATOM 7096 C C . LYS A 1 883 ? 19.890 17.483 -22.994 1.00 76.56 883 LYS A C 1
ATOM 7098 O O . LYS A 1 883 ? 20.368 17.098 -21.930 1.00 76.56 883 LYS A O 1
ATOM 7103 N N . TYR A 1 884 ? 18.580 17.476 -23.249 1.00 83.00 884 TYR A N 1
ATOM 7104 C CA . TYR A 1 884 ? 17.581 17.078 -22.256 1.00 83.00 884 TYR A CA 1
ATOM 7105 C C . TYR A 1 884 ? 17.672 15.586 -21.924 1.00 83.00 884 TYR A C 1
ATOM 7107 O O . TYR A 1 884 ? 17.569 15.229 -20.760 1.00 83.00 884 TYR A O 1
ATOM 7115 N N . SER A 1 885 ? 17.980 14.728 -22.902 1.00 79.19 885 SER A N 1
ATOM 7116 C CA . SER A 1 885 ? 18.209 13.289 -22.685 1.00 79.19 885 SER A CA 1
ATOM 7117 C C . SER A 1 885 ? 19.309 13.031 -21.652 1.00 79.19 885 SER A C 1
ATOM 7119 O O . SER A 1 885 ? 19.119 12.273 -20.703 1.00 79.19 885 SER A O 1
ATOM 7121 N N . ILE A 1 886 ? 20.461 13.695 -21.815 1.00 75.38 886 ILE A N 1
ATOM 7122 C CA . ILE A 1 886 ? 21.614 13.531 -20.921 1.00 75.38 886 ILE A CA 1
ATOM 7123 C C . ILE A 1 886 ? 21.316 14.129 -19.540 1.00 75.38 886 ILE A C 1
ATOM 7125 O O . ILE A 1 886 ? 21.661 13.523 -18.529 1.00 75.38 886 ILE A O 1
ATOM 7129 N N . GLY A 1 887 ? 20.636 15.277 -19.469 1.00 80.06 887 GLY A N 1
ATOM 7130 C CA . GLY A 1 887 ? 20.235 15.867 -18.190 1.00 80.06 887 GLY A CA 1
ATOM 7131 C C . GLY A 1 887 ? 19.192 15.032 -17.430 1.00 80.06 887 GLY A C 1
ATOM 7132 O O . GLY A 1 887 ? 19.348 14.812 -16.232 1.00 80.06 887 GLY A O 1
ATOM 7133 N N . THR A 1 888 ? 18.181 14.486 -18.116 1.00 87.94 888 THR A N 1
ATOM 7134 C CA . THR A 1 888 ? 17.192 13.566 -17.527 1.00 87.94 888 THR A CA 1
ATOM 7135 C C . THR A 1 888 ? 17.870 12.296 -17.024 1.00 87.94 888 THR A C 1
ATOM 7137 O O . THR A 1 888 ? 17.591 11.864 -15.907 1.00 87.94 888 THR A O 1
ATOM 7140 N N . ARG A 1 889 ? 18.835 11.747 -17.780 1.00 84.00 889 ARG A N 1
ATOM 7141 C CA . ARG A 1 889 ? 19.663 10.630 -17.311 1.00 84.00 889 ARG A CA 1
ATOM 7142 C C . ARG A 1 889 ? 20.397 10.972 -16.011 1.00 84.00 889 ARG A C 1
ATOM 7144 O O . ARG A 1 889 ? 20.260 10.218 -15.056 1.00 84.00 889 ARG A O 1
ATOM 7151 N N . LYS A 1 890 ? 21.120 12.100 -15.947 1.00 79.12 890 LYS A N 1
ATOM 7152 C CA . LYS A 1 890 ? 21.830 12.538 -14.726 1.00 79.12 890 LYS A CA 1
ATOM 7153 C C . LYS A 1 890 ? 20.894 12.621 -13.518 1.00 79.12 890 LYS A C 1
ATOM 7155 O O . LYS A 1 890 ? 21.239 12.150 -12.442 1.00 79.12 890 LYS A O 1
ATOM 7160 N N . LYS A 1 891 ? 19.701 13.199 -13.693 1.00 90.31 891 LYS A N 1
ATOM 7161 C CA . LYS A 1 891 ? 18.687 13.309 -12.632 1.00 90.31 891 LYS A CA 1
ATOM 7162 C C . LYS A 1 891 ? 18.263 11.929 -12.115 1.00 90.31 891 LYS A C 1
ATOM 7164 O O . LYS A 1 891 ? 18.219 11.722 -10.906 1.00 90.31 891 LYS A O 1
ATOM 7169 N N . ILE A 1 892 ? 18.037 10.970 -13.014 1.00 91.88 892 ILE A N 1
ATOM 7170 C CA . ILE A 1 892 ? 17.709 9.580 -12.659 1.00 91.88 892 ILE A CA 1
ATOM 7171 C C . ILE A 1 892 ? 18.896 8.877 -11.973 1.00 91.88 892 ILE A C 1
ATOM 7173 O O . ILE A 1 892 ? 18.711 8.246 -10.935 1.00 91.88 892 ILE A O 1
ATOM 7177 N N . GLU A 1 893 ? 20.121 9.034 -12.477 1.00 84.00 893 GLU A N 1
ATOM 7178 C CA . GLU A 1 893 ? 21.339 8.514 -11.835 1.00 84.00 893 GLU A CA 1
ATOM 7179 C C . GLU A 1 893 ? 21.544 9.083 -10.422 1.00 84.00 893 GLU A C 1
ATOM 7181 O O . GLU A 1 893 ? 21.917 8.346 -9.511 1.00 84.00 893 GLU A O 1
ATOM 7186 N N . ASN A 1 894 ? 21.254 10.367 -10.203 1.00 87.50 894 ASN A N 1
ATOM 7187 C CA . ASN A 1 894 ? 21.363 10.995 -8.886 1.00 87.50 894 ASN A CA 1
ATOM 7188 C C . ASN A 1 894 ? 20.307 10.460 -7.905 1.00 87.50 894 ASN A C 1
ATOM 7190 O O . ASN A 1 894 ? 20.654 10.198 -6.755 1.00 87.50 894 ASN A O 1
ATOM 7194 N N . ILE A 1 895 ? 19.061 10.213 -8.345 1.00 94.12 895 ILE A N 1
ATOM 7195 C CA . ILE A 1 895 ? 18.034 9.541 -7.519 1.00 94.12 895 ILE A CA 1
ATOM 7196 C C . ILE A 1 895 ? 18.557 8.183 -7.027 1.00 94.12 895 ILE A C 1
ATOM 7198 O O . ILE A 1 895 ? 18.527 7.901 -5.830 1.00 94.12 895 ILE A O 1
ATOM 7202 N N . PHE A 1 896 ? 19.092 7.360 -7.934 1.00 91.19 896 PHE A N 1
ATOM 7203 C CA . PHE A 1 896 ? 19.613 6.032 -7.597 1.00 91.19 896 PHE A CA 1
ATOM 7204 C C . PHE A 1 896 ? 20.870 6.118 -6.709 1.00 91.19 896 PHE A C 1
ATOM 7206 O O . PHE A 1 896 ? 21.021 5.345 -5.765 1.00 91.19 896 PHE A O 1
ATOM 7213 N N . ALA A 1 897 ? 21.777 7.067 -6.964 1.00 85.12 897 ALA A N 1
ATOM 7214 C CA . ALA A 1 897 ? 22.970 7.259 -6.141 1.00 85.12 897 ALA A CA 1
ATOM 7215 C C . ALA A 1 897 ? 22.621 7.664 -4.697 1.00 85.12 897 ALA A C 1
ATOM 7217 O O . ALA A 1 897 ? 23.162 7.087 -3.754 1.00 85.12 897 ALA A O 1
ATOM 7218 N N . ILE A 1 898 ? 21.692 8.610 -4.526 1.00 89.44 898 ILE A N 1
ATOM 7219 C CA . ILE A 1 898 ? 21.240 9.091 -3.214 1.00 89.44 898 ILE A CA 1
ATOM 7220 C C . ILE A 1 898 ? 20.489 7.989 -2.462 1.00 89.44 898 ILE A C 1
ATOM 7222 O O . ILE A 1 898 ? 20.777 7.760 -1.290 1.00 89.44 898 ILE A O 1
ATOM 7226 N N . ALA A 1 899 ? 19.587 7.262 -3.127 1.00 92.00 899 ALA A N 1
ATOM 7227 C CA . ALA A 1 899 ? 18.840 6.170 -2.505 1.00 92.00 899 ALA A CA 1
ATOM 7228 C C . ALA A 1 899 ? 19.755 5.057 -1.968 1.00 92.00 899 ALA A C 1
ATOM 7230 O O . ALA A 1 899 ? 19.589 4.625 -0.827 1.00 92.00 899 ALA A O 1
ATOM 7231 N N . HIS A 1 900 ? 20.762 4.638 -2.748 1.00 86.44 900 HIS A N 1
ATOM 7232 C CA . HIS A 1 900 ? 21.750 3.667 -2.272 1.00 86.44 900 HIS A CA 1
ATOM 7233 C C . HIS A 1 900 ? 22.597 4.240 -1.128 1.00 86.44 900 HIS A C 1
ATOM 7235 O O . HIS A 1 900 ? 22.830 3.557 -0.135 1.00 86.44 900 HIS A O 1
ATOM 7241 N N . HIS A 1 901 ? 23.056 5.493 -1.232 1.00 83.12 901 HIS A N 1
ATOM 7242 C CA . HIS A 1 901 ? 23.827 6.148 -0.168 1.00 83.12 901 HIS A CA 1
ATOM 7243 C C . HIS A 1 901 ? 23.047 6.225 1.162 1.00 83.12 901 HIS A C 1
ATOM 7245 O O . HIS A 1 901 ? 23.624 6.038 2.230 1.00 83.12 901 HIS A O 1
ATOM 7251 N N . GLN A 1 902 ? 21.724 6.406 1.102 1.00 87.19 902 GLN A N 1
ATOM 7252 C CA . GLN A 1 902 ? 20.824 6.353 2.262 1.00 87.19 902 GLN A CA 1
ATOM 7253 C C . GLN A 1 902 ? 20.412 4.919 2.668 1.00 87.19 902 GLN A C 1
ATOM 7255 O O . GLN A 1 902 ? 19.593 4.738 3.563 1.00 87.19 902 GLN A O 1
ATOM 7260 N N . ASN A 1 903 ? 21.041 3.889 2.090 1.00 86.50 903 ASN A N 1
ATOM 7261 C CA . ASN A 1 903 ? 20.865 2.463 2.396 1.00 86.50 903 ASN A CA 1
ATOM 7262 C C . ASN A 1 903 ? 19.470 1.884 2.087 1.00 86.50 903 ASN A C 1
ATOM 7264 O O . ASN A 1 903 ? 19.090 0.867 2.680 1.00 86.50 903 ASN A O 1
ATOM 7268 N N . HIS A 1 904 ? 18.725 2.476 1.149 1.00 93.19 904 HIS A N 1
ATOM 7269 C CA . HIS A 1 904 ? 17.474 1.896 0.659 1.00 93.19 904 HIS A CA 1
ATOM 7270 C C . HIS A 1 904 ? 17.729 0.670 -0.217 1.00 93.19 904 HIS A C 1
ATOM 7272 O O . HIS A 1 904 ? 18.601 0.676 -1.082 1.00 93.19 904 HIS A O 1
ATOM 7278 N N . ASP A 1 905 ? 16.926 -0.375 -0.018 1.00 92.12 905 ASP A N 1
ATOM 7279 C CA . ASP A 1 905 ? 16.961 -1.595 -0.838 1.00 92.12 905 ASP A CA 1
ATOM 7280 C C . ASP A 1 905 ? 15.913 -1.608 -1.954 1.00 92.12 905 ASP A C 1
ATOM 7282 O O . ASP A 1 905 ? 15.997 -2.435 -2.864 1.00 92.12 905 ASP A O 1
ATOM 7286 N N . THR A 1 906 ? 14.944 -0.694 -1.894 1.00 97.12 906 THR A N 1
ATOM 7287 C CA . THR A 1 906 ? 13.795 -0.660 -2.794 1.00 97.12 906 THR A CA 1
ATOM 7288 C C . THR A 1 906 ? 13.508 0.772 -3.243 1.00 97.12 906 THR A C 1
ATOM 7290 O O . THR A 1 906 ? 13.506 1.694 -2.430 1.00 97.12 906 THR A O 1
ATOM 7293 N N . LEU A 1 907 ? 13.241 0.969 -4.535 1.00 98.50 907 LEU A N 1
ATOM 7294 C CA . LEU A 1 907 ? 12.821 2.262 -5.088 1.00 98.50 907 LEU A CA 1
ATOM 7295 C C . LEU A 1 907 ? 11.328 2.234 -5.427 1.00 98.50 907 LEU A C 1
ATOM 7297 O O . LEU A 1 907 ? 10.871 1.278 -6.052 1.00 98.50 907 LEU A O 1
ATOM 7301 N N . VAL A 1 908 ? 10.593 3.293 -5.081 1.00 98.19 908 VAL A N 1
ATOM 7302 C CA . VAL A 1 908 ? 9.221 3.544 -5.554 1.00 98.19 908 VAL A CA 1
ATOM 7303 C C . VAL A 1 908 ? 9.247 4.789 -6.442 1.00 98.19 908 VAL A C 1
ATOM 7305 O O . VAL A 1 908 ? 9.263 5.927 -5.976 1.00 98.19 908 VAL A O 1
ATOM 7308 N N . LEU A 1 909 ? 9.331 4.545 -7.744 1.00 97.75 909 LEU A N 1
ATOM 7309 C CA . LEU A 1 909 ? 9.460 5.523 -8.819 1.00 97.75 909 LEU A CA 1
ATOM 7310 C C . LEU A 1 909 ? 8.101 5.769 -9.496 1.00 97.75 909 LEU A C 1
ATOM 7312 O O . LEU A 1 909 ? 7.108 5.113 -9.193 1.00 97.75 909 LEU A O 1
ATOM 7316 N N . SER A 1 910 ? 8.058 6.709 -10.440 1.00 93.12 910 SER A N 1
ATOM 7317 C CA . SER A 1 910 ? 6.867 7.007 -11.244 1.00 93.12 910 SER A CA 1
ATOM 7318 C C . SER A 1 910 ? 7.261 7.529 -12.635 1.00 93.12 910 SER A C 1
ATOM 7320 O O . SER A 1 910 ? 8.447 7.548 -12.983 1.00 93.12 910 SER A O 1
ATOM 7322 N N . ALA A 1 911 ? 6.283 7.952 -13.440 1.00 92.75 911 ALA A N 1
ATOM 7323 C CA . ALA A 1 911 ? 6.466 8.428 -14.812 1.00 92.75 911 ALA A CA 1
ATOM 7324 C C . ALA A 1 911 ? 7.120 9.830 -14.858 1.00 92.75 911 ALA A C 1
ATOM 7326 O O . ALA A 1 911 ? 6.473 10.844 -15.127 1.00 92.75 911 ALA A O 1
ATOM 7327 N N . PHE A 1 912 ? 8.422 9.886 -14.556 1.00 94.38 912 PHE A N 1
ATOM 7328 C CA . PHE A 1 912 ? 9.188 11.106 -14.269 1.00 94.38 912 PHE A CA 1
ATOM 7329 C C . PHE A 1 912 ? 9.000 12.221 -15.314 1.00 94.38 912 PHE A C 1
ATOM 7331 O O . PHE A 1 912 ? 9.496 12.145 -16.437 1.00 94.38 912 PHE A O 1
ATOM 7338 N N . GLY A 1 913 ? 8.256 13.267 -14.940 1.00 89.75 913 GLY A N 1
ATOM 7339 C CA . GLY A 1 913 ? 7.971 14.428 -15.793 1.00 89.75 913 GLY A CA 1
ATOM 7340 C C . GLY A 1 913 ? 7.024 14.182 -16.977 1.00 89.75 913 GLY A C 1
ATOM 7341 O O . GLY A 1 913 ? 6.893 15.062 -17.828 1.00 89.75 913 GLY A O 1
ATOM 7342 N N . CYS A 1 914 ? 6.377 13.019 -17.056 1.00 89.25 914 CYS A N 1
ATOM 7343 C CA . CYS A 1 914 ? 5.566 12.591 -18.205 1.00 89.25 914 CYS A CA 1
ATOM 7344 C C . CYS A 1 914 ? 4.118 13.131 -18.196 1.00 89.25 914 CYS A C 1
ATOM 7346 O O . CYS A 1 914 ? 3.419 13.041 -19.200 1.00 89.25 914 CYS A O 1
ATOM 7348 N N . GLY A 1 915 ? 3.672 13.712 -17.076 1.00 84.44 915 GLY A N 1
ATOM 7349 C CA . GLY A 1 915 ? 2.417 14.470 -16.970 1.00 84.44 915 GLY A CA 1
ATOM 7350 C C . GLY A 1 915 ? 2.592 15.939 -17.380 1.00 84.44 915 GLY A C 1
ATOM 7351 O O . GLY A 1 915 ? 3.107 16.244 -18.454 1.00 84.44 915 GLY A O 1
ATOM 7352 N N . THR A 1 916 ? 2.233 16.867 -16.488 1.00 80.62 916 THR A N 1
ATOM 7353 C CA . THR A 1 916 ? 2.222 18.334 -16.696 1.00 80.62 916 THR A CA 1
ATOM 7354 C C . THR A 1 916 ? 3.526 18.940 -17.243 1.00 80.62 916 THR A C 1
ATOM 7356 O O . THR A 1 916 ? 3.503 20.015 -17.836 1.00 80.62 916 THR A O 1
ATOM 7359 N N . PHE A 1 917 ? 4.670 18.268 -17.076 1.00 86.88 917 PHE A N 1
ATOM 7360 C CA . PHE A 1 917 ? 5.973 18.712 -17.590 1.00 86.88 917 PHE A CA 1
ATOM 7361 C C . PHE A 1 917 ? 6.318 18.213 -19.007 1.00 86.88 917 PHE A C 1
ATOM 7363 O O . PHE A 1 917 ? 7.347 18.624 -19.543 1.00 86.88 917 PHE A O 1
ATOM 7370 N N . ARG A 1 918 ? 5.456 17.396 -19.631 1.00 88.44 918 ARG A N 1
ATOM 7371 C CA . ARG A 1 918 ? 5.505 16.986 -21.049 1.00 88.44 918 ARG A CA 1
ATOM 7372 C C . ARG A 1 918 ? 6.805 16.305 -21.509 1.00 88.44 918 ARG A C 1
ATOM 7374 O O . ARG A 1 918 ? 7.289 16.552 -22.612 1.00 88.44 918 ARG A O 1
ATOM 7381 N N . ASN A 1 919 ? 7.376 15.423 -20.689 1.00 91.38 919 ASN A N 1
ATOM 7382 C CA . ASN A 1 919 ? 8.456 14.536 -21.142 1.00 91.38 919 ASN A CA 1
ATOM 7383 C C . ASN A 1 919 ? 7.863 13.329 -21.906 1.00 91.38 919 ASN A C 1
ATOM 7385 O O . ASN A 1 919 ? 6.849 12.791 -21.466 1.00 91.38 919 ASN A O 1
ATOM 7389 N N . PRO A 1 920 ? 8.478 12.862 -23.011 1.00 90.56 920 PRO A N 1
ATOM 7390 C CA . PRO A 1 920 ? 7.969 11.729 -23.787 1.00 90.56 920 PRO A CA 1
ATOM 7391 C C . PRO A 1 920 ? 8.089 10.406 -22.994 1.00 90.56 920 PRO A C 1
ATOM 7393 O O . PRO A 1 920 ? 9.218 9.953 -22.756 1.00 90.56 920 PRO A O 1
ATOM 7396 N N . PRO A 1 921 ? 6.976 9.737 -22.614 1.00 89.88 921 PRO A N 1
ATOM 7397 C CA . PRO A 1 921 ? 6.998 8.657 -21.618 1.00 89.88 921 PRO A CA 1
ATOM 7398 C C . PRO A 1 921 ? 7.853 7.463 -22.038 1.00 89.88 921 PRO A C 1
ATOM 7400 O O . PRO A 1 921 ? 8.676 6.972 -21.267 1.00 89.88 921 PRO A O 1
ATOM 7403 N N . LYS A 1 922 ? 7.730 7.054 -23.307 1.00 85.62 922 LYS A N 1
ATOM 7404 C CA . LYS A 1 922 ? 8.517 5.967 -23.904 1.00 85.62 922 LYS A CA 1
ATOM 7405 C C . LYS A 1 922 ? 10.023 6.221 -23.818 1.00 85.62 922 LYS A C 1
ATOM 7407 O O . LYS A 1 922 ? 10.785 5.287 -23.590 1.00 85.62 922 LYS A O 1
ATOM 7412 N N . HIS A 1 923 ? 10.468 7.471 -23.978 1.00 86.50 923 HIS A N 1
ATOM 7413 C CA . HIS A 1 923 ? 11.891 7.801 -23.879 1.00 86.50 923 HIS A CA 1
ATOM 7414 C C . HIS A 1 923 ? 12.367 7.825 -22.430 1.00 86.50 923 HIS A C 1
ATOM 7416 O O . HIS A 1 923 ? 13.445 7.316 -22.143 1.00 86.50 923 HIS A O 1
ATOM 7422 N N . VAL A 1 924 ? 11.557 8.359 -21.512 1.00 91.75 924 VAL A N 1
ATOM 7423 C CA . VAL A 1 924 ? 11.879 8.389 -20.077 1.00 91.75 924 VAL A CA 1
ATOM 7424 C C . VAL A 1 924 ? 11.979 6.971 -19.508 1.00 91.75 924 VAL A C 1
ATOM 7426 O O . VAL A 1 924 ? 12.969 6.665 -18.848 1.00 91.75 924 VAL A O 1
ATOM 7429 N N . ALA A 1 925 ? 11.033 6.081 -19.824 1.00 90.25 925 ALA A N 1
ATOM 7430 C CA . ALA A 1 925 ? 11.096 4.663 -19.457 1.00 90.25 925 ALA A CA 1
ATOM 7431 C C . ALA A 1 925 ? 12.368 3.983 -19.997 1.00 90.25 925 ALA A C 1
ATOM 7433 O O . ALA A 1 925 ? 13.053 3.248 -19.284 1.00 90.25 925 ALA A O 1
ATOM 7434 N N . ALA A 1 926 ? 12.745 4.292 -21.239 1.00 82.25 926 ALA A N 1
ATOM 7435 C CA . ALA A 1 926 ? 13.966 3.782 -21.849 1.00 82.25 926 ALA A CA 1
ATOM 7436 C C . ALA A 1 926 ? 15.246 4.317 -21.161 1.00 82.25 926 ALA A C 1
ATOM 7438 O O . ALA A 1 926 ? 16.191 3.558 -20.935 1.00 82.25 926 ALA A O 1
ATOM 7439 N N . ILE A 1 927 ? 15.265 5.593 -20.748 1.00 86.06 927 ILE A N 1
ATOM 7440 C CA . ILE A 1 927 ? 16.358 6.164 -19.945 1.00 86.06 927 ILE A CA 1
ATOM 7441 C C . ILE A 1 927 ? 16.416 5.487 -18.567 1.00 86.06 927 ILE A C 1
ATOM 7443 O O . ILE A 1 927 ? 17.506 5.095 -18.151 1.00 86.06 927 ILE A O 1
ATOM 7447 N N . PHE A 1 928 ? 15.282 5.266 -17.891 1.00 92.31 928 PHE A N 1
ATOM 7448 C CA . PHE A 1 928 ? 15.237 4.503 -16.636 1.00 92.31 928 PHE A CA 1
ATOM 7449 C C . PHE A 1 928 ? 15.836 3.108 -16.795 1.00 92.31 928 PHE A C 1
ATOM 7451 O O . PHE A 1 928 ? 16.701 2.743 -16.001 1.00 92.31 928 PHE A O 1
ATOM 7458 N N . LYS A 1 929 ? 15.469 2.365 -17.849 1.00 84.81 929 LYS A N 1
ATOM 7459 C CA . LYS A 1 929 ? 16.055 1.048 -18.147 1.00 84.81 929 LYS A CA 1
ATOM 7460 C C . LYS A 1 929 ? 17.585 1.115 -18.180 1.00 84.81 929 LYS A C 1
ATOM 7462 O O . LYS A 1 929 ? 18.262 0.313 -17.548 1.00 84.81 929 LYS A O 1
ATOM 7467 N N . SER A 1 930 ? 18.125 2.151 -18.821 1.00 75.44 930 SER A N 1
ATOM 7468 C CA . SER A 1 930 ? 19.569 2.395 -18.932 1.00 75.44 930 SER A CA 1
ATOM 7469 C C . SER A 1 930 ? 20.282 2.904 -17.680 1.00 75.44 930 SER A C 1
ATOM 7471 O O . SER A 1 930 ? 21.513 2.985 -17.677 1.00 75.44 930 SER A O 1
ATOM 7473 N N . VAL A 1 931 ? 19.549 3.239 -16.620 1.00 81.75 931 VAL A N 1
ATOM 7474 C CA . VAL A 1 931 ? 20.115 3.437 -15.278 1.00 81.75 931 VAL A CA 1
ATOM 7475 C C . VAL A 1 931 ? 19.949 2.162 -14.449 1.00 81.75 931 VAL A C 1
ATOM 7477 O O . VAL A 1 931 ? 20.892 1.757 -13.781 1.00 81.75 931 VAL A O 1
ATOM 7480 N N . ILE A 1 932 ? 18.828 1.448 -14.574 1.00 85.75 932 ILE A N 1
ATOM 7481 C CA . ILE A 1 932 ? 18.608 0.147 -13.923 1.00 85.75 932 ILE A CA 1
ATOM 7482 C C . ILE A 1 932 ? 19.675 -0.875 -14.342 1.00 85.75 932 ILE A C 1
ATOM 7484 O O . ILE A 1 932 ? 20.232 -1.547 -13.479 1.00 85.75 932 ILE A O 1
ATOM 7488 N N . GLU A 1 933 ? 20.038 -0.945 -15.627 1.00 75.25 933 GLU A N 1
ATOM 7489 C CA . GLU A 1 933 ? 21.114 -1.831 -16.102 1.00 75.25 933 GLU A CA 1
ATOM 7490 C C . GLU A 1 933 ? 22.487 -1.496 -15.497 1.00 75.25 933 GLU A C 1
ATOM 7492 O O . GLU A 1 933 ? 23.251 -2.399 -15.162 1.00 75.25 933 GLU A O 1
ATOM 7497 N N . GLN A 1 934 ? 22.767 -0.215 -15.244 1.00 73.25 934 GLN A N 1
ATOM 7498 C CA . GLN A 1 934 ? 23.990 0.231 -14.569 1.00 73.25 934 GLN A CA 1
ATOM 7499 C C . GLN A 1 934 ? 23.982 -0.067 -13.055 1.00 73.25 934 GLN A C 1
ATOM 7501 O O . GLN A 1 934 ? 25.038 -0.324 -12.474 1.00 73.25 934 GLN A O 1
ATOM 7506 N N . TYR A 1 935 ? 22.805 -0.020 -12.425 1.00 78.44 935 TYR A N 1
ATOM 7507 C CA . TYR A 1 935 ? 22.591 -0.194 -10.983 1.00 78.44 935 TYR A CA 1
ATOM 7508 C C . TYR A 1 935 ? 22.125 -1.604 -10.581 1.00 78.44 935 TYR A C 1
ATOM 7510 O O . TYR A 1 935 ? 21.736 -1.833 -9.433 1.00 78.44 935 TYR A O 1
ATOM 7518 N N . ALA A 1 936 ? 22.182 -2.565 -11.499 1.00 79.19 936 ALA A N 1
ATOM 7519 C CA . ALA A 1 936 ? 21.789 -3.940 -11.239 1.00 79.19 936 ALA A CA 1
ATOM 7520 C C . ALA A 1 936 ? 22.558 -4.532 -10.045 1.00 79.19 936 ALA A C 1
ATOM 7522 O O . ALA A 1 936 ? 23.780 -4.434 -9.964 1.00 79.19 936 ALA A O 1
ATOM 7523 N N . GLY A 1 937 ? 21.831 -5.144 -9.110 1.00 76.44 937 GLY A N 1
ATOM 7524 C CA . GLY A 1 937 ? 22.372 -5.720 -7.877 1.00 76.44 937 GLY A CA 1
ATOM 7525 C C . GLY A 1 937 ? 22.582 -4.735 -6.718 1.00 76.44 937 GLY A C 1
ATOM 7526 O O . GLY A 1 937 ? 22.832 -5.184 -5.604 1.00 76.44 937 GLY A O 1
ATOM 7527 N N . TYR A 1 938 ? 22.442 -3.419 -6.925 1.00 82.75 938 TYR A N 1
ATOM 7528 C CA . TYR A 1 938 ? 22.491 -2.426 -5.835 1.00 82.75 938 TYR A CA 1
ATOM 7529 C C . TYR A 1 938 ? 21.146 -2.253 -5.116 1.00 82.75 938 TYR A C 1
ATOM 7531 O O . TYR A 1 938 ? 21.122 -1.942 -3.929 1.00 82.75 938 TYR A O 1
ATOM 7539 N N . PHE A 1 939 ? 20.037 -2.512 -5.812 1.00 90.19 939 PHE A N 1
ATOM 7540 C CA . PHE A 1 939 ? 18.688 -2.560 -5.243 1.00 90.19 939 PHE A CA 1
ATOM 7541 C C . PHE A 1 939 ? 18.114 -3.968 -5.369 1.00 90.19 939 PHE A C 1
ATOM 7543 O O . PHE A 1 939 ? 18.378 -4.666 -6.349 1.00 90.19 939 PHE A O 1
ATOM 7550 N N . LYS A 1 940 ? 17.298 -4.374 -4.399 1.00 91.75 940 LYS A N 1
ATOM 7551 C CA . LYS A 1 940 ? 16.552 -5.633 -4.430 1.00 91.75 940 LYS A CA 1
ATOM 7552 C C . LYS A 1 940 ? 15.417 -5.533 -5.449 1.00 91.75 940 LYS A C 1
ATOM 7554 O O . LYS A 1 940 ? 15.323 -6.368 -6.346 1.00 91.75 940 LYS A O 1
ATOM 7559 N N . CYS A 1 941 ? 14.608 -4.476 -5.331 1.00 95.31 941 CYS A N 1
ATOM 7560 C CA . CYS A 1 941 ? 13.418 -4.246 -6.148 1.00 95.31 941 CYS A CA 1
ATOM 7561 C C . CYS A 1 941 ? 13.294 -2.777 -6.591 1.00 95.31 941 CYS A C 1
ATOM 7563 O O . CYS A 1 941 ? 13.690 -1.860 -5.870 1.00 95.31 941 CYS A O 1
ATOM 7565 N N . ILE A 1 942 ? 12.665 -2.537 -7.739 1.00 98.25 942 ILE A N 1
ATOM 7566 C CA . ILE A 1 942 ? 12.291 -1.206 -8.232 1.00 98.25 942 ILE A CA 1
ATOM 7567 C C . ILE A 1 942 ? 10.838 -1.262 -8.705 1.00 98.25 942 ILE A C 1
ATOM 7569 O O . ILE A 1 942 ? 10.508 -2.027 -9.605 1.00 98.25 942 ILE A O 1
ATOM 7573 N N . TYR A 1 943 ? 9.971 -0.446 -8.117 1.00 97.69 943 TYR A N 1
ATOM 7574 C CA . TYR A 1 943 ? 8.560 -0.359 -8.480 1.00 97.69 943 TYR A CA 1
ATOM 7575 C C . TYR A 1 943 ? 8.280 0.976 -9.158 1.00 97.69 943 TYR A C 1
ATOM 7577 O O . TYR A 1 943 ? 8.589 2.024 -8.600 1.00 97.69 943 TYR A O 1
ATOM 7585 N N . PHE A 1 944 ? 7.673 0.953 -10.340 1.00 97.50 944 PHE A N 1
ATOM 7586 C CA . PHE A 1 944 ? 7.104 2.137 -10.978 1.00 97.50 944 PHE A CA 1
ATOM 7587 C C . PHE A 1 944 ? 5.610 2.189 -10.664 1.00 97.50 944 PHE A C 1
ATOM 7589 O O . PHE A 1 944 ? 4.818 1.496 -11.299 1.00 97.50 944 PHE A O 1
ATOM 7596 N N . ALA A 1 945 ? 5.238 2.999 -9.675 1.00 93.94 945 ALA A N 1
ATOM 7597 C CA . ALA A 1 945 ? 3.852 3.272 -9.317 1.00 93.94 945 ALA A CA 1
ATOM 7598 C C . ALA A 1 945 ? 3.322 4.411 -10.202 1.00 93.94 945 ALA A C 1
ATOM 7600 O O . ALA A 1 945 ? 3.734 5.570 -10.066 1.00 93.94 945 ALA A O 1
ATOM 7601 N N . ILE A 1 946 ? 2.473 4.067 -11.172 1.00 89.62 946 ILE A N 1
ATOM 7602 C CA . ILE A 1 946 ? 1.963 4.993 -12.190 1.00 89.62 946 ILE A CA 1
ATOM 7603 C C . ILE A 1 946 ? 0.436 4.913 -12.210 1.00 89.62 946 ILE A C 1
ATOM 7605 O O . ILE A 1 946 ? -0.146 4.043 -12.851 1.00 89.62 946 ILE A O 1
ATOM 7609 N N . ALA A 1 947 ? -0.210 5.858 -11.533 1.00 77.00 947 ALA A N 1
ATOM 7610 C CA . ALA A 1 947 ? -1.628 6.128 -11.721 1.00 77.00 947 ALA A CA 1
ATOM 7611 C C . ALA A 1 947 ? -1.806 7.066 -12.928 1.00 77.00 947 ALA A C 1
ATOM 7613 O O . ALA A 1 947 ? -1.313 8.195 -12.911 1.00 77.00 947 ALA A O 1
ATOM 7614 N N . ASP A 1 948 ? -2.501 6.611 -13.974 1.00 66.06 948 ASP A N 1
ATOM 7615 C CA . ASP A 1 948 ? -2.946 7.493 -15.059 1.00 66.06 948 ASP A CA 1
ATOM 7616 C C . ASP A 1 948 ? -4.134 8.326 -14.555 1.00 66.06 948 ASP A C 1
ATOM 7618 O O . ASP A 1 948 ? -5.223 7.796 -14.330 1.00 66.06 948 ASP A O 1
ATOM 7622 N N . ASP A 1 949 ? -3.915 9.622 -14.338 1.00 52.91 949 ASP A N 1
ATOM 7623 C CA . ASP A 1 949 ? -4.909 10.544 -13.787 1.00 52.91 949 ASP A CA 1
ATOM 7624 C C . ASP A 1 949 ? -5.517 11.477 -14.854 1.00 52.91 949 ASP A C 1
ATOM 7626 O O . ASP A 1 949 ? -5.120 11.492 -16.025 1.00 52.91 949 ASP A O 1
ATOM 7630 N N . HIS A 1 950 ? -6.471 12.313 -14.431 1.00 45.56 950 HIS A N 1
ATOM 7631 C CA . HIS A 1 950 ? -7.111 13.330 -15.275 1.00 45.56 950 HIS A CA 1
ATOM 7632 C C . HIS A 1 950 ? -6.158 14.428 -15.798 1.00 45.56 950 HIS A C 1
ATOM 7634 O O . HIS A 1 950 ? -6.583 15.229 -16.628 1.00 45.56 950 HIS A O 1
ATOM 7640 N N . ASN A 1 951 ? -4.896 14.489 -15.348 1.00 42.78 951 ASN A N 1
ATOM 7641 C CA . ASN A 1 951 ? -3.884 15.403 -15.889 1.00 42.78 951 ASN A CA 1
ATOM 7642 C C . ASN A 1 951 ? -3.174 14.814 -17.127 1.00 42.78 951 ASN A C 1
ATOM 7644 O O . ASN A 1 951 ? -2.365 15.494 -17.763 1.00 42.78 951 ASN A O 1
ATOM 7648 N N . THR A 1 952 ? -3.475 13.563 -17.493 1.00 47.34 952 THR A N 1
ATOM 7649 C CA . THR A 1 952 ? -3.019 12.946 -18.743 1.00 47.34 952 THR A CA 1
ATOM 7650 C C . THR A 1 952 ? -3.795 13.544 -19.918 1.00 47.34 952 THR A C 1
ATOM 7652 O O . THR A 1 952 ? -4.903 13.112 -20.232 1.00 47.34 952 THR A O 1
ATOM 7655 N N . ASP A 1 953 ? -3.217 14.552 -20.578 1.00 44.69 953 ASP A N 1
ATOM 7656 C CA . ASP A 1 953 ? -3.785 15.139 -21.795 1.00 44.69 953 ASP A CA 1
ATOM 7657 C C . ASP A 1 953 ? -3.823 14.090 -22.918 1.00 44.69 953 ASP A C 1
ATOM 7659 O O . ASP A 1 953 ? -2.827 13.834 -23.599 1.00 44.69 953 ASP A O 1
ATOM 7663 N N . GLN A 1 954 ? -4.995 13.485 -23.114 1.00 43.34 954 GLN A N 1
ATOM 7664 C CA . GLN A 1 954 ? -5.234 12.432 -24.103 1.00 43.34 954 GLN A CA 1
ATOM 7665 C C . GLN A 1 954 ? -5.017 12.905 -25.553 1.00 43.34 954 GLN A C 1
ATOM 7667 O O . GLN A 1 954 ? -4.878 12.068 -26.444 1.00 43.34 954 GLN A O 1
ATOM 7672 N N . THR A 1 955 ? -4.959 14.220 -25.806 1.00 41.56 955 THR A N 1
ATOM 7673 C CA . THR A 1 955 ? -4.638 14.774 -27.132 1.00 41.56 955 THR A CA 1
ATOM 7674 C C . THR A 1 955 ? -3.132 14.817 -27.407 1.00 41.56 955 THR A C 1
ATOM 7676 O O . THR A 1 955 ? -2.721 14.712 -28.561 1.00 41.56 955 THR A O 1
ATOM 7679 N N . LEU A 1 956 ? -2.308 14.916 -26.355 1.00 39.44 956 LEU A N 1
ATOM 7680 C CA . LEU A 1 956 ? -0.841 14.917 -26.429 1.00 39.44 956 LEU A CA 1
ATOM 7681 C C . LEU A 1 956 ? -0.215 13.551 -26.105 1.00 39.44 956 LEU A C 1
ATOM 7683 O O . LEU A 1 956 ? 0.900 13.278 -26.544 1.00 39.44 956 LEU A O 1
ATOM 7687 N N . ASN A 1 957 ? -0.905 12.695 -25.346 1.00 44.94 957 ASN A N 1
ATOM 7688 C CA . ASN A 1 957 ? -0.403 11.393 -24.904 1.00 44.94 957 ASN A CA 1
ATOM 7689 C C . ASN A 1 957 ? -1.465 10.277 -25.049 1.00 44.94 957 ASN A C 1
ATOM 7691 O O . ASN A 1 957 ? -1.980 9.766 -24.052 1.00 44.94 957 ASN A O 1
ATOM 7695 N N . PRO A 1 958 ? -1.805 9.868 -26.288 1.00 42.75 958 PRO A N 1
ATOM 7696 C CA . PRO A 1 958 ? -2.900 8.931 -26.574 1.00 42.75 958 PRO A CA 1
ATOM 7697 C C . PRO A 1 958 ? -2.623 7.460 -26.192 1.00 42.75 958 PRO A C 1
ATOM 7699 O O . PRO A 1 958 ? -3.409 6.584 -26.545 1.00 42.75 958 PRO A O 1
ATOM 7702 N N . ILE A 1 959 ? -1.499 7.162 -25.527 1.00 48.41 959 ILE A N 1
ATOM 7703 C CA . ILE A 1 959 ? -1.052 5.793 -25.192 1.00 48.41 959 ILE A CA 1
ATOM 7704 C C . ILE A 1 959 ? -1.170 5.501 -23.677 1.00 48.41 959 ILE A C 1
ATOM 7706 O O . ILE A 1 959 ? -1.003 4.352 -23.274 1.00 48.41 959 ILE A O 1
ATOM 7710 N N . GLU A 1 960 ? -1.525 6.506 -22.860 1.00 67.62 960 GLU A N 1
ATOM 7711 C CA . GLU A 1 960 ? -1.414 6.515 -21.385 1.00 67.62 960 GLU A CA 1
ATOM 7712 C C . GLU A 1 960 ? 0.053 6.452 -20.894 1.00 67.62 960 GLU A C 1
ATOM 7714 O O . GLU A 1 960 ? 0.958 6.030 -21.617 1.00 67.62 960 GLU A O 1
ATOM 7719 N N . ASN A 1 961 ? 0.336 6.920 -19.672 1.00 78.75 961 ASN A N 1
ATOM 7720 C CA . ASN A 1 961 ? 1.701 6.936 -19.123 1.00 78.75 961 ASN A CA 1
ATOM 7721 C C . ASN A 1 961 ? 2.146 5.550 -18.652 1.00 78.75 961 ASN A C 1
ATOM 7723 O O . ASN A 1 961 ? 3.324 5.209 -18.771 1.00 78.75 961 ASN A O 1
ATOM 7727 N N . PHE A 1 962 ? 1.216 4.748 -18.134 1.00 83.88 962 PHE A N 1
ATOM 7728 C CA . PHE A 1 962 ? 1.480 3.398 -17.639 1.00 83.88 962 PHE A CA 1
ATOM 7729 C C . PHE A 1 962 ? 2.058 2.474 -18.723 1.00 83.88 962 PHE A C 1
ATOM 7731 O O . PHE A 1 962 ? 3.099 1.843 -18.529 1.00 83.88 962 PHE A O 1
ATOM 7738 N N . ARG A 1 963 ? 1.429 2.431 -19.902 1.00 83.69 963 ARG A N 1
ATOM 7739 C CA . ARG A 1 963 ? 1.733 1.440 -20.944 1.00 83.69 963 ARG A CA 1
ATOM 7740 C C . ARG A 1 963 ? 3.180 1.492 -21.479 1.00 83.69 963 ARG A C 1
ATOM 7742 O O . ARG A 1 963 ? 3.801 0.432 -21.525 1.00 83.69 963 ARG A O 1
ATOM 7749 N N . PRO A 1 964 ? 3.773 2.650 -21.841 1.00 84.94 964 PRO A N 1
ATOM 7750 C CA . PRO A 1 964 ? 5.166 2.708 -22.297 1.00 84.94 964 PRO A CA 1
ATOM 7751 C C . PRO A 1 964 ? 6.193 2.298 -21.234 1.00 84.94 964 PRO A C 1
ATOM 7753 O O . PRO A 1 964 ? 7.296 1.886 -21.590 1.00 84.94 964 PRO A O 1
ATOM 7756 N N . PHE A 1 965 ? 5.853 2.415 -19.945 1.00 90.75 965 PHE A N 1
ATOM 7757 C CA . PHE A 1 965 ? 6.684 1.897 -18.860 1.00 90.75 965 PHE A CA 1
ATOM 7758 C C . PHE A 1 965 ? 6.541 0.377 -18.759 1.00 90.75 965 PHE A C 1
ATOM 7760 O O . PHE A 1 965 ? 7.564 -0.304 -18.750 1.00 90.75 965 PHE A O 1
ATOM 7767 N N . VAL A 1 966 ? 5.315 -0.164 -18.785 1.00 86.88 966 VAL A N 1
ATOM 7768 C CA . VAL A 1 966 ? 5.073 -1.620 -18.786 1.00 86.88 966 VAL A CA 1
ATOM 7769 C C . VAL A 1 966 ? 5.824 -2.307 -19.931 1.00 86.88 966 VAL A C 1
ATOM 7771 O O . VAL A 1 966 ? 6.623 -3.204 -19.683 1.00 86.88 966 VAL A O 1
ATOM 7774 N N . GLU A 1 967 ? 5.661 -1.820 -21.168 1.00 83.50 967 GLU A N 1
ATOM 7775 C CA . GLU A 1 967 ? 6.282 -2.391 -22.378 1.00 83.50 967 GLU A CA 1
ATOM 7776 C C . GLU A 1 967 ? 7.828 -2.438 -22.342 1.00 83.50 967 GLU A C 1
ATOM 7778 O O . GLU A 1 967 ? 8.434 -3.185 -23.113 1.00 83.50 967 GLU A O 1
ATOM 7783 N N . LEU A 1 968 ? 8.487 -1.637 -21.493 1.00 80.50 968 LEU A N 1
ATOM 7784 C CA . LEU A 1 968 ? 9.952 -1.513 -21.446 1.00 80.50 968 LEU A CA 1
ATOM 7785 C C . LEU A 1 968 ? 10.603 -2.006 -20.147 1.00 80.50 968 LEU A C 1
ATOM 7787 O O . LEU A 1 968 ? 11.799 -2.324 -20.172 1.00 80.50 968 LEU A O 1
ATOM 7791 N N . LEU A 1 969 ? 9.865 -2.017 -19.034 1.00 89.38 969 LEU A N 1
ATOM 7792 C CA . LEU A 1 969 ? 10.408 -2.152 -17.679 1.00 89.38 969 LEU A CA 1
ATOM 7793 C C . LEU A 1 969 ? 9.721 -3.216 -16.823 1.00 89.38 969 LEU A C 1
ATOM 7795 O O . LEU A 1 969 ? 10.331 -3.644 -15.845 1.00 89.38 969 LEU A O 1
ATOM 7799 N N . ASP A 1 970 ? 8.488 -3.624 -17.131 1.00 90.19 970 ASP A N 1
ATOM 7800 C CA . ASP A 1 970 ? 7.801 -4.596 -16.280 1.00 90.19 970 ASP A CA 1
ATOM 7801 C C . ASP A 1 970 ? 8.418 -5.994 -16.399 1.00 90.19 970 ASP A C 1
ATOM 7803 O O . ASP A 1 970 ? 8.997 -6.358 -17.427 1.00 90.19 970 ASP A O 1
ATOM 7807 N N . CYS A 1 971 ? 8.370 -6.744 -15.298 1.00 83.06 971 CYS A N 1
ATOM 7808 C CA . CYS A 1 971 ? 9.051 -8.030 -15.111 1.00 83.06 971 CYS A CA 1
ATOM 7809 C C . CYS A 1 971 ? 10.569 -8.039 -15.427 1.00 83.06 971 CYS A C 1
ATOM 7811 O O . CYS A 1 971 ? 11.172 -9.112 -15.517 1.00 83.06 971 CYS A O 1
ATOM 7813 N N . LEU A 1 972 ? 11.233 -6.884 -15.584 1.00 81.31 972 LEU A N 1
ATOM 7814 C CA . LEU A 1 972 ? 12.663 -6.830 -15.900 1.00 81.31 972 LEU A CA 1
ATOM 7815 C C . LEU A 1 972 ? 13.492 -7.305 -14.696 1.00 81.31 972 LEU A C 1
ATOM 7817 O O . LEU A 1 972 ? 13.554 -6.639 -13.665 1.00 81.31 972 LEU A O 1
ATOM 7821 N N . VAL A 1 973 ? 14.184 -8.439 -14.836 1.00 86.69 973 VAL A N 1
ATOM 7822 C CA . VAL A 1 973 ? 15.130 -8.949 -13.829 1.00 86.69 973 VAL A CA 1
ATOM 7823 C C . VAL A 1 973 ? 16.554 -8.794 -14.341 1.00 86.69 973 VAL A C 1
ATOM 7825 O O . VAL A 1 973 ? 17.027 -9.576 -15.167 1.00 86.69 973 VAL A O 1
ATOM 7828 N N . GLN A 1 974 ? 17.261 -7.796 -13.818 1.00 79.81 974 GLN A N 1
ATOM 7829 C CA . GLN A 1 974 ? 18.599 -7.451 -14.275 1.00 79.81 974 GLN A CA 1
ATOM 7830 C C . GLN A 1 974 ? 19.678 -7.962 -13.319 1.00 79.81 974 GLN A C 1
ATOM 7832 O O . GLN A 1 974 ?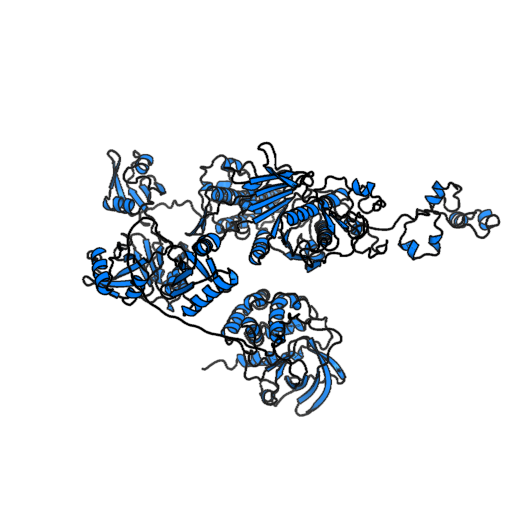 19.627 -7.735 -12.109 1.00 79.81 974 GLN A O 1
ATOM 7837 N N . LYS A 1 975 ? 20.693 -8.636 -13.867 1.00 75.00 975 LYS A N 1
ATOM 7838 C CA . LYS A 1 975 ? 21.860 -9.127 -13.119 1.00 75.00 975 LYS A CA 1
ATOM 7839 C C . LYS A 1 975 ? 23.047 -8.168 -13.277 1.00 75.00 975 LYS A C 1
ATOM 7841 O O . LYS A 1 975 ? 23.209 -7.607 -14.359 1.00 75.00 975 LYS A O 1
ATOM 7846 N N . PRO A 1 976 ? 23.892 -7.999 -12.245 1.00 69.75 976 PRO A N 1
ATOM 7847 C CA . PRO A 1 976 ? 25.107 -7.201 -12.353 1.00 69.75 976 PRO A CA 1
ATOM 7848 C C . PRO A 1 976 ? 26.098 -7.792 -13.364 1.00 69.75 976 PRO A C 1
ATOM 7850 O O . PRO A 1 976 ? 26.420 -8.984 -13.320 1.00 69.75 976 PRO A O 1
ATOM 7853 N N . GLU A 1 977 ? 26.638 -6.945 -14.241 1.00 57.75 977 GLU A N 1
ATOM 7854 C CA . GLU A 1 977 ? 27.720 -7.328 -15.147 1.00 57.75 977 GLU A CA 1
ATOM 7855 C C . GLU A 1 977 ? 29.043 -7.511 -14.391 1.00 57.75 977 GLU A C 1
ATOM 7857 O O . GLU A 1 977 ? 29.550 -6.593 -13.744 1.00 57.75 977 GLU A O 1
ATOM 7862 N N . ARG A 1 978 ? 29.642 -8.702 -14.514 1.00 50.44 978 ARG A N 1
ATOM 7863 C CA . ARG A 1 978 ? 30.922 -9.042 -13.863 1.00 50.44 978 ARG A CA 1
ATOM 7864 C C . ARG A 1 978 ? 32.160 -8.595 -14.655 1.00 50.44 978 ARG A C 1
ATOM 7866 O O . ARG A 1 978 ? 33.234 -8.481 -14.078 1.00 50.44 978 ARG A O 1
ATOM 7873 N N . ASN A 1 979 ? 32.013 -8.314 -15.952 1.00 44.00 979 ASN A N 1
ATOM 7874 C CA . ASN A 1 979 ? 33.117 -8.006 -16.871 1.00 44.00 979 ASN A CA 1
ATOM 7875 C C . ASN A 1 979 ? 33.157 -6.510 -17.239 1.00 44.00 979 ASN A C 1
ATOM 7877 O O . ASN A 1 979 ? 32.999 -6.153 -18.405 1.00 44.00 979 ASN A O 1
ATOM 7881 N N . LYS A 1 980 ? 33.368 -5.615 -16.264 1.00 48.94 980 LYS A N 1
ATOM 7882 C CA . LYS A 1 980 ? 33.530 -4.181 -16.567 1.00 48.94 980 LYS A CA 1
ATOM 7883 C C . LYS A 1 980 ? 34.849 -3.912 -17.304 1.00 48.94 980 LYS A C 1
ATOM 7885 O O . LYS A 1 980 ? 35.916 -4.368 -16.891 1.00 48.94 980 LYS A O 1
ATOM 7890 N N . LEU A 1 981 ? 34.769 -3.131 -18.384 1.00 42.19 981 LEU A N 1
ATOM 7891 C CA . LEU A 1 981 ? 35.920 -2.685 -19.174 1.00 42.19 981 LEU A CA 1
ATOM 7892 C C . LEU A 1 981 ? 36.890 -1.864 -18.310 1.00 42.19 981 LEU A C 1
ATOM 7894 O O . LEU A 1 981 ? 36.511 -0.861 -17.705 1.00 42.19 981 LEU A O 1
ATOM 7898 N N . VAL A 1 982 ? 38.159 -2.278 -18.283 1.00 41.56 982 VAL A N 1
ATOM 7899 C CA . VAL A 1 982 ? 39.226 -1.597 -17.534 1.00 41.56 982 VAL A CA 1
ATOM 7900 C C . VAL A 1 982 ? 39.387 -0.157 -18.040 1.00 41.56 982 VAL A C 1
ATOM 7902 O O . VAL A 1 982 ? 39.650 0.062 -19.221 1.00 41.56 982 VAL A O 1
ATOM 7905 N N . GLY A 1 983 ? 39.247 0.821 -17.140 1.00 42.69 983 GLY A N 1
ATOM 7906 C CA . GLY A 1 983 ? 39.537 2.236 -17.408 1.00 42.69 983 GLY A CA 1
ATOM 7907 C C . GLY A 1 983 ? 38.393 3.094 -17.972 1.00 42.69 983 GLY A C 1
ATOM 7908 O O . GLY A 1 983 ? 38.642 4.256 -18.290 1.00 42.69 983 GLY A O 1
ATOM 7909 N N . MET A 1 984 ? 37.155 2.589 -18.081 1.00 44.66 984 MET A N 1
ATOM 7910 C CA . MET A 1 984 ? 35.997 3.391 -18.523 1.00 44.66 984 MET A CA 1
ATOM 7911 C C . MET A 1 984 ? 35.131 3.880 -17.350 1.00 44.66 984 MET A C 1
ATOM 7913 O O . MET A 1 984 ? 34.774 3.103 -16.470 1.00 44.66 984 MET A O 1
ATOM 7917 N N . MET A 1 985 ? 34.741 5.160 -17.367 1.00 47.38 985 MET A N 1
ATOM 7918 C CA . MET A 1 985 ? 33.768 5.734 -16.425 1.00 47.38 985 MET A CA 1
ATOM 7919 C C . MET A 1 985 ? 32.356 5.632 -17.011 1.00 47.38 985 MET A C 1
ATOM 7921 O O . MET A 1 985 ? 32.123 6.121 -18.114 1.00 47.38 985 MET A O 1
ATOM 7925 N N . ILE A 1 986 ? 31.420 5.014 -16.284 1.00 46.50 986 ILE A N 1
ATOM 7926 C CA . ILE A 1 986 ? 30.019 4.861 -16.706 1.00 46.50 986 ILE A CA 1
ATOM 7927 C C . ILE A 1 986 ? 29.100 5.212 -15.529 1.00 46.50 986 ILE A C 1
ATOM 7929 O O . ILE A 1 986 ? 28.968 4.429 -14.589 1.00 46.50 986 ILE A O 1
ATOM 7933 N N . GLY A 1 987 ? 28.484 6.397 -15.607 1.00 48.19 987 GLY A N 1
ATOM 7934 C CA . GLY A 1 987 ? 27.572 6.947 -14.598 1.00 48.19 987 GLY A CA 1
ATOM 7935 C C . GLY A 1 987 ? 28.201 7.177 -13.215 1.00 48.19 987 GLY A C 1
ATOM 7936 O O . GLY A 1 987 ? 29.410 7.040 -13.027 1.00 48.19 987 GLY A O 1
ATOM 7937 N N . SER A 1 988 ? 27.363 7.546 -12.242 1.00 44.88 988 SER A N 1
ATOM 7938 C CA . SER A 1 988 ? 27.758 8.027 -10.901 1.00 44.88 988 SER A CA 1
ATOM 7939 C C . SER A 1 988 ? 28.492 7.000 -10.037 1.00 44.88 988 SER A C 1
ATOM 7941 O O . SER A 1 988 ? 29.310 7.387 -9.203 1.00 44.88 988 SER A O 1
ATOM 7943 N N . TRP A 1 989 ? 28.294 5.702 -10.278 1.00 50.28 989 TRP A N 1
ATOM 7944 C CA . TRP A 1 989 ? 29.095 4.629 -9.674 1.00 50.28 989 TRP A CA 1
ATOM 7945 C C . TRP A 1 989 ? 30.361 4.353 -10.493 1.00 50.28 989 TRP A C 1
ATOM 7947 O O . TRP A 1 989 ? 30.500 3.334 -11.177 1.00 50.28 989 TRP A O 1
ATOM 7957 N N . GLN A 1 990 ? 31.307 5.289 -10.402 1.00 50.12 990 GLN A N 1
ATOM 7958 C CA . GLN A 1 990 ? 32.612 5.197 -11.048 1.00 50.12 990 GLN A CA 1
ATOM 7959 C C . GLN A 1 990 ? 33.517 4.159 -10.360 1.00 50.12 990 GLN A C 1
ATOM 7961 O O . GLN A 1 990 ? 34.232 4.446 -9.400 1.00 50.12 990 GLN A O 1
ATOM 7966 N N . ILE A 1 991 ? 33.528 2.936 -10.893 1.00 44.91 991 ILE A N 1
ATOM 7967 C CA . ILE A 1 991 ? 34.552 1.937 -10.566 1.00 44.91 991 ILE A CA 1
ATOM 7968 C C . ILE A 1 991 ? 35.760 2.184 -11.478 1.00 44.91 991 ILE A C 1
ATOM 7970 O O . ILE A 1 991 ? 35.704 1.888 -12.672 1.00 44.91 991 ILE A O 1
ATOM 7974 N N . LEU A 1 992 ? 36.852 2.727 -10.933 1.00 42.12 992 LEU A N 1
ATOM 7975 C CA . LEU A 1 992 ? 38.087 2.970 -11.675 1.00 42.12 992 LEU A CA 1
ATOM 7976 C C . LEU A 1 992 ? 39.106 1.844 -11.446 1.00 42.12 992 LEU A C 1
ATOM 7978 O O . LEU A 1 992 ? 39.837 1.805 -10.455 1.00 42.12 992 LEU A O 1
ATOM 7982 N N . ASN A 1 993 ? 39.230 0.959 -12.434 1.00 44.94 993 ASN A N 1
ATOM 7983 C CA . ASN A 1 993 ? 40.331 -0.004 -12.492 1.00 44.94 993 ASN A CA 1
ATOM 7984 C C . ASN A 1 993 ? 41.628 0.697 -12.947 1.00 44.94 993 ASN A C 1
ATOM 7986 O O . ASN A 1 993 ? 41.986 0.640 -14.123 1.00 44.94 993 ASN A O 1
ATOM 7990 N N . TYR A 1 994 ? 42.320 1.358 -12.013 1.00 40.09 994 TYR A N 1
ATOM 7991 C CA . TYR A 1 994 ? 43.657 1.932 -12.205 1.00 40.09 994 TYR A CA 1
ATOM 7992 C C . TYR A 1 994 ? 44.622 1.507 -11.084 1.00 40.09 994 TYR A C 1
ATOM 7994 O O . TYR A 1 994 ? 44.840 2.288 -10.166 1.00 40.09 994 TYR A O 1
ATOM 8002 N N . THR A 1 995 ? 45.229 0.320 -11.202 1.00 38.12 995 THR A N 1
ATOM 8003 C CA . THR A 1 995 ? 46.631 0.017 -10.818 1.00 38.12 995 THR A CA 1
ATOM 8004 C C . THR A 1 995 ? 47.025 -1.396 -11.275 1.00 38.12 995 THR A C 1
ATOM 8006 O O . THR A 1 995 ? 46.215 -2.164 -11.795 1.00 38.12 995 THR A O 1
ATOM 8009 N N . THR A 1 996 ? 48.314 -1.717 -11.156 1.00 43.91 996 THR A N 1
ATOM 8010 C CA . THR A 1 996 ? 48.909 -3.030 -11.439 1.00 43.91 996 THR A CA 1
ATOM 8011 C C . THR A 1 996 ? 48.276 -4.161 -10.623 1.00 43.91 996 THR A C 1
ATOM 8013 O O . THR A 1 996 ? 48.380 -4.144 -9.405 1.00 43.91 996 THR A O 1
ATOM 8016 N N . ILE A 1 997 ? 47.724 -5.168 -11.313 1.00 50.84 997 ILE A N 1
ATOM 8017 C CA . ILE A 1 997 ? 47.367 -6.519 -10.827 1.00 50.84 997 ILE A CA 1
ATOM 8018 C C . ILE A 1 997 ? 46.644 -6.561 -9.455 1.00 50.84 997 ILE A C 1
ATOM 8020 O O . ILE A 1 997 ? 47.268 -6.613 -8.401 1.00 50.84 997 ILE A O 1
ATOM 8024 N N . ASN A 1 998 ? 45.316 -6.735 -9.505 1.00 50.41 998 ASN A N 1
ATOM 8025 C CA . ASN A 1 998 ? 44.414 -7.131 -8.401 1.00 50.41 998 ASN A CA 1
ATOM 8026 C C . ASN A 1 998 ? 43.927 -6.054 -7.402 1.00 50.41 998 ASN A C 1
ATOM 8028 O O . ASN A 1 998 ? 43.351 -6.401 -6.363 1.00 50.41 998 ASN A O 1
ATOM 8032 N N . GLU A 1 999 ? 44.028 -4.769 -7.741 1.00 46.53 999 GLU A N 1
ATOM 8033 C CA . GLU A 1 999 ? 43.410 -3.668 -6.983 1.00 46.53 999 GLU A CA 1
ATOM 8034 C C . GLU A 1 999 ? 42.280 -2.984 -7.771 1.00 46.53 999 GLU A C 1
ATOM 8036 O O . GLU A 1 999 ? 42.376 -2.794 -8.984 1.00 46.53 999 GLU A O 1
ATOM 8041 N N . ILE A 1 1000 ? 41.209 -2.593 -7.071 1.00 50.31 1000 ILE A N 1
ATOM 8042 C CA . ILE A 1 1000 ? 40.143 -1.721 -7.583 1.00 50.31 1000 ILE A CA 1
ATOM 8043 C C . ILE A 1 1000 ? 40.166 -0.428 -6.775 1.00 50.31 1000 ILE A C 1
ATOM 8045 O O . ILE A 1 1000 ? 40.130 -0.462 -5.544 1.00 50.31 1000 ILE A O 1
ATOM 8049 N N . THR A 1 1001 ? 40.151 0.716 -7.456 1.00 47.31 1001 THR A N 1
ATOM 8050 C CA . THR A 1 1001 ? 39.909 2.007 -6.810 1.00 47.31 1001 THR A CA 1
ATOM 8051 C C . THR A 1 1001 ? 38.495 2.465 -7.144 1.00 47.31 1001 THR A C 1
ATOM 8053 O O . THR A 1 1001 ? 38.192 2.839 -8.275 1.00 47.31 1001 THR A O 1
ATOM 8056 N N . LEU A 1 1002 ? 37.604 2.453 -6.152 1.00 53.22 1002 LEU A N 1
ATOM 8057 C CA . LEU A 1 1002 ? 36.384 3.255 -6.240 1.00 53.22 1002 LEU A CA 1
ATOM 8058 C C . LEU A 1 1002 ? 36.826 4.720 -6.253 1.00 53.22 1002 LEU A C 1
ATOM 8060 O O . LEU A 1 1002 ? 37.560 5.124 -5.350 1.00 53.22 1002 LEU A O 1
ATOM 8064 N N . SER A 1 1003 ? 36.437 5.508 -7.256 1.00 51.69 1003 SER A N 1
ATOM 8065 C CA . SER A 1 1003 ? 36.602 6.964 -7.180 1.00 51.69 1003 SER A CA 1
ATOM 8066 C C . SER A 1 1003 ? 35.461 7.593 -6.385 1.00 51.69 1003 SER A C 1
ATOM 8068 O O . SER A 1 1003 ? 34.477 6.931 -6.060 1.00 51.69 1003 SER A O 1
ATOM 8070 N N . ASP A 1 1004 ? 35.611 8.872 -6.031 1.00 52.34 1004 ASP A N 1
ATOM 8071 C CA . ASP A 1 1004 ? 34.567 9.604 -5.316 1.00 52.34 1004 ASP A CA 1
ATOM 8072 C C . ASP A 1 1004 ? 33.234 9.555 -6.088 1.00 52.34 1004 ASP A C 1
ATOM 8074 O O . ASP A 1 1004 ? 33.160 10.014 -7.231 1.00 52.34 1004 ASP A O 1
ATOM 8078 N N . ILE A 1 1005 ? 32.169 9.085 -5.440 1.00 60.03 1005 ILE A N 1
ATOM 8079 C CA . ILE A 1 1005 ? 30.801 9.185 -5.961 1.00 60.03 1005 ILE A CA 1
ATOM 8080 C C . ILE A 1 1005 ? 30.315 10.604 -5.674 1.00 60.03 1005 ILE A C 1
ATOM 8082 O O . ILE A 1 1005 ? 30.328 11.041 -4.523 1.00 60.03 1005 ILE A O 1
ATOM 8086 N N . ARG A 1 1006 ? 29.904 11.346 -6.705 1.00 63.34 1006 ARG A N 1
ATOM 8087 C CA . ARG A 1 1006 ? 29.513 12.765 -6.614 1.00 63.34 1006 ARG A CA 1
ATOM 8088 C C . ARG A 1 1006 ? 28.294 13.057 -7.483 1.00 63.34 1006 ARG A C 1
ATOM 8090 O O . ARG A 1 1006 ? 28.062 12.365 -8.472 1.00 63.34 1006 ARG A O 1
ATOM 8097 N N . ILE A 1 1007 ? 27.571 14.122 -7.153 1.00 64.56 1007 ILE A N 1
ATOM 8098 C CA . ILE A 1 1007 ? 26.561 14.713 -8.039 1.00 64.56 1007 ILE A CA 1
ATOM 8099 C C . ILE A 1 1007 ? 27.270 15.429 -9.209 1.00 64.56 1007 ILE A C 1
ATOM 8101 O O . ILE A 1 1007 ? 28.302 16.076 -9.032 1.00 64.56 1007 ILE A O 1
ATOM 8105 N N . TYR A 1 1008 ? 26.762 15.289 -10.439 1.00 62.69 1008 TYR A N 1
ATOM 8106 C CA . TYR A 1 1008 ? 27.508 15.674 -11.648 1.00 62.69 1008 TYR A CA 1
ATOM 8107 C C . TYR A 1 1008 ? 27.262 17.085 -12.197 1.00 62.69 1008 TYR A C 1
ATOM 8109 O O . TYR A 1 1008 ? 26.250 17.331 -12.861 1.00 62.69 1008 TYR A O 1
ATOM 8117 N N . ARG A 1 1009 ? 28.295 17.940 -12.156 1.00 63.12 1009 ARG A N 1
ATOM 8118 C CA . ARG A 1 1009 ? 28.306 19.230 -12.880 1.00 63.12 1009 ARG A CA 1
ATOM 8119 C C . ARG A 1 1009 ? 28.823 19.179 -14.327 1.00 63.12 1009 ARG A C 1
ATOM 8121 O O . ARG A 1 1009 ? 28.428 20.025 -15.122 1.00 63.12 1009 ARG A O 1
ATOM 8128 N N . SER A 1 1010 ? 29.689 18.227 -14.695 1.00 65.00 1010 SER A N 1
ATOM 8129 C CA . SER A 1 1010 ? 30.425 18.265 -15.977 1.00 65.00 1010 SER A CA 1
ATOM 8130 C C . SER A 1 1010 ? 29.517 18.381 -17.209 1.00 65.00 1010 SER A C 1
ATOM 8132 O O . SER A 1 1010 ? 28.408 17.830 -17.248 1.00 65.00 1010 SER A O 1
ATOM 8134 N N . ASN A 1 1011 ? 29.998 19.094 -18.230 1.00 60.84 1011 ASN A N 1
ATOM 8135 C CA . ASN A 1 1011 ? 29.251 19.304 -19.465 1.00 60.84 1011 ASN A CA 1
ATOM 8136 C C . ASN A 1 1011 ? 29.030 17.979 -20.202 1.00 60.84 1011 ASN A C 1
ATOM 8138 O O . ASN A 1 1011 ? 29.907 17.116 -20.253 1.00 60.84 1011 ASN A O 1
ATOM 8142 N N . ALA A 1 1012 ? 27.857 17.828 -20.814 1.00 60.03 1012 ALA A N 1
ATOM 8143 C CA . ALA A 1 1012 ? 27.619 16.745 -21.758 1.00 60.03 1012 ALA A CA 1
ATOM 8144 C C . ALA A 1 1012 ? 28.626 16.837 -22.915 1.00 60.03 1012 ALA A C 1
ATOM 8146 O O . ALA A 1 1012 ? 28.857 17.927 -23.447 1.00 60.03 1012 ALA A O 1
ATOM 8147 N N . CYS A 1 1013 ? 29.195 15.709 -23.349 1.00 62.69 1013 CYS A N 1
ATOM 8148 C CA . CYS A 1 1013 ? 29.923 15.693 -24.613 1.00 62.69 1013 CYS A CA 1
ATOM 8149 C C . CYS A 1 1013 ? 28.978 16.153 -25.733 1.00 62.69 1013 CYS A C 1
ATOM 8151 O O . CYS A 1 1013 ? 27.873 15.624 -25.870 1.00 62.69 1013 CYS A O 1
ATOM 8153 N N . ARG A 1 1014 ? 29.408 17.108 -26.570 1.00 58.03 1014 ARG A N 1
ATOM 8154 C CA . ARG A 1 1014 ? 28.576 17.644 -27.669 1.00 58.03 1014 ARG A CA 1
ATOM 8155 C C . ARG A 1 1014 ? 28.137 16.580 -28.683 1.00 58.03 1014 ARG A C 1
ATOM 8157 O O . ARG A 1 1014 ? 27.165 16.778 -29.401 1.00 58.03 1014 ARG A O 1
ATOM 8164 N N . TYR A 1 1015 ? 28.865 15.467 -28.737 1.00 55.19 1015 TYR A N 1
ATOM 8165 C CA . TYR A 1 1015 ? 28.578 14.311 -29.583 1.00 55.19 1015 TYR A CA 1
ATOM 8166 C C . TYR A 1 1015 ? 27.732 13.237 -28.867 1.00 55.19 1015 TYR A C 1
ATOM 8168 O O . TYR A 1 1015 ? 27.402 12.220 -29.471 1.00 55.19 1015 TYR A O 1
ATOM 8176 N N . GLY A 1 1016 ? 27.392 13.417 -27.584 1.00 60.03 1016 GLY A N 1
ATOM 8177 C CA . GLY A 1 1016 ? 26.746 12.393 -26.759 1.00 60.03 1016 GLY A CA 1
ATOM 8178 C C . GLY A 1 1016 ? 27.533 11.082 -26.798 1.00 60.03 1016 GLY A C 1
ATOM 8179 O O . GLY A 1 1016 ? 28.759 11.085 -26.738 1.00 60.03 1016 GLY A O 1
ATOM 8180 N N . GLY A 1 1017 ? 26.846 9.956 -26.978 1.00 53.09 1017 GLY A N 1
ATOM 8181 C CA . GLY A 1 1017 ? 27.494 8.673 -27.268 1.00 53.09 1017 GLY A CA 1
ATOM 8182 C C . GLY A 1 1017 ? 27.633 8.340 -28.766 1.00 53.09 1017 GLY A C 1
ATOM 8183 O O . GLY A 1 1017 ? 27.866 7.186 -29.114 1.00 53.09 1017 GLY A O 1
ATOM 8184 N N . LYS A 1 1018 ? 27.540 9.346 -29.653 1.00 51.88 1018 LYS A N 1
ATOM 8185 C CA . LYS A 1 1018 ? 28.242 9.343 -30.954 1.00 51.88 1018 LYS A CA 1
ATOM 8186 C C . LYS A 1 1018 ? 29.688 9.860 -30.814 1.00 51.88 1018 LYS A C 1
ATOM 8188 O O . LYS A 1 1018 ? 30.367 10.103 -31.807 1.00 51.88 1018 LYS A O 1
ATOM 8193 N N . CYS A 1 1019 ? 30.162 10.082 -29.585 1.00 56.34 1019 CYS A N 1
ATOM 8194 C CA . CYS A 1 1019 ? 31.534 10.488 -29.312 1.00 56.34 1019 CYS A CA 1
ATOM 8195 C C . CYS A 1 1019 ? 32.530 9.379 -29.690 1.00 56.34 1019 CYS A C 1
ATOM 8197 O O . CYS A 1 1019 ? 32.488 8.273 -29.154 1.00 56.34 1019 CYS A O 1
ATOM 8199 N N . TYR A 1 1020 ? 33.463 9.710 -30.580 1.00 55.69 1020 TYR A N 1
ATOM 8200 C CA . TYR A 1 1020 ? 34.584 8.852 -30.969 1.00 55.69 1020 TYR A CA 1
ATOM 8201 C C . TYR A 1 1020 ? 35.743 8.883 -29.947 1.00 55.69 1020 TYR A C 1
ATOM 8203 O O . TYR A 1 1020 ? 36.555 7.960 -29.905 1.00 55.69 1020 TYR A O 1
ATOM 8211 N N . ASP A 1 1021 ? 35.787 9.893 -29.071 1.00 54.47 1021 ASP A N 1
ATOM 8212 C CA . ASP A 1 1021 ? 36.832 10.115 -28.060 1.00 54.47 1021 ASP A CA 1
ATOM 8213 C C . ASP A 1 1021 ? 36.614 9.335 -26.740 1.00 54.47 1021 ASP A C 1
ATOM 8215 O O . ASP A 1 1021 ? 37.295 9.596 -25.751 1.00 54.47 1021 ASP A O 1
ATOM 8219 N N . LEU A 1 1022 ? 35.727 8.330 -26.702 1.00 52.31 1022 LEU A N 1
ATOM 8220 C CA . LEU A 1 1022 ? 35.450 7.493 -25.511 1.00 52.31 1022 LEU A CA 1
ATOM 8221 C C . LEU A 1 1022 ? 36.667 6.716 -24.959 1.00 52.31 1022 LEU A C 1
ATOM 8223 O O . LEU A 1 1022 ? 36.604 6.167 -23.862 1.00 52.31 1022 LEU A O 1
ATOM 8227 N N . LYS A 1 1023 ? 37.769 6.638 -25.716 1.00 50.50 1023 LYS A N 1
ATOM 8228 C CA . LYS A 1 1023 ? 39.054 6.057 -25.277 1.00 50.50 1023 LYS A CA 1
ATOM 8229 C C . LYS A 1 1023 ? 40.068 7.110 -24.805 1.00 50.50 1023 LYS A C 1
ATOM 8231 O O . LYS A 1 1023 ? 41.138 6.755 -24.320 1.00 50.50 1023 LYS A O 1
ATOM 8236 N N . ASN A 1 1024 ? 39.767 8.399 -24.958 1.00 56.69 1024 ASN A N 1
ATOM 8237 C CA . ASN A 1 1024 ? 40.622 9.493 -24.514 1.00 56.69 1024 ASN A CA 1
ATOM 8238 C C . ASN A 1 1024 ? 40.301 9.815 -23.046 1.00 56.69 1024 ASN A C 1
ATOM 8240 O O . ASN A 1 1024 ? 39.290 10.448 -22.739 1.00 56.69 1024 ASN A O 1
ATOM 8244 N N . ILE A 1 1025 ? 41.181 9.381 -22.140 1.00 54.34 1025 ILE A N 1
ATOM 8245 C CA . ILE A 1 1025 ? 41.020 9.529 -20.684 1.00 54.34 1025 ILE A CA 1
ATOM 8246 C C . ILE A 1 1025 ? 40.827 10.998 -20.276 1.00 54.34 1025 ILE A C 1
ATOM 8248 O O . ILE A 1 1025 ? 40.036 11.276 -19.378 1.00 54.34 1025 ILE A O 1
ATOM 8252 N N . GLN A 1 1026 ? 41.498 11.945 -20.940 1.00 58.91 1026 GLN A N 1
ATOM 8253 C CA . GLN A 1 1026 ? 41.352 13.369 -20.631 1.00 58.91 1026 GLN A CA 1
ATOM 8254 C C . GLN A 1 1026 ? 39.983 13.898 -21.082 1.00 58.91 1026 GLN A C 1
ATOM 8256 O O . GLN A 1 1026 ? 39.288 14.547 -20.304 1.00 58.91 1026 GLN A O 1
ATOM 8261 N N . HIS A 1 1027 ? 39.535 13.528 -22.286 1.00 66.00 1027 HIS A N 1
ATOM 8262 C CA . HIS A 1 1027 ? 38.195 13.877 -22.768 1.00 66.00 1027 HIS A CA 1
ATOM 8263 C C . HIS A 1 1027 ? 37.087 13.312 -21.864 1.00 66.00 1027 HIS A C 1
ATOM 8265 O O . HIS A 1 1027 ? 36.144 14.022 -21.527 1.00 66.00 1027 HIS A O 1
ATOM 8271 N N . CYS A 1 1028 ? 37.220 12.059 -21.422 1.00 56.25 1028 CYS A N 1
ATOM 8272 C CA . CYS A 1 1028 ? 36.246 11.408 -20.540 1.00 56.25 1028 CYS A CA 1
ATOM 8273 C C . CYS A 1 1028 ? 36.245 11.976 -19.109 1.00 56.25 1028 CYS A C 1
ATOM 8275 O O . CYS A 1 1028 ? 35.270 11.801 -18.387 1.00 56.25 1028 CYS A O 1
ATOM 8277 N N . ARG A 1 1029 ? 37.316 12.663 -18.680 1.00 60.06 1029 ARG A N 1
ATOM 8278 C CA . ARG A 1 1029 ? 37.351 13.417 -17.410 1.00 60.06 1029 ARG A CA 1
ATOM 8279 C C . ARG A 1 1029 ? 36.634 14.765 -17.504 1.00 60.06 1029 ARG A C 1
ATOM 8281 O O . ARG A 1 1029 ? 36.049 15.207 -16.521 1.00 60.06 1029 ARG A O 1
ATOM 8288 N N . GLU A 1 1030 ? 36.691 15.416 -18.662 1.00 63.78 1030 GLU A N 1
ATOM 8289 C CA . GLU A 1 1030 ? 36.127 16.755 -18.879 1.00 63.78 1030 GLU A CA 1
ATOM 8290 C C . GLU A 1 1030 ? 34.649 16.731 -19.299 1.00 63.78 1030 GLU A C 1
ATOM 8292 O O . GLU A 1 1030 ? 33.879 17.616 -18.917 1.00 63.78 1030 GLU A O 1
ATOM 8297 N N . TYR A 1 1031 ? 34.240 15.715 -20.063 1.00 61.56 1031 TYR A N 1
ATOM 8298 C CA . TYR A 1 1031 ? 32.906 15.606 -20.652 1.00 61.56 1031 TYR A CA 1
ATOM 8299 C C . TYR A 1 1031 ? 32.217 14.316 -20.230 1.00 61.56 1031 TYR A C 1
ATOM 8301 O O . TYR A 1 1031 ? 32.837 13.259 -20.187 1.00 61.56 1031 TYR A O 1
ATOM 8309 N N . LEU A 1 1032 ? 30.912 14.401 -19.969 1.00 58.75 1032 LEU A N 1
ATOM 8310 C CA . LEU A 1 1032 ? 30.097 13.234 -19.648 1.00 58.75 1032 LEU A CA 1
ATOM 8311 C C . LEU A 1 1032 ? 29.545 12.565 -20.903 1.00 58.75 1032 LEU A C 1
ATOM 8313 O O . LEU A 1 1032 ? 29.008 13.220 -21.806 1.00 58.75 1032 LEU A O 1
ATOM 8317 N N . HIS A 1 1033 ? 29.624 11.238 -20.890 1.00 62.59 1033 HIS A N 1
ATOM 8318 C CA . HIS A 1 1033 ? 29.111 10.350 -21.920 1.00 62.59 1033 HIS A CA 1
ATOM 8319 C C . HIS A 1 1033 ? 28.053 9.410 -21.334 1.00 62.59 1033 HIS A C 1
ATOM 8321 O O . HIS A 1 1033 ? 28.159 9.002 -20.178 1.00 62.59 1033 HIS A O 1
ATOM 8327 N N . PRO A 1 1034 ? 27.036 9.047 -22.123 1.00 51.75 1034 PRO A N 1
ATOM 8328 C CA . PRO A 1 1034 ? 26.080 8.007 -21.762 1.00 51.75 1034 PRO A CA 1
ATOM 8329 C C . PRO A 1 1034 ? 26.692 6.592 -21.902 1.00 51.75 1034 PRO A C 1
ATOM 8331 O O . PRO A 1 1034 ? 27.725 6.436 -22.561 1.00 51.75 1034 PRO A O 1
ATOM 8334 N N . PRO A 1 1035 ? 26.072 5.551 -21.309 1.00 49.66 1035 PRO A N 1
ATOM 8335 C CA . PRO A 1 1035 ? 26.597 4.189 -21.294 1.00 49.66 1035 PRO A CA 1
ATOM 8336 C C . PRO A 1 1035 ? 26.632 3.542 -22.678 1.00 49.66 1035 PRO A C 1
ATOM 8338 O O . PRO A 1 1035 ? 25.923 3.925 -23.615 1.00 49.66 1035 PRO A O 1
ATOM 8341 N N . LEU A 1 1036 ? 27.452 2.497 -22.757 1.00 50.06 1036 LEU A N 1
ATOM 8342 C CA . LEU A 1 1036 ? 27.639 1.677 -23.943 1.00 50.06 1036 LEU A CA 1
ATOM 8343 C C . LEU A 1 1036 ? 26.342 0.953 -24.325 1.00 50.06 1036 LEU A C 1
ATOM 8345 O O . LEU A 1 1036 ? 25.585 0.506 -23.470 1.00 50.06 1036 LEU A O 1
ATOM 8349 N N . CYS A 1 1037 ? 26.116 0.796 -25.628 1.00 52.22 1037 CYS A N 1
ATOM 8350 C CA . CYS A 1 1037 ? 25.032 -0.031 -26.151 1.00 52.22 1037 CYS A CA 1
ATOM 8351 C C . CYS A 1 1037 ? 25.178 -1.498 -25.681 1.00 52.22 1037 CYS A C 1
ATOM 8353 O O . CYS A 1 1037 ? 26.209 -2.100 -25.994 1.00 52.22 1037 CYS A O 1
ATOM 8355 N N . PRO A 1 1038 ? 24.175 -2.097 -25.001 1.00 47.22 1038 PRO A N 1
ATOM 8356 C CA . PRO A 1 1038 ? 24.276 -3.454 -24.446 1.00 47.22 1038 PRO A CA 1
ATOM 8357 C C . PRO A 1 1038 ? 24.337 -4.537 -25.536 1.00 47.22 1038 PRO A C 1
ATOM 8359 O O . PRO A 1 1038 ? 24.805 -5.645 -25.305 1.00 47.22 1038 PRO A O 1
ATOM 8362 N N . TYR A 1 1039 ? 23.943 -4.204 -26.770 1.00 47.91 1039 TYR A N 1
ATOM 8363 C CA . TYR A 1 1039 ? 24.078 -5.084 -27.934 1.00 47.91 1039 TYR A CA 1
ATOM 8364 C C . TYR A 1 1039 ? 25.494 -5.097 -28.544 1.00 47.91 1039 TYR A C 1
ATOM 8366 O O . TYR A 1 1039 ? 25.742 -5.847 -29.486 1.00 47.91 1039 TYR A O 1
ATOM 8374 N N . ALA A 1 1040 ? 26.439 -4.300 -28.028 1.00 45.28 1040 ALA A N 1
ATOM 8375 C CA . ALA A 1 1040 ? 27.851 -4.334 -28.425 1.00 45.28 1040 ALA A CA 1
ATOM 8376 C C . ALA A 1 1040 ? 28.624 -5.417 -27.639 1.00 45.28 1040 ALA A C 1
ATOM 8378 O O . ALA A 1 1040 ? 29.548 -5.119 -26.877 1.00 45.28 1040 ALA A O 1
ATOM 8379 N N . ASN A 1 1041 ? 28.210 -6.676 -27.814 1.00 37.09 1041 ASN A N 1
ATOM 8380 C CA . ASN A 1 1041 ? 28.757 -7.848 -27.124 1.00 37.09 1041 ASN A CA 1
ATOM 8381 C C . ASN A 1 1041 ? 30.178 -8.176 -27.627 1.00 37.09 1041 ASN A C 1
ATOM 8383 O O . ASN A 1 1041 ? 30.354 -8.936 -28.576 1.00 37.09 1041 ASN A O 1
ATOM 8387 N N . ASN A 1 1042 ? 31.197 -7.590 -26.992 1.00 40.16 1042 ASN A N 1
ATOM 8388 C CA . ASN A 1 1042 ? 32.638 -7.717 -27.286 1.00 40.16 1042 ASN A CA 1
ATOM 8389 C C . ASN A 1 1042 ? 33.119 -7.313 -28.700 1.00 40.16 1042 ASN A C 1
ATOM 8391 O O . ASN A 1 1042 ? 34.310 -7.052 -28.862 1.00 40.16 1042 ASN A O 1
ATOM 8395 N N . THR A 1 1043 ? 32.242 -7.174 -29.695 1.00 36.69 1043 THR A N 1
ATOM 8396 C CA . THR A 1 1043 ? 32.543 -6.565 -30.999 1.00 36.69 1043 THR A CA 1
ATOM 8397 C C . THR A 1 1043 ? 32.261 -5.062 -30.991 1.00 36.69 1043 THR A C 1
ATOM 8399 O O . THR A 1 1043 ? 31.425 -4.550 -30.242 1.00 36.69 1043 THR A O 1
ATOM 8402 N N . VAL A 1 1044 ? 32.979 -4.308 -31.827 1.00 39.59 1044 VAL A N 1
ATOM 8403 C CA . VAL A 1 1044 ? 32.863 -2.836 -31.896 1.00 39.59 1044 VAL A CA 1
ATOM 8404 C C . VAL A 1 1044 ? 31.549 -2.388 -32.557 1.00 39.59 1044 VAL A C 1
ATOM 8406 O O . VAL A 1 1044 ? 31.121 -1.241 -32.389 1.00 39.59 1044 VAL A O 1
ATOM 8409 N N . SER A 1 1045 ? 30.895 -3.298 -33.274 1.00 44.19 1045 SER A N 1
ATOM 8410 C CA . SER A 1 1045 ? 29.648 -3.110 -34.003 1.00 44.19 1045 SER A CA 1
ATOM 8411 C C . SER A 1 1045 ? 28.444 -3.695 -33.251 1.00 44.19 1045 SER A C 1
ATOM 8413 O O . SER A 1 1045 ? 28.414 -4.870 -32.894 1.00 44.19 1045 SER A O 1
ATOM 8415 N N . CYS A 1 1046 ? 27.418 -2.863 -33.057 1.00 44.50 1046 CYS A N 1
ATOM 8416 C CA . CYS A 1 1046 ? 26.035 -3.322 -32.953 1.00 44.50 1046 CYS A CA 1
ATOM 8417 C C . CYS A 1 1046 ? 25.463 -3.430 -34.396 1.00 44.50 1046 CYS A C 1
ATOM 8419 O O . CYS A 1 1046 ? 26.128 -3.069 -35.376 1.00 44.50 1046 CYS A O 1
ATOM 8421 N N . SER A 1 1047 ? 24.258 -3.979 -34.557 1.00 44.94 1047 SER A N 1
ATOM 8422 C CA . SER A 1 1047 ? 23.567 -4.124 -35.849 1.00 44.94 1047 SER A CA 1
ATOM 8423 C C . SER A 1 1047 ? 22.441 -3.099 -36.078 1.00 44.94 1047 SER A C 1
ATOM 8425 O O . SER A 1 1047 ? 21.903 -3.009 -37.183 1.00 44.94 1047 SER A O 1
ATOM 8427 N N . GLN A 1 1048 ? 22.089 -2.304 -35.060 1.00 46.66 1048 GLN A N 1
ATOM 8428 C CA . GLN A 1 1048 ? 20.909 -1.428 -35.038 1.00 46.66 1048 GLN A CA 1
ATOM 8429 C C . GLN A 1 1048 ? 21.208 -0.018 -35.573 1.00 46.66 1048 GLN A C 1
ATOM 8431 O O . GLN A 1 1048 ? 21.553 0.888 -34.823 1.00 46.66 1048 GLN A O 1
ATOM 8436 N N . LYS A 1 1049 ? 21.052 0.205 -36.883 1.00 46.78 1049 LYS A N 1
ATOM 8437 C CA . LYS A 1 1049 ? 21.457 1.461 -37.553 1.00 46.78 1049 LYS A CA 1
ATOM 8438 C C . LYS A 1 1049 ? 20.603 2.716 -37.250 1.00 46.78 1049 LYS A C 1
ATOM 8440 O O . LYS A 1 1049 ? 20.865 3.750 -37.857 1.00 46.78 1049 LYS A O 1
ATOM 8445 N N . ASN A 1 1050 ? 19.598 2.666 -36.368 1.00 50.44 1050 ASN A N 1
ATOM 8446 C CA . ASN A 1 1050 ? 18.712 3.813 -36.100 1.00 50.44 1050 ASN A CA 1
ATOM 8447 C C . ASN A 1 1050 ? 19.227 4.714 -34.955 1.00 50.44 1050 ASN A C 1
ATOM 8449 O O . ASN A 1 1050 ? 19.502 4.238 -33.856 1.00 50.44 1050 ASN A O 1
ATOM 8453 N N . ASP A 1 1051 ? 19.279 6.027 -35.193 1.00 51.75 1051 ASP A N 1
ATOM 8454 C CA . ASP A 1 1051 ? 19.607 7.072 -34.214 1.00 51.75 1051 ASP A CA 1
ATOM 8455 C C . ASP A 1 1051 ? 18.716 7.081 -32.965 1.00 51.75 1051 ASP A C 1
ATOM 8457 O O . ASP A 1 1051 ? 19.198 7.415 -31.881 1.00 51.75 1051 ASP A O 1
ATOM 8461 N N . ASP A 1 1052 ? 17.457 6.656 -33.075 1.00 54.59 1052 ASP A N 1
ATOM 8462 C CA . ASP A 1 1052 ? 16.543 6.581 -31.928 1.00 54.59 1052 ASP A CA 1
ATOM 8463 C C . ASP A 1 1052 ? 17.027 5.575 -30.878 1.00 54.59 1052 ASP A C 1
ATOM 8465 O O . ASP A 1 1052 ? 16.986 5.852 -29.678 1.00 54.59 1052 ASP A O 1
ATOM 8469 N N . HIS A 1 1053 ? 17.587 4.442 -31.321 1.00 51.91 1053 HIS A N 1
ATOM 8470 C CA . HIS A 1 1053 ? 18.209 3.472 -30.422 1.00 51.91 1053 HIS A CA 1
ATOM 8471 C C . HIS A 1 1053 ? 19.425 4.084 -29.718 1.00 51.91 1053 HIS A C 1
ATOM 8473 O O . HIS A 1 1053 ? 19.673 3.788 -28.553 1.00 51.91 1053 HIS A O 1
ATOM 8479 N N . HIS A 1 1054 ? 20.162 4.978 -30.384 1.00 53.41 1054 HIS A N 1
ATOM 8480 C CA . HIS A 1 1054 ? 21.326 5.637 -29.794 1.00 53.41 1054 HIS A CA 1
ATOM 8481 C C . HIS A 1 1054 ? 20.961 6.681 -28.760 1.00 53.41 1054 HIS A C 1
ATOM 8483 O O . HIS A 1 1054 ? 21.712 6.843 -27.817 1.00 53.41 1054 HIS A O 1
ATOM 8489 N N . ARG A 1 1055 ? 19.798 7.325 -28.853 1.00 55.72 1055 ARG A N 1
ATOM 8490 C CA . ARG A 1 1055 ? 19.313 8.257 -27.816 1.00 55.72 1055 ARG A CA 1
ATOM 8491 C C . ARG A 1 1055 ? 18.882 7.539 -26.532 1.00 55.72 1055 ARG A C 1
ATOM 8493 O O . ARG A 1 1055 ? 18.612 8.202 -25.531 1.00 55.72 1055 ARG A O 1
ATOM 8500 N N . ILE A 1 1056 ? 18.822 6.208 -26.574 1.00 53.38 1056 ILE A N 1
ATOM 8501 C CA . ILE A 1 1056 ? 18.491 5.309 -25.467 1.00 53.38 1056 ILE A CA 1
ATOM 8502 C C . ILE A 1 1056 ? 19.754 4.565 -24.977 1.00 53.38 1056 ILE A C 1
ATOM 8504 O O . ILE A 1 1056 ? 20.036 4.559 -23.782 1.00 53.38 1056 ILE A O 1
ATOM 8508 N N . TRP A 1 1057 ? 20.542 3.988 -25.894 1.00 51.81 1057 TRP A N 1
ATOM 8509 C CA . TRP A 1 1057 ? 21.729 3.162 -25.630 1.00 51.81 1057 TRP A CA 1
ATOM 8510 C C . TRP A 1 1057 ? 22.830 3.402 -26.672 1.00 51.81 1057 TRP A C 1
ATOM 8512 O O . TRP A 1 1057 ? 22.623 3.154 -27.863 1.00 51.81 1057 TRP A O 1
ATOM 8522 N N . PHE A 1 1058 ? 24.032 3.822 -26.277 1.00 53.16 1058 PHE A N 1
ATOM 8523 C CA . PHE A 1 1058 ? 24.926 4.477 -27.235 1.00 53.16 1058 PHE A CA 1
ATOM 8524 C C . PHE A 1 1058 ? 26.104 3.618 -27.738 1.00 53.16 1058 PHE A C 1
ATOM 8526 O O . PHE A 1 1058 ? 26.995 3.246 -26.974 1.00 53.16 1058 PHE A O 1
ATOM 8533 N N . ARG A 1 1059 ? 26.144 3.355 -29.057 1.00 42.31 1059 ARG A N 1
ATOM 8534 C CA . ARG A 1 1059 ? 27.362 3.237 -29.900 1.00 42.31 1059 ARG A CA 1
ATOM 8535 C C . ARG A 1 1059 ? 27.016 2.883 -31.353 1.00 42.31 1059 ARG A C 1
ATOM 8537 O O . ARG A 1 1059 ? 26.190 2.003 -31.547 1.00 42.31 1059 ARG A O 1
ATOM 8544 N N . HIS A 1 1060 ? 27.762 3.423 -32.326 1.00 43.72 1060 HIS A N 1
ATOM 8545 C CA . HIS A 1 1060 ? 28.094 2.736 -33.590 1.00 43.72 1060 HIS A CA 1
ATOM 8546 C C . HIS A 1 1060 ? 29.415 3.228 -34.206 1.00 43.72 1060 HIS A C 1
ATOM 8548 O O . HIS A 1 1060 ? 29.757 4.391 -34.041 1.00 43.72 1060 HIS A O 1
ATOM 8554 N N . ARG A 1 1061 ? 30.094 2.282 -34.884 1.00 43.91 1061 ARG A N 1
ATOM 8555 C CA . ARG A 1 1061 ? 31.255 2.318 -35.812 1.00 43.91 1061 ARG A CA 1
ATOM 8556 C C . ARG A 1 1061 ? 32.346 3.382 -35.627 1.00 43.91 1061 ARG A C 1
ATOM 8558 O O . ARG A 1 1061 ? 32.111 4.576 -35.525 1.00 43.91 1061 ARG A O 1
ATOM 8565 N N . GLN A 1 1062 ? 33.594 2.921 -35.665 1.00 47.97 1062 GLN A N 1
ATOM 8566 C CA . GLN A 1 1062 ? 34.770 3.793 -35.624 1.00 47.97 1062 GLN A CA 1
ATOM 8567 C C . GLN A 1 1062 ? 35.027 4.394 -37.014 1.00 47.97 1062 GLN A C 1
ATOM 8569 O O . GLN A 1 1062 ? 34.841 3.715 -38.020 1.00 47.97 1062 GLN A O 1
ATOM 8574 N N . ILE A 1 1063 ? 35.509 5.636 -37.106 1.00 52.28 1063 ILE A N 1
ATOM 8575 C CA . ILE A 1 1063 ? 36.009 6.155 -38.390 1.00 52.28 1063 ILE A CA 1
ATOM 8576 C C . ILE A 1 1063 ? 37.218 5.310 -38.797 1.00 52.28 1063 ILE A C 1
ATOM 8578 O O . ILE A 1 1063 ? 38.132 5.105 -37.995 1.00 52.28 1063 ILE A O 1
ATOM 8582 N N . CYS A 1 1064 ? 37.231 4.818 -40.035 1.00 72.12 1064 CYS A N 1
ATOM 8583 C CA . CYS A 1 1064 ? 38.346 4.045 -40.558 1.00 72.12 1064 CYS A CA 1
ATOM 8584 C C . CYS A 1 1064 ? 39.663 4.830 -40.427 1.00 72.12 1064 CYS A C 1
ATOM 8586 O O . CYS A 1 1064 ? 39.783 5.951 -40.926 1.00 72.12 1064 CYS A O 1
ATOM 8588 N N . SER A 1 1065 ? 40.684 4.227 -39.812 1.00 72.00 1065 SER A N 1
ATOM 8589 C CA . SER A 1 1065 ? 42.012 4.839 -39.649 1.00 72.00 1065 SER A CA 1
ATOM 8590 C C . SER A 1 1065 ? 42.689 5.175 -40.986 1.00 72.00 1065 SER A C 1
ATOM 8592 O O . SER A 1 1065 ? 43.489 6.114 -41.043 1.00 72.00 1065 SER A O 1
ATOM 8594 N N . TYR A 1 1066 ? 42.331 4.459 -42.056 1.00 74.69 1066 TYR A N 1
ATOM 8595 C CA . TYR A 1 1066 ? 42.761 4.677 -43.442 1.00 74.69 1066 TYR A CA 1
ATOM 8596 C C . TYR A 1 1066 ? 41.880 5.694 -44.201 1.00 74.69 1066 TYR A C 1
ATOM 8598 O O . TYR A 1 1066 ? 42.285 6.209 -45.238 1.00 74.69 1066 TYR A O 1
ATOM 8606 N N . GLY A 1 1067 ? 40.706 6.057 -43.670 1.00 81.88 1067 GLY A N 1
ATOM 8607 C CA . GLY A 1 1067 ? 39.811 7.055 -44.260 1.00 81.88 1067 GLY A CA 1
ATOM 8608 C C . GLY A 1 1067 ? 39.346 6.689 -45.674 1.00 81.88 1067 GLY A C 1
ATOM 8609 O O . GLY A 1 1067 ? 38.874 5.579 -45.912 1.00 81.88 1067 GLY A O 1
ATOM 8610 N N . GLY A 1 1068 ? 39.456 7.640 -46.605 1.00 80.94 1068 GLY A N 1
ATOM 8611 C CA . GLY A 1 1068 ? 39.141 7.446 -48.025 1.00 80.94 1068 GLY A CA 1
ATOM 8612 C C . GLY A 1 1068 ? 40.114 6.533 -48.785 1.00 80.94 1068 GLY A C 1
ATOM 8613 O O . GLY A 1 1068 ? 39.755 6.033 -49.847 1.00 80.94 1068 GLY A O 1
ATOM 8614 N N . GLU A 1 1069 ? 41.291 6.253 -48.213 1.00 82.00 1069 GLU A N 1
ATOM 8615 C CA . GLU A 1 1069 ? 42.353 5.399 -48.776 1.00 82.00 1069 GLU A CA 1
ATOM 8616 C C . GLU A 1 1069 ? 42.251 3.938 -48.284 1.00 82.00 1069 GLU A C 1
ATOM 8618 O O . GLU A 1 1069 ? 43.228 3.194 -48.309 1.00 82.00 1069 GLU A O 1
ATOM 8623 N N . CYS A 1 1070 ? 41.093 3.514 -47.765 1.00 81.00 1070 CYS A N 1
ATOM 8624 C CA . CYS A 1 1070 ? 40.942 2.175 -47.203 1.00 81.00 1070 CYS A CA 1
ATOM 8625 C C . CYS A 1 1070 ? 40.732 1.099 -48.278 1.00 81.00 1070 CYS A C 1
ATOM 8627 O O . CYS A 1 1070 ? 39.635 0.942 -48.809 1.00 81.00 1070 CYS A O 1
ATOM 8629 N N . GLU A 1 1071 ? 41.766 0.300 -48.529 1.00 75.00 1071 GLU A N 1
ATOM 8630 C CA . GLU A 1 1071 ? 41.714 -0.829 -49.470 1.00 75.00 1071 GLU A CA 1
ATOM 8631 C C . GLU A 1 1071 ? 40.779 -1.957 -48.983 1.00 75.00 1071 GLU A C 1
ATOM 8633 O O . GLU A 1 1071 ? 40.103 -2.596 -49.783 1.00 75.00 1071 GLU A O 1
ATOM 8638 N N . LEU A 1 1072 ? 40.634 -2.145 -47.662 1.00 75.62 1072 LEU A N 1
ATOM 8639 C CA . LEU A 1 1072 ? 39.809 -3.208 -47.052 1.00 75.62 1072 LEU A CA 1
ATOM 8640 C C . LEU A 1 1072 ? 38.305 -3.131 -47.398 1.00 75.62 1072 LEU A C 1
ATOM 8642 O O . LEU A 1 1072 ? 37.573 -4.091 -47.159 1.00 75.62 1072 LEU A O 1
ATOM 8646 N N . ILE A 1 1073 ? 37.845 -2.018 -47.982 1.00 69.56 1073 ILE A N 1
ATOM 8647 C CA . ILE A 1 1073 ? 36.464 -1.805 -48.446 1.00 69.56 1073 ILE A CA 1
ATOM 8648 C C . ILE A 1 1073 ? 36.012 -2.867 -49.460 1.00 69.56 1073 ILE A C 1
ATOM 8650 O O . ILE A 1 1073 ? 34.823 -3.161 -49.527 1.00 69.56 1073 ILE A O 1
ATOM 8654 N N . GLU A 1 1074 ? 36.917 -3.428 -50.262 1.00 61.09 1074 GLU A N 1
ATOM 8655 C CA . GLU A 1 1074 ? 36.545 -4.348 -51.347 1.00 61.09 1074 GLU A CA 1
ATOM 8656 C C . GLU A 1 1074 ? 36.625 -5.837 -50.961 1.00 61.09 1074 GLU A C 1
ATOM 8658 O O . GLU A 1 1074 ? 36.076 -6.673 -51.681 1.00 61.09 1074 GLU A O 1
ATOM 8663 N N . TYR A 1 1075 ? 37.275 -6.188 -49.842 1.00 63.53 1075 TYR A N 1
ATOM 8664 C CA . TYR A 1 1075 ? 37.613 -7.588 -49.517 1.00 63.53 1075 TYR A CA 1
ATOM 8665 C C . TYR A 1 1075 ? 37.249 -8.032 -48.090 1.00 63.53 1075 TYR A C 1
ATOM 8667 O O . TYR A 1 1075 ? 37.178 -9.235 -47.843 1.00 63.53 1075 TYR A O 1
ATOM 8675 N N . ASP A 1 1076 ? 37.009 -7.109 -47.150 1.00 62.59 1076 ASP A N 1
ATOM 8676 C CA . ASP A 1 1076 ? 36.763 -7.439 -45.741 1.00 62.59 1076 ASP A CA 1
ATOM 8677 C C . ASP A 1 1076 ? 35.363 -6.991 -45.276 1.00 62.59 1076 ASP A C 1
ATOM 8679 O O . ASP A 1 1076 ? 35.110 -5.841 -44.904 1.00 62.59 1076 ASP A O 1
ATOM 8683 N N . LEU A 1 1077 ? 34.435 -7.954 -45.271 1.00 55.81 1077 LEU A N 1
ATOM 8684 C CA . LEU A 1 1077 ? 33.050 -7.788 -44.815 1.00 55.81 1077 LEU A CA 1
ATOM 8685 C C . LEU A 1 1077 ? 32.918 -7.534 -43.301 1.00 55.81 1077 LEU A C 1
ATOM 8687 O O . LEU A 1 1077 ? 31.864 -7.067 -42.859 1.00 55.81 1077 LEU A O 1
ATOM 8691 N N . ILE A 1 1078 ? 33.949 -7.834 -42.505 1.00 50.66 1078 ILE A N 1
ATOM 8692 C CA . ILE A 1 1078 ? 33.987 -7.552 -41.065 1.00 50.66 1078 ILE A CA 1
ATOM 8693 C C . ILE A 1 1078 ? 34.428 -6.100 -40.867 1.00 50.66 1078 ILE A C 1
ATOM 8695 O O . ILE A 1 1078 ? 33.708 -5.333 -40.230 1.00 50.66 1078 ILE A O 1
ATOM 8699 N N . HIS A 1 1079 ? 35.516 -5.669 -41.511 1.00 71.62 1079 HIS A N 1
ATOM 8700 C CA . HIS A 1 1079 ? 35.971 -4.271 -41.494 1.00 71.62 1079 HIS A CA 1
ATOM 8701 C C . HIS A 1 1079 ? 34.899 -3.302 -42.022 1.00 71.62 1079 HIS A C 1
ATOM 8703 O O . HIS A 1 1079 ? 34.582 -2.302 -41.371 1.00 71.62 1079 HIS A O 1
ATOM 8709 N N . LEU A 1 1080 ? 34.244 -3.644 -43.140 1.00 56.38 1080 LEU A N 1
ATOM 8710 C CA . LEU A 1 1080 ? 33.060 -2.941 -43.660 1.00 56.38 1080 LEU A CA 1
ATOM 8711 C C . LEU A 1 1080 ? 31.894 -2.864 -42.662 1.00 56.38 1080 LEU A C 1
ATOM 8713 O O . LEU A 1 1080 ? 31.009 -2.019 -42.826 1.00 56.38 1080 LEU A O 1
ATOM 8717 N N . ASN A 1 1081 ? 31.848 -3.745 -41.659 1.00 50.66 1081 ASN A N 1
ATOM 8718 C CA . ASN A 1 1081 ? 30.827 -3.762 -40.617 1.00 50.66 1081 ASN A CA 1
ATOM 8719 C C . ASN A 1 1081 ? 31.239 -3.099 -39.295 1.00 50.66 1081 ASN A C 1
ATOM 8721 O O . ASN A 1 1081 ? 30.359 -2.768 -38.496 1.00 50.66 1081 ASN A O 1
ATOM 8725 N N . GLU A 1 1082 ? 32.525 -2.833 -39.082 1.00 47.22 1082 GLU A N 1
ATOM 8726 C CA . GLU A 1 1082 ? 33.041 -2.196 -37.865 1.00 47.22 1082 GLU A CA 1
ATOM 8727 C C . GLU A 1 1082 ? 33.420 -0.722 -38.053 1.00 47.22 1082 GLU A C 1
ATOM 8729 O O . GLU A 1 1082 ? 33.336 0.052 -37.091 1.00 47.22 1082 GLU A O 1
ATOM 8734 N N . PHE A 1 1083 ? 33.751 -0.310 -39.283 1.00 59.12 1083 PHE A N 1
ATOM 8735 C CA . PHE A 1 1083 ? 34.242 1.036 -39.580 1.00 59.12 1083 PHE A CA 1
ATOM 8736 C C . PHE A 1 1083 ? 33.349 1.833 -40.543 1.00 59.12 1083 PHE A C 1
ATOM 8738 O O . PHE A 1 1083 ? 32.674 1.290 -41.421 1.00 59.12 1083 PHE A O 1
ATOM 8745 N N . GLU A 1 1084 ? 33.350 3.154 -40.372 1.00 62.09 1084 GLU A N 1
ATOM 8746 C CA . GLU A 1 1084 ? 32.742 4.129 -41.277 1.00 62.09 1084 GLU A CA 1
ATOM 8747 C C . GLU A 1 1084 ? 33.814 4.756 -42.182 1.00 62.09 1084 GLU A C 1
ATOM 8749 O O . GLU A 1 1084 ? 34.926 5.061 -41.739 1.00 62.09 1084 GLU A O 1
ATOM 8754 N N . HIS A 1 1085 ? 33.483 4.938 -43.462 1.00 79.75 1085 HIS A N 1
ATOM 8755 C CA . HIS A 1 1085 ? 34.386 5.467 -44.485 1.00 79.75 1085 HIS A CA 1
ATOM 8756 C C . HIS A 1 1085 ? 33.810 6.761 -45.077 1.00 79.75 1085 HIS A C 1
ATOM 8758 O O . HIS A 1 1085 ? 32.590 6.833 -45.246 1.00 79.75 1085 HIS A O 1
ATOM 8764 N N . PRO A 1 1086 ? 34.643 7.755 -45.444 1.00 77.88 1086 PRO A N 1
ATOM 8765 C CA . PRO A 1 1086 ? 34.150 9.045 -45.922 1.00 77.88 1086 PRO A CA 1
ATOM 8766 C C . PRO A 1 1086 ? 33.297 8.958 -47.195 1.00 77.88 1086 PRO A C 1
ATOM 8768 O O . PRO A 1 1086 ? 33.304 7.951 -47.908 1.00 77.88 1086 PRO A O 1
ATOM 8771 N N . GLU A 1 1087 ? 32.573 10.026 -47.523 1.00 76.25 1087 GLU A N 1
ATOM 8772 C CA . GLU A 1 1087 ? 31.827 10.109 -48.784 1.00 76.25 1087 GLU A CA 1
ATOM 8773 C C . GLU A 1 1087 ? 32.752 9.997 -50.007 1.00 76.25 1087 GLU A C 1
ATOM 8775 O O . GLU A 1 1087 ? 33.954 10.270 -49.935 1.00 76.25 1087 GLU A O 1
ATOM 8780 N N . PHE A 1 1088 ? 32.197 9.601 -51.156 1.00 79.50 1088 PHE A N 1
ATOM 8781 C CA . PHE A 1 1088 ? 32.932 9.708 -52.415 1.00 79.50 1088 PHE A CA 1
ATOM 8782 C C . PHE A 1 1088 ? 33.221 11.177 -52.736 1.00 79.50 1088 PHE A C 1
ATOM 8784 O O . PHE A 1 1088 ? 32.383 12.053 -52.519 1.00 79.50 1088 PHE A O 1
ATOM 8791 N N . CYS A 1 1089 ? 34.402 11.445 -53.289 1.00 84.12 1089 CYS A N 1
ATOM 8792 C CA . CYS A 1 1089 ? 34.767 12.767 -53.770 1.00 84.12 1089 CYS A CA 1
ATOM 8793 C C . CYS A 1 1089 ? 33.720 13.269 -54.778 1.00 84.12 1089 CYS A C 1
ATOM 8795 O O . CYS A 1 1089 ? 33.335 12.535 -55.691 1.00 84.12 1089 CYS A O 1
ATOM 8797 N N . ARG A 1 1090 ? 33.284 14.527 -54.627 1.00 82.31 1090 ARG A N 1
ATOM 8798 C CA . ARG A 1 1090 ? 32.260 15.150 -55.487 1.00 82.31 1090 ARG A CA 1
ATOM 8799 C C . ARG A 1 1090 ? 32.646 15.130 -56.969 1.00 82.31 1090 ARG A C 1
ATOM 8801 O O . ARG A 1 1090 ? 31.779 14.928 -57.812 1.00 82.31 1090 ARG A O 1
ATOM 8808 N N . ASP A 1 1091 ? 33.941 15.225 -57.260 1.00 81.12 1091 ASP A N 1
ATOM 8809 C CA . ASP A 1 1091 ? 34.496 15.210 -58.619 1.00 81.12 1091 ASP A CA 1
ATOM 8810 C C . ASP A 1 1091 ? 34.654 13.781 -59.194 1.00 81.12 1091 ASP A C 1
ATOM 8812 O O . ASP A 1 1091 ? 35.010 13.606 -60.360 1.00 81.12 1091 ASP A O 1
ATOM 8816 N N . ARG A 1 1092 ? 34.392 12.741 -58.384 1.00 83.50 1092 ARG A N 1
ATOM 8817 C CA . ARG A 1 1092 ? 34.485 11.303 -58.708 1.00 83.50 1092 ARG A CA 1
ATOM 8818 C C . ARG A 1 1092 ? 35.722 10.934 -59.551 1.00 83.50 1092 ARG A C 1
ATOM 8820 O O . ARG A 1 1092 ? 36.851 11.095 -59.083 1.00 83.50 1092 ARG A O 1
ATOM 8827 N N . GLY A 1 1093 ? 35.519 10.415 -60.768 1.00 80.62 1093 GLY A N 1
ATOM 8828 C CA . GLY A 1 1093 ? 36.568 10.016 -61.714 1.00 80.62 1093 GLY A CA 1
ATOM 8829 C C . GLY A 1 1093 ? 37.445 11.166 -62.223 1.00 80.62 1093 GLY A C 1
ATOM 8830 O O . GLY A 1 1093 ? 38.565 10.920 -62.661 1.00 80.62 1093 GLY A O 1
ATOM 8831 N N . ARG A 1 1094 ? 36.985 12.418 -62.085 1.00 80.50 1094 ARG A N 1
ATOM 8832 C CA . ARG A 1 1094 ? 37.682 13.649 -62.503 1.00 80.50 1094 ARG A CA 1
ATOM 8833 C C . ARG A 1 1094 ? 38.434 14.346 -61.365 1.00 80.50 1094 ARG A C 1
ATOM 8835 O O . ARG A 1 1094 ? 38.911 15.461 -61.532 1.00 80.50 1094 ARG A O 1
ATOM 8842 N N . CYS A 1 1095 ? 38.539 13.720 -60.191 1.00 83.19 1095 CYS A N 1
ATOM 8843 C CA . CYS A 1 1095 ? 39.258 14.304 -59.062 1.00 83.19 1095 CYS A CA 1
ATOM 8844 C C . CYS A 1 1095 ? 40.781 14.349 -59.301 1.00 83.19 1095 CYS A C 1
ATOM 8846 O O . CYS A 1 1095 ? 41.474 13.333 -59.157 1.00 83.19 1095 CYS A O 1
ATOM 8848 N N . GLU A 1 1096 ? 41.307 15.552 -59.534 1.00 80.94 1096 GLU A N 1
ATOM 8849 C CA . GLU A 1 1096 ? 42.747 15.839 -59.648 1.00 80.94 1096 GLU A CA 1
ATOM 8850 C C . GLU A 1 1096 ? 43.443 16.076 -58.290 1.00 80.94 1096 GLU A C 1
ATOM 8852 O O . GLU A 1 1096 ? 44.670 16.052 -58.199 1.00 80.94 1096 GLU A O 1
ATOM 8857 N N . ASN A 1 1097 ? 42.690 16.282 -57.201 1.00 81.94 1097 ASN A N 1
ATOM 8858 C CA . ASN A 1 1097 ? 43.268 16.579 -55.886 1.00 81.94 1097 ASN A CA 1
ATOM 8859 C C . ASN A 1 1097 ? 43.928 15.339 -55.252 1.00 81.94 1097 ASN A C 1
ATOM 8861 O O . ASN A 1 1097 ? 43.265 14.479 -54.672 1.00 81.94 1097 ASN A O 1
ATOM 8865 N N . MET A 1 1098 ? 45.259 15.282 -55.334 1.00 80.81 1098 MET A N 1
ATOM 8866 C CA . MET A 1 1098 ? 46.101 14.204 -54.797 1.00 80.81 1098 MET A CA 1
ATOM 8867 C C . MET A 1 1098 ? 46.703 14.508 -53.414 1.00 80.81 1098 MET A C 1
ATOM 8869 O O . MET A 1 1098 ? 47.632 13.830 -52.974 1.00 80.81 1098 MET A O 1
ATOM 8873 N N . SER A 1 1099 ? 46.220 15.531 -52.701 1.00 85.19 1099 SER A N 1
ATOM 8874 C CA . SER A 1 1099 ? 46.736 15.820 -51.358 1.00 85.19 1099 SER A CA 1
ATOM 8875 C C . SER A 1 1099 ? 46.341 14.715 -50.368 1.00 85.19 1099 SER A C 1
ATOM 8877 O O . SER A 1 1099 ? 45.179 14.316 -50.312 1.00 85.19 1099 SER A O 1
ATOM 8879 N N . LYS A 1 1100 ? 47.274 14.257 -49.518 1.00 79.75 1100 LYS A N 1
ATOM 8880 C CA . LYS A 1 1100 ? 46.996 13.222 -48.493 1.00 79.75 1100 LYS A CA 1
ATOM 8881 C C . LYS A 1 1100 ? 45.800 13.569 -47.596 1.00 79.75 1100 LYS A C 1
ATOM 8883 O O . LYS A 1 1100 ? 45.056 12.691 -47.181 1.00 79.75 1100 LYS A O 1
ATOM 8888 N N . LYS A 1 1101 ? 45.586 14.862 -47.319 1.00 80.12 1101 LYS A N 1
ATOM 8889 C CA . LYS A 1 1101 ? 44.423 15.341 -46.556 1.00 80.12 1101 LYS A CA 1
ATOM 8890 C C . LYS A 1 1101 ? 43.104 15.126 -47.310 1.00 80.12 1101 LYS A C 1
ATOM 8892 O O . LYS A 1 1101 ? 42.112 14.810 -46.669 1.00 80.12 1101 LYS A O 1
ATOM 8897 N N . HIS A 1 1102 ? 43.090 15.288 -48.635 1.00 86.75 1102 HIS A N 1
ATOM 8898 C CA . HIS A 1 1102 ? 41.915 15.044 -49.479 1.00 86.75 1102 HIS A CA 1
ATOM 8899 C C . HIS A 1 1102 ? 41.656 13.553 -49.690 1.00 86.75 1102 HIS A C 1
ATOM 8901 O O . HIS A 1 1102 ? 40.539 13.107 -49.458 1.00 86.75 1102 HIS A O 1
ATOM 8907 N N . LEU A 1 1103 ? 42.687 12.783 -50.057 1.00 83.06 1103 LEU A N 1
ATOM 8908 C CA . LEU A 1 1103 ? 42.588 11.332 -50.264 1.00 83.06 1103 LEU A CA 1
ATOM 8909 C C . LEU A 1 1103 ? 42.106 10.615 -48.993 1.00 83.06 1103 LEU A C 1
ATOM 8911 O O . LEU A 1 1103 ? 41.217 9.772 -49.046 1.00 83.06 1103 LEU A O 1
ATOM 8915 N N . LYS A 1 1104 ? 42.588 11.027 -47.815 1.00 81.19 1104 LYS A N 1
ATOM 8916 C CA . LYS A 1 1104 ? 42.095 10.489 -46.542 1.00 81.19 1104 LYS A CA 1
ATOM 8917 C C . LYS A 1 1104 ? 40.680 10.960 -46.174 1.00 81.19 1104 LYS A C 1
ATOM 8919 O O . LYS A 1 1104 ? 39.998 10.264 -45.424 1.00 81.19 1104 LYS A O 1
ATOM 8924 N N . ALA A 1 1105 ? 40.228 12.109 -46.679 1.00 77.38 1105 ALA A N 1
ATOM 8925 C CA . ALA A 1 1105 ? 38.924 12.699 -46.357 1.00 77.38 1105 ALA A CA 1
ATOM 8926 C C . ALA A 1 1105 ? 37.788 12.323 -47.324 1.00 77.38 1105 ALA A C 1
ATOM 8928 O O . ALA A 1 1105 ? 36.635 12.573 -46.987 1.00 77.38 1105 ALA A O 1
ATOM 8929 N N . TYR A 1 1106 ? 38.080 11.731 -48.486 1.00 84.38 1106 TYR A N 1
ATOM 8930 C CA . TYR A 1 1106 ? 37.080 11.341 -49.486 1.00 84.38 1106 TYR A CA 1
ATOM 8931 C C . TYR A 1 1106 ? 37.483 10.049 -50.191 1.00 84.38 1106 TYR A C 1
ATOM 8933 O O . TYR A 1 1106 ? 38.644 9.886 -50.546 1.00 84.38 1106 TYR A O 1
ATOM 8941 N N . ARG A 1 1107 ? 36.525 9.156 -50.452 1.00 87.25 1107 ARG A N 1
ATOM 8942 C CA . ARG A 1 1107 ? 36.754 7.965 -51.284 1.00 87.25 1107 ARG A CA 1
ATOM 8943 C C . ARG A 1 1107 ? 36.819 8.324 -52.765 1.00 87.25 1107 ARG A C 1
ATOM 8945 O O . ARG A 1 1107 ? 36.115 9.219 -53.236 1.00 87.25 1107 ARG A O 1
ATOM 8952 N N . HIS A 1 1108 ? 37.591 7.559 -53.524 1.00 86.69 1108 HIS A N 1
ATOM 8953 C CA . HIS A 1 1108 ? 37.729 7.723 -54.970 1.00 86.69 1108 HIS A CA 1
ATOM 8954 C C . HIS A 1 1108 ? 37.227 6.492 -55.713 1.00 86.69 1108 HIS A C 1
ATOM 8956 O O . HIS A 1 1108 ? 37.298 5.377 -55.207 1.00 86.69 1108 HIS A O 1
ATOM 8962 N N . VAL A 1 1109 ? 36.705 6.706 -56.920 1.00 83.69 1109 VAL A N 1
ATOM 8963 C CA . VAL A 1 1109 ? 36.331 5.610 -57.824 1.00 83.69 1109 VAL A CA 1
ATOM 8964 C C . VAL A 1 1109 ? 37.599 4.922 -58.367 1.00 83.69 1109 VAL A C 1
ATOM 8966 O O . VAL A 1 1109 ? 38.641 5.588 -58.462 1.00 83.69 1109 VAL A O 1
ATOM 8969 N N . PRO A 1 1110 ? 37.555 3.615 -58.692 1.00 79.62 1110 PRO A N 1
ATOM 8970 C CA . PRO A 1 1110 ? 38.749 2.833 -59.014 1.00 79.62 1110 PRO A CA 1
ATOM 8971 C C . PRO A 1 1110 ? 39.507 3.354 -60.241 1.00 79.62 1110 PRO A C 1
ATOM 8973 O O . PRO A 1 1110 ? 38.954 4.013 -61.126 1.00 79.62 1110 PRO A O 1
ATOM 8976 N N . LEU A 1 1111 ? 40.799 3.027 -60.313 1.00 80.31 1111 LEU A N 1
ATOM 8977 C CA . LEU A 1 1111 ? 41.609 3.294 -61.501 1.00 80.31 1111 LEU A CA 1
ATOM 8978 C C . LEU A 1 1111 ? 41.142 2.417 -62.667 1.00 80.31 1111 LEU A C 1
ATOM 8980 O O . LEU A 1 1111 ? 40.948 1.210 -62.518 1.00 80.31 1111 LEU A O 1
ATOM 8984 N N . CYS A 1 1112 ? 41.019 3.003 -63.854 1.00 83.19 1112 CYS A N 1
ATOM 8985 C CA . CYS A 1 1112 ? 40.705 2.255 -65.058 1.00 83.19 1112 CYS A CA 1
ATOM 8986 C C . CYS A 1 1112 ? 41.814 1.249 -65.373 1.00 83.19 1112 CYS A C 1
ATOM 8988 O O . CYS A 1 1112 ? 42.993 1.601 -65.466 1.00 83.19 1112 CYS A O 1
ATOM 8990 N N . LYS A 1 1113 ? 41.420 -0.001 -65.637 1.00 81.00 1113 LYS A N 1
ATOM 8991 C CA . LYS A 1 1113 ? 42.321 -1.100 -66.020 1.00 81.00 1113 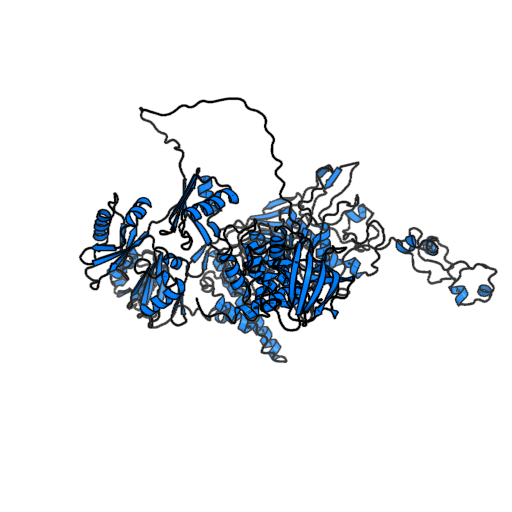LYS A CA 1
ATOM 8992 C C . LYS A 1 1113 ? 43.201 -0.791 -67.240 1.00 81.00 1113 LYS A C 1
ATOM 8994 O O . LYS A 1 1113 ? 44.309 -1.305 -67.327 1.00 81.00 1113 LYS A O 1
ATOM 8999 N N . TYR A 1 1114 ? 42.742 0.078 -68.146 1.00 81.25 1114 TYR A N 1
ATOM 9000 C CA . TYR A 1 1114 ? 43.499 0.515 -69.327 1.00 81.25 1114 TYR A CA 1
ATOM 9001 C C . TYR A 1 1114 ? 44.309 1.807 -69.103 1.00 81.25 1114 TYR A C 1
ATOM 9003 O O . TYR A 1 1114 ? 45.104 2.183 -69.964 1.00 81.25 1114 TYR A O 1
ATOM 9011 N N . ARG A 1 1115 ? 44.142 2.489 -67.956 1.00 79.81 1115 ARG A N 1
ATOM 9012 C CA . ARG A 1 1115 ? 44.808 3.764 -67.616 1.00 79.81 1115 ARG A CA 1
ATOM 9013 C C . ARG A 1 1115 ? 44.751 4.748 -68.804 1.00 79.81 1115 ARG A C 1
ATOM 9015 O O . ARG A 1 1115 ? 43.722 4.849 -69.468 1.00 79.81 1115 ARG A O 1
ATOM 9022 N N . ARG A 1 1116 ? 45.863 5.410 -69.141 1.00 76.12 1116 ARG A N 1
ATOM 9023 C CA . ARG A 1 1116 ? 45.992 6.348 -70.280 1.00 76.12 1116 ARG A CA 1
ATOM 9024 C C . ARG A 1 1116 ? 45.734 5.743 -71.673 1.00 76.12 1116 ARG A C 1
ATOM 9026 O O . ARG A 1 1116 ? 45.664 6.488 -72.641 1.00 76.12 1116 ARG A O 1
ATOM 9033 N N . GLN A 1 1117 ? 45.610 4.420 -71.799 1.00 78.69 1117 GLN A N 1
ATOM 9034 C CA . GLN A 1 1117 ? 45.258 3.737 -73.054 1.00 78.69 1117 GLN A CA 1
ATOM 9035 C C . GLN A 1 1117 ? 43.745 3.469 -73.174 1.00 78.69 1117 GLN A C 1
ATOM 9037 O O . GLN A 1 1117 ? 43.304 2.784 -74.095 1.00 78.69 1117 GLN A O 1
ATOM 9042 N N . CYS A 1 1118 ? 42.928 3.975 -72.245 1.00 81.25 1118 CYS A N 1
ATOM 9043 C CA . CYS A 1 1118 ? 41.487 3.775 -72.281 1.00 81.25 1118 CYS A CA 1
ATOM 9044 C C . CYS A 1 1118 ? 40.817 4.583 -73.405 1.00 81.25 1118 CYS A C 1
ATOM 9046 O O . CYS A 1 1118 ? 40.681 5.803 -73.322 1.00 81.25 1118 CYS A O 1
ATOM 9048 N N . ASN A 1 1119 ? 40.323 3.881 -74.427 1.00 81.81 1119 ASN A N 1
ATOM 9049 C CA . ASN A 1 1119 ? 39.560 4.487 -75.522 1.00 81.81 1119 ASN A CA 1
ATOM 9050 C C . ASN A 1 1119 ? 38.291 5.208 -75.046 1.00 81.81 1119 ASN A C 1
ATOM 9052 O O . ASN A 1 1119 ? 37.918 6.212 -75.642 1.00 81.81 1119 ASN A O 1
ATOM 9056 N N . ASP A 1 1120 ? 37.652 4.734 -73.977 1.00 83.62 1120 ASP A N 1
ATOM 9057 C CA . ASP A 1 1120 ? 36.408 5.315 -73.456 1.00 83.62 1120 ASP A CA 1
ATOM 9058 C C . ASP A 1 1120 ? 36.655 6.649 -72.732 1.00 83.62 1120 ASP A C 1
ATOM 9060 O O . ASP A 1 1120 ? 35.843 7.567 -72.827 1.00 83.62 1120 ASP A O 1
ATOM 9064 N N . TYR A 1 1121 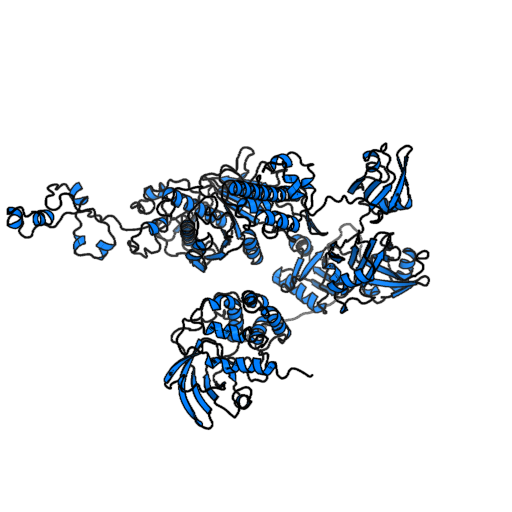? 37.828 6.799 -72.104 1.00 80.19 1121 TYR A N 1
ATOM 9065 C CA . TYR A 1 1121 ? 38.315 8.072 -71.562 1.00 80.19 1121 TYR A CA 1
ATOM 9066 C C . TYR A 1 1121 ? 38.755 9.038 -72.663 1.00 80.19 1121 TYR A C 1
ATOM 9068 O O . TYR A 1 1121 ? 38.358 10.198 -72.655 1.00 80.19 1121 TYR A O 1
ATOM 9076 N N . ASN A 1 1122 ? 39.495 8.548 -73.664 1.00 80.81 1122 ASN A N 1
ATOM 9077 C CA . ASN A 1 1122 ? 39.918 9.346 -74.823 1.00 80.81 1122 ASN A CA 1
ATOM 9078 C C . ASN A 1 1122 ? 38.735 9.822 -75.697 1.00 80.81 1122 ASN A C 1
ATOM 9080 O O . ASN A 1 1122 ? 38.905 10.704 -76.534 1.00 80.81 1122 ASN A O 1
ATOM 9084 N N . ARG A 1 1123 ? 37.546 9.230 -75.518 1.00 82.94 1123 ARG A N 1
ATOM 9085 C CA . ARG A 1 1123 ? 36.266 9.635 -76.126 1.00 82.94 1123 ARG A CA 1
ATOM 9086 C C . ARG A 1 1123 ? 35.376 10.453 -75.180 1.00 82.94 1123 ARG A C 1
ATOM 9088 O O . ARG A 1 1123 ? 34.222 10.699 -75.514 1.00 82.94 1123 ARG A O 1
ATOM 9095 N N . GLU A 1 1124 ? 35.886 10.817 -74.004 1.00 79.25 1124 GLU A N 1
ATOM 9096 C CA . GLU A 1 1124 ? 35.188 11.559 -72.946 1.00 79.25 1124 GLU A CA 1
ATOM 9097 C C . GLU A 1 1124 ? 33.811 10.978 -72.564 1.00 79.25 1124 GLU A C 1
ATOM 9099 O O . GLU A 1 1124 ? 32.884 11.713 -72.211 1.00 79.25 1124 GLU A O 1
ATOM 9104 N N . LEU A 1 1125 ? 33.649 9.647 -72.609 1.00 83.56 1125 LEU A N 1
ATOM 9105 C CA . LEU A 1 1125 ? 32.368 9.011 -72.298 1.00 83.56 1125 LEU A CA 1
ATOM 9106 C C . LEU A 1 1125 ? 31.973 9.302 -70.847 1.00 83.56 1125 LEU A C 1
ATOM 9108 O O . LEU A 1 1125 ? 32.586 8.812 -69.900 1.00 83.56 1125 LEU A O 1
ATOM 9112 N N . ASN A 1 1126 ? 30.926 10.116 -70.691 1.00 79.31 1126 ASN A N 1
ATOM 9113 C CA . ASN A 1 1126 ? 30.587 10.794 -69.440 1.00 79.31 1126 ASN A CA 1
ATOM 9114 C C . ASN A 1 1126 ? 30.458 9.825 -68.250 1.00 79.31 1126 ASN A C 1
ATOM 9116 O O . ASN A 1 1126 ? 31.025 10.076 -67.191 1.00 79.31 1126 ASN A O 1
ATOM 9120 N N . ASP A 1 1127 ? 29.771 8.697 -68.451 1.00 81.12 1127 ASP A N 1
ATOM 9121 C CA . ASP A 1 1127 ? 29.556 7.665 -67.429 1.00 81.12 1127 ASP A CA 1
ATOM 9122 C C . ASP A 1 1127 ? 30.857 6.924 -67.058 1.00 81.12 1127 ASP A C 1
ATOM 9124 O O . ASP A 1 1127 ? 31.160 6.712 -65.884 1.00 81.12 1127 ASP A O 1
ATOM 9128 N N . HIS A 1 1128 ? 31.713 6.635 -68.043 1.00 84.38 1128 HIS A N 1
ATOM 9129 C CA . HIS A 1 1128 ? 33.029 6.034 -67.810 1.00 84.38 1128 HIS A CA 1
ATOM 9130 C C . HIS A 1 1128 ? 33.960 6.980 -67.034 1.00 84.38 1128 HIS A C 1
ATOM 9132 O O . HIS A 1 1128 ? 34.560 6.589 -66.033 1.00 84.38 1128 HIS A O 1
ATOM 9138 N N . CYS A 1 1129 ? 34.017 8.255 -67.429 1.00 79.81 1129 CYS A N 1
ATOM 9139 C CA . CYS A 1 1129 ? 34.817 9.290 -66.766 1.00 79.81 1129 CYS A CA 1
ATOM 9140 C C . CYS A 1 1129 ? 34.270 9.723 -65.391 1.00 79.81 1129 CYS A C 1
ATOM 9142 O O . CYS A 1 1129 ? 34.958 10.430 -64.654 1.00 79.81 1129 CYS A O 1
ATOM 9144 N N . LEU A 1 1130 ? 33.041 9.335 -65.033 1.00 81.88 1130 LEU A N 1
ATOM 9145 C CA . LEU A 1 1130 ? 32.491 9.494 -63.683 1.00 81.88 1130 LEU A CA 1
ATOM 9146 C C . LEU A 1 1130 ? 32.798 8.287 -62.789 1.00 81.88 1130 LEU A C 1
ATOM 9148 O O . LEU A 1 1130 ? 32.982 8.473 -61.585 1.00 81.88 1130 LEU A O 1
ATOM 9152 N N . ASN A 1 1131 ? 32.874 7.081 -63.357 1.00 82.38 1131 ASN A N 1
ATOM 9153 C CA . ASN A 1 1131 ? 33.013 5.829 -62.610 1.00 82.38 1131 ASN A CA 1
ATOM 9154 C C . ASN A 1 1131 ? 34.451 5.268 -62.565 1.00 82.38 1131 ASN A C 1
ATOM 9156 O O . ASN A 1 1131 ? 34.705 4.367 -61.769 1.00 82.38 1131 ASN A O 1
ATOM 9160 N N . PHE A 1 1132 ? 35.403 5.817 -63.334 1.00 81.62 1132 PHE A N 1
ATOM 9161 C CA . PHE A 1 1132 ? 36.820 5.423 -63.293 1.00 81.62 1132 PHE A CA 1
ATOM 9162 C C . PHE A 1 1132 ? 37.793 6.612 -63.355 1.00 81.62 1132 PHE A C 1
ATOM 9164 O O . PHE A 1 1132 ? 37.600 7.556 -64.123 1.00 81.62 1132 PHE A O 1
ATOM 9171 N N . ARG A 1 1133 ? 38.887 6.532 -62.586 1.00 83.44 1133 ARG A N 1
ATOM 9172 C CA . ARG A 1 1133 ? 40.031 7.469 -62.629 1.00 83.44 1133 ARG A CA 1
ATOM 9173 C C . ARG A 1 1133 ? 41.103 6.996 -63.617 1.00 83.44 1133 ARG A C 1
ATOM 9175 O O . ARG A 1 1133 ? 41.266 5.790 -63.808 1.00 83.44 1133 ARG A O 1
ATOM 9182 N N . HIS A 1 1134 ? 41.841 7.926 -64.222 1.00 79.69 1134 HIS A N 1
ATOM 9183 C CA . HIS A 1 1134 ? 42.822 7.671 -65.291 1.00 79.69 1134 HIS A CA 1
ATOM 9184 C C . HIS A 1 1134 ? 44.158 8.377 -65.019 1.00 79.69 1134 HIS A C 1
ATOM 9186 O O . HIS A 1 1134 ? 45.194 7.825 -65.466 1.00 79.69 1134 HIS A O 1
#

pLDDT: mean 77.43, std 17.53, range [20.02, 98.5]